Protein 1WEK (pdb70)

Organism: Thermus thermophilus (strain ATCC 27634 / DSM 579 / HB8) (NCBI:txid300852)

Secondary structure (DSSP, 8-state):
-HHHHHHHHTTTHHHHHHHHHHHHHHHHHH--S-EEEEE--SS--TTSHHHHHHHHHHHHHHHHT-EEEE-S-S---HHHHHHHHTT--EEEEEE--TTPPPPPS--SEEEEES-HHHHHHHHHHTEEEEEE-S--HHHHHHHHHHHHHHHTTSS----EEEE-HHHHHHHHHHHHHHHHTTSS-TTGGGGSEEES-HHHHHHHHH-/-TTHHHHTTGGGHHHHHHHHHHHHHHHHT--S-EEEEE--SS--TTSHHHHHHHHHHHHHHTTT-EEEE---S---HHHHHHHHTT--EEEEEEP-TT--PPPS--SEEEEES-HHHHHHHHHHTEEEEEE-S--HHHHHHHHHHHHHHHTTSS----EEEE-HHHHHHHHHHHHHHHHTTSS-TTGGGGSEEES-HHHHHHHH--/----GGGG--TT-GGGHHHHHHHHHHHHHHHHT--S-EEEEE--SS--TTSHHHHHHHHHHHHHHHTT-EEEE---S---HHHHHHHTTT--EEEEEE----S--SEEEEES-HHHHHHHHHTTEEEEEE-S-SHHHHHHHHHHHHHHHTTSS----EEEE-HHHHHHHHHHHHHHHHTTSS-TTGGGGEEEES-HHHHHHHHH-/---GGGG--TT-HHHHHHHHHHHHHHHHHHHT--S-EEEEE--SS--TTSHHHHHHHHHHHHHHHTT-EEEE---S---HHHHHHHTTT--EEEEEE----S--SEEEEE--HHHHHHHHHTTEEEEEE-S-SHHHHHHHHHHHHHHHHTSS----EEEE-HHHHHHHHHHHHHHHHTTSS-TTGGGG-EEES-HHHHHHHHHSS--/--TGGG--TT-HHHHHHHHHHHHHHHHHHHT--S-EEEEE--SS--TTSHHHHHHHHHHHHHHHTT-EEEE---S---HHHHHHHTTT--EEEEEE---S--SEEEEES-HHHHHHHHHHTEEEEEE-S-SHHHHHHHHHHHHHHHTTSS----EEEE-TTTSHHHHHHHHHHHHHTSS-TTSGGGEEEES-HHHHHHHHHHS--/-PPPTGGG--TT--GGGHHHHHHHHHHHHHHHH--SPEEEEE--SS--TTSHHHHHHHHHHHHHHHTT-EEEE---S---HHHHHHHHTT--EEEEE---S--SEEEE-S-HHHHHHHHHHTEEEEEE-S-SHHHHHHHHHHHHHHHTTSS----EEEE-HHHHHHHHHHHHHHHHHTSS-TTGGGGEEEES-HHHHHHHHHT-

Solvent-accessible surface area: 45989 Å² total

Structure (mmCIF, N/CA/C/O backbone):
data_1WEK
#
_entry.id   1WEK
#
_cell.length_a   65.650
_cell.length_b   83.798
_cell.length_c   265.143
_cell.angle_alpha   90.00
_cell.angle_beta   90.00
_cell.angle_gamma   90.00
#
_symmetry.space_group_name_H-M   'P 21 21 21'
#
loop_
_entity.id
_entity.type
_entity.pdbx_description
1 polymer 'hypothetical protein TT1465'
2 non-polymer 'PHOSPHATE ION'
3 water water
#
loop_
_atom_site.group_PDB
_atom_site.id
_atom_site.type_symbol
_atom_site.label_atom_id
_atom_site.label_alt_id
_atom_site.label_comp_id
_atom_site.label_asym_id
_atom_site.label_entity_id
_atom_site.label_seq_id
_atom_site.pdbx_PDB_ins_code
_atom_site.Cartn_x
_atom_site.Cartn_y
_atom_site.Cartn_z
_atom_site.occupancy
_atom_site.B_iso_or_equiv
_atom_site.auth_seq_id
_atom_site.auth_comp_id
_atom_site.auth_asym_id
_atom_site.auth_atom_id
_atom_site.pdbx_PDB_model_num
ATOM 1 N N . PRO A 1 5 ? 55.714 -41.106 99.789 1.00 62.15 5 PRO A N 1
ATOM 2 C CA . PRO A 1 5 ? 56.708 -40.083 100.195 1.00 61.52 5 PRO A CA 1
ATOM 3 C C . PRO A 1 5 ? 57.034 -39.105 99.063 1.00 59.80 5 PRO A C 1
ATOM 4 O O . PRO A 1 5 ? 56.342 -39.055 98.041 1.00 58.16 5 PRO A O 1
ATOM 8 N N . LEU A 1 6 ? 58.085 -38.316 99.265 1.00 57.08 6 LEU A N 1
ATOM 9 C CA . LEU A 1 6 ? 58.517 -37.357 98.263 1.00 53.55 6 LEU A CA 1
ATOM 10 C C . LEU A 1 6 ? 59.588 -38.038 97.428 1.00 52.31 6 LEU A C 1
ATOM 11 O O . LEU A 1 6 ? 59.935 -37.571 96.345 1.00 51.07 6 LEU A O 1
ATOM 16 N N . ILE A 1 7 ? 60.113 -39.145 97.946 1.00 50.98 7 ILE A N 1
ATOM 17 C CA . ILE A 1 7 ? 61.150 -39.902 97.249 1.00 50.25 7 ILE A CA 1
ATOM 18 C C . ILE A 1 7 ? 60.692 -40.271 95.833 1.00 51.39 7 ILE A C 1
ATOM 19 O O . ILE A 1 7 ? 61.479 -40.240 94.885 1.00 50.78 7 ILE A O 1
ATOM 24 N N . ASP A 1 8 ? 59.414 -40.617 95.703 1.00 52.29 8 ASP A N 1
ATOM 25 C CA . ASP A 1 8 ? 58.817 -40.972 94.418 1.00 52.94 8 ASP A CA 1
ATOM 26 C C . ASP A 1 8 ? 58.734 -39.718 93.546 1.00 51.32 8 ASP A C 1
ATOM 27 O O . ASP A 1 8 ? 59.074 -39.734 92.357 1.00 49.24 8 ASP A O 1
ATOM 32 N N . GLN A 1 9 ? 58.277 -38.633 94.164 1.00 48.68 9 GLN A N 1
ATOM 33 C CA . GLN A 1 9 ? 58.134 -37.335 93.512 1.00 46.04 9 GLN A CA 1
ATOM 34 C C . GLN A 1 9 ? 59.496 -36.876 92.963 1.00 42.66 9 GLN A C 1
ATOM 35 O O . GLN A 1 9 ? 59.621 -36.535 91.784 1.00 40.57 9 GLN A O 1
ATOM 41 N N . LEU A 1 10 ? 60.514 -36.874 93.821 1.00 39.52 10 LEU A N 1
ATOM 42 C CA . LEU A 1 10 ? 61.849 -36.478 93.394 1.00 40.15 10 LEU A CA 1
ATOM 43 C C . LEU A 1 10 ? 62.321 -37.392 92.269 1.00 40.55 10 LEU A C 1
ATOM 44 O O . LEU A 1 10 ? 63.039 -36.960 91.365 1.00 40.57 10 LEU A O 1
ATOM 49 N N . HIS A 1 11 ? 61.902 -38.654 92.326 1.00 40.86 11 HIS A N 1
ATOM 50 C CA . HIS A 1 11 ? 62.279 -39.629 91.314 1.00 41.28 11 HIS A CA 1
ATOM 51 C C . HIS A 1 11 ? 61.688 -39.280 89.952 1.00 40.76 11 HIS A C 1
ATOM 52 O O . HIS A 1 11 ? 62.389 -39.312 88.940 1.00 41.01 11 HIS A O 1
ATOM 59 N N . HIS A 1 12 ? 60.401 -38.943 89.925 1.00 40.19 12 HIS A N 1
ATOM 60 C CA . HIS A 1 12 ? 59.737 -38.590 88.674 1.00 38.88 12 HIS A CA 1
ATOM 61 C C . HIS A 1 12 ? 60.335 -37.301 88.103 1.00 35.15 12 HIS A C 1
ATOM 62 O O . HIS A 1 12 ? 60.371 -37.107 86.889 1.00 33.72 12 HIS A O 1
ATOM 69 N N . GLU A 1 13 ? 60.810 -36.420 88.980 1.00 31.17 13 GLU A N 1
ATOM 70 C CA . GLU A 1 13 ? 61.420 -35.175 88.525 1.00 28.46 13 GLU A CA 1
ATOM 71 C C . GLU A 1 13 ? 62.743 -35.505 87.825 1.00 25.82 13 GLU A C 1
ATOM 72 O O . GLU A 1 13 ? 63.185 -34.769 86.940 1.00 24.14 13 GLU A O 1
ATOM 78 N N . ASP A 1 14 ? 63.361 -36.615 88.228 1.00 21.99 14 ASP A N 1
ATOM 79 C CA . ASP A 1 14 ? 64.599 -37.094 87.605 1.00 23.91 14 ASP A CA 1
ATOM 80 C C . ASP A 1 14 ? 65.605 -35.968 87.421 1.00 20.44 14 ASP A C 1
ATOM 81 O O . ASP A 1 14 ? 66.082 -35.743 86.318 1.00 19.14 14 ASP A O 1
ATOM 86 N N . SER A 1 15 ? 65.924 -35.264 88.502 1.00 19.64 15 SER A N 1
ATOM 87 C CA . SER A 1 15 ? 66.843 -34.130 88.426 1.00 20.76 15 SER A CA 1
ATOM 88 C C . SER A 1 15 ? 68.322 -34.434 88.503 1.00 21.08 15 SER A C 1
ATOM 89 O O . SER A 1 15 ? 69.145 -33.558 88.221 1.00 21.47 15 SER A O 1
ATOM 92 N N . TRP A 1 16 ? 68.667 -35.654 88.900 1.00 22.14 16 TRP A N 1
ATOM 93 C CA . TRP A 1 16 ? 70.058 -36.039 88.990 1.00 21.09 16 TRP A CA 1
ATOM 94 C C . TRP A 1 16 ? 70.684 -35.952 87.592 1.00 23.44 16 TRP A C 1
ATOM 95 O O . TRP A 1 16 ? 71.906 -36.002 87.427 1.00 23.02 16 TRP A O 1
ATOM 106 N N . ARG A 1 17 ? 69.844 -35.820 86.575 1.00 24.29 17 ARG A N 1
ATOM 107 C CA . ARG A 1 17 ? 70.363 -35.694 85.221 1.00 24.73 17 ARG A CA 1
ATOM 108 C C . ARG A 1 17 ? 71.106 -34.374 85.043 1.00 22.54 17 ARG A C 1
ATOM 109 O O . ARG A 1 17 ? 71.996 -34.271 84.206 1.00 25.15 17 ARG A O 1
ATOM 117 N N . LEU A 1 18 ? 70.742 -33.374 85.846 1.00 21.56 18 LEU A N 1
ATOM 118 C CA . LEU A 1 18 ? 71.333 -32.041 85.774 1.00 16.03 18 LEU A CA 1
ATOM 119 C C . LEU A 1 18 ? 72.813 -31.958 86.139 1.00 18.93 18 LEU A C 1
ATOM 120 O O . LEU A 1 18 ? 73.505 -31.020 85.737 1.00 19.62 18 LEU A O 1
ATOM 125 N N . PHE A 1 19 ? 73.296 -32.923 86.907 1.00 15.59 19 PHE A N 1
ATOM 126 C CA . PHE A 1 19 ? 74.693 -32.930 87.296 1.00 16.93 19 PHE A CA 1
ATOM 127 C C . PHE A 1 19 ? 75.525 -33.003 86.020 1.00 16.27 19 PHE A C 1
ATOM 128 O O . PHE A 1 19 ? 76.405 -32.180 85.799 1.00 11.12 19 PHE A O 1
ATOM 136 N N . ARG A 1 20 ? 75.213 -33.973 85.170 1.00 16.92 20 ARG A N 1
ATOM 137 C CA . ARG A 1 20 ? 75.943 -34.136 83.918 1.00 23.07 20 ARG A CA 1
ATOM 138 C C . ARG A 1 20 ? 75.728 -32.942 82.981 1.00 20.62 20 ARG A C 1
ATOM 139 O O . ARG A 1 20 ? 76.685 -32.402 82.416 1.00 21.12 20 ARG A O 1
ATOM 147 N N . ILE A 1 21 ? 74.475 -32.534 82.824 1.00 17.25 21 ILE A N 1
ATOM 148 C CA . ILE A 1 21 ? 74.137 -31.398 81.976 1.00 15.44 21 ILE A CA 1
ATOM 149 C C . ILE A 1 21 ? 74.922 -30.157 82.393 1.00 14.73 21 ILE A C 1
ATOM 150 O O . ILE A 1 21 ? 75.468 -29.457 81.542 1.00 15.81 21 ILE A O 1
ATOM 155 N N . LEU A 1 22 ? 74.974 -29.894 83.700 1.00 12.12 22 LEU A N 1
ATOM 156 C CA . LEU A 1 22 ? 75.701 -28.748 84.230 1.00 15.93 22 LEU A CA 1
ATOM 157 C C . LEU A 1 22 ? 77.203 -28.871 83.967 1.00 17.31 22 LEU A C 1
ATOM 158 O O . LEU A 1 22 ? 77.870 -27.891 83.621 1.00 17.59 22 LEU A O 1
ATOM 163 N N . ALA A 1 23 ? 77.723 -30.077 84.164 1.00 17.38 23 ALA A N 1
ATOM 164 C CA . ALA A 1 23 ? 79.134 -30.364 83.946 1.00 20.27 23 ALA A CA 1
ATOM 165 C C . ALA A 1 23 ? 79.504 -30.068 82.494 1.00 19.14 23 ALA A C 1
ATOM 166 O O . ALA A 1 23 ? 80.566 -29.518 82.219 1.00 20.04 23 ALA A O 1
ATOM 168 N N . GLU A 1 24 ? 78.617 -30.427 81.570 1.00 20.24 24 GLU A N 1
ATOM 169 C CA . GLU A 1 24 ? 78.870 -30.197 80.149 1.00 20.74 24 GLU A CA 1
ATOM 170 C C . GLU A 1 24 ? 78.839 -28.712 79.798 1.00 21.00 24 GLU A C 1
ATOM 171 O O . GLU A 1 24 ? 79.656 -28.253 79.006 1.00 25.30 24 GLU A O 1
ATOM 177 N N . PHE A 1 25 ? 77.908 -27.964 80.387 1.00 21.32 25 PHE A N 1
ATOM 178 C CA . PHE A 1 25 ? 77.818 -26.523 80.156 1.00 18.44 25 PHE A CA 1
ATOM 179 C C . PHE A 1 25 ? 79.079 -25.854 80.704 1.00 19.88 25 PHE A C 1
ATOM 180 O O . PHE A 1 25 ? 79.750 -25.091 80.010 1.00 20.87 25 PHE A O 1
ATOM 188 N N . VAL A 1 26 ? 79.390 -26.148 81.964 1.00 20.87 26 VAL A N 1
ATOM 189 C CA . VAL A 1 26 ? 80.553 -25.567 82.614 1.00 22.39 26 VAL A CA 1
ATOM 190 C C . VAL A 1 26 ? 81.845 -25.893 81.883 1.00 23.03 26 VAL A C 1
ATOM 191 O O . VAL A 1 26 ? 82.695 -25.022 81.689 1.00 24.14 26 VAL A O 1
ATOM 195 N N . GLU A 1 27 ? 81.997 -27.147 81.481 1.00 25.54 27 GLU A N 1
ATOM 196 C CA . GLU A 1 27 ? 83.197 -27.556 80.766 1.00 28.39 27 GLU A CA 1
ATOM 197 C C . GLU A 1 27 ? 83.222 -26.848 79.420 1.00 27.24 27 GLU A C 1
ATOM 198 O O . GLU A 1 27 ? 84.262 -26.344 78.986 1.00 28.81 27 GLU A O 1
ATOM 204 N N . GLY A 1 28 ? 82.067 -26.813 78.761 1.00 25.17 28 GLY A N 1
ATOM 205 C CA . GLY A 1 28 ? 81.976 -26.147 77.477 1.00 23.30 28 GLY A CA 1
ATOM 206 C C . GLY A 1 28 ? 82.356 -24.676 77.575 1.00 23.02 28 GLY A C 1
ATOM 207 O O . GLY A 1 28 ? 83.098 -24.167 76.728 1.00 21.16 28 GLY A O 1
ATOM 208 N N . PHE A 1 29 ? 81.870 -23.985 78.605 1.00 17.90 29 PHE A N 1
ATOM 209 C CA . PHE A 1 29 ? 82.195 -22.567 78.746 1.00 21.39 29 PHE A CA 1
ATOM 210 C C . PHE A 1 29 ? 83.694 -22.361 79.004 1.00 24.65 29 PHE A C 1
ATOM 211 O O . PHE A 1 29 ? 84.318 -21.494 78.390 1.00 22.32 29 PHE A O 1
ATOM 219 N N . GLU A 1 30 ? 84.259 -23.169 79.904 1.00 26.70 30 GLU A N 1
ATOM 220 C CA . GLU A 1 30 ? 85.676 -23.080 80.268 1.00 30.04 30 GLU A CA 1
ATOM 221 C C . GLU A 1 30 ? 86.572 -23.255 79.060 1.00 29.39 30 GLU A C 1
ATOM 222 O O . GLU A 1 30 ? 87.543 -22.529 78.880 1.00 31.10 30 GLU A O 1
ATOM 228 N N . THR A 1 31 ? 86.229 -24.224 78.229 1.00 29.80 31 THR A N 1
ATOM 229 C CA . THR A 1 31 ? 87.003 -24.525 77.039 1.00 28.51 31 THR A CA 1
ATOM 230 C C . THR A 1 31 ? 86.894 -23.463 75.953 1.00 28.56 31 THR A C 1
ATOM 231 O O . THR A 1 31 ? 87.890 -22.837 75.591 1.00 32.72 31 THR A O 1
ATOM 235 N N . LEU A 1 32 ? 85.692 -23.238 75.440 1.00 26.51 32 LEU A N 1
ATOM 236 C CA . LEU A 1 32 ? 85.515 -22.255 74.375 1.00 24.11 32 LEU A CA 1
ATOM 237 C C . LEU A 1 32 ? 85.903 -20.843 74.789 1.00 24.34 32 LEU A C 1
ATOM 238 O O . LEU A 1 32 ? 86.362 -20.070 73.959 1.00 25.32 32 LEU A O 1
ATOM 243 N N . SER A 1 33 ? 85.716 -20.500 76.062 1.00 26.59 33 SER A N 1
ATOM 244 C CA . SER A 1 33 ? 86.071 -19.163 76.554 1.00 30.36 33 SER A CA 1
ATOM 245 C C . SER A 1 33 ? 87.561 -18.862 76.448 1.00 29.82 33 SER A C 1
ATOM 246 O O . SER A 1 33 ? 87.952 -17.711 76.271 1.00 31.47 33 SER A O 1
ATOM 249 N N . GLU A 1 34 ? 88.389 -19.895 76.569 1.00 32.05 34 GLU A N 1
ATOM 250 C CA . GLU A 1 34 ? 89.835 -19.723 76.499 1.00 33.44 34 GLU A CA 1
ATOM 251 C C . GLU A 1 34 ? 90.374 -19.509 75.094 1.00 31.62 34 GLU A C 1
ATOM 252 O O . GLU A 1 34 ? 91.431 -18.904 74.927 1.00 36.40 34 GLU A O 1
ATOM 258 N N . LEU A 1 35 ? 89.672 -20.005 74.082 1.00 29.70 35 LEU A N 1
ATOM 259 C CA . LEU A 1 35 ? 90.150 -19.826 72.713 1.00 28.80 35 LEU A CA 1
ATOM 260 C C . LEU A 1 35 ? 90.393 -18.343 72.457 1.00 28.95 35 LEU A C 1
ATOM 261 O O . LEU A 1 35 ? 89.692 -17.489 73.000 1.00 30.86 35 LEU A O 1
ATOM 266 N N . GLN A 1 36 ? 91.385 -18.040 71.628 1.00 30.80 36 GLN A N 1
ATOM 267 C CA . GLN A 1 36 ? 91.734 -16.658 71.342 1.00 30.45 36 GLN A CA 1
ATOM 268 C C . GLN A 1 36 ? 91.597 -16.221 69.898 1.00 28.81 36 GLN A C 1
ATOM 269 O O . GLN A 1 36 ? 92.309 -15.332 69.431 1.00 30.77 36 GLN A O 1
ATOM 275 N N . VAL A 1 37 ? 90.669 -16.848 69.191 1.00 26.06 37 VAL A N 1
ATOM 276 C CA . VAL A 1 37 ? 90.401 -16.494 67.815 1.00 19.94 37 VAL A CA 1
ATOM 277 C C . VAL A 1 37 ? 88.890 -16.431 67.676 1.00 25.03 37 VAL A C 1
ATOM 278 O O . VAL A 1 37 ? 88.157 -17.101 68.413 1.00 25.02 37 VAL A O 1
ATOM 282 N N . PRO A 1 38 ? 88.397 -15.593 66.755 1.00 24.19 38 PRO A N 1
ATOM 283 C CA . PRO A 1 38 ? 86.956 -15.475 66.545 1.00 26.10 38 PRO A CA 1
ATOM 284 C C . PRO A 1 38 ? 86.512 -16.859 66.072 1.00 25.49 38 PRO A C 1
ATOM 285 O O . PRO A 1 38 ? 87.205 -17.490 65.262 1.00 25.67 38 PRO A O 1
ATOM 289 N N . LEU A 1 39 ? 85.388 -17.340 66.591 1.00 18.84 39 LEU A N 1
ATOM 290 C CA . LEU A 1 39 ? 84.912 -18.660 66.227 1.00 19.62 39 LEU A CA 1
ATOM 291 C C . LEU A 1 39 ? 83.698 -18.626 65.307 1.00 22.13 39 LEU A C 1
ATOM 292 O O . LEU A 1 39 ? 82.724 -17.907 65.555 1.00 18.97 39 LEU A O 1
ATOM 297 N N . VAL A 1 40 ? 83.791 -19.419 64.244 1.00 20.10 40 VAL A N 1
ATOM 298 C CA . VAL A 1 40 ? 82.754 -19.543 63.242 1.00 19.58 40 VAL A CA 1
ATOM 299 C C . VAL A 1 40 ? 82.145 -20.945 63.289 1.00 20.80 40 VAL A C 1
ATOM 300 O O . VAL A 1 40 ? 82.857 -21.949 63.169 1.00 20.13 40 VAL A O 1
ATOM 304 N N . SER A 1 41 ? 80.832 -21.013 63.480 1.00 18.11 41 SER A N 1
ATOM 305 C CA . SER A 1 41 ? 80.144 -22.298 63.527 1.00 16.03 41 SER A CA 1
ATOM 306 C C . SER A 1 41 ? 79.844 -22.715 62.104 1.00 17.66 41 SER A C 1
ATOM 307 O O . SER A 1 41 ? 79.344 -21.919 61.312 1.00 20.12 41 SER A O 1
ATOM 310 N N . VAL A 1 42 ? 80.175 -23.959 61.779 1.00 17.15 42 VAL A N 1
ATOM 311 C CA . VAL A 1 42 ? 79.995 -24.480 60.432 1.00 16.65 42 VAL A CA 1
ATOM 312 C C . VAL A 1 42 ? 79.234 -25.803 60.443 1.00 15.85 42 VAL A C 1
ATOM 313 O O . VAL A 1 42 ? 79.493 -26.681 61.258 1.00 17.70 42 VAL A O 1
ATOM 317 N N . PHE A 1 43 ? 78.281 -25.938 59.533 1.00 17.86 43 PHE A N 1
ATOM 318 C CA . PHE A 1 43 ? 77.464 -27.135 59.475 1.00 13.10 43 PHE A CA 1
ATOM 319 C C . PHE A 1 43 ? 77.354 -27.749 58.087 1.00 9.90 43 PHE A C 1
ATOM 320 O O . PHE A 1 43 ? 77.371 -27.051 57.074 1.00 10.38 43 PHE A O 1
ATOM 328 N N . GLY A 1 44 ? 77.214 -29.068 58.050 1.00 9.48 44 GLY A N 1
ATOM 329 C CA . GLY A 1 44 ? 77.082 -29.755 56.782 1.00 9.65 44 GLY A CA 1
ATOM 330 C C . GLY A 1 44 ? 76.778 -31.222 57.002 1.00 14.07 44 GLY A C 1
ATOM 331 O O . GLY A 1 44 ? 76.917 -31.726 58.118 1.00 10.94 44 GLY A O 1
ATOM 332 N N . SER A 1 45 ? 76.365 -31.894 55.931 1.00 13.86 45 SER A N 1
ATOM 333 C CA . SER A 1 45 ? 76.026 -33.311 55.946 1.00 14.14 45 SER A CA 1
ATOM 334 C C . SER A 1 45 ? 77.075 -34.248 56.523 1.00 16.99 45 SER A C 1
ATOM 335 O O . SER A 1 45 ? 78.255 -34.194 56.158 1.00 13.53 45 SER A O 1
ATOM 338 N N . ALA A 1 46 ? 76.621 -35.137 57.401 1.00 17.91 46 ALA A N 1
ATOM 339 C CA . ALA A 1 46 ? 77.493 -36.142 57.995 1.00 20.79 46 ALA A CA 1
ATOM 340 C C . ALA A 1 46 ? 77.657 -37.323 57.031 1.00 21.63 46 ALA A C 1
ATOM 341 O O . ALA A 1 46 ? 78.428 -38.248 57.308 1.00 21.61 46 ALA A O 1
ATOM 343 N N . ARG A 1 47 ? 76.949 -37.283 55.900 1.00 20.74 47 ARG A N 1
ATOM 344 C CA . ARG A 1 47 ? 76.973 -38.381 54.928 1.00 22.33 47 ARG A CA 1
ATOM 345 C C . ARG A 1 47 ? 77.698 -38.140 53.604 1.00 21.77 47 ARG A C 1
ATOM 346 O O . ARG A 1 47 ? 78.008 -39.094 52.894 1.00 23.27 47 ARG A O 1
ATOM 354 N N . PHE A 1 48 ? 77.957 -36.884 53.261 1.00 18.87 48 PHE A N 1
ATOM 355 C CA . PHE A 1 48 ? 78.649 -36.568 52.014 1.00 18.25 48 PHE A CA 1
ATOM 356 C C . PHE A 1 48 ? 80.163 -36.629 52.269 1.00 17.56 48 PHE A C 1
ATOM 357 O O . PHE A 1 48 ? 80.745 -35.707 52.840 1.00 17.43 48 PHE A O 1
ATOM 365 N N . GLY A 1 49 ? 80.796 -37.720 51.848 1.00 16.67 49 GLY A N 1
ATOM 366 C CA . GLY A 1 49 ? 82.224 -37.879 52.072 1.00 20.79 49 GLY A CA 1
ATOM 367 C C . GLY A 1 49 ? 83.181 -37.329 51.024 1.00 21.02 49 GLY A C 1
ATOM 368 O O . GLY A 1 49 ? 82.792 -36.600 50.116 1.00 23.81 49 GLY A O 1
ATOM 369 N N . GLU A 1 50 ? 84.455 -37.680 51.161 1.00 25.37 50 GLU A N 1
ATOM 370 C CA . GLU A 1 50 ? 85.480 -37.219 50.230 1.00 27.46 50 GLU A CA 1
ATOM 371 C C . GLU A 1 50 ? 85.058 -37.434 48.789 1.00 30.21 50 GLU A C 1
ATOM 372 O O . GLU A 1 50 ? 84.559 -38.501 48.440 1.00 32.95 50 GLU A O 1
ATOM 378 N N . GLY A 1 51 ? 85.261 -36.421 47.951 1.00 31.37 51 GLY A N 1
ATOM 379 C CA . GLY A 1 51 ? 84.886 -36.537 46.547 1.00 31.70 51 GLY A CA 1
ATOM 380 C C . GLY A 1 51 ? 83.574 -35.849 46.209 1.00 30.31 51 GLY A C 1
ATOM 381 O O . GLY A 1 51 ? 83.368 -35.382 45.083 1.00 27.80 51 GLY A O 1
ATOM 382 N N . HIS A 1 52 ? 82.686 -35.795 47.198 1.00 28.29 52 HIS A N 1
ATOM 383 C CA . HIS A 1 52 ? 81.380 -35.170 47.060 1.00 25.74 52 HIS A CA 1
ATOM 384 C C . HIS A 1 52 ? 81.569 -33.646 47.050 1.00 25.38 52 HIS A C 1
ATOM 385 O O . HIS A 1 52 ? 82.401 -33.115 47.786 1.00 25.76 52 HIS A O 1
ATOM 392 N N . PRO A 1 53 ? 80.798 -32.925 46.217 1.00 25.86 53 PRO A N 1
ATOM 393 C CA . PRO A 1 53 ? 80.885 -31.463 46.113 1.00 25.31 53 PRO A CA 1
ATOM 394 C C . PRO A 1 53 ? 80.807 -30.742 47.466 1.00 25.24 53 PRO A C 1
ATOM 395 O O . PRO A 1 53 ? 81.539 -29.782 47.714 1.00 28.07 53 PRO A O 1
ATOM 399 N N . ALA A 1 54 ? 79.912 -31.202 48.334 1.00 21.85 54 ALA A N 1
ATOM 400 C CA . ALA A 1 54 ? 79.750 -30.591 49.648 1.00 18.66 54 ALA A CA 1
ATOM 401 C C . ALA A 1 54 ? 81.004 -30.764 50.488 1.00 19.49 54 ALA A C 1
ATOM 402 O O . ALA A 1 54 ? 81.369 -29.882 51.259 1.00 20.81 54 ALA A O 1
ATOM 404 N N . TYR A 1 55 ? 81.677 -31.898 50.327 1.00 18.17 55 TYR A N 1
ATOM 405 C CA . TYR A 1 55 ? 82.877 -32.177 51.095 1.00 16.08 55 TYR A CA 1
ATOM 406 C C . TYR A 1 55 ? 84.026 -31.291 50.638 1.00 17.42 55 TYR A C 1
ATOM 407 O O . TYR A 1 55 ? 84.696 -30.655 51.448 1.00 17.06 55 TYR A O 1
ATOM 416 N N . GLU A 1 56 ? 84.251 -31.245 49.332 1.00 17.30 56 GLU A N 1
ATOM 417 C CA . GLU A 1 56 ? 85.333 -30.437 48.800 1.00 23.26 56 GLU A CA 1
ATOM 418 C C . GLU A 1 56 ? 85.114 -28.978 49.184 1.00 21.63 56 GLU A C 1
ATOM 419 O O . GLU A 1 56 ? 86.030 -28.309 49.669 1.00 20.34 56 GLU A O 1
ATOM 425 N N . ALA A 1 57 ? 83.894 -28.496 48.984 1.00 20.31 57 ALA A N 1
ATOM 426 C CA . ALA A 1 57 ? 83.566 -27.116 49.321 1.00 19.85 57 ALA A CA 1
ATOM 427 C C . ALA A 1 57 ? 83.844 -26.887 50.803 1.00 19.02 57 ALA A C 1
ATOM 428 O O . ALA A 1 57 ? 84.386 -25.851 51.193 1.00 20.13 57 ALA A O 1
ATOM 430 N N . GLY A 1 58 ? 83.474 -27.868 51.619 1.00 16.03 58 GLY A N 1
ATOM 431 C CA . GLY A 1 58 ? 83.684 -27.765 53.051 1.00 18.09 58 GLY A CA 1
ATOM 432 C C . GLY A 1 58 ? 85.170 -27.689 53.359 1.00 20.67 58 GLY A C 1
ATOM 433 O O . GLY A 1 58 ? 85.597 -26.916 54.238 1.00 15.52 58 GLY A O 1
ATOM 434 N N . TYR A 1 59 ? 85.967 -28.479 52.635 1.00 18.29 59 TYR A N 1
ATOM 435 C CA . TYR A 1 59 ? 87.398 -28.447 52.872 1.00 18.32 59 TYR A CA 1
ATOM 436 C C . TYR A 1 59 ? 87.930 -27.046 52.571 1.00 15.92 59 TYR A C 1
ATOM 437 O O . TYR A 1 59 ? 88.673 -26.499 53.369 1.00 15.42 59 TYR A O 1
ATOM 446 N N . ARG A 1 60 ? 87.519 -26.465 51.444 1.00 14.45 60 ARG A N 1
ATOM 447 C CA . ARG A 1 60 ? 87.961 -25.123 51.055 1.00 15.25 60 ARG A CA 1
ATOM 448 C C . ARG A 1 60 ? 87.568 -24.056 52.076 1.00 14.85 60 ARG A C 1
ATOM 449 O O . ARG A 1 60 ? 88.374 -23.182 52.402 1.00 16.15 60 ARG A O 1
ATOM 457 N N . LEU A 1 61 ? 86.328 -24.116 52.565 1.00 16.01 61 LEU A N 1
ATOM 458 C CA . LEU A 1 61 ? 85.825 -23.165 53.561 1.00 13.78 61 LEU A CA 1
ATOM 459 C C . LEU A 1 61 ? 86.674 -23.278 54.820 1.00 16.00 61 LEU A C 1
ATOM 460 O O . LEU A 1 61 ? 87.122 -22.280 55.369 1.00 15.91 61 LEU A O 1
ATOM 465 N N . GLY A 1 62 ? 86.862 -24.512 55.284 1.00 14.41 62 GLY A N 1
ATOM 466 C CA . GLY A 1 62 ? 87.650 -24.741 56.481 1.00 15.69 62 GLY A CA 1
ATOM 467 C C . GLY A 1 62 ? 89.041 -24.157 56.345 1.00 18.65 62 GLY A C 1
ATOM 468 O O . GLY A 1 62 ? 89.521 -23.472 57.242 1.00 19.28 62 GLY A O 1
ATOM 469 N N . ARG A 1 63 ? 89.691 -24.433 55.220 1.00 17.34 63 ARG A N 1
ATOM 470 C CA . ARG A 1 63 ? 91.022 -23.908 54.961 1.00 22.00 63 ARG A CA 1
ATOM 471 C C . ARG A 1 63 ? 91.038 -22.365 54.858 1.00 21.55 63 ARG A C 1
ATOM 472 O O . ARG A 1 63 ? 91.948 -21.704 55.377 1.00 23.81 63 ARG A O 1
ATOM 480 N N . ALA A 1 64 ? 90.044 -21.791 54.183 1.00 20.17 64 ALA A N 1
ATOM 481 C CA . ALA A 1 64 ? 89.991 -20.336 54.028 1.00 16.49 64 ALA A CA 1
ATOM 482 C C . ALA A 1 64 ? 89.824 -19.613 55.366 1.00 17.26 64 ALA A C 1
ATOM 483 O O . ALA A 1 64 ? 90.534 -18.643 55.653 1.00 17.30 64 ALA A O 1
ATOM 485 N N . LEU A 1 65 ? 88.901 -20.087 56.193 1.00 15.89 65 LEU A N 1
ATOM 486 C CA . LEU A 1 65 ? 88.675 -19.447 57.487 1.00 17.02 65 LEU A CA 1
ATOM 487 C C . LEU A 1 65 ? 89.929 -19.440 58.370 1.00 14.11 65 LEU A C 1
ATOM 488 O O . LEU A 1 65 ? 90.243 -18.438 59.002 1.00 15.47 65 LEU A O 1
ATOM 493 N N . ALA A 1 66 ? 90.638 -20.559 58.413 1.00 18.71 66 ALA A N 1
ATOM 494 C CA . ALA A 1 66 ? 91.872 -20.657 59.191 1.00 19.13 66 ALA A CA 1
ATOM 495 C C . ALA A 1 66 ? 92.876 -19.638 58.662 1.00 22.11 66 ALA A C 1
ATOM 496 O O . ALA A 1 66 ? 93.518 -18.911 59.428 1.00 23.86 66 ALA A O 1
ATOM 498 N N . GLU A 1 67 ? 93.003 -19.581 57.341 1.00 21.08 67 GLU A N 1
ATOM 499 C CA . GLU A 1 67 ? 93.934 -18.649 56.720 1.00 20.43 67 GLU A CA 1
ATOM 500 C C . GLU A 1 67 ? 93.600 -17.219 57.140 1.00 21.32 67 GLU A C 1
ATOM 501 O O . GLU A 1 67 ? 94.487 -16.449 57.533 1.00 20.79 67 GLU A O 1
ATOM 507 N N . ALA A 1 68 ? 92.316 -16.872 57.069 1.00 19.99 68 ALA A N 1
ATOM 508 C CA . ALA A 1 68 ? 91.848 -15.535 57.439 1.00 18.83 68 ALA A CA 1
ATOM 509 C C . ALA A 1 68 ? 91.974 -15.262 58.938 1.00 20.32 68 ALA A C 1
ATOM 510 O O . ALA A 1 68 ? 91.806 -14.126 59.397 1.00 24.09 68 ALA A O 1
ATOM 512 N N . GLY A 1 69 ? 92.260 -16.300 59.709 1.00 20.39 69 GLY A N 1
ATOM 513 C CA . GLY A 1 69 ? 92.400 -16.108 61.135 1.00 20.82 69 GLY A CA 1
ATOM 514 C C . GLY A 1 69 ? 91.252 -16.561 62.023 1.00 18.46 69 GLY A C 1
ATOM 515 O O . GLY A 1 69 ? 91.245 -16.233 63.208 1.00 17.51 69 GLY A O 1
ATOM 516 N N . PHE A 1 70 ? 90.276 -17.286 61.480 1.00 21.97 70 PHE A N 1
ATOM 517 C CA . PHE A 1 70 ? 89.164 -17.776 62.308 1.00 19.90 70 PHE A CA 1
ATOM 518 C C . PHE A 1 70 ? 89.388 -19.222 62.743 1.00 21.45 70 PHE A C 1
ATOM 519 O O . PHE A 1 70 ? 90.159 -19.969 62.125 1.00 25.20 70 PHE A O 1
ATOM 527 N N . GLY A 1 71 ? 88.715 -19.603 63.822 1.00 19.36 71 GLY A N 1
ATOM 528 C CA . GLY A 1 71 ? 88.766 -20.973 64.286 1.00 15.83 71 GLY A CA 1
ATOM 529 C C . GLY A 1 71 ? 87.415 -21.536 63.853 1.00 18.46 71 GLY A C 1
ATOM 530 O O . GLY A 1 71 ? 86.424 -20.802 63.819 1.00 15.92 71 GLY A O 1
ATOM 531 N N . VAL A 1 72 ? 87.355 -22.808 63.478 1.00 17.09 72 VAL A N 1
ATOM 532 C CA . VAL A 1 72 ? 86.078 -23.379 63.083 1.00 18.79 72 VAL A CA 1
ATOM 533 C C . VAL A 1 72 ? 85.571 -24.300 64.178 1.00 19.22 72 VAL A C 1
ATOM 534 O O . VAL A 1 72 ? 86.358 -24.980 64.851 1.00 19.84 72 VAL A O 1
ATOM 538 N N . VAL A 1 73 ? 84.257 -24.285 64.368 1.00 17.16 73 VAL A N 1
ATOM 539 C CA . VAL A 1 73 ? 83.593 -25.124 65.354 1.00 14.04 73 VAL A CA 1
ATOM 540 C C . VAL A 1 73 ? 82.542 -25.935 64.600 1.00 15.67 73 VAL A C 1
ATOM 541 O O . VAL A 1 73 ? 81.669 -25.360 63.939 1.00 16.73 73 VAL A O 1
ATOM 545 N N . THR A 1 74 ? 82.651 -27.261 64.666 1.00 11.72 74 THR A N 1
ATOM 546 C CA . THR A 1 74 ? 81.715 -28.154 63.991 1.00 14.06 74 THR A CA 1
ATOM 547 C C . THR A 1 74 ? 81.236 -29.192 65.004 1.00 15.40 74 THR A C 1
ATOM 548 O O . THR A 1 74 ? 81.655 -29.178 66.166 1.00 13.61 74 THR A O 1
ATOM 552 N N . GLY A 1 75 ? 80.367 -30.097 64.560 1.00 13.28 75 GLY A N 1
ATOM 553 C CA . GLY A 1 75 ? 79.880 -31.139 65.450 1.00 14.16 75 GLY A CA 1
ATOM 554 C C . GLY A 1 75 ? 80.868 -32.297 65.592 1.00 17.38 75 GLY A C 1
ATOM 555 O O . GLY A 1 75 ? 80.548 -33.333 66.190 1.00 18.15 75 GLY A O 1
ATOM 556 N N . GLY A 1 76 ? 82.066 -32.134 65.032 1.00 17.10 76 GLY A N 1
ATOM 557 C CA . GLY A 1 76 ? 83.089 -33.170 65.129 1.00 17.36 76 GLY A CA 1
ATOM 558 C C . GLY A 1 76 ? 82.815 -34.478 64.405 1.00 19.05 76 GLY A C 1
ATOM 559 O O . GLY A 1 76 ? 83.620 -35.404 64.500 1.00 19.05 76 GLY A O 1
ATOM 560 N N . GLY A 1 77 ? 81.700 -34.560 63.675 1.00 18.16 77 GLY A N 1
ATOM 561 C CA . GLY A 1 77 ? 81.362 -35.785 62.969 1.00 17.71 77 GLY A CA 1
ATOM 562 C C . GLY A 1 77 ? 82.020 -35.991 61.613 1.00 22.12 77 GLY A C 1
ATOM 563 O O . GLY A 1 77 ? 83.015 -35.325 61.304 1.00 23.19 77 GLY A O 1
ATOM 564 N N . PRO A 1 78 ? 81.497 -36.932 60.792 1.00 19.95 78 PRO A N 1
ATOM 565 C CA . PRO A 1 78 ? 81.961 -37.298 59.442 1.00 20.49 78 PRO A CA 1
ATOM 566 C C . PRO A 1 78 ? 81.467 -36.298 58.399 1.00 17.66 78 PRO A C 1
ATOM 567 O O . PRO A 1 78 ? 80.943 -35.240 58.747 1.00 19.99 78 PRO A O 1
ATOM 571 N N . GLY A 1 79 ? 81.635 -36.658 57.123 1.00 17.78 79 GLY A N 1
ATOM 572 C CA . GLY A 1 79 ? 81.180 -35.835 56.014 1.00 11.34 79 GLY A CA 1
ATOM 573 C C . GLY A 1 79 ? 81.728 -34.425 55.946 1.00 15.15 79 GLY A C 1
ATOM 574 O O . GLY A 1 79 ? 82.929 -34.199 56.096 1.00 15.40 79 GLY A O 1
ATOM 575 N N . VAL A 1 80 ? 80.835 -33.470 55.710 1.00 14.15 80 VAL A N 1
ATOM 576 C CA . VAL A 1 80 ? 81.220 -32.083 55.591 1.00 14.27 80 VAL A CA 1
ATOM 577 C C . VAL A 1 80 ? 81.851 -31.525 56.856 1.00 15.93 80 VAL A C 1
ATOM 578 O O . VAL A 1 80 ? 82.685 -30.617 56.791 1.00 16.65 80 VAL A O 1
ATOM 590 N N . GLU A 1 82 ? 83.776 -33.187 58.901 1.00 15.68 82 GLU A N 1
ATOM 591 C CA . GLU A 1 82 ? 85.145 -33.653 58.838 1.00 18.19 82 GLU A CA 1
ATOM 592 C C . GLU A 1 82 ? 85.952 -32.778 57.876 1.00 18.95 82 GLU A C 1
ATOM 593 O O . GLU A 1 82 ? 86.995 -32.243 58.246 1.00 16.37 82 GLU A O 1
ATOM 599 N N . ALA A 1 83 ? 85.457 -32.612 56.650 1.00 18.32 83 ALA A N 1
ATOM 600 C CA . ALA A 1 83 ? 86.156 -31.793 55.669 1.00 16.65 83 ALA A CA 1
ATOM 601 C C . ALA A 1 83 ? 86.429 -30.392 56.212 1.00 18.45 83 ALA A C 1
ATOM 602 O O . ALA A 1 83 ? 87.526 -29.856 56.028 1.00 13.76 83 ALA A O 1
ATOM 604 N N . VAL A 1 84 ? 85.434 -29.792 56.870 1.00 18.76 84 VAL A N 1
ATOM 605 C CA . VAL A 1 84 ? 85.619 -28.451 57.417 1.00 18.22 84 VAL A CA 1
ATOM 606 C C . VAL A 1 84 ? 86.688 -28.422 58.510 1.00 16.99 84 VAL A C 1
ATOM 607 O O . VAL A 1 84 ? 87.494 -27.505 58.544 1.00 17.84 84 VAL A O 1
ATOM 611 N N . ASN A 1 85 ? 86.679 -29.406 59.410 1.00 15.87 85 ASN A N 1
ATOM 612 C CA . ASN A 1 85 ? 87.688 -29.479 60.476 1.00 15.81 85 ASN A CA 1
ATOM 613 C C . ASN A 1 85 ? 89.066 -29.734 59.855 1.00 19.48 85 ASN A C 1
ATOM 614 O O . ASN A 1 85 ? 90.083 -29.180 60.295 1.00 18.83 85 ASN A O 1
ATOM 619 N N . ARG A 1 86 ? 89.090 -30.595 58.838 1.00 20.32 86 ARG A N 1
ATOM 620 C CA . ARG A 1 86 ? 90.326 -30.945 58.154 1.00 22.56 86 ARG A CA 1
ATOM 621 C C . ARG A 1 86 ? 90.957 -29.748 57.459 1.00 21.81 86 ARG A C 1
ATOM 622 O O . ARG A 1 86 ? 92.158 -29.513 57.578 1.00 23.60 86 ARG A O 1
ATOM 630 N N . GLY A 1 87 ? 90.146 -28.999 56.727 1.00 18.35 87 GLY A N 1
ATOM 631 C CA . GLY A 1 87 ? 90.668 -27.842 56.035 1.00 19.80 87 GLY A CA 1
ATOM 632 C C . GLY A 1 87 ? 91.328 -26.892 57.008 1.00 18.82 87 GLY A C 1
ATOM 633 O O . GLY A 1 87 ? 92.401 -26.351 56.732 1.00 23.17 87 GLY A O 1
ATOM 634 N N . ALA A 1 88 ? 90.683 -26.698 58.152 1.00 15.22 88 ALA A N 1
ATOM 635 C CA . ALA A 1 88 ? 91.183 -25.809 59.184 1.00 16.32 88 ALA A CA 1
ATOM 636 C C . ALA A 1 88 ? 92.430 -26.401 59.820 1.00 18.66 88 ALA A C 1
ATOM 637 O O . ALA A 1 88 ? 93.475 -25.752 59.898 1.00 14.73 88 ALA A O 1
ATOM 639 N N . TYR A 1 89 ? 92.297 -27.639 60.279 1.00 17.56 89 TYR A N 1
ATOM 640 C CA . TYR A 1 89 ? 93.392 -28.346 60.912 1.00 22.50 89 TYR A CA 1
ATOM 641 C C . TYR A 1 89 ? 94.653 -28.279 60.063 1.00 22.63 89 TYR A C 1
ATOM 642 O O . TYR A 1 89 ? 95.697 -27.807 60.514 1.00 23.04 89 TYR A O 1
ATOM 651 N N . GLU A 1 90 ? 94.544 -28.738 58.823 1.00 20.44 90 GLU A N 1
ATOM 652 C CA . GLU A 1 90 ? 95.696 -28.753 57.939 1.00 21.30 90 GLU A CA 1
ATOM 653 C C . GLU A 1 90 ? 96.267 -27.395 57.574 1.00 21.83 90 GLU A C 1
ATOM 654 O O . GLU A 1 90 ? 97.389 -27.326 57.083 1.00 29.08 90 GLU A O 1
ATOM 660 N N . ALA A 1 91 ? 95.522 -26.317 57.811 1.00 21.12 91 ALA A N 1
ATOM 661 C CA . ALA A 1 91 ? 96.046 -24.983 57.518 1.00 19.44 91 ALA A CA 1
ATOM 662 C C . ALA A 1 91 ? 96.563 -24.382 58.816 1.00 19.88 91 ALA A C 1
ATOM 663 O O . ALA A 1 91 ? 96.872 -23.192 58.887 1.00 23.60 91 ALA A O 1
ATOM 665 N N . GLY A 1 92 ? 96.647 -25.226 59.841 1.00 22.30 92 GLY A N 1
ATOM 666 C CA . GLY A 1 92 ? 97.153 -24.801 61.133 1.00 20.78 92 GLY A CA 1
ATOM 667 C C . GLY A 1 92 ? 96.233 -23.940 61.968 1.00 20.71 92 GLY A C 1
ATOM 668 O O . GLY A 1 92 ? 96.693 -23.216 62.850 1.00 23.22 92 GLY A O 1
ATOM 669 N N . GLY A 1 93 ? 94.934 -24.002 61.710 1.00 20.15 93 GLY A N 1
ATOM 670 C CA . GLY A 1 93 ? 94.027 -23.189 62.501 1.00 18.98 93 GLY A CA 1
ATOM 671 C C . GLY A 1 93 ? 93.369 -23.960 63.630 1.00 19.81 93 GLY A C 1
ATOM 672 O O . GLY A 1 93 ? 93.492 -25.186 63.722 1.00 20.39 93 GLY A O 1
ATOM 673 N N . VAL A 1 94 ? 92.691 -23.235 64.511 1.00 18.19 94 VAL A N 1
ATOM 674 C CA . VAL A 1 94 ? 91.972 -23.849 65.614 1.00 17.42 94 VAL A CA 1
ATOM 675 C C . VAL A 1 94 ? 90.763 -24.608 65.037 1.00 21.93 94 VAL A C 1
ATOM 676 O O . VAL A 1 94 ? 89.928 -24.017 64.341 1.00 19.68 94 VAL A O 1
ATOM 680 N N . SER A 1 95 ? 90.674 -25.907 65.317 1.00 18.40 95 SER A N 1
ATOM 681 C CA . SER A 1 95 ? 89.549 -26.696 64.834 1.00 19.64 95 SER A CA 1
ATOM 682 C C . SER A 1 95 ? 88.823 -27.329 66.018 1.00 18.47 95 SER A C 1
ATOM 683 O O . SER A 1 95 ? 89.388 -28.178 66.704 1.00 16.65 95 SER A O 1
ATOM 686 N N . VAL A 1 96 ? 87.572 -26.926 66.247 1.00 16.79 96 VAL A N 1
ATOM 687 C CA . VAL A 1 96 ? 86.787 -27.456 67.359 1.00 11.35 96 VAL A CA 1
ATOM 688 C C . VAL A 1 96 ? 85.650 -28.392 66.941 1.00 17.35 96 VAL A C 1
ATOM 689 O O . VAL A 1 96 ? 84.956 -28.180 65.934 1.00 13.14 96 VAL A O 1
ATOM 693 N N . GLY A 1 97 ? 85.465 -29.441 67.728 1.00 19.46 97 GLY A N 1
ATOM 694 C CA . GLY A 1 97 ? 84.406 -30.386 67.447 1.00 19.81 97 GLY A CA 1
ATOM 695 C C . GLY A 1 97 ? 83.537 -30.514 68.679 1.00 20.28 97 GLY A C 1
ATOM 696 O O . GLY A 1 97 ? 84.048 -30.716 69.781 1.00 20.10 97 GLY A O 1
ATOM 697 N N . LEU A 1 98 ? 82.230 -30.360 68.503 1.00 17.91 98 LEU A N 1
ATOM 698 C CA . LEU A 1 98 ? 81.292 -30.489 69.616 1.00 15.03 98 LEU A CA 1
ATOM 699 C C . LEU A 1 98 ? 80.592 -31.821 69.353 1.00 17.12 98 LEU A C 1
ATOM 700 O O . LEU A 1 98 ? 79.429 -31.868 68.957 1.00 18.98 98 LEU A O 1
ATOM 705 N N . ASN A 1 99 ? 81.329 -32.903 69.578 1.00 16.77 99 ASN A N 1
ATOM 706 C CA . ASN A 1 99 ? 80.853 -34.256 69.326 1.00 17.29 99 ASN A CA 1
ATOM 707 C C . ASN A 1 99 ? 79.646 -34.658 70.149 1.00 20.00 99 ASN A C 1
ATOM 708 O O . ASN A 1 99 ? 79.591 -34.439 71.361 1.00 23.60 99 ASN A O 1
ATOM 713 N N . ILE A 1 100 ? 78.670 -35.251 69.477 1.00 17.53 100 ILE A N 1
ATOM 714 C CA . ILE A 1 100 ? 77.454 -35.669 70.142 1.00 19.55 100 ILE A CA 1
ATOM 715 C C . ILE A 1 100 ? 77.446 -37.185 70.314 1.00 19.09 100 ILE A C 1
ATOM 716 O O . ILE A 1 100 ? 77.749 -37.920 69.381 1.00 19.82 100 ILE A O 1
ATOM 721 N N . GLU A 1 101 ? 77.117 -37.651 71.515 1.00 18.84 101 GLU A N 1
ATOM 722 C CA . GLU A 1 101 ? 77.075 -39.084 71.778 1.00 23.93 101 GLU A CA 1
ATOM 723 C C . GLU A 1 101 ? 75.731 -39.659 71.331 1.00 23.89 101 GLU A C 1
ATOM 724 O O . GLU A 1 101 ? 74.684 -39.294 71.871 1.00 24.53 101 GLU A O 1
ATOM 730 N N . LEU A 1 102 ? 75.773 -40.559 70.347 1.00 23.80 102 LEU A N 1
ATOM 731 C CA . LEU A 1 102 ? 74.568 -41.173 69.802 1.00 26.11 102 LEU A CA 1
ATOM 732 C C . LEU A 1 102 ? 74.512 -42.688 69.943 1.00 28.97 102 LEU A C 1
ATOM 733 O O . LEU A 1 102 ? 75.546 -43.360 70.017 1.00 28.09 102 LEU A O 1
ATOM 738 N N . PRO A 1 103 ? 73.287 -43.242 69.976 1.00 30.87 103 PRO A N 1
ATOM 739 C CA . PRO A 1 103 ? 72.979 -44.672 70.098 1.00 33.87 103 PRO A CA 1
ATOM 740 C C . PRO A 1 103 ? 73.776 -45.477 69.082 1.00 37.04 103 PRO A C 1
ATOM 741 O O . PRO A 1 103 ? 74.277 -46.561 69.379 1.00 36.38 103 PRO A O 1
ATOM 745 N N . HIS A 1 104 ? 73.870 -44.935 67.873 1.00 41.43 104 HIS A N 1
ATOM 746 C CA . HIS A 1 104 ? 74.618 -45.558 66.793 1.00 43.99 104 HIS A CA 1
ATOM 747 C C . HIS A 1 104 ? 75.737 -44.583 66.512 1.00 46.95 104 HIS A C 1
ATOM 748 O O . HIS A 1 104 ? 75.704 -43.831 65.538 1.00 45.80 104 HIS A O 1
ATOM 755 N N . GLU A 1 105 ? 76.722 -44.599 67.402 1.00 50.15 105 GLU A N 1
ATOM 756 C CA . GLU A 1 105 ? 77.871 -43.710 67.326 1.00 53.40 105 GLU A CA 1
ATOM 757 C C . GLU A 1 105 ? 78.639 -43.602 66.017 1.00 54.44 105 GLU A C 1
ATOM 758 O O . GLU A 1 105 ? 79.005 -44.598 65.392 1.00 53.74 105 GLU A O 1
ATOM 764 N N . GLN A 1 106 ? 78.869 -42.359 65.613 1.00 55.14 106 GLN A N 1
ATOM 765 C CA . GLN A 1 106 ? 79.664 -42.058 64.435 1.00 54.05 106 GLN A CA 1
ATOM 766 C C . GLN A 1 106 ? 80.978 -41.737 65.146 1.00 50.51 106 GLN A C 1
ATOM 767 O O . GLN A 1 106 ? 80.953 -41.254 66.281 1.00 49.04 106 GLN A O 1
ATOM 773 N N . LYS A 1 107 ? 82.116 -42.019 64.526 1.00 46.64 107 LYS A N 1
ATOM 774 C CA . LYS A 1 107 ? 83.388 -41.739 65.192 1.00 44.13 107 LYS A CA 1
ATOM 775 C C . LYS A 1 107 ? 83.815 -40.286 64.996 1.00 39.13 107 LYS A C 1
ATOM 776 O O . LYS A 1 107 ? 83.613 -39.712 63.926 1.00 39.71 107 LYS A O 1
ATOM 782 N N . PRO A 1 108 ? 84.416 -39.673 66.032 1.00 35.38 108 PRO A N 1
ATOM 783 C CA . PRO A 1 108 ? 84.872 -38.276 65.953 1.00 32.08 108 PRO A CA 1
ATOM 784 C C . PRO A 1 108 ? 85.966 -38.193 64.895 1.00 28.65 108 PRO A C 1
ATOM 785 O O . PRO A 1 108 ? 86.861 -39.040 64.877 1.00 32.05 108 PRO A O 1
ATOM 789 N N . ASN A 1 109 ? 85.917 -37.197 64.016 1.00 24.34 109 ASN A N 1
ATOM 790 C CA . ASN A 1 109 ? 86.959 -37.110 63.005 1.00 22.48 109 ASN A CA 1
ATOM 791 C C . ASN A 1 109 ? 88.298 -36.829 63.704 1.00 24.38 109 ASN A C 1
ATOM 792 O O . ASN A 1 109 ? 88.334 -36.492 64.891 1.00 22.44 109 ASN A O 1
ATOM 797 N N . PRO A 1 110 ? 89.418 -37.009 62.998 1.00 22.93 110 PRO A N 1
ATOM 798 C CA . PRO A 1 110 ? 90.698 -36.754 63.663 1.00 23.34 110 PRO A CA 1
ATOM 799 C C . PRO A 1 110 ? 91.279 -35.368 63.444 1.00 24.50 110 PRO A C 1
ATOM 800 O O . PRO A 1 110 ? 92.479 -35.159 63.661 1.00 28.53 110 PRO A O 1
ATOM 804 N N . TYR A 1 111 ? 90.451 -34.417 63.033 1.00 19.67 111 TYR A N 1
ATOM 805 C CA . TYR A 1 111 ? 90.963 -33.085 62.756 1.00 19.49 111 TYR A CA 1
ATOM 806 C C . TYR A 1 111 ? 90.484 -32.022 63.721 1.00 20.63 111 TYR A C 1
ATOM 807 O O . TYR A 1 111 ? 90.153 -30.912 63.317 1.00 19.85 111 TYR A O 1
ATOM 816 N N . GLN A 1 112 ? 90.468 -32.350 65.004 1.00 21.57 112 GLN A N 1
ATOM 817 C CA . GLN A 1 112 ? 90.012 -31.392 65.989 1.00 23.35 112 GLN A CA 1
ATOM 818 C C . GLN A 1 112 ? 91.128 -30.923 66.923 1.00 25.84 112 GLN A C 1
ATOM 819 O O . GLN A 1 112 ? 91.762 -31.730 67.588 1.00 30.56 112 GLN A O 1
ATOM 825 N N . THR A 1 113 ? 91.372 -29.619 66.958 1.00 26.31 113 THR A N 1
ATOM 826 C CA . THR A 1 113 ? 92.379 -29.046 67.844 1.00 28.44 113 THR A CA 1
ATOM 827 C C . THR A 1 113 ? 91.836 -29.053 69.275 1.00 29.08 113 THR A C 1
ATOM 828 O O . THR A 1 113 ? 92.595 -29.007 70.242 1.00 29.27 113 THR A O 1
ATOM 832 N N . HIS A 1 114 ? 90.513 -29.111 69.392 1.00 26.65 114 HIS A N 1
ATOM 833 C CA . HIS A 1 114 ? 89.827 -29.135 70.678 1.00 28.03 114 HIS A CA 1
ATOM 834 C C . HIS A 1 114 ? 88.562 -29.963 70.494 1.00 28.81 114 HIS A C 1
ATOM 835 O O . HIS A 1 114 ? 87.689 -29.596 69.710 1.00 29.76 114 HIS A O 1
ATOM 842 N N . ALA A 1 115 ? 88.469 -31.076 71.212 1.00 26.82 115 ALA A N 1
ATOM 843 C CA . ALA A 1 115 ? 87.321 -31.958 71.107 1.00 26.44 115 ALA A CA 1
ATOM 844 C C . ALA A 1 115 ? 86.535 -32.079 72.409 1.00 27.33 115 ALA A C 1
ATOM 845 O O . ALA A 1 115 ? 87.088 -32.344 73.476 1.00 28.32 115 ALA A O 1
ATOM 847 N N . LEU A 1 116 ? 85.232 -31.873 72.311 1.00 25.44 116 LEU A N 1
ATOM 848 C CA . LEU A 1 116 ? 84.362 -31.990 73.464 1.00 25.91 116 LEU A CA 1
ATOM 849 C C . LEU A 1 116 ? 83.295 -33.034 73.129 1.00 26.34 116 LEU A C 1
ATOM 850 O O . LEU A 1 116 ? 82.805 -33.085 71.997 1.00 23.60 116 LEU A O 1
ATOM 855 N N . SER A 1 117 ? 82.965 -33.897 74.086 1.00 27.19 117 SER A N 1
ATOM 856 C CA . SER A 1 117 ? 81.932 -34.897 73.848 1.00 26.65 117 SER A CA 1
ATOM 857 C C . SER A 1 117 ? 80.780 -34.593 74.779 1.00 26.18 117 SER A C 1
ATOM 858 O O . SER A 1 117 ? 80.944 -34.506 75.994 1.00 27.05 117 SER A O 1
ATOM 861 N N . LEU A 1 118 ? 79.612 -34.423 74.173 1.00 24.72 118 LEU A N 1
ATOM 862 C CA . LEU A 1 118 ? 78.387 -34.064 74.864 1.00 24.68 118 LEU A CA 1
ATOM 863 C C . LEU A 1 118 ? 77.303 -35.114 74.651 1.00 23.19 118 LEU A C 1
ATOM 864 O O . LEU A 1 118 ? 77.152 -35.645 73.556 1.00 25.20 118 LEU A O 1
ATOM 869 N N . ARG A 1 119 ? 76.538 -35.402 75.693 1.00 24.09 119 ARG A N 1
ATOM 870 C CA . ARG A 1 119 ? 75.457 -36.374 75.588 1.00 25.22 119 ARG A CA 1
ATOM 871 C C . ARG A 1 119 ? 74.183 -35.690 75.082 1.00 23.29 119 ARG A C 1
ATOM 872 O O . ARG A 1 119 ? 73.315 -36.328 74.489 1.00 21.87 119 ARG A O 1
ATOM 880 N N . TYR A 1 120 ? 74.099 -34.379 75.289 1.00 23.08 120 TYR A N 1
ATOM 881 C CA . TYR A 1 120 ? 72.905 -33.618 74.933 1.00 21.57 120 TYR A CA 1
ATOM 882 C C . TYR A 1 120 ? 72.948 -32.629 73.787 1.00 21.49 120 TYR A C 1
ATOM 883 O O . TYR A 1 120 ? 73.778 -31.718 73.764 1.00 25.28 120 TYR A O 1
ATOM 892 N N . PHE A 1 121 ? 72.029 -32.799 72.840 1.00 22.88 121 PHE A N 1
ATOM 893 C CA . PHE A 1 121 ? 71.953 -31.898 71.696 1.00 20.80 121 PHE A CA 1
ATOM 894 C C . PHE A 1 121 ? 71.809 -30.443 72.152 1.00 20.09 121 PHE A C 1
ATOM 895 O O . PHE A 1 121 ? 72.503 -29.563 71.639 1.00 18.29 121 PHE A O 1
ATOM 903 N N . PHE A 1 122 ? 70.920 -30.184 73.114 1.00 16.46 122 PHE A N 1
ATOM 904 C CA . PHE A 1 122 ? 70.729 -28.809 73.559 1.00 17.04 122 PHE A CA 1
ATOM 905 C C . PHE A 1 122 ? 72.011 -28.151 74.102 1.00 15.17 122 PHE A C 1
ATOM 906 O O . PHE A 1 122 ? 72.282 -26.995 73.792 1.00 15.99 122 PHE A O 1
ATOM 914 N N . VAL A 1 123 ? 72.813 -28.867 74.883 1.00 15.33 123 VAL A N 1
ATOM 915 C CA . VAL A 1 123 ? 74.061 -28.263 75.373 1.00 18.38 123 VAL A CA 1
ATOM 916 C C . VAL A 1 123 ? 74.942 -27.902 74.168 1.00 15.35 123 VAL A C 1
ATOM 917 O O . VAL A 1 123 ? 75.466 -26.802 74.066 1.00 19.76 123 VAL A O 1
ATOM 921 N N . ARG A 1 124 ? 75.078 -28.843 73.247 1.00 17.17 124 ARG A N 1
ATOM 922 C CA . ARG A 1 124 ? 75.875 -28.638 72.046 1.00 18.75 124 ARG A CA 1
ATOM 923 C C . ARG A 1 124 ? 75.391 -27.427 71.229 1.00 19.71 124 ARG A C 1
ATOM 924 O O . ARG A 1 124 ? 76.209 -26.634 70.742 1.00 15.26 124 ARG A O 1
ATOM 932 N N . LYS A 1 125 ? 74.070 -27.275 71.100 1.00 14.85 125 LYS A N 1
ATOM 933 C CA . LYS A 1 125 ? 73.482 -26.160 70.353 1.00 12.82 125 LYS A CA 1
ATOM 934 C C . LYS A 1 125 ? 73.801 -24.823 71.012 1.00 14.19 125 LYS A C 1
ATOM 935 O O . LYS A 1 125 ? 73.944 -23.817 70.323 1.00 17.42 125 LYS A O 1
ATOM 941 N N . VAL A 1 126 ? 73.877 -24.808 72.343 1.00 15.06 126 VAL A N 1
ATOM 942 C CA . VAL A 1 126 ? 74.176 -23.595 73.075 1.00 13.35 126 VAL A CA 1
ATOM 943 C C . VAL A 1 126 ? 75.632 -23.206 72.811 1.00 20.26 126 VAL A C 1
ATOM 944 O O . VAL A 1 126 ? 75.930 -22.039 72.541 1.00 21.98 126 VAL A O 1
ATOM 948 N N . LEU A 1 127 ? 76.535 -24.180 72.882 1.00 15.38 127 LEU A N 1
ATOM 949 C CA . LEU A 1 127 ? 77.945 -23.904 72.649 1.00 16.63 127 LEU A CA 1
ATOM 950 C C . LEU A 1 127 ? 78.194 -23.447 71.222 1.00 17.29 127 LEU A C 1
ATOM 951 O O . LEU A 1 127 ? 79.161 -22.753 70.951 1.00 17.02 127 LEU A O 1
ATOM 956 N N . PHE A 1 128 ? 77.315 -23.842 70.310 1.00 17.57 128 PHE A N 1
ATOM 957 C CA . PHE A 1 128 ? 77.449 -23.459 68.913 1.00 17.77 128 PHE A CA 1
ATOM 958 C C . PHE A 1 128 ? 77.184 -21.967 68.670 1.00 16.57 128 PHE A C 1
ATOM 959 O O . PHE A 1 128 ? 77.706 -21.385 67.717 1.00 15.72 128 PHE A O 1
ATOM 967 N N . VAL A 1 129 ? 76.376 -21.343 69.521 1.00 17.43 129 VAL A N 1
ATOM 968 C CA . VAL A 1 129 ? 76.065 -19.923 69.331 1.00 20.11 129 VAL A CA 1
ATOM 969 C C . VAL A 1 129 ? 76.725 -18.991 70.345 1.00 19.93 129 VAL A C 1
ATOM 970 O O . VAL A 1 129 ? 77.155 -17.888 69.996 1.00 17.49 129 VAL A O 1
ATOM 974 N N . ARG A 1 130 ? 76.814 -19.439 71.593 1.00 19.62 130 ARG A N 1
ATOM 975 C CA . ARG A 1 130 ? 77.381 -18.624 72.655 1.00 23.51 130 ARG A CA 1
ATOM 976 C C . ARG A 1 130 ? 78.636 -17.865 72.253 1.00 24.27 130 ARG A C 1
ATOM 977 O O . ARG A 1 130 ? 78.796 -16.702 72.609 1.00 26.40 130 ARG A O 1
ATOM 985 N N . TYR A 1 131 ? 79.512 -18.508 71.492 1.00 22.90 131 TYR A N 1
ATOM 986 C CA . TYR A 1 131 ? 80.760 -17.866 71.103 1.00 25.98 131 TYR A CA 1
ATOM 987 C C . TYR A 1 131 ? 80.949 -17.646 69.606 1.00 24.54 131 TYR A C 1
ATOM 988 O O . TYR A 1 131 ? 82.071 -17.448 69.160 1.00 27.52 131 TYR A O 1
ATOM 997 N N . ALA A 1 132 ? 79.876 -17.668 68.828 1.00 21.92 132 ALA A N 1
ATOM 998 C CA . ALA A 1 132 ? 80.019 -17.506 67.381 1.00 20.78 132 ALA A CA 1
ATOM 999 C C . ALA A 1 132 ? 79.942 -16.076 66.851 1.00 19.28 132 ALA A C 1
ATOM 1000 O O . ALA A 1 132 ? 79.226 -15.234 67.388 1.00 19.33 132 ALA A O 1
ATOM 1002 N N . VAL A 1 133 ? 80.684 -15.832 65.772 1.00 17.21 133 VAL A N 1
ATOM 1003 C CA . VAL A 1 133 ? 80.707 -14.545 65.100 1.00 16.15 133 VAL A CA 1
ATOM 1004 C C . VAL A 1 133 ? 80.078 -14.753 63.730 1.00 16.13 133 VAL A C 1
ATOM 1005 O O . VAL A 1 133 ? 80.028 -13.835 62.907 1.00 17.71 133 VAL A O 1
ATOM 1009 N N . GLY A 1 134 ? 79.599 -15.972 63.490 1.00 16.76 134 GLY A N 1
ATOM 1010 C CA . GLY A 1 134 ? 78.974 -16.301 62.212 1.00 17.28 134 GLY A CA 1
ATOM 1011 C C . GLY A 1 134 ? 78.559 -17.770 62.099 1.00 18.20 134 GLY A C 1
ATOM 1012 O O . GLY A 1 134 ? 78.996 -18.600 62.894 1.00 17.56 134 GLY A O 1
ATOM 1013 N N . PHE A 1 135 ? 77.715 -18.084 61.116 1.00 17.70 135 PHE A N 1
ATOM 1014 C CA . PHE A 1 135 ? 77.230 -19.444 60.882 1.00 18.96 135 PHE A CA 1
ATOM 1015 C C . PHE A 1 135 ? 77.199 -19.741 59.386 1.00 20.21 135 PHE A C 1
ATOM 1016 O O . PHE A 1 135 ? 76.662 -18.954 58.601 1.00 20.70 135 PHE A O 1
ATOM 1024 N N . VAL A 1 136 ? 77.770 -20.879 59.002 1.00 17.70 136 VAL A N 1
ATOM 1025 C CA . VAL A 1 136 ? 77.786 -21.302 57.607 1.00 15.02 136 VAL A CA 1
ATOM 1026 C C . VAL A 1 136 ? 77.091 -22.669 57.478 1.00 14.39 136 VAL A C 1
ATOM 1027 O O . VAL A 1 136 ? 77.482 -23.652 58.111 1.00 14.16 136 VAL A O 1
ATOM 1031 N N . PHE A 1 137 ? 76.063 -22.733 56.650 1.00 13.95 137 PHE A N 1
ATOM 1032 C CA . PHE A 1 137 ? 75.356 -23.997 56.451 1.00 15.15 137 PHE A CA 1
ATOM 1033 C C . PHE A 1 137 ? 75.615 -24.599 55.066 1.00 16.91 137 PHE A C 1
ATOM 1034 O O . PHE A 1 137 ? 75.227 -24.031 54.045 1.00 15.07 137 PHE A O 1
ATOM 1042 N N . LEU A 1 138 ? 76.301 -25.744 55.039 1.00 16.61 138 LEU A N 1
ATOM 1043 C CA . LEU A 1 138 ? 76.589 -26.423 53.776 1.00 17.61 138 LEU A CA 1
ATOM 1044 C C . LEU A 1 138 ? 75.526 -27.501 53.563 1.00 15.86 138 LEU A C 1
ATOM 1045 O O . LEU A 1 138 ? 74.778 -27.822 54.488 1.00 14.75 138 LEU A O 1
ATOM 1050 N N . PRO A 1 139 ? 75.395 -28.032 52.331 1.00 14.97 139 PRO A N 1
ATOM 1051 C CA . PRO A 1 139 ? 74.374 -29.075 52.164 1.00 10.27 139 PRO A CA 1
ATOM 1052 C C . PRO A 1 139 ? 74.484 -30.081 53.309 1.00 10.93 139 PRO A C 1
ATOM 1053 O O . PRO A 1 139 ? 75.598 -30.488 53.698 1.00 6.34 139 PRO A O 1
ATOM 1057 N N . GLY A 1 140 ? 73.329 -30.443 53.856 1.00 9.15 140 GLY A N 1
ATOM 1058 C CA . GLY A 1 140 ? 73.242 -31.385 54.958 1.00 10.93 140 GLY A CA 1
ATOM 1059 C C . GLY A 1 140 ? 71.828 -31.963 55.004 1.00 14.76 140 GLY A C 1
ATOM 1060 O O . GLY A 1 140 ? 71.048 -31.793 54.052 1.00 13.12 140 GLY A O 1
ATOM 1061 N N . GLY A 1 141 ? 71.502 -32.645 56.099 1.00 15.65 141 GLY A N 1
ATOM 1062 C CA . GLY A 1 141 ? 70.193 -33.260 56.253 1.00 13.62 141 GLY A CA 1
ATOM 1063 C C . GLY A 1 141 ? 69.444 -32.745 57.467 1.00 15.21 141 GLY A C 1
ATOM 1064 O O . GLY A 1 141 ? 69.406 -31.542 57.694 1.00 17.66 141 GLY A O 1
ATOM 1065 N N . PHE A 1 142 ? 68.853 -33.640 58.256 1.00 14.80 142 PHE A N 1
ATOM 1066 C CA . PHE A 1 142 ? 68.077 -33.221 59.427 1.00 14.10 142 PHE A CA 1
ATOM 1067 C C . PHE A 1 142 ? 68.874 -32.440 60.460 1.00 13.09 142 PHE A C 1
ATOM 1068 O O . PHE A 1 142 ? 68.377 -31.468 61.029 1.00 12.13 142 PHE A O 1
ATOM 1076 N N . GLY A 1 143 ? 70.111 -32.869 60.689 1.00 12.22 143 GLY A N 1
ATOM 1077 C CA . GLY A 1 143 ? 70.956 -32.214 61.668 1.00 10.19 143 GLY A CA 1
ATOM 1078 C C . GLY A 1 143 ? 71.238 -30.771 61.312 1.00 14.03 143 GLY A C 1
ATOM 1079 O O . GLY A 1 143 ? 71.193 -29.886 62.170 1.00 13.16 143 GLY A O 1
ATOM 1080 N N . THR A 1 144 ? 71.509 -30.523 60.037 1.00 12.32 144 THR A N 1
ATOM 1081 C CA . THR A 1 144 ? 71.822 -29.175 59.588 1.00 10.77 144 THR A CA 1
ATOM 1082 C C . THR A 1 144 ? 70.586 -28.267 59.606 1.00 12.79 144 THR A C 1
ATOM 1083 O O . THR A 1 144 ? 70.666 -27.098 59.992 1.00 13.30 144 THR A O 1
ATOM 1087 N N . LEU A 1 145 ? 69.449 -28.808 59.181 1.00 13.17 145 LEU A N 1
ATOM 1088 C CA . LEU A 1 145 ? 68.212 -28.040 59.140 1.00 13.28 145 LEU A CA 1
ATOM 1089 C C . LEU A 1 145 ? 67.865 -27.581 60.548 1.00 12.43 145 LEU A C 1
ATOM 1090 O O . LEU A 1 145 ? 67.494 -26.430 60.767 1.00 15.74 145 LEU A O 1
ATOM 1095 N N . ASP A 1 146 ? 68.002 -28.493 61.498 1.00 11.08 146 ASP A N 1
ATOM 1096 C CA . ASP A 1 146 ? 67.742 -28.216 62.911 1.00 13.72 146 ASP A CA 1
ATOM 1097 C C . ASP A 1 146 ? 68.617 -27.055 63.431 1.00 13.36 146 ASP A C 1
ATOM 1098 O O . ASP A 1 146 ? 68.134 -26.182 64.153 1.00 13.37 146 ASP A O 1
ATOM 1103 N N . GLU A 1 147 ? 69.895 -27.029 63.065 1.00 12.97 147 GLU A N 1
ATOM 1104 C CA . GLU A 1 147 ? 70.760 -25.933 63.507 1.00 15.48 147 GLU A CA 1
ATOM 1105 C C . GLU A 1 147 ? 70.353 -24.629 62.824 1.00 15.67 147 GLU A C 1
ATOM 1106 O O . GLU A 1 147 ? 70.341 -23.572 63.445 1.00 15.87 147 GLU A O 1
ATOM 1112 N N . LEU A 1 148 ? 70.014 -24.711 61.540 1.00 16.27 148 LEU A N 1
ATOM 1113 C CA . LEU A 1 148 ? 69.621 -23.531 60.774 1.00 15.05 148 LEU A CA 1
ATOM 1114 C C . LEU A 1 148 ? 68.346 -22.893 61.317 1.00 16.73 148 LEU A C 1
ATOM 1115 O O . LEU A 1 148 ? 68.306 -21.672 61.581 1.00 13.64 148 LEU A O 1
ATOM 1120 N N . SER A 1 149 ? 67.308 -23.712 61.488 1.00 12.72 149 SER A N 1
ATOM 1121 C CA . SER A 1 149 ? 66.044 -23.187 61.971 1.00 15.40 149 SER A CA 1
ATOM 1122 C C . SER A 1 149 ? 66.194 -22.618 63.373 1.00 15.19 149 SER A C 1
ATOM 1123 O O . SER A 1 149 ? 65.562 -21.614 63.697 1.00 13.95 149 SER A O 1
ATOM 1126 N N . GLU A 1 150 ? 67.051 -23.214 64.197 1.00 14.74 150 GLU A N 1
ATOM 1127 C CA . GLU A 1 150 ? 67.228 -22.677 65.540 1.00 16.82 150 GLU A CA 1
ATOM 1128 C C . GLU A 1 150 ? 67.838 -21.277 65.533 1.00 17.78 150 GLU A C 1
ATOM 1129 O O . GLU A 1 150 ? 67.316 -20.368 66.201 1.00 14.95 150 GLU A O 1
ATOM 1135 N N . VAL A 1 151 ? 68.942 -21.105 64.797 1.00 14.98 151 VAL A N 1
ATOM 1136 C CA . VAL A 1 151 ? 69.608 -19.811 64.744 1.00 14.05 151 VAL A CA 1
ATOM 1137 C C . VAL A 1 151 ? 68.714 -18.746 64.114 1.00 14.83 151 VAL A C 1
ATOM 1138 O O . VAL A 1 151 ? 68.746 -17.595 64.538 1.00 15.64 151 VAL A O 1
ATOM 1142 N N . LEU A 1 152 ? 67.918 -19.123 63.111 1.00 12.79 152 LEU A N 1
ATOM 1143 C CA . LEU A 1 152 ? 67.025 -18.163 62.470 1.00 15.07 152 LEU A CA 1
ATOM 1144 C C . LEU A 1 152 ? 66.050 -17.604 63.486 1.00 13.06 152 LEU A C 1
ATOM 1145 O O . LEU A 1 152 ? 65.807 -16.397 63.523 1.00 15.65 152 LEU A O 1
ATOM 1150 N N . VAL A 1 153 ? 65.512 -18.486 64.325 1.00 13.84 153 VAL A N 1
ATOM 1151 C CA . VAL A 1 153 ? 64.579 -18.100 65.386 1.00 12.72 153 VAL A CA 1
ATOM 1152 C C . VAL A 1 153 ? 65.237 -17.126 66.360 1.00 15.48 153 VAL A C 1
ATOM 1153 O O . VAL A 1 153 ? 64.653 -16.092 66.716 1.00 15.13 153 VAL A O 1
ATOM 1157 N N . LEU A 1 154 ? 66.453 -17.473 66.787 1.00 13.61 154 LEU A N 1
ATOM 1158 C CA . LEU A 1 154 ? 67.221 -16.664 67.722 1.00 16.88 154 LEU A CA 1
ATOM 1159 C C . LEU A 1 154 ? 67.493 -15.274 67.161 1.00 17.12 154 LEU A C 1
ATOM 1160 O O . LEU A 1 154 ? 67.506 -14.285 67.904 1.00 16.98 154 LEU A O 1
ATOM 1165 N N . LEU A 1 155 ? 67.711 -15.203 65.852 1.00 17.82 155 LEU A N 1
ATOM 1166 C CA . LEU A 1 155 ? 67.964 -13.929 65.195 1.00 15.34 155 LEU A CA 1
ATOM 1167 C C . LEU A 1 155 ? 66.658 -13.164 64.976 1.00 15.31 155 LEU A C 1
ATOM 1168 O O . LEU A 1 155 ? 66.572 -11.985 65.286 1.00 13.27 155 LEU A O 1
ATOM 1173 N N . GLN A 1 156 ? 65.638 -13.838 64.450 1.00 14.32 156 GLN A N 1
ATOM 1174 C CA . GLN A 1 156 ? 64.347 -13.186 64.202 1.00 13.34 156 GLN A CA 1
ATOM 1175 C C . GLN A 1 156 ? 63.759 -12.524 65.461 1.00 14.88 156 GLN A C 1
ATOM 1176 O O . GLN A 1 156 ? 63.252 -11.412 65.400 1.00 14.11 156 GLN A O 1
ATOM 1182 N N . THR A 1 157 ? 63.810 -13.223 66.593 1.00 15.67 157 THR A N 1
ATOM 1183 C CA . THR A 1 157 ? 63.267 -12.705 67.849 1.00 16.37 157 THR A CA 1
ATOM 1184 C C . THR A 1 157 ? 64.313 -11.897 68.615 1.00 17.99 157 THR A C 1
ATOM 1185 O O . THR A 1 157 ? 64.050 -11.395 69.700 1.00 17.63 157 THR A O 1
ATOM 1189 N N . GLU A 1 158 ? 65.512 -11.808 68.057 1.00 19.51 158 GLU A N 1
ATOM 1190 C CA . GLU A 1 158 ? 66.602 -11.032 68.658 1.00 22.36 158 GLU A CA 1
ATOM 1191 C C . GLU A 1 158 ? 67.148 -11.459 70.032 1.00 24.49 158 GLU A C 1
ATOM 1192 O O . GLU A 1 158 ? 67.558 -10.615 70.827 1.00 20.97 158 GLU A O 1
ATOM 1198 N N . LYS A 1 159 ? 67.182 -12.765 70.297 1.00 25.55 159 LYS A N 1
ATOM 1199 C CA . LYS A 1 159 ? 67.717 -13.263 71.558 1.00 27.77 159 LYS A CA 1
ATOM 1200 C C . LYS A 1 159 ? 69.259 -13.295 71.496 1.00 29.77 159 LYS A C 1
ATOM 1201 O O . LYS A 1 159 ? 69.932 -13.416 72.513 1.00 31.63 159 LYS A O 1
ATOM 1207 N N . VAL A 1 160 ? 69.827 -13.183 70.304 1.00 31.50 160 VAL A N 1
ATOM 1208 C CA . VAL A 1 160 ? 71.278 -13.183 70.176 1.00 32.80 160 VAL A CA 1
ATOM 1209 C C . VAL A 1 160 ? 71.647 -12.182 69.104 1.00 35.13 160 VAL A C 1
ATOM 1210 O O . VAL A 1 160 ? 70.805 -11.840 68.275 1.00 37.09 160 VAL A O 1
ATOM 1214 N N . HIS A 1 161 ? 72.894 -11.715 69.106 1.00 37.60 161 HIS A N 1
ATOM 1215 C CA . HIS A 1 161 ? 73.314 -10.736 68.109 1.00 38.89 161 HIS A CA 1
ATOM 1216 C C . HIS A 1 161 ? 73.160 -11.255 66.699 1.00 39.43 161 HIS A C 1
ATOM 1217 O O . HIS A 1 161 ? 73.394 -12.432 66.433 1.00 39.49 161 HIS A O 1
ATOM 1224 N N . ARG A 1 162 ? 72.791 -10.353 65.795 1.00 39.03 162 ARG A N 1
ATOM 1225 C CA . ARG A 1 162 ? 72.560 -10.699 64.398 1.00 39.21 162 ARG A CA 1
ATOM 1226 C C . ARG A 1 162 ? 73.835 -10.971 63.584 1.00 38.32 162 ARG A C 1
ATOM 1227 O O . ARG A 1 162 ? 74.104 -10.288 62.590 1.00 38.84 162 ARG A O 1
ATOM 1235 N N . PHE A 1 163 ? 74.614 -11.970 63.986 1.00 32.15 163 PHE A N 1
ATOM 1236 C CA . PHE A 1 163 ? 75.826 -12.287 63.247 1.00 28.34 163 PHE A CA 1
ATOM 1237 C C . PHE A 1 163 ? 75.465 -12.828 61.870 1.00 25.45 163 PHE A C 1
ATOM 1238 O O . PHE A 1 163 ? 74.340 -13.243 61.644 1.00 25.13 163 PHE A O 1
ATOM 1246 N N . PRO A 1 164 ? 76.419 -12.831 60.927 1.00 21.84 164 PRO A N 1
ATOM 1247 C CA . PRO A 1 164 ? 76.128 -13.334 59.581 1.00 19.81 164 PRO A CA 1
ATOM 1248 C C . PRO A 1 164 ? 75.717 -14.813 59.506 1.00 18.80 164 PRO A C 1
ATOM 1249 O O . PRO A 1 164 ? 76.263 -15.662 60.210 1.00 12.56 164 PRO A O 1
ATOM 1253 N N . VAL A 1 165 ? 74.740 -15.104 58.651 1.00 20.65 165 VAL A N 1
ATOM 1254 C CA . VAL A 1 165 ? 74.293 -16.480 58.423 1.00 16.27 165 VAL A CA 1
ATOM 1255 C C . VAL A 1 165 ? 74.374 -16.733 56.917 1.00 15.97 165 VAL A C 1
ATOM 1256 O O . VAL A 1 165 ? 73.803 -15.990 56.118 1.00 11.72 165 VAL A O 1
ATOM 1260 N N . PHE A 1 166 ? 75.109 -17.767 56.524 1.00 15.55 166 PHE A N 1
ATOM 1261 C CA . PHE A 1 166 ? 75.234 -18.089 55.114 1.00 13.46 166 PHE A CA 1
ATOM 1262 C C . PHE A 1 166 ? 74.799 -19.515 54.793 1.00 13.31 166 PHE A C 1
ATOM 1263 O O . PHE A 1 166 ? 74.951 -20.415 55.611 1.00 12.36 166 PHE A O 1
ATOM 1271 N N . LEU A 1 167 ? 74.252 -19.707 53.596 1.00 15.80 167 LEU A N 1
ATOM 1272 C CA . LEU A 1 167 ? 73.853 -21.030 53.132 1.00 15.77 167 LEU A CA 1
ATOM 1273 C C . LEU A 1 167 ? 74.657 -21.231 51.865 1.00 17.99 167 LEU A C 1
ATOM 1274 O O . LEU A 1 167 ? 74.491 -20.491 50.897 1.00 20.28 167 LEU A O 1
ATOM 1279 N N . LEU A 1 168 ? 75.547 -22.211 51.875 1.00 19.20 168 LEU A N 1
ATOM 1280 C CA . LEU A 1 168 ? 76.355 -22.484 50.704 1.00 21.22 168 LEU A CA 1
ATOM 1281 C C . LEU A 1 168 ? 75.701 -23.496 49.788 1.00 21.43 168 LEU A C 1
ATOM 1282 O O . LEU A 1 168 ? 75.198 -24.531 50.240 1.00 23.50 168 LEU A O 1
ATOM 1287 N N . ASP A 1 169 ? 75.731 -23.179 48.495 1.00 20.63 169 ASP A N 1
ATOM 1288 C CA . ASP A 1 169 ? 75.177 -24.001 47.420 1.00 21.03 169 ASP A CA 1
ATOM 1289 C C . ASP A 1 169 ? 73.697 -23.690 47.186 1.00 21.73 169 ASP A C 1
ATOM 1290 O O . ASP A 1 169 ? 72.814 -24.373 47.702 1.00 24.47 169 ASP A O 1
ATOM 1295 N N . ARG A 1 170 ? 73.453 -22.663 46.380 1.00 20.75 170 ARG A N 1
ATOM 1296 C CA . ARG A 1 170 ? 72.112 -22.181 46.043 1.00 21.13 170 ARG A CA 1
ATOM 1297 C C . ARG A 1 170 ? 71.091 -23.220 45.611 1.00 17.61 170 ARG A C 1
ATOM 1298 O O . ARG A 1 170 ? 69.986 -23.263 46.145 1.00 17.91 170 ARG A O 1
ATOM 1306 N N . GLY A 1 171 ? 71.458 -24.030 44.622 1.00 13.32 171 GLY A N 1
ATOM 1307 C CA . GLY A 1 171 ? 70.559 -25.046 44.111 1.00 14.54 171 GLY A CA 1
ATOM 1308 C C . GLY A 1 171 ? 70.128 -26.065 45.145 1.00 15.41 171 GLY A C 1
ATOM 1309 O O . GLY A 1 171 ? 69.052 -26.652 45.045 1.00 15.30 171 GLY A O 1
ATOM 1310 N N . TYR A 1 172 ? 70.963 -26.276 46.152 1.00 15.67 172 TYR A N 1
ATOM 1311 C CA . TYR A 1 172 ? 70.648 -27.245 47.188 1.00 17.09 172 TYR A CA 1
ATOM 1312 C C . TYR A 1 172 ? 69.569 -26.733 48.146 1.00 18.15 172 TYR A C 1
ATOM 1313 O O . TYR A 1 172 ? 68.659 -27.473 48.523 1.00 22.42 172 TYR A O 1
ATOM 1322 N N . TRP A 1 173 ? 69.665 -25.465 48.528 1.00 17.43 173 TRP A N 1
ATOM 1323 C CA . TRP A 1 173 ? 68.714 -24.859 49.456 1.00 15.23 173 TRP A CA 1
ATOM 1324 C C . TRP A 1 173 ? 67.447 -24.300 48.817 1.00 15.94 173 TRP A C 1
ATOM 1325 O O . TRP A 1 173 ? 66.484 -23.954 49.514 1.00 14.89 173 TRP A O 1
ATOM 1336 N N . GLU A 1 174 ? 67.460 -24.209 47.491 1.00 16.68 174 GLU A N 1
ATOM 1337 C CA . GLU A 1 174 ? 66.356 -23.659 46.720 1.00 16.48 174 GLU A CA 1
ATOM 1338 C C . GLU A 1 174 ? 64.983 -24.050 47.231 1.00 13.62 174 GLU A C 1
ATOM 1339 O O . GLU A 1 174 ? 64.156 -23.183 47.491 1.00 12.32 174 GLU A O 1
ATOM 1345 N N . GLY A 1 175 ? 64.736 -25.346 47.368 1.00 12.69 175 GLY A N 1
ATOM 1346 C CA . GLY A 1 175 ? 63.441 -25.784 47.863 1.00 14.35 175 GLY A CA 1
ATOM 1347 C C . GLY A 1 175 ? 63.082 -25.178 49.215 1.00 15.73 175 GLY A C 1
ATOM 1348 O O . GLY A 1 175 ? 61.978 -24.669 49.391 1.00 20.35 175 GLY A O 1
ATOM 1349 N N . LEU A 1 176 ? 63.995 -25.222 50.179 1.00 14.11 176 LEU A N 1
ATOM 1350 C CA . LEU A 1 176 ? 63.700 -24.660 51.495 1.00 14.38 176 LEU A CA 1
ATOM 1351 C C . LEU A 1 176 ? 63.424 -23.144 51.431 1.00 16.38 176 LEU A C 1
ATOM 1352 O O . LEU A 1 176 ? 62.444 -22.662 52.010 1.00 13.79 176 LEU A O 1
ATOM 1357 N N . VAL A 1 177 ? 64.294 -22.397 50.744 1.00 14.04 177 VAL A N 1
ATOM 1358 C CA . VAL A 1 177 ? 64.111 -20.957 50.639 1.00 13.38 177 VAL A CA 1
ATOM 1359 C C . VAL A 1 177 ? 62.786 -20.616 49.952 1.00 13.78 177 VAL A C 1
ATOM 1360 O O . VAL A 1 177 ? 62.107 -19.685 50.356 1.00 12.49 177 VAL A O 1
ATOM 1364 N N . ARG A 1 178 ? 62.413 -21.353 48.910 1.00 16.34 178 ARG A N 1
ATOM 1365 C CA . ARG A 1 178 ? 61.140 -21.074 48.257 1.00 18.35 178 ARG A CA 1
ATOM 1366 C C . ARG A 1 178 ? 59.991 -21.332 49.249 1.00 16.30 178 ARG A C 1
ATOM 1367 O O . ARG A 1 178 ? 59.074 -20.534 49.345 1.00 17.55 178 ARG A O 1
ATOM 1375 N N . TRP A 1 179 ? 60.053 -22.426 50.005 1.00 17.63 179 TRP A N 1
ATOM 1376 C CA . TRP A 1 179 ? 58.993 -22.707 50.977 1.00 16.84 179 TRP A CA 1
ATOM 1377 C C . TRP A 1 179 ? 58.932 -21.607 52.023 1.00 17.13 179 TRP A C 1
ATOM 1378 O O . TRP A 1 179 ? 57.851 -21.274 52.533 1.00 17.76 179 TRP A O 1
ATOM 1389 N N . LEU A 1 180 ? 60.093 -21.047 52.349 1.00 15.48 180 LEU A N 1
ATOM 1390 C CA . LEU A 1 180 ? 60.161 -19.978 53.335 1.00 17.79 180 LEU A CA 1
ATOM 1391 C C . LEU A 1 180 ? 59.510 -18.724 52.758 1.00 16.81 180 LEU A C 1
ATOM 1392 O O . LEU A 1 180 ? 58.840 -17.972 53.477 1.00 13.75 180 LEU A O 1
ATOM 1397 N N . ALA A 1 181 ? 59.701 -18.517 51.457 1.00 12.76 181 ALA A N 1
ATOM 1398 C CA . ALA A 1 181 ? 59.128 -17.373 50.774 1.00 9.81 181 ALA A CA 1
ATOM 1399 C C . ALA A 1 181 ? 57.600 -17.498 50.789 1.00 10.21 181 ALA A C 1
ATOM 1400 O O . ALA A 1 181 ? 56.898 -16.498 50.786 1.00 12.96 181 ALA A O 1
ATOM 1402 N N . PHE A 1 182 ? 57.117 -18.737 50.788 1.00 10.42 182 PHE A N 1
ATOM 1403 C CA . PHE A 1 182 ? 55.695 -19.060 50.840 1.00 10.15 182 PHE A CA 1
ATOM 1404 C C . PHE A 1 182 ? 55.202 -18.743 52.265 1.00 14.70 182 PHE A C 1
ATOM 1405 O O . PHE A 1 182 ? 54.083 -18.245 52.465 1.00 12.77 182 PHE A O 1
ATOM 1413 N N . LEU A 1 183 ? 56.036 -19.043 53.260 1.00 12.78 183 LEU A N 1
ATOM 1414 C CA . LEU A 1 183 ? 55.667 -18.742 54.632 1.00 15.92 183 LEU A CA 1
ATOM 1415 C C . LEU A 1 183 ? 55.534 -17.216 54.718 1.00 18.93 183 LEU A C 1
ATOM 1416 O O . LEU A 1 183 ? 54.776 -16.678 55.537 1.00 21.04 183 LEU A O 1
ATOM 1421 N N . ARG A 1 184 ? 56.249 -16.515 53.844 1.00 16.98 184 ARG A N 1
ATOM 1422 C CA . ARG A 1 184 ? 56.162 -15.070 53.835 1.00 16.93 184 ARG A CA 1
ATOM 1423 C C . ARG A 1 184 ? 54.857 -14.621 53.160 1.00 16.26 184 ARG A C 1
ATOM 1424 O O . ARG A 1 184 ? 54.162 -13.745 53.666 1.00 15.05 184 ARG A O 1
ATOM 1432 N N . ASP A 1 185 ? 54.517 -15.214 52.022 1.00 12.65 185 ASP A N 1
ATOM 1433 C CA . ASP A 1 185 ? 53.279 -14.828 51.352 1.00 16.73 185 ASP A CA 1
ATOM 1434 C C . ASP A 1 185 ? 52.094 -15.021 52.307 1.00 16.59 185 ASP A C 1
ATOM 1435 O O . ASP A 1 185 ? 51.107 -14.295 52.237 1.00 14.95 185 ASP A O 1
ATOM 1440 N N . GLN A 1 186 ? 52.227 -16.001 53.205 1.00 17.93 186 GLN A N 1
ATOM 1441 C CA . GLN A 1 186 ? 51.215 -16.357 54.205 1.00 15.86 186 GLN A CA 1
ATOM 1442 C C . GLN A 1 186 ? 51.283 -15.460 55.436 1.00 17.19 186 GLN A C 1
ATOM 1443 O O . GLN A 1 186 ? 50.406 -15.506 56.287 1.00 17.43 186 GLN A O 1
ATOM 1449 N N . LYS A 1 187 ? 52.336 -14.657 55.529 1.00 18.23 187 LYS A N 1
ATOM 1450 C CA . LYS A 1 187 ? 52.523 -13.744 56.654 1.00 21.64 187 LYS A CA 1
ATOM 1451 C C . LYS A 1 187 ? 52.811 -14.472 57.974 1.00 21.46 187 LYS A C 1
ATOM 1452 O O . LYS A 1 187 ? 52.528 -13.958 59.051 1.00 20.24 187 LYS A O 1
ATOM 1458 N N . ALA A 1 188 ? 53.376 -15.671 57.876 1.00 20.87 188 ALA A N 1
ATOM 1459 C CA . ALA A 1 188 ? 53.741 -16.448 59.055 1.00 22.90 188 ALA A CA 1
ATOM 1460 C C . ALA A 1 188 ? 55.139 -16.000 59.479 1.00 22.06 188 ALA A C 1
ATOM 1461 O O . ALA A 1 188 ? 55.636 -16.372 60.548 1.00 26.30 188 ALA A O 1
ATOM 1463 N N . VAL A 1 189 ? 55.769 -15.202 58.624 1.00 20.47 189 VAL A N 1
ATOM 1464 C CA . VAL A 1 189 ? 57.107 -14.675 58.885 1.00 18.86 189 VAL A CA 1
ATOM 1465 C C . VAL A 1 189 ? 57.131 -13.203 58.465 1.00 19.47 189 VAL A C 1
ATOM 1466 O O . VAL A 1 189 ? 56.417 -12.800 57.551 1.00 19.54 189 VAL A O 1
ATOM 1470 N N . GLY A 1 190 ? 57.945 -12.407 59.142 1.00 20.76 190 GLY A N 1
ATOM 1471 C CA . GLY A 1 190 ? 58.039 -10.992 58.841 1.00 20.67 190 GLY A CA 1
ATOM 1472 C C . GLY A 1 190 ? 58.489 -10.672 57.430 1.00 22.94 190 GLY A C 1
ATOM 1473 O O . GLY A 1 190 ? 59.068 -11.509 56.746 1.00 22.09 190 GLY A O 1
ATOM 1474 N N . PRO A 1 191 ? 58.245 -9.439 56.973 1.00 25.44 191 PRO A N 1
ATOM 1475 C CA . PRO A 1 191 ? 58.613 -8.977 55.630 1.00 24.32 191 PRO A CA 1
ATOM 1476 C C . PRO A 1 191 ? 60.090 -9.080 55.313 1.00 23.27 191 PRO A C 1
ATOM 1477 O O . PRO A 1 191 ? 60.456 -9.401 54.188 1.00 25.77 191 PRO A O 1
ATOM 1481 N N . GLU A 1 192 ? 60.933 -8.804 56.303 1.00 23.22 192 GLU A N 1
ATOM 1482 C CA . GLU A 1 192 ? 62.383 -8.834 56.113 1.00 26.15 192 GLU A CA 1
ATOM 1483 C C . GLU A 1 192 ? 63.062 -10.071 56.688 1.00 24.37 192 GLU A C 1
ATOM 1484 O O . GLU A 1 192 ? 64.289 -10.167 56.649 1.00 24.36 192 GLU A O 1
ATOM 1490 N N . ASP A 1 193 ? 62.296 -11.020 57.218 1.00 22.43 193 ASP A N 1
ATOM 1491 C CA . ASP A 1 193 ? 62.931 -12.193 57.827 1.00 21.96 193 ASP A CA 1
ATOM 1492 C C . ASP A 1 193 ? 63.800 -13.062 56.939 1.00 20.47 193 ASP A C 1
ATOM 1493 O O . ASP A 1 193 ? 64.659 -13.788 57.445 1.00 21.86 193 ASP A O 1
ATOM 1498 N N . LEU A 1 194 ? 63.599 -13.010 55.628 1.00 18.22 194 LEU A N 1
ATOM 1499 C CA . LEU A 1 194 ? 64.441 -13.814 54.766 1.00 20.32 194 LEU A CA 1
ATOM 1500 C C . LEU A 1 194 ? 65.815 -13.190 54.576 1.00 22.30 194 LEU A C 1
ATOM 1501 O O . LEU A 1 194 ? 66.703 -13.806 53.996 1.00 27.05 194 LEU A O 1
ATOM 1506 N N . GLN A 1 195 ? 65.998 -11.972 55.070 1.00 23.07 195 GLN A N 1
ATOM 1507 C CA . GLN A 1 195 ? 67.285 -11.307 54.957 1.00 23.97 195 GLN A CA 1
ATOM 1508 C C . GLN A 1 195 ? 68.225 -11.683 56.116 1.00 24.28 195 GLN A C 1
ATOM 1509 O O . GLN A 1 195 ? 69.371 -11.226 56.166 1.00 22.80 195 GLN A O 1
ATOM 1515 N N . LEU A 1 196 ? 67.738 -12.508 57.046 1.00 21.89 196 LEU A N 1
ATOM 1516 C CA . LEU A 1 196 ? 68.552 -12.955 58.175 1.00 19.69 196 LEU A CA 1
ATOM 1517 C C . LEU A 1 196 ? 69.680 -13.852 57.660 1.00 19.63 196 LEU A C 1
ATOM 1518 O O . LEU A 1 196 ? 70.701 -14.027 58.322 1.00 21.87 196 LEU A O 1
ATOM 1523 N N . PHE A 1 197 ? 69.500 -14.422 56.475 1.00 17.52 197 PHE A N 1
ATOM 1524 C CA . PHE A 1 197 ? 70.528 -15.283 55.905 1.00 17.80 197 PHE A CA 1
ATOM 1525 C C . PHE A 1 197 ? 70.856 -14.897 54.468 1.00 18.35 197 PHE A C 1
ATOM 1526 O O . PHE A 1 197 ? 70.066 -14.227 53.799 1.00 12.64 197 PHE A O 1
ATOM 1534 N N . ARG A 1 198 ? 72.027 -15.327 54.005 1.00 17.88 198 ARG A N 1
ATOM 1535 C CA . ARG A 1 198 ? 72.479 -15.046 52.653 1.00 20.08 198 ARG A CA 1
ATOM 1536 C C . ARG A 1 198 ? 72.779 -16.360 51.958 1.00 20.85 198 ARG A C 1
ATOM 1537 O O . ARG A 1 198 ? 73.452 -17.226 52.512 1.00 22.69 198 ARG A O 1
ATOM 1545 N N . LEU A 1 199 ? 72.283 -16.504 50.735 1.00 20.42 199 LEU A N 1
ATOM 1546 C CA . LEU A 1 199 ? 72.495 -17.720 49.972 1.00 21.57 199 LEU A CA 1
ATOM 1547 C C . LEU A 1 199 ? 73.637 -17.476 48.990 1.00 21.29 199 LEU A C 1
ATOM 1548 O O . LEU A 1 199 ? 73.626 -16.496 48.259 1.00 20.19 199 LEU A O 1
ATOM 1553 N N . THR A 1 200 ? 74.637 -18.346 48.979 1.00 23.31 200 THR A N 1
ATOM 1554 C CA . THR A 1 200 ? 75.761 -18.140 48.067 1.00 21.89 200 THR A CA 1
ATOM 1555 C C . THR A 1 200 ? 76.447 -19.422 47.631 1.00 19.83 200 THR A C 1
ATOM 1556 O O . THR A 1 200 ? 76.369 -20.445 48.313 1.00 19.28 200 THR A O 1
ATOM 1560 N N . ASP A 1 201 ? 77.120 -19.356 46.482 1.00 21.86 201 ASP A N 1
ATOM 1561 C CA . ASP A 1 201 ? 77.854 -20.499 45.936 1.00 21.24 201 ASP A CA 1
ATOM 1562 C C . ASP A 1 201 ? 79.361 -20.359 46.162 1.00 23.67 201 ASP A C 1
ATOM 1563 O O . ASP A 1 201 ? 80.115 -21.320 45.968 1.00 22.74 201 ASP A O 1
ATOM 1568 N N . GLU A 1 202 ? 79.793 -19.172 46.582 1.00 21.33 202 GLU A N 1
ATOM 1569 C CA . GLU A 1 202 ? 81.217 -18.897 46.763 1.00 26.19 202 GLU A CA 1
ATOM 1570 C C . GLU A 1 202 ? 81.738 -18.845 48.199 1.00 24.21 202 GLU A C 1
ATOM 1571 O O . GLU A 1 202 ? 81.344 -17.992 48.988 1.00 22.10 202 GLU A O 1
ATOM 1577 N N . PRO A 1 203 ? 82.640 -19.767 48.553 1.00 24.82 203 PRO A N 1
ATOM 1578 C CA . PRO A 1 203 ? 83.178 -19.759 49.912 1.00 24.36 203 PRO A CA 1
ATOM 1579 C C . PRO A 1 203 ? 83.889 -18.439 50.191 1.00 26.67 203 PRO A C 1
ATOM 1580 O O . PRO A 1 203 ? 83.891 -17.955 51.322 1.00 24.50 203 PRO A O 1
ATOM 1584 N N . GLU A 1 204 ? 84.489 -17.864 49.146 1.00 27.66 204 GLU A N 1
ATOM 1585 C CA . GLU A 1 204 ? 85.229 -16.612 49.265 1.00 28.06 204 GLU A CA 1
ATOM 1586 C C . GLU A 1 204 ? 84.340 -15.479 49.732 1.00 30.03 204 GLU A C 1
ATOM 1587 O O . GLU A 1 204 ? 84.781 -14.595 50.469 1.00 31.54 204 GLU A O 1
ATOM 1593 N N . GLU A 1 205 ? 83.084 -15.501 49.301 1.00 27.24 205 GLU A N 1
ATOM 1594 C CA . GLU A 1 205 ? 82.150 -14.456 49.683 1.00 27.14 205 GLU A CA 1
ATOM 1595 C C . GLU A 1 205 ? 81.835 -14.563 51.162 1.00 23.73 205 GLU A C 1
ATOM 1596 O O . GLU A 1 205 ? 81.669 -13.549 51.848 1.00 25.81 205 GLU A O 1
ATOM 1602 N N . VAL A 1 206 ? 81.761 -15.794 51.657 1.00 19.40 206 VAL A N 1
ATOM 1603 C CA . VAL A 1 206 ? 81.493 -16.018 53.074 1.00 17.36 206 VAL A CA 1
ATOM 1604 C C . VAL A 1 206 ? 82.659 -15.529 53.919 1.00 17.14 206 VAL A C 1
ATOM 1605 O O . VAL A 1 206 ? 82.469 -14.773 54.875 1.00 15.24 206 VAL A O 1
ATOM 1609 N N . VAL A 1 207 ? 83.872 -15.950 53.568 1.00 17.03 207 VAL A N 1
ATOM 1610 C CA . VAL A 1 207 ? 85.036 -15.537 54.331 1.00 19.94 207 VAL A CA 1
ATOM 1611 C C . VAL A 1 207 ? 85.210 -14.022 54.300 1.00 21.71 207 VAL A C 1
ATOM 1612 O O . VAL A 1 207 ? 85.535 -13.413 55.316 1.00 18.96 207 VAL A O 1
ATOM 1616 N N . GLN A 1 208 ? 84.972 -13.416 53.139 1.00 27.83 208 GLN A N 1
ATOM 1617 C CA . GLN A 1 208 ? 85.102 -11.967 52.987 1.00 31.62 208 GLN A CA 1
ATOM 1618 C C . GLN A 1 208 ? 84.135 -11.214 53.907 1.00 31.46 208 GLN A C 1
ATOM 1619 O O . GLN A 1 208 ? 84.513 -10.226 54.537 1.00 33.35 208 GLN A O 1
ATOM 1625 N N . ALA A 1 209 ? 82.891 -11.686 53.975 1.00 30.06 209 ALA A N 1
ATOM 1626 C CA . ALA A 1 209 ? 81.876 -11.069 54.822 1.00 29.84 209 ALA A CA 1
ATOM 1627 C C . ALA A 1 209 ? 82.258 -11.180 56.289 1.00 30.60 209 ALA A C 1
ATOM 1628 O O . ALA A 1 209 ? 82.056 -10.242 57.057 1.00 31.56 209 ALA A O 1
ATOM 1630 N N . LEU A 1 210 ? 82.804 -12.329 56.679 1.00 28.65 210 LEU A N 1
ATOM 1631 C CA . LEU A 1 210 ? 83.214 -12.542 58.063 1.00 28.20 210 LEU A CA 1
ATOM 1632 C C . LEU A 1 210 ? 84.439 -11.700 58.411 1.00 31.00 210 LEU A C 1
ATOM 1633 O O . LEU A 1 210 ? 84.582 -11.243 59.544 1.00 30.90 210 LEU A O 1
ATOM 1638 N N . LYS A 1 211 ? 85.329 -11.498 57.444 1.00 33.72 211 LYS A N 1
ATOM 1639 C CA . LYS A 1 211 ? 86.521 -10.690 57.699 1.00 37.92 211 LYS A CA 1
ATOM 1640 C C . LYS A 1 211 ? 86.080 -9.245 57.886 1.00 40.07 211 LYS A C 1
ATOM 1641 O O . LYS A 1 211 ? 86.549 -8.549 58.784 1.00 40.99 211 LYS A O 1
ATOM 1647 N N . ALA A 1 212 ? 85.164 -8.806 57.033 1.00 41.93 212 ALA A N 1
ATOM 1648 C CA . ALA A 1 212 ? 84.652 -7.448 57.095 1.00 43.85 212 ALA A CA 1
ATOM 1649 C C . ALA A 1 212 ? 83.761 -7.275 58.324 1.00 47.43 212 ALA A C 1
ATOM 1650 O O . ALA A 1 212 ? 82.591 -6.849 58.158 1.00 49.71 212 ALA A O 1
ATOM 1652 N N . LEU B 1 6 ? 92.307 -14.893 88.489 1.00 69.82 6 LEU B N 1
ATOM 1653 C CA . LEU B 1 6 ? 91.295 -15.711 87.765 1.00 69.60 6 LEU B CA 1
ATOM 1654 C C . LEU B 1 6 ? 89.958 -14.985 87.628 1.00 70.33 6 LEU B C 1
ATOM 1655 O O . LEU B 1 6 ? 89.109 -15.389 86.832 1.00 70.99 6 LEU B O 1
ATOM 1660 N N . ILE B 1 7 ? 89.771 -13.918 88.400 1.00 70.04 7 ILE B N 1
ATOM 1661 C CA . ILE B 1 7 ? 88.522 -13.159 88.359 1.00 69.09 7 ILE B CA 1
ATOM 1662 C C . ILE B 1 7 ? 88.062 -12.856 86.934 1.00 69.92 7 ILE B C 1
ATOM 1663 O O . ILE B 1 7 ? 86.860 -12.848 86.656 1.00 67.58 7 ILE B O 1
ATOM 1668 N N . ASP B 1 8 ? 89.017 -12.623 86.034 1.00 71.35 8 ASP B N 1
ATOM 1669 C CA . ASP B 1 8 ? 88.697 -12.326 84.636 1.00 72.95 8 ASP B CA 1
ATOM 1670 C C . ASP B 1 8 ? 88.161 -13.544 83.878 1.00 72.74 8 ASP B C 1
ATOM 1671 O O . ASP B 1 8 ? 87.181 -13.438 83.136 1.00 73.20 8 ASP B O 1
ATOM 1676 N N . GLN B 1 9 ? 88.802 -14.696 84.068 1.00 72.08 9 GLN B N 1
ATOM 1677 C CA . GLN B 1 9 ? 88.389 -15.929 83.395 1.00 72.19 9 GLN B CA 1
ATOM 1678 C C . GLN B 1 9 ? 86.943 -16.351 83.671 1.00 71.04 9 GLN B C 1
ATOM 1679 O O . GLN B 1 9 ? 86.097 -16.316 82.773 1.00 69.06 9 GLN B O 1
ATOM 1685 N N . LEU B 1 10 ? 86.670 -16.768 84.908 1.00 70.56 10 LEU B N 1
ATOM 1686 C CA . LEU B 1 10 ? 85.333 -17.219 85.285 1.00 70.35 10 LEU B CA 1
ATOM 1687 C C . LEU B 1 10 ? 84.264 -16.162 84.993 1.00 69.68 10 LEU B C 1
ATOM 1688 O O . LEU B 1 10 ? 83.064 -16.460 84.982 1.00 68.34 10 LEU B O 1
ATOM 1693 N N . HIS B 1 11 ? 84.709 -14.932 84.742 1.00 68.73 11 HIS B N 1
ATOM 1694 C CA . HIS B 1 11 ? 83.801 -13.837 84.418 1.00 68.20 11 HIS B CA 1
ATOM 1695 C C . HIS B 1 11 ? 83.349 -14.006 82.969 1.00 65.65 11 HIS B C 1
ATOM 1696 O O . HIS B 1 11 ? 82.154 -14.068 82.684 1.00 65.53 11 HIS B O 1
ATOM 1703 N N . HIS B 1 12 ? 84.324 -14.073 82.062 1.00 63.83 12 HIS B N 1
ATOM 1704 C CA . HIS B 1 12 ? 84.075 -14.255 80.630 1.00 60.27 12 HIS B CA 1
ATOM 1705 C C . HIS B 1 12 ? 83.398 -15.613 80.420 1.00 56.53 12 HIS B C 1
ATOM 1706 O O . HIS B 1 12 ? 82.922 -15.942 79.329 1.00 54.17 12 HIS B O 1
ATOM 1713 N N . GLU B 1 13 ? 83.355 -16.388 81.498 1.00 53.53 13 GLU B N 1
ATOM 1714 C CA . GLU B 1 13 ? 82.752 -17.710 81.500 1.00 48.99 13 GLU B CA 1
ATOM 1715 C C . GLU B 1 13 ? 81.241 -17.573 81.743 1.00 45.89 13 GLU B C 1
ATOM 1716 O O . GLU B 1 13 ? 80.472 -18.487 81.431 1.00 42.27 13 GLU B O 1
ATOM 1722 N N . ASP B 1 14 ? 80.836 -16.422 82.291 1.00 41.59 14 ASP B N 1
ATOM 1723 C CA . ASP B 1 14 ? 79.430 -16.091 82.579 1.00 41.74 14 ASP B CA 1
ATOM 1724 C C . ASP B 1 14 ? 78.585 -17.222 83.153 1.00 38.24 14 ASP B C 1
ATOM 1725 O O . ASP B 1 14 ? 77.381 -17.296 82.900 1.00 37.17 14 ASP B O 1
ATOM 1730 N N . SER B 1 15 ? 79.208 -18.090 83.939 1.00 35.23 15 SER B N 1
ATOM 1731 C CA . SER B 1 15 ? 78.504 -19.220 84.516 1.00 30.94 15 SER B CA 1
ATOM 1732 C C . SER B 1 15 ? 77.321 -18.837 85.409 1.00 28.91 15 SER B C 1
ATOM 1733 O O . SER B 1 15 ? 76.390 -19.627 85.551 1.00 25.60 15 SER B O 1
ATOM 1736 N N . TRP B 1 16 ? 77.352 -17.638 85.994 1.00 27.80 16 TRP B N 1
ATOM 1737 C CA . TRP B 1 16 ? 76.274 -17.188 86.878 1.00 30.05 16 TRP B CA 1
ATOM 1738 C C . TRP B 1 16 ? 74.918 -17.243 86.196 1.00 29.50 16 TRP B C 1
ATOM 1739 O O . TRP B 1 16 ? 73.879 -17.242 86.857 1.00 30.90 16 TRP B O 1
ATOM 1750 N N . ARG B 1 17 ? 74.941 -17.289 84.867 1.00 29.81 17 ARG B N 1
ATOM 1751 C CA . ARG B 1 17 ? 73.726 -17.339 84.058 1.00 26.64 17 ARG B CA 1
ATOM 1752 C C . ARG B 1 17 ? 73.025 -18.672 84.270 1.00 25.46 17 ARG B C 1
ATOM 1753 O O . ARG B 1 17 ? 71.847 -18.834 83.931 1.00 25.29 17 ARG B O 1
ATOM 1761 N N . LEU B 1 18 ? 73.765 -19.629 84.827 1.00 21.59 18 LEU B N 1
ATOM 1762 C CA . LEU B 1 18 ? 73.241 -20.966 85.072 1.00 18.45 18 LEU B CA 1
ATOM 1763 C C . LEU B 1 18 ? 72.284 -21.077 86.251 1.00 14.88 18 LEU B C 1
ATOM 1764 O O . LEU B 1 18 ? 71.524 -22.050 86.341 1.00 16.21 18 LEU B O 1
ATOM 1769 N N . PHE B 1 19 ? 72.310 -20.113 87.162 1.00 10.79 19 PHE B N 1
ATOM 1770 C CA . PHE B 1 19 ? 71.392 -20.177 88.297 1.00 16.76 19 PHE B CA 1
ATOM 1771 C C . PHE B 1 19 ? 69.948 -20.168 87.768 1.00 17.53 19 PHE B C 1
ATOM 1772 O O . PHE B 1 19 ? 69.128 -21.012 88.136 1.00 18.30 19 PHE B O 1
ATOM 1780 N N . ARG B 1 20 ? 69.649 -19.223 86.884 1.00 21.89 20 ARG B N 1
ATOM 1781 C CA . ARG B 1 20 ? 68.300 -19.118 86.335 1.00 23.24 20 ARG B CA 1
ATOM 1782 C C . ARG B 1 20 ? 67.977 -20.275 85.396 1.00 23.39 20 ARG B C 1
ATOM 1783 O O . ARG B 1 20 ? 66.853 -20.788 85.395 1.00 24.37 20 ARG B O 1
ATOM 1791 N N . ILE B 1 21 ? 68.951 -20.673 84.582 1.00 22.12 21 ILE B N 1
ATOM 1792 C CA . ILE B 1 21 ? 68.735 -21.784 83.663 1.00 23.39 21 ILE B CA 1
ATOM 1793 C C . ILE B 1 21 ? 68.361 -22.998 84.509 1.00 23.13 21 ILE B C 1
ATOM 1794 O O . ILE B 1 21 ? 67.443 -23.752 84.183 1.00 24.64 21 ILE B O 1
ATOM 1799 N N . LEU B 1 22 ? 69.064 -23.155 85.624 1.00 21.99 22 LEU B N 1
ATOM 1800 C CA . LEU B 1 22 ? 68.838 -24.275 86.522 1.00 20.93 22 LEU B CA 1
ATOM 1801 C C . LEU B 1 22 ? 67.487 -24.134 87.211 1.00 18.66 22 LEU B C 1
ATOM 1802 O O . LEU B 1 22 ? 66.754 -25.110 87.345 1.00 18.86 22 LEU B O 1
ATOM 1807 N N . ALA B 1 23 ? 67.148 -22.919 87.629 1.00 18.56 23 ALA B N 1
ATOM 1808 C CA . ALA B 1 23 ? 65.857 -22.681 88.273 1.00 17.53 23 ALA B CA 1
ATOM 1809 C C . ALA B 1 23 ? 64.743 -23.026 87.289 1.00 18.33 23 ALA B C 1
ATOM 1810 O O . ALA B 1 23 ? 63.723 -23.600 87.668 1.00 17.08 23 ALA B O 1
ATOM 1812 N N . GLU B 1 24 ? 64.939 -22.695 86.014 1.00 17.98 24 GLU B N 1
ATOM 1813 C CA . GLU B 1 24 ? 63.911 -22.994 85.018 1.00 18.43 24 GLU B CA 1
ATOM 1814 C C . GLU B 1 24 ? 63.711 -24.492 84.776 1.00 18.25 24 GLU B C 1
ATOM 1815 O O . GLU B 1 24 ? 62.577 -24.939 84.626 1.00 20.43 24 GLU B O 1
ATOM 1821 N N . PHE B 1 25 ? 64.798 -25.269 84.751 1.00 18.71 25 PHE B N 1
ATOM 1822 C CA . PHE B 1 25 ? 64.686 -26.713 84.534 1.00 19.06 25 PHE B CA 1
ATOM 1823 C C . PHE B 1 25 ? 63.926 -27.341 85.689 1.00 19.88 25 PHE B C 1
ATOM 1824 O O . PHE B 1 25 ? 62.922 -28.061 85.504 1.00 19.26 25 PHE B O 1
ATOM 1832 N N . VAL B 1 26 ? 64.419 -27.058 86.890 1.00 19.32 26 VAL B N 1
ATOM 1833 C CA . VAL B 1 26 ? 63.828 -27.571 88.112 1.00 17.03 26 VAL B CA 1
ATOM 1834 C C . VAL B 1 26 ? 62.325 -27.314 88.205 1.00 18.43 26 VAL B C 1
ATOM 1835 O O . VAL B 1 26 ? 61.546 -28.245 88.409 1.00 20.63 26 VAL B O 1
ATOM 1839 N N . GLU B 1 27 ? 61.909 -26.060 88.066 1.00 18.81 27 GLU B N 1
ATOM 1840 C CA . GLU B 1 27 ? 60.487 -25.749 88.140 1.00 20.94 27 GLU B CA 1
ATOM 1841 C C . GLU B 1 27 ? 59.734 -26.516 87.068 1.00 21.80 27 GLU B C 1
ATOM 1842 O O . GLU B 1 27 ? 58.661 -27.072 87.318 1.00 25.93 27 GLU B O 1
ATOM 1848 N N . GLY B 1 28 ? 60.305 -26.533 85.867 1.00 22.03 28 GLY B N 1
ATOM 1849 C CA . GLY B 1 28 ? 59.696 -27.239 84.759 1.00 22.04 28 GLY B CA 1
ATOM 1850 C C . GLY B 1 28 ? 59.514 -28.714 85.045 1.00 22.58 28 GLY B C 1
ATOM 1851 O O . GLY B 1 28 ? 58.439 -29.254 84.810 1.00 24.06 28 GLY B O 1
ATOM 1852 N N . PHE B 1 29 ? 60.558 -29.377 85.538 1.00 25.23 29 PHE B N 1
ATOM 1853 C CA . PHE B 1 29 ? 60.442 -30.797 85.849 1.00 21.23 29 PHE B CA 1
ATOM 1854 C C . PHE B 1 29 ? 59.404 -30.939 86.946 1.00 21.27 29 PHE B C 1
ATOM 1855 O O . PHE B 1 29 ? 58.508 -31.775 86.863 1.00 22.10 29 PHE B O 1
ATOM 1863 N N . GLU B 1 30 ? 59.520 -30.117 87.981 1.00 21.65 30 GLU B N 1
ATOM 1864 C CA . GLU B 1 30 ? 58.565 -30.175 89.081 1.00 24.17 30 GLU B CA 1
ATOM 1865 C C . GLU B 1 30 ? 57.130 -30.139 88.568 1.00 26.03 30 GLU B C 1
ATOM 1866 O O . GLU B 1 30 ? 56.351 -31.062 88.808 1.00 25.62 30 GLU B O 1
ATOM 1872 N N . THR B 1 31 ? 56.795 -29.071 87.848 1.00 24.76 31 THR B N 1
ATOM 1873 C CA . THR B 1 31 ? 55.449 -28.878 87.316 1.00 22.91 31 THR B CA 1
ATOM 1874 C C . THR B 1 31 ? 54.941 -29.930 86.324 1.00 24.57 31 THR B C 1
ATOM 1875 O O . THR B 1 31 ? 53.851 -30.470 86.487 1.00 26.70 31 THR B O 1
ATOM 1879 N N . LEU B 1 32 ? 55.713 -30.214 85.286 1.00 25.07 32 LEU B N 1
ATOM 1880 C CA . LEU B 1 32 ? 55.261 -31.168 84.292 1.00 26.23 32 LEU B CA 1
ATOM 1881 C C . LEU B 1 32 ? 55.213 -32.619 84.766 1.00 28.24 32 LEU B C 1
ATOM 1882 O O . LEU B 1 32 ? 54.271 -33.348 84.440 1.00 28.45 32 LEU B O 1
ATOM 1887 N N . SER B 1 33 ? 56.201 -33.031 85.555 1.00 26.22 33 SER B N 1
ATOM 1888 C CA . SER B 1 33 ? 56.255 -34.408 86.034 1.00 29.11 33 SER B CA 1
ATOM 1889 C C . SER B 1 33 ? 55.105 -34.793 86.974 1.00 29.11 33 SER B C 1
ATOM 1890 O O . SER B 1 33 ? 54.773 -35.973 87.097 1.00 27.95 33 SER B O 1
ATOM 1893 N N . GLU B 1 34 ? 54.486 -33.816 87.630 1.00 32.43 34 GLU B N 1
ATOM 1894 C CA . GLU B 1 34 ? 53.390 -34.141 88.539 1.00 34.37 34 GLU B CA 1
ATOM 1895 C C . GLU B 1 34 ? 52.009 -34.137 87.883 1.00 33.08 34 GLU B C 1
ATOM 1896 O O . GLU B 1 34 ? 51.007 -34.408 88.546 1.00 32.46 34 GLU B O 1
ATOM 1902 N N . LEU B 1 35 ? 51.947 -33.815 86.594 1.00 30.67 35 LEU B N 1
ATOM 1903 C CA . LEU B 1 35 ? 50.674 -33.823 85.888 1.00 29.26 35 LEU B CA 1
ATOM 1904 C C . LEU B 1 35 ? 50.254 -35.277 85.761 1.00 31.09 35 LEU B C 1
ATOM 1905 O O . LEU B 1 35 ? 51.103 -36.164 85.640 1.00 30.51 35 LEU B O 1
ATOM 1910 N N . GLN B 1 36 ? 48.946 -35.514 85.791 1.00 30.88 36 GLN B N 1
ATOM 1911 C CA . GLN B 1 36 ? 48.400 -36.867 85.740 1.00 31.16 36 GLN B CA 1
ATOM 1912 C C . GLN B 1 36 ? 47.925 -37.360 84.390 1.00 29.52 36 GLN B C 1
ATOM 1913 O O . GLN B 1 36 ? 47.651 -38.542 84.235 1.00 31.89 36 GLN B O 1
ATOM 1919 N N . VAL B 1 37 ? 47.815 -36.474 83.412 1.00 27.66 37 VAL B N 1
ATOM 1920 C CA . VAL B 1 37 ? 47.346 -36.893 82.103 1.00 25.47 37 VAL B CA 1
ATOM 1921 C C . VAL B 1 37 ? 48.500 -36.915 81.127 1.00 24.24 37 VAL B C 1
ATOM 1922 O O . VAL B 1 37 ? 49.507 -36.263 81.356 1.00 24.48 37 VAL B O 1
ATOM 1926 N N . PRO B 1 38 ? 48.375 -37.681 80.032 1.00 25.14 38 PRO B N 1
ATOM 1927 C CA . PRO B 1 38 ? 49.456 -37.741 79.040 1.00 24.35 38 PRO B CA 1
ATOM 1928 C C . PRO B 1 38 ? 49.533 -36.371 78.366 1.00 24.62 38 PRO B C 1
ATOM 1929 O O . PRO B 1 38 ? 48.501 -35.761 78.084 1.00 26.64 38 PRO B O 1
ATOM 1933 N N . LEU B 1 39 ? 50.743 -35.892 78.111 1.00 21.97 39 LEU B N 1
ATOM 1934 C CA . LEU B 1 39 ? 50.919 -34.588 77.491 1.00 21.34 39 LEU B CA 1
ATOM 1935 C C . LEU B 1 39 ? 51.251 -34.640 76.003 1.00 21.62 39 LEU B C 1
ATOM 1936 O O . LEU B 1 39 ? 52.127 -35.387 75.567 1.00 24.67 39 LEU B O 1
ATOM 1941 N N . VAL B 1 40 ? 50.543 -33.827 75.231 1.00 18.49 40 VAL B N 1
ATOM 1942 C CA . VAL B 1 40 ? 50.751 -33.740 73.794 1.00 15.52 40 VAL B CA 1
ATOM 1943 C C . VAL B 1 40 ? 51.278 -32.333 73.495 1.00 16.11 40 VAL B C 1
ATOM 1944 O O . VAL B 1 40 ? 50.598 -31.350 73.759 1.00 18.09 40 VAL B O 1
ATOM 1948 N N . SER B 1 41 ? 52.504 -32.224 72.986 1.00 18.50 41 SER B N 1
ATOM 1949 C CA . SER B 1 41 ? 53.051 -30.908 72.660 1.00 16.42 41 SER B CA 1
ATOM 1950 C C . SER B 1 41 ? 52.494 -30.444 71.332 1.00 12.83 41 SER B C 1
ATOM 1951 O O . SER B 1 41 ? 52.515 -31.194 70.360 1.00 12.85 41 SER B O 1
ATOM 1954 N N . VAL B 1 42 ? 51.996 -29.210 71.302 1.00 14.09 42 VAL B N 1
ATOM 1955 C CA . VAL B 1 42 ? 51.399 -28.647 70.094 1.00 16.88 42 VAL B CA 1
ATOM 1956 C C . VAL B 1 42 ? 52.061 -27.334 69.698 1.00 18.28 42 VAL B C 1
ATOM 1957 O O . VAL B 1 42 ? 52.385 -26.511 70.555 1.00 12.99 42 VAL B O 1
ATOM 1961 N N . PHE B 1 43 ? 52.226 -27.139 68.392 1.00 17.42 43 PHE B N 1
ATOM 1962 C CA . PHE B 1 43 ? 52.883 -25.946 67.870 1.00 18.74 43 PHE B CA 1
ATOM 1963 C C . PHE B 1 43 ? 52.116 -25.332 66.700 1.00 18.97 43 PHE B C 1
ATOM 1964 O O . PHE B 1 43 ? 51.372 -26.025 66.002 1.00 19.45 43 PHE B O 1
ATOM 1972 N N . GLY B 1 44 ? 52.316 -24.031 66.494 1.00 18.10 44 GLY B N 1
ATOM 1973 C CA . GLY B 1 44 ? 51.659 -23.330 65.409 1.00 16.55 44 GLY B CA 1
ATOM 1974 C C . GLY B 1 44 ? 52.058 -21.872 65.365 1.00 20.75 44 GLY B C 1
ATOM 1975 O O . GLY B 1 44 ? 52.790 -21.394 66.229 1.00 23.82 44 GLY B O 1
ATOM 1976 N N . SER B 1 45 ? 51.570 -21.156 64.358 1.00 21.96 45 SER B N 1
ATOM 1977 C CA . SER B 1 45 ? 51.885 -19.744 64.186 1.00 17.50 45 SER B CA 1
ATOM 1978 C C . SER B 1 45 ? 51.404 -18.832 65.308 1.00 19.30 45 SER B C 1
ATOM 1979 O O . SER B 1 45 ? 50.268 -18.930 65.766 1.00 17.67 45 SER B O 1
ATOM 1982 N N . ALA B 1 46 ? 52.274 -17.932 65.752 1.00 20.39 46 ALA B N 1
ATOM 1983 C CA . ALA B 1 46 ? 51.877 -16.998 66.785 1.00 20.70 46 ALA B CA 1
ATOM 1984 C C . ALA B 1 46 ? 51.057 -15.897 66.135 1.00 20.91 46 ALA B C 1
ATOM 1985 O O . ALA B 1 46 ? 50.415 -15.126 66.831 1.00 19.54 46 ALA B O 1
ATOM 1987 N N . ARG B 1 47 ? 51.060 -15.861 64.800 1.00 20.98 47 ARG B N 1
ATOM 1988 C CA . ARG B 1 47 ? 50.378 -14.819 64.028 1.00 21.08 47 ARG B CA 1
ATOM 1989 C C . ARG B 1 47 ? 49.003 -15.112 63.399 1.00 22.87 47 ARG B C 1
ATOM 1990 O O . ARG B 1 47 ? 48.318 -14.199 62.956 1.00 20.02 47 ARG B O 1
ATOM 1998 N N . PHE B 1 48 ? 48.595 -16.370 63.344 1.00 21.52 48 PHE B N 1
ATOM 1999 C CA . PHE B 1 48 ? 47.294 -16.683 62.770 1.00 20.90 48 PHE B CA 1
ATOM 2000 C C . PHE B 1 48 ? 46.203 -16.624 63.860 1.00 19.16 48 PHE B C 1
ATOM 2001 O O . PHE B 1 48 ? 46.044 -17.554 64.661 1.00 17.29 48 PHE B O 1
ATOM 2009 N N . GLY B 1 49 ? 45.468 -15.512 63.887 1.00 21.13 49 GLY B N 1
ATOM 2010 C CA . GLY B 1 49 ? 44.422 -15.310 64.881 1.00 22.22 49 GLY B CA 1
ATOM 2011 C C . GLY B 1 49 ? 43.035 -15.830 64.533 1.00 25.09 49 GLY B C 1
ATOM 2012 O O . GLY B 1 49 ? 42.871 -16.606 63.590 1.00 21.60 49 GLY B O 1
ATOM 2013 N N . GLU B 1 50 ? 42.029 -15.389 65.293 1.00 28.63 50 GLU B N 1
ATOM 2014 C CA . GLU B 1 50 ? 40.645 -15.828 65.088 1.00 29.65 50 GLU B CA 1
ATOM 2015 C C . GLU B 1 50 ? 40.171 -15.729 63.650 1.00 27.32 50 GLU B C 1
ATOM 2016 O O . GLU B 1 50 ? 40.315 -14.701 63.009 1.00 29.11 50 GLU B O 1
ATOM 2022 N N . GLY B 1 51 ? 39.597 -16.814 63.155 1.00 26.07 51 GLY B N 1
ATOM 2023 C CA . GLY B 1 51 ? 39.108 -16.823 61.793 1.00 25.45 51 GLY B CA 1
ATOM 2024 C C . GLY B 1 51 ? 40.008 -17.619 60.886 1.00 22.02 51 GLY B C 1
ATOM 2025 O O . GLY B 1 51 ? 39.524 -18.389 60.070 1.00 19.20 51 GLY B O 1
ATOM 2026 N N . HIS B 1 52 ? 41.321 -17.429 61.040 1.00 24.38 52 HIS B N 1
ATOM 2027 C CA . HIS B 1 52 ? 42.319 -18.127 60.235 1.00 21.85 52 HIS B CA 1
ATOM 2028 C C . HIS B 1 52 ? 42.125 -19.627 60.366 1.00 18.71 52 HIS B C 1
ATOM 2029 O O . HIS B 1 52 ? 41.974 -20.144 61.469 1.00 21.86 52 HIS B O 1
ATOM 2036 N N . PRO B 1 53 ? 42.151 -20.350 59.238 1.00 20.35 53 PRO B N 1
ATOM 2037 C CA . PRO B 1 53 ? 41.967 -21.808 59.221 1.00 19.26 53 PRO B CA 1
ATOM 2038 C C . PRO B 1 53 ? 42.831 -22.531 60.248 1.00 17.68 53 PRO B C 1
ATOM 2039 O O . PRO B 1 53 ? 42.391 -23.491 60.873 1.00 15.11 53 PRO B O 1
ATOM 2043 N N . ALA B 1 54 ? 44.064 -22.065 60.413 1.00 17.58 54 ALA B N 1
ATOM 2044 C CA . ALA B 1 54 ? 44.992 -22.689 61.350 1.00 20.35 54 ALA B CA 1
ATOM 2045 C C . ALA B 1 54 ? 44.522 -22.476 62.795 1.00 20.36 54 ALA B C 1
ATOM 2046 O O . ALA B 1 54 ? 44.658 -23.349 63.652 1.00 18.55 54 ALA B O 1
ATOM 2048 N N . TYR B 1 55 ? 43.956 -21.308 63.055 1.00 21.27 55 TYR B N 1
ATOM 2049 C CA . TYR B 1 55 ? 43.449 -21.000 64.380 1.00 22.42 55 TYR B CA 1
ATOM 2050 C C . TYR B 1 55 ? 42.250 -21.917 64.670 1.00 22.97 55 TYR B C 1
ATOM 2051 O O . TYR B 1 55 ? 42.208 -22.590 65.692 1.00 22.85 55 TYR B O 1
ATOM 2060 N N . GLU B 1 56 ? 41.273 -21.938 63.767 1.00 23.49 56 GLU B N 1
ATOM 2061 C CA . GLU B 1 56 ? 40.096 -22.782 63.961 1.00 24.48 56 GLU B CA 1
ATOM 2062 C C . GLU B 1 56 ? 40.479 -24.243 64.140 1.00 24.58 56 GLU B C 1
ATOM 2063 O O . GLU B 1 56 ? 39.910 -24.943 64.980 1.00 24.30 56 GLU B O 1
ATOM 2069 N N . ALA B 1 57 ? 41.437 -24.709 63.343 1.00 23.05 57 ALA B N 1
ATOM 2070 C CA . ALA B 1 57 ? 41.862 -26.099 63.447 1.00 22.35 57 ALA B CA 1
ATOM 2071 C C . ALA B 1 57 ? 42.546 -26.315 64.798 1.00 21.06 57 ALA B C 1
ATOM 2072 O O . ALA B 1 57 ? 42.429 -27.384 65.409 1.00 16.94 57 ALA B O 1
ATOM 2074 N N . GLY B 1 58 ? 43.256 -25.284 65.254 1.00 22.94 58 GLY B N 1
ATOM 2075 C CA . GLY B 1 58 ? 43.964 -25.356 66.519 1.00 21.93 58 GLY B CA 1
ATOM 2076 C C . GLY B 1 58 ? 42.997 -25.510 67.672 1.00 22.09 58 GLY B C 1
ATOM 2077 O O . GLY B 1 58 ? 43.164 -26.382 68.526 1.00 21.17 58 GLY B O 1
ATOM 2078 N N . TYR B 1 59 ? 41.977 -24.660 67.689 1.00 21.29 59 TYR B N 1
ATOM 2079 C CA . TYR B 1 59 ? 40.973 -24.709 68.735 1.00 23.20 59 TYR B CA 1
ATOM 2080 C C . TYR B 1 59 ? 40.290 -26.073 68.746 1.00 26.54 59 TYR B C 1
ATOM 2081 O O . TYR B 1 59 ? 40.080 -26.653 69.812 1.00 26.81 59 TYR B O 1
ATOM 2090 N N . ARG B 1 60 ? 39.954 -26.588 67.566 1.00 23.68 60 ARG B N 1
ATOM 2091 C CA . ARG B 1 60 ? 39.303 -27.885 67.475 1.00 26.34 60 ARG B CA 1
ATOM 2092 C C . ARG B 1 60 ? 40.217 -29.001 67.957 1.00 26.55 60 ARG B C 1
ATOM 2093 O O . ARG B 1 60 ? 39.750 -30.002 68.510 1.00 26.33 60 ARG B O 1
ATOM 2101 N N . LEU B 1 61 ? 41.520 -28.824 67.743 1.00 24.89 61 LEU B N 1
ATOM 2102 C CA . LEU B 1 61 ? 42.522 -29.814 68.145 1.00 23.01 61 LEU B CA 1
ATOM 2103 C C . LEU B 1 61 ? 42.599 -29.825 69.663 1.00 22.49 61 LEU B C 1
ATOM 2104 O O . LEU B 1 61 ? 42.589 -30.881 70.296 1.00 23.64 61 LEU B O 1
ATOM 2109 N N . GLY B 1 62 ? 42.697 -28.634 70.238 1.00 21.23 62 GLY B N 1
ATOM 2110 C CA . GLY B 1 62 ? 42.758 -28.531 71.679 1.00 25.09 62 GLY B CA 1
ATOM 2111 C C . GLY B 1 62 ? 41.544 -29.203 72.288 1.00 25.81 62 GLY B C 1
ATOM 2112 O O . GLY B 1 62 ? 41.678 -30.129 73.086 1.00 28.73 62 GLY B O 1
ATOM 2113 N N . ARG B 1 63 ? 40.359 -28.745 71.899 1.00 25.84 63 ARG B N 1
ATOM 2114 C CA . ARG B 1 63 ? 39.107 -29.291 72.410 1.00 24.60 63 ARG B CA 1
ATOM 2115 C C . ARG B 1 63 ? 39.116 -30.819 72.385 1.00 23.66 63 ARG B C 1
ATOM 2116 O O . ARG B 1 63 ? 38.953 -31.460 73.416 1.00 22.84 63 ARG B O 1
ATOM 2124 N N . ALA B 1 64 ? 39.330 -31.394 71.206 1.00 24.06 64 ALA B N 1
ATOM 2125 C CA . ALA B 1 64 ? 39.344 -32.845 71.035 1.00 22.91 64 ALA B CA 1
ATOM 2126 C C . ALA B 1 64 ? 40.358 -33.586 71.901 1.00 24.91 64 ALA B C 1
ATOM 2127 O O . ALA B 1 64 ? 40.086 -34.695 72.354 1.00 25.50 64 ALA B O 1
ATOM 2129 N N . LEU B 1 65 ? 41.531 -32.986 72.109 1.00 25.24 65 LEU B N 1
ATOM 2130 C CA . LEU B 1 65 ? 42.589 -33.595 72.914 1.00 25.10 65 LEU B CA 1
ATOM 2131 C C . LEU B 1 65 ? 42.207 -33.679 74.388 1.00 26.94 65 LEU B C 1
ATOM 2132 O O . LEU B 1 65 ? 42.499 -34.673 75.055 1.00 26.22 65 LEU B O 1
ATOM 2137 N N . ALA B 1 66 ? 41.568 -32.629 74.896 1.00 27.05 66 ALA B N 1
ATOM 2138 C CA . ALA B 1 66 ? 41.153 -32.592 76.299 1.00 28.83 66 ALA B CA 1
ATOM 2139 C C . ALA B 1 66 ? 40.007 -33.569 76.548 1.00 31.18 66 ALA B C 1
ATOM 2140 O O . ALA B 1 66 ? 39.957 -34.231 77.588 1.00 31.79 66 ALA B O 1
ATOM 2142 N N . GLU B 1 67 ? 39.098 -33.666 75.581 1.00 31.33 67 GLU B N 1
ATOM 2143 C CA . GLU B 1 67 ? 37.956 -34.559 75.698 1.00 32.53 67 GLU B CA 1
ATOM 2144 C C . GLU B 1 67 ? 38.357 -36.009 75.463 1.00 33.13 67 GLU B C 1
ATOM 2145 O O . GLU B 1 67 ? 37.523 -36.909 75.547 1.00 36.61 67 GLU B O 1
ATOM 2151 N N . ALA B 1 68 ? 39.634 -36.229 75.168 1.00 29.63 68 ALA B N 1
ATOM 2152 C CA . ALA B 1 68 ? 40.139 -37.573 74.941 1.00 26.02 68 ALA B CA 1
ATOM 2153 C C . ALA B 1 68 ? 41.043 -37.982 76.098 1.00 26.26 68 ALA B C 1
ATOM 2154 O O . ALA B 1 68 ? 41.544 -39.110 76.141 1.00 26.76 68 ALA B O 1
ATOM 2156 N N . GLY B 1 69 ? 41.256 -37.057 77.032 1.00 25.83 69 GLY B N 1
ATOM 2157 C CA . GLY B 1 69 ? 42.084 -37.354 78.191 1.00 25.44 69 GLY B CA 1
ATOM 2158 C C . GLY B 1 69 ? 43.492 -36.794 78.171 1.00 27.76 69 GLY B C 1
ATOM 2159 O O . GLY B 1 69 ? 44.229 -36.922 79.152 1.00 27.90 69 GLY B O 1
ATOM 2160 N N . PHE B 1 70 ? 43.880 -36.170 77.065 1.00 26.67 70 PHE B N 1
ATOM 2161 C CA . PHE B 1 70 ? 45.219 -35.607 76.964 1.00 27.45 70 PHE B CA 1
ATOM 2162 C C . PHE B 1 70 ? 45.264 -34.178 77.468 1.00 26.83 70 PHE B C 1
ATOM 2163 O O . PHE B 1 70 ? 44.253 -33.477 77.487 1.00 28.59 70 PHE B O 1
ATOM 2171 N N . GLY B 1 71 ? 46.452 -33.764 77.886 1.00 26.26 71 GLY B N 1
ATOM 2172 C CA . GLY B 1 71 ? 46.666 -32.397 78.309 1.00 24.11 71 GLY B CA 1
ATOM 2173 C C . GLY B 1 71 ? 47.473 -31.820 77.151 1.00 23.67 71 GLY B C 1
ATOM 2174 O O . GLY B 1 71 ? 48.131 -32.571 76.423 1.00 24.95 71 GLY B O 1
ATOM 2175 N N . VAL B 1 72 ? 47.423 -30.510 76.947 1.00 23.53 72 VAL B N 1
ATOM 2176 C CA . VAL B 1 72 ? 48.176 -29.902 75.855 1.00 21.78 72 VAL B CA 1
ATOM 2177 C C . VAL B 1 72 ? 49.278 -28.983 76.388 1.00 19.57 72 VAL B C 1
ATOM 2178 O O . VAL B 1 72 ? 49.103 -28.326 77.407 1.00 23.87 72 VAL B O 1
ATOM 2182 N N . VAL B 1 73 ? 50.415 -28.949 75.698 1.00 19.96 73 VAL B N 1
ATOM 2183 C CA . VAL B 1 73 ? 51.556 -28.111 76.085 1.00 15.31 73 VAL B CA 1
ATOM 2184 C C . VAL B 1 73 ? 51.893 -27.265 74.863 1.00 17.80 73 VAL B C 1
ATOM 2185 O O . VAL B 1 73 ? 52.245 -27.802 73.819 1.00 19.11 73 VAL B O 1
ATOM 2189 N N . THR B 1 74 ? 51.783 -25.948 74.998 1.00 19.10 74 THR B N 1
ATOM 2190 C CA . THR B 1 74 ? 52.074 -25.018 73.900 1.00 19.64 74 THR B CA 1
ATOM 2191 C C . THR B 1 74 ? 53.075 -23.974 74.385 1.00 19.19 74 THR B C 1
ATOM 2192 O O . THR B 1 74 ? 53.482 -23.995 75.544 1.00 18.72 74 THR B O 1
ATOM 2196 N N . GLY B 1 75 ? 53.456 -23.056 73.502 1.00 19.27 75 GLY B N 1
ATOM 2197 C CA . GLY B 1 75 ? 54.381 -22.006 73.899 1.00 20.49 75 GLY B CA 1
ATOM 2198 C C . GLY B 1 75 ? 53.614 -20.950 74.686 1.00 20.19 75 GLY B C 1
ATOM 2199 O O . GLY B 1 75 ? 54.172 -19.946 75.127 1.00 17.21 75 GLY B O 1
ATOM 2200 N N . GLY B 1 76 ? 52.317 -21.186 74.854 1.00 19.05 76 GLY B N 1
ATOM 2201 C CA . GLY B 1 76 ? 51.474 -20.259 75.587 1.00 20.01 76 GLY B CA 1
ATOM 2202 C C . GLY B 1 76 ? 51.419 -18.851 75.010 1.00 19.90 76 GLY B C 1
ATOM 2203 O O . GLY B 1 76 ? 51.127 -17.894 75.726 1.00 22.36 76 GLY B O 1
ATOM 2204 N N . GLY B 1 77 ? 51.690 -18.724 73.718 1.00 21.56 77 GLY B N 1
ATOM 2205 C CA . GLY B 1 77 ? 51.654 -17.422 73.076 1.00 24.47 77 GLY B CA 1
ATOM 2206 C C . GLY B 1 77 ? 50.363 -17.211 72.311 1.00 22.34 77 GLY B C 1
ATOM 2207 O O . GLY B 1 77 ? 49.403 -17.965 72.505 1.00 24.95 77 GLY B O 1
ATOM 2208 N N . PRO B 1 78 ? 50.292 -16.180 71.451 1.00 21.62 78 PRO B N 1
ATOM 2209 C CA . PRO B 1 78 ? 49.072 -15.917 70.671 1.00 17.19 78 PRO B CA 1
ATOM 2210 C C . PRO B 1 78 ? 48.880 -16.915 69.544 1.00 13.89 78 PRO B C 1
ATOM 2211 O O . PRO B 1 78 ? 49.410 -18.014 69.579 1.00 14.03 78 PRO B O 1
ATOM 2215 N N . GLY B 1 79 ? 48.070 -16.534 68.561 1.00 15.67 79 GLY B N 1
ATOM 2216 C CA . GLY B 1 79 ? 47.847 -17.385 67.407 1.00 15.78 79 GLY B CA 1
ATOM 2217 C C . GLY B 1 79 ? 47.243 -18.752 67.630 1.00 21.19 79 GLY B C 1
ATOM 2218 O O . GLY B 1 79 ? 46.333 -18.928 68.452 1.00 20.75 79 GLY B O 1
ATOM 2219 N N . VAL B 1 80 ? 47.746 -19.742 66.899 1.00 20.76 80 VAL B N 1
ATOM 2220 C CA . VAL B 1 80 ? 47.180 -21.068 67.038 1.00 23.73 80 VAL B CA 1
ATOM 2221 C C . VAL B 1 80 ? 47.549 -21.666 68.381 1.00 23.88 80 VAL B C 1
ATOM 2222 O O . VAL B 1 80 ? 46.893 -22.589 68.853 1.00 27.30 80 VAL B O 1
ATOM 2234 N N . GLU B 1 82 ? 47.442 -19.979 71.228 1.00 20.49 82 GLU B N 1
ATOM 2235 C CA . GLU B 1 82 ? 46.347 -19.498 72.044 1.00 20.01 82 GLU B CA 1
ATOM 2236 C C . GLU B 1 82 ? 45.077 -20.301 71.756 1.00 17.96 82 GLU B C 1
ATOM 2237 O O . GLU B 1 82 ? 44.362 -20.687 72.682 1.00 19.63 82 GLU B O 1
ATOM 2243 N N . ALA B 1 83 ? 44.813 -20.554 70.471 1.00 16.30 83 ALA B N 1
ATOM 2244 C CA . ALA B 1 83 ? 43.627 -21.302 70.044 1.00 18.52 83 ALA B CA 1
ATOM 2245 C C . ALA B 1 83 ? 43.614 -22.711 70.623 1.00 19.31 83 ALA B C 1
ATOM 2246 O O . ALA B 1 83 ? 42.567 -23.218 71.030 1.00 13.46 83 ALA B O 1
ATOM 2248 N N . VAL B 1 84 ? 44.785 -23.341 70.640 1.00 17.03 84 VAL B N 1
ATOM 2249 C CA . VAL B 1 84 ? 44.909 -24.688 71.163 1.00 18.85 84 VAL B CA 1
ATOM 2250 C C . VAL B 1 84 ? 44.738 -24.707 72.693 1.00 19.35 84 VAL B C 1
ATOM 2251 O O . VAL B 1 84 ? 44.126 -25.626 73.251 1.00 14.41 84 VAL B O 1
ATOM 2255 N N . ASN B 1 85 ? 45.309 -23.711 73.364 1.00 17.42 85 ASN B N 1
ATOM 2256 C CA . ASN B 1 85 ? 45.191 -23.628 74.813 1.00 20.24 85 ASN B CA 1
ATOM 2257 C C . ASN B 1 85 ? 43.728 -23.360 75.127 1.00 21.54 85 ASN B C 1
ATOM 2258 O O . ASN B 1 85 ? 43.161 -23.948 76.043 1.00 21.04 85 ASN B O 1
ATOM 2263 N N . ARG B 1 86 ? 43.123 -22.467 74.350 1.00 24.32 86 ARG B N 1
ATOM 2264 C CA . ARG B 1 86 ? 41.724 -22.130 74.546 1.00 25.52 86 ARG B CA 1
ATOM 2265 C C . ARG B 1 86 ? 40.824 -23.340 74.330 1.00 24.52 86 ARG B C 1
ATOM 2266 O O . ARG B 1 86 ? 39.949 -23.620 75.144 1.00 24.10 86 ARG B O 1
ATOM 2274 N N . GLY B 1 87 ? 41.042 -24.063 73.241 1.00 20.89 87 GLY B N 1
ATOM 2275 C CA . GLY B 1 87 ? 40.215 -25.220 72.970 1.00 21.44 87 GLY B CA 1
ATOM 2276 C C . GLY B 1 87 ? 40.211 -26.239 74.095 1.00 23.13 87 GLY B C 1
ATOM 2277 O O . GLY B 1 87 ? 39.169 -26.797 74.437 1.00 24.28 87 GLY B O 1
ATOM 2278 N N . ALA B 1 88 ? 41.378 -26.486 74.677 1.00 21.52 88 ALA B N 1
ATOM 2279 C CA . ALA B 1 88 ? 41.488 -27.456 75.752 1.00 21.50 88 ALA B CA 1
ATOM 2280 C C . ALA B 1 88 ? 41.016 -26.852 77.067 1.00 22.36 88 ALA B C 1
ATOM 2281 O O . ALA B 1 88 ? 40.392 -27.523 77.888 1.00 22.90 88 ALA B O 1
ATOM 2283 N N . TYR B 1 89 ? 41.304 -25.571 77.253 1.00 23.64 89 TYR B N 1
ATOM 2284 C CA . TYR B 1 89 ? 40.920 -24.880 78.470 1.00 26.90 89 TYR B CA 1
ATOM 2285 C C . TYR B 1 89 ? 39.405 -24.912 78.682 1.00 27.65 89 TYR B C 1
ATOM 2286 O O . TYR B 1 89 ? 38.928 -25.405 79.701 1.00 28.14 89 TYR B O 1
ATOM 2295 N N . GLU B 1 90 ? 38.665 -24.384 77.712 1.00 25.89 90 GLU B N 1
ATOM 2296 C CA . GLU B 1 90 ? 37.215 -24.320 77.788 1.00 28.57 90 GLU B CA 1
ATOM 2297 C C . GLU B 1 90 ? 36.594 -25.702 77.858 1.00 26.91 90 GLU B C 1
ATOM 2298 O O . GLU B 1 90 ? 35.480 -25.861 78.337 1.00 27.59 90 GLU B O 1
ATOM 2304 N N . ALA B 1 91 ? 37.317 -26.706 77.383 1.00 26.07 91 ALA B N 1
ATOM 2305 C CA . ALA B 1 91 ? 36.812 -28.063 77.428 1.00 21.93 91 ALA B CA 1
ATOM 2306 C C . ALA B 1 91 ? 37.148 -28.644 78.798 1.00 24.35 91 ALA B C 1
ATOM 2307 O O . ALA B 1 91 ? 36.779 -29.776 79.117 1.00 24.49 91 ALA B O 1
ATOM 2309 N N . GLY B 1 92 ? 37.876 -27.866 79.593 1.00 24.51 92 GLY B N 1
ATOM 2310 C CA . GLY B 1 92 ? 38.242 -28.285 80.936 1.00 26.21 92 GLY B CA 1
ATOM 2311 C C . GLY B 1 92 ? 39.450 -29.192 81.082 1.00 27.92 92 GLY B C 1
ATOM 2312 O O . GLY B 1 92 ? 39.704 -29.715 82.171 1.00 28.09 92 GLY B O 1
ATOM 2313 N N . GLY B 1 93 ? 40.209 -29.378 80.007 1.00 26.56 93 GLY B N 1
ATOM 2314 C CA . GLY B 1 93 ? 41.368 -30.246 80.093 1.00 25.89 93 GLY B CA 1
ATOM 2315 C C . GLY B 1 93 ? 42.573 -29.494 80.607 1.00 26.44 93 GLY B C 1
ATOM 2316 O O . GLY B 1 93 ? 42.504 -28.291 80.843 1.00 28.42 93 GLY B O 1
ATOM 2317 N N . VAL B 1 94 ? 43.678 -30.206 80.794 1.00 26.36 94 VAL B N 1
ATOM 2318 C CA . VAL B 1 94 ? 44.918 -29.594 81.259 1.00 22.11 94 VAL B CA 1
ATOM 2319 C C . VAL B 1 94 ? 45.539 -28.809 80.091 1.00 17.30 94 VAL B C 1
ATOM 2320 O O . VAL B 1 94 ? 45.676 -29.319 78.979 1.00 11.84 94 VAL B O 1
ATOM 2324 N N . SER B 1 95 ? 45.889 -27.556 80.349 1.00 19.71 95 SER B N 1
ATOM 2325 C CA . SER B 1 95 ? 46.458 -26.692 79.324 1.00 20.07 95 SER B CA 1
ATOM 2326 C C . SER B 1 95 ? 47.703 -25.982 79.858 1.00 18.70 95 SER B C 1
ATOM 2327 O O . SER B 1 95 ? 47.618 -25.081 80.680 1.00 19.70 95 SER B O 1
ATOM 2330 N N . VAL B 1 96 ? 48.860 -26.405 79.378 1.00 20.56 96 VAL B N 1
ATOM 2331 C CA . VAL B 1 96 ? 50.128 -25.838 79.807 1.00 18.51 96 VAL B CA 1
ATOM 2332 C C . VAL B 1 96 ? 50.676 -24.845 78.799 1.00 20.12 96 VAL B C 1
ATOM 2333 O O . VAL B 1 96 ? 50.548 -25.037 77.588 1.00 21.12 96 VAL B O 1
ATOM 2337 N N . GLY B 1 97 ? 51.304 -23.796 79.318 1.00 21.71 97 GLY B N 1
ATOM 2338 C CA . GLY B 1 97 ? 51.910 -22.788 78.473 1.00 19.00 97 GLY B CA 1
ATOM 2339 C C . GLY B 1 97 ? 53.354 -22.630 78.909 1.00 22.46 97 GLY B C 1
ATOM 2340 O O . GLY B 1 97 ? 53.633 -22.402 80.095 1.00 20.27 97 GLY B O 1
ATOM 2341 N N . LEU B 1 98 ? 54.276 -22.764 77.958 1.00 19.33 98 LEU B N 1
ATOM 2342 C CA . LEU B 1 98 ? 55.707 -22.628 78.241 1.00 21.14 98 LEU B CA 1
ATOM 2343 C C . LEU B 1 98 ? 56.122 -21.320 77.608 1.00 20.31 98 LEU B C 1
ATOM 2344 O O . LEU B 1 98 ? 56.708 -21.292 76.515 1.00 20.56 98 LEU B O 1
ATOM 2349 N N . ASN B 1 99 ? 55.813 -20.239 78.315 1.00 17.31 99 ASN B N 1
ATOM 2350 C CA . ASN B 1 99 ? 56.068 -18.889 77.834 1.00 19.26 99 ASN B CA 1
ATOM 2351 C C . ASN B 1 99 ? 57.519 -18.464 77.771 1.00 20.49 99 ASN B C 1
ATOM 2352 O O . ASN B 1 99 ? 58.273 -18.585 78.745 1.00 19.09 99 ASN B O 1
ATOM 2357 N N . ILE B 1 100 ? 57.904 -17.961 76.605 1.00 20.39 100 ILE B N 1
ATOM 2358 C CA . ILE B 1 100 ? 59.270 -17.513 76.389 1.00 21.52 100 ILE B CA 1
ATOM 2359 C C . ILE B 1 100 ? 59.298 -15.996 76.499 1.00 23.46 100 ILE B C 1
ATOM 2360 O O . ILE B 1 100 ? 58.392 -15.306 76.031 1.00 20.98 100 ILE B O 1
ATOM 2365 N N . GLU B 1 101 ? 60.332 -15.480 77.152 1.00 28.51 101 GLU B N 1
ATOM 2366 C CA . GLU B 1 101 ? 60.478 -14.044 77.320 1.00 30.15 101 GLU B CA 1
ATOM 2367 C C . GLU B 1 101 ? 61.271 -13.518 76.131 1.00 30.41 101 GLU B C 1
ATOM 2368 O O . GLU B 1 101 ? 62.415 -13.924 75.901 1.00 29.17 101 GLU B O 1
ATOM 2374 N N . LEU B 1 102 ? 60.650 -12.624 75.368 1.00 30.14 102 LEU B N 1
ATOM 2375 C CA . LEU B 1 102 ? 61.294 -12.044 74.196 1.00 29.77 102 LEU B CA 1
ATOM 2376 C C . LEU B 1 102 ? 61.466 -10.545 74.367 1.00 31.26 102 LEU B C 1
ATOM 2377 O O . LEU B 1 102 ? 60.794 -9.922 75.192 1.00 33.21 102 LEU B O 1
ATOM 2382 N N . PRO B 1 103 ? 62.393 -9.952 73.605 1.00 33.09 103 PRO B N 1
ATOM 2383 C CA . PRO B 1 103 ? 62.640 -8.511 73.668 1.00 34.95 103 PRO B CA 1
ATOM 2384 C C . PRO B 1 103 ? 61.374 -7.786 73.209 1.00 35.64 103 PRO B C 1
ATOM 2385 O O . PRO B 1 103 ? 61.050 -6.704 73.688 1.00 34.94 103 PRO B O 1
ATOM 2389 N N . HIS B 1 104 ? 60.660 -8.402 72.274 1.00 39.06 104 HIS B N 1
ATOM 2390 C CA . HIS B 1 104 ? 59.414 -7.844 71.759 1.00 41.71 104 HIS B CA 1
ATOM 2391 C C . HIS B 1 104 ? 58.292 -8.765 72.201 1.00 44.75 104 HIS B C 1
ATOM 2392 O O . HIS B 1 104 ? 57.691 -9.486 71.399 1.00 44.88 104 HIS B O 1
ATOM 2399 N N . GLU B 1 105 ? 58.032 -8.729 73.501 1.00 48.06 105 GLU B N 1
ATOM 2400 C CA . GLU B 1 105 ? 57.012 -9.551 74.128 1.00 51.99 105 GLU B CA 1
ATOM 2401 C C . GLU B 1 105 ? 55.622 -9.490 73.523 1.00 53.34 105 GLU B C 1
ATOM 2402 O O . GLU B 1 105 ? 55.385 -8.914 72.463 1.00 54.22 105 GLU B O 1
ATOM 2408 N N . GLN B 1 106 ? 54.716 -10.124 74.250 1.00 55.12 106 GLN B N 1
ATOM 2409 C CA . GLN B 1 106 ? 53.301 -10.199 73.950 1.00 55.76 106 GLN B CA 1
ATOM 2410 C C . GLN B 1 106 ? 52.801 -10.991 75.139 1.00 54.18 106 GLN B C 1
ATOM 2411 O O . GLN B 1 106 ? 53.378 -12.021 75.493 1.00 54.57 106 GLN B O 1
ATOM 2417 N N . LYS B 1 107 ? 51.755 -10.495 75.781 1.00 52.34 107 LYS B N 1
ATOM 2418 C CA . LYS B 1 107 ? 51.218 -11.172 76.945 1.00 51.30 107 LYS B CA 1
ATOM 2419 C C . LYS B 1 107 ? 50.849 -12.621 76.638 1.00 48.23 107 LYS B C 1
ATOM 2420 O O . LYS B 1 107 ? 50.534 -12.979 75.498 1.00 48.65 107 LYS B O 1
ATOM 2426 N N . PRO B 1 108 ? 50.932 -13.484 77.655 1.00 43.76 108 PRO B N 1
ATOM 2427 C CA . PRO B 1 108 ? 50.606 -14.907 77.534 1.00 40.51 108 PRO B CA 1
ATOM 2428 C C . PRO B 1 108 ? 49.100 -15.043 77.313 1.00 38.11 108 PRO B C 1
ATOM 2429 O O . PRO B 1 108 ? 48.330 -14.265 77.874 1.00 39.88 108 PRO B O 1
ATOM 2433 N N . ASN B 1 109 ? 48.665 -16.004 76.502 1.00 33.11 109 ASN B N 1
ATOM 2434 C CA . ASN B 1 109 ? 47.237 -16.157 76.299 1.00 30.50 109 ASN B CA 1
ATOM 2435 C C . ASN B 1 109 ? 46.663 -16.493 77.671 1.00 30.60 109 ASN B C 1
ATOM 2436 O O . ASN B 1 109 ? 47.373 -17.028 78.521 1.00 28.93 109 ASN B O 1
ATOM 2441 N N . PRO B 1 110 ? 45.375 -16.174 77.910 1.00 29.77 110 PRO B N 1
ATOM 2442 C CA . PRO B 1 110 ? 44.705 -16.433 79.192 1.00 26.79 110 PRO B CA 1
ATOM 2443 C C . PRO B 1 110 ? 44.048 -17.800 79.302 1.00 30.55 110 PRO B C 1
ATOM 2444 O O . PRO B 1 110 ? 43.020 -17.939 79.978 1.00 31.65 110 PRO B O 1
ATOM 2448 N N . TYR B 1 111 ? 44.615 -18.815 78.660 1.00 27.62 111 TYR B N 1
ATOM 2449 C CA . TYR B 1 111 ? 43.988 -20.128 78.722 1.00 27.61 111 TYR B CA 1
ATOM 2450 C C . TYR B 1 111 ? 44.919 -21.237 79.197 1.00 25.82 111 TYR B C 1
ATOM 2451 O O . TYR B 1 111 ? 44.836 -22.368 78.723 1.00 26.75 111 TYR B O 1
ATOM 2460 N N . GLN B 1 112 ? 45.775 -20.911 80.163 1.00 23.34 112 GLN B N 1
ATOM 2461 C CA . GLN B 1 112 ? 46.743 -21.859 80.694 1.00 24.30 112 GLN B CA 1
ATOM 2462 C C . GLN B 1 112 ? 46.427 -22.332 82.113 1.00 27.59 112 GLN B C 1
ATOM 2463 O O . GLN B 1 112 ? 46.326 -21.536 83.047 1.00 29.82 112 GLN B O 1
ATOM 2469 N N . THR B 1 113 ? 46.270 -23.639 82.267 1.00 28.13 113 THR B N 1
ATOM 2470 C CA . THR B 1 113 ? 45.999 -24.212 83.570 1.00 28.37 113 THR B CA 1
ATOM 2471 C C . THR B 1 113 ? 47.274 -24.032 84.384 1.00 28.81 113 THR B C 1
ATOM 2472 O O . THR B 1 113 ? 47.229 -23.697 85.565 1.00 30.00 113 THR B O 1
ATOM 2476 N N . HIS B 1 114 ? 48.411 -24.270 83.737 1.00 29.31 114 HIS B N 1
ATOM 2477 C CA . HIS B 1 114 ? 49.715 -24.097 84.365 1.00 27.26 114 HIS B CA 1
ATOM 2478 C C . HIS B 1 114 ? 50.517 -23.228 83.420 1.00 27.16 114 HIS B C 1
ATOM 2479 O O . HIS B 1 114 ? 50.585 -23.494 82.219 1.00 30.39 114 HIS B O 1
ATOM 2486 N N . ALA B 1 115 ? 51.119 -22.180 83.953 1.00 25.69 115 ALA B N 1
ATOM 2487 C CA . ALA B 1 115 ? 51.889 -21.280 83.123 1.00 24.75 115 ALA B CA 1
ATOM 2488 C C . ALA B 1 115 ? 53.306 -21.193 83.623 1.00 25.27 115 ALA B C 1
ATOM 2489 O O . ALA B 1 115 ? 53.553 -20.887 84.789 1.00 27.83 115 ALA B O 1
ATOM 2491 N N . LEU B 1 116 ? 54.242 -21.486 82.736 1.00 24.56 116 LEU B N 1
ATOM 2492 C CA . LEU B 1 116 ? 55.645 -21.421 83.073 1.00 23.07 116 LEU B CA 1
ATOM 2493 C C . LEU B 1 116 ? 56.244 -20.313 82.235 1.00 22.89 116 LEU B C 1
ATOM 2494 O O . LEU B 1 116 ? 55.914 -20.163 81.061 1.00 24.70 116 LEU B O 1
ATOM 2499 N N . SER B 1 117 ? 57.117 -19.530 82.850 1.00 22.69 117 SER B N 1
ATOM 2500 C CA . SER B 1 117 ? 57.761 -18.417 82.172 1.00 24.99 117 SER B CA 1
ATOM 2501 C C . SER B 1 117 ? 59.263 -18.711 82.057 1.00 23.64 117 SER B C 1
ATOM 2502 O O . SER B 1 117 ? 59.959 -18.784 83.061 1.00 22.73 117 SER B O 1
ATOM 2505 N N . LEU B 1 118 ? 59.742 -18.897 80.829 1.00 25.68 118 LEU B N 1
ATOM 2506 C CA . LEU B 1 118 ? 61.147 -19.205 80.576 1.00 24.44 118 LEU B CA 1
ATOM 2507 C C . LEU B 1 118 ? 61.851 -18.089 79.839 1.00 24.39 118 LEU B C 1
ATOM 2508 O O . LEU B 1 118 ? 61.263 -17.384 79.021 1.00 22.32 118 LEU B O 1
ATOM 2513 N N . ARG B 1 119 ? 63.139 -17.966 80.113 1.00 23.82 119 ARG B N 1
ATOM 2514 C CA . ARG B 1 119 ? 63.968 -16.961 79.485 1.00 25.43 119 ARG B CA 1
ATOM 2515 C C . ARG B 1 119 ? 64.732 -17.615 78.319 1.00 25.13 119 ARG B C 1
ATOM 2516 O O . ARG B 1 119 ? 65.101 -16.955 77.348 1.00 26.72 119 ARG B O 1
ATOM 2524 N N . TYR B 1 120 ? 64.927 -18.926 78.396 1.00 24.18 120 TYR B N 1
ATOM 2525 C CA . TYR B 1 120 ? 65.669 -19.626 77.361 1.00 24.49 120 TYR B CA 1
ATOM 2526 C C . TYR B 1 120 ? 64.882 -20.614 76.513 1.00 24.61 120 TYR B C 1
ATOM 2527 O O . TYR B 1 120 ? 64.154 -21.467 77.027 1.00 23.72 120 TYR B O 1
ATOM 2536 N N . PHE B 1 121 ? 65.051 -20.494 75.201 1.00 22.81 121 PHE B N 1
ATOM 2537 C CA . PHE B 1 121 ? 64.383 -21.373 74.255 1.00 21.61 121 PHE B CA 1
ATOM 2538 C C . PHE B 1 121 ? 64.756 -22.834 74.494 1.00 21.89 121 PHE B C 1
ATOM 2539 O O . PHE B 1 121 ? 63.885 -23.713 74.481 1.00 21.23 121 PHE B O 1
ATOM 2547 N N . PHE B 1 122 ? 66.046 -23.091 74.719 1.00 20.25 122 PHE B N 1
ATOM 2548 C CA . PHE B 1 122 ? 66.508 -24.456 74.895 1.00 19.75 122 PHE B CA 1
ATOM 2549 C C . PHE B 1 122 ? 65.877 -25.152 76.087 1.00 18.28 122 PHE B C 1
ATOM 2550 O O . PHE B 1 122 ? 65.588 -26.343 76.025 1.00 19.26 122 PHE B O 1
ATOM 2558 N N . VAL B 1 123 ? 65.630 -24.419 77.163 1.00 19.09 123 VAL B N 1
ATOM 2559 C CA . VAL B 1 123 ? 64.976 -25.029 78.319 1.00 19.89 123 VAL B CA 1
ATOM 2560 C C . VAL B 1 123 ? 63.547 -25.344 77.889 1.00 20.66 123 VAL B C 1
ATOM 2561 O O . VAL B 1 123 ? 63.020 -26.435 78.124 1.00 20.51 123 VAL B O 1
ATOM 2565 N N . ARG B 1 124 ? 62.923 -24.365 77.247 1.00 22.63 124 ARG B N 1
ATOM 2566 C CA . ARG B 1 124 ? 61.561 -24.521 76.749 1.00 24.44 124 ARG B CA 1
ATOM 2567 C C . ARG B 1 124 ? 61.481 -25.724 75.792 1.00 24.39 124 ARG B C 1
ATOM 2568 O O . ARG B 1 124 ? 60.492 -26.455 75.786 1.00 23.97 124 ARG B O 1
ATOM 2576 N N . LYS B 1 125 ? 62.534 -25.927 75.000 1.00 21.56 125 LYS B N 1
ATOM 2577 C CA . LYS B 1 125 ? 62.589 -27.032 74.045 1.00 22.51 125 LYS B CA 1
ATOM 2578 C C . LYS B 1 125 ? 62.676 -28.396 74.732 1.00 20.65 125 LYS B C 1
ATOM 2579 O O . LYS B 1 125 ? 61.987 -29.332 74.339 1.00 21.22 125 LYS B O 1
ATOM 2585 N N . VAL B 1 126 ? 63.517 -28.505 75.756 1.00 15.08 126 VAL B N 1
ATOM 2586 C CA . VAL B 1 126 ? 63.645 -29.745 76.495 1.00 12.29 126 VAL B CA 1
ATOM 2587 C C . VAL B 1 126 ? 62.324 -30.072 77.182 1.00 14.09 126 VAL B C 1
ATOM 2588 O O . VAL B 1 126 ? 61.910 -31.237 77.219 1.00 14.42 126 VAL B O 1
ATOM 2592 N N . LEU B 1 127 ? 61.672 -29.051 77.736 1.00 14.01 127 LEU B N 1
ATOM 2593 C CA . LEU B 1 127 ? 60.389 -29.259 78.421 1.00 16.25 127 LEU B CA 1
ATOM 2594 C C . LEU B 1 127 ? 59.286 -29.680 77.459 1.00 16.69 127 LEU B C 1
ATOM 2595 O O . LEU B 1 127 ? 58.333 -30.331 77.871 1.00 23.80 127 LEU B O 1
ATOM 2600 N N . PHE B 1 128 ? 59.413 -29.317 76.181 1.00 17.44 128 PHE B N 1
ATOM 2601 C CA . PHE B 1 128 ? 58.412 -29.689 75.178 1.00 19.59 128 PHE B CA 1
ATOM 2602 C C . PHE B 1 128 ? 58.526 -31.170 74.841 1.00 22.37 128 PHE B C 1
ATOM 2603 O O . PHE B 1 128 ? 57.562 -31.804 74.428 1.00 25.36 128 PHE B O 1
ATOM 2611 N N . VAL B 1 129 ? 59.721 -31.714 75.028 1.00 27.37 129 VAL B N 1
ATOM 2612 C CA . VAL B 1 129 ? 60.000 -33.108 74.710 1.00 26.90 129 VAL B CA 1
ATOM 2613 C C . VAL B 1 129 ? 60.020 -34.090 75.876 1.00 26.32 129 VAL B C 1
ATOM 2614 O O . VAL B 1 129 ? 59.495 -35.197 75.768 1.00 25.80 129 VAL B O 1
ATOM 2618 N N . ARG B 1 130 ? 60.640 -33.688 76.979 1.00 26.40 130 ARG B N 1
ATOM 2619 C CA . ARG B 1 130 ? 60.788 -34.558 78.144 1.00 28.39 130 ARG B CA 1
ATOM 2620 C C . ARG B 1 130 ? 59.588 -35.423 78.520 1.00 27.48 130 ARG B C 1
ATOM 2621 O O . ARG B 1 130 ? 59.755 -36.600 78.799 1.00 26.98 130 ARG B O 1
ATOM 2629 N N . TYR B 1 131 ? 58.388 -34.848 78.509 1.00 26.55 131 TYR B N 1
ATOM 2630 C CA . TYR B 1 131 ? 57.186 -35.577 78.899 1.00 23.60 131 TYR B CA 1
ATOM 2631 C C . TYR B 1 131 ? 56.122 -35.709 77.819 1.00 23.43 131 TYR B C 1
ATOM 2632 O O . TYR B 1 131 ? 54.942 -35.835 78.138 1.00 27.92 131 TYR B O 1
ATOM 2641 N N . ALA B 1 132 ? 56.503 -35.705 76.551 1.00 20.62 132 ALA B N 1
ATOM 2642 C CA . ALA B 1 132 ? 55.494 -35.800 75.501 1.00 18.57 132 ALA B CA 1
ATOM 2643 C C . ALA B 1 132 ? 55.203 -37.195 74.994 1.00 18.96 132 ALA B C 1
ATOM 2644 O O . ALA B 1 132 ? 56.114 -38.005 74.816 1.00 21.12 132 ALA B O 1
ATOM 2646 N N . VAL B 1 133 ? 53.926 -37.474 74.756 1.00 19.45 133 VAL B N 1
ATOM 2647 C CA . VAL B 1 133 ? 53.537 -38.760 74.202 1.00 19.73 133 VAL B CA 1
ATOM 2648 C C . VAL B 1 133 ? 53.284 -38.540 72.714 1.00 19.07 133 VAL B C 1
ATOM 2649 O O . VAL B 1 133 ? 52.823 -39.432 72.023 1.00 19.38 133 VAL B O 1
ATOM 2653 N N . GLY B 1 134 ? 53.600 -37.343 72.229 1.00 19.37 134 GLY B N 1
ATOM 2654 C CA . GLY B 1 134 ? 53.387 -37.025 70.827 1.00 20.03 134 GLY B CA 1
ATOM 2655 C C . GLY B 1 134 ? 53.508 -35.529 70.560 1.00 23.02 134 GLY B C 1
ATOM 2656 O O . GLY B 1 134 ? 53.454 -34.719 71.496 1.00 24.31 134 GLY B O 1
ATOM 2657 N N . PHE B 1 135 ? 53.659 -35.159 69.288 1.00 18.14 135 PHE B N 1
ATOM 2658 C CA . PHE B 1 135 ? 53.819 -33.760 68.905 1.00 19.28 135 PHE B CA 1
ATOM 2659 C C . PHE B 1 135 ? 52.940 -33.429 67.700 1.00 18.40 135 PHE B C 1
ATOM 2660 O O . PHE B 1 135 ? 52.861 -34.207 66.742 1.00 15.06 135 PHE B O 1
ATOM 2668 N N . VAL B 1 136 ? 52.285 -32.276 67.728 1.00 15.63 136 VAL B N 1
ATOM 2669 C CA . VAL B 1 136 ? 51.447 -31.911 66.590 1.00 14.79 136 VAL B CA 1
ATOM 2670 C C . VAL B 1 136 ? 51.804 -30.523 66.090 1.00 14.35 136 VAL B C 1
ATOM 2671 O O . VAL B 1 136 ? 51.851 -29.574 66.873 1.00 15.52 136 VAL B O 1
ATOM 2675 N N . PHE B 1 137 ? 52.067 -30.408 64.788 1.00 15.74 137 PHE B N 1
ATOM 2676 C CA . PHE B 1 137 ? 52.434 -29.125 64.205 1.00 16.70 137 PHE B CA 1
ATOM 2677 C C . PHE B 1 137 ? 51.378 -28.567 63.262 1.00 18.31 137 PHE B C 1
ATOM 2678 O O . PHE B 1 137 ? 51.042 -29.172 62.247 1.00 18.72 137 PHE B O 1
ATOM 2686 N N . LEU B 1 138 ? 50.856 -27.400 63.614 1.00 16.44 138 LEU B N 1
ATOM 2687 C CA . LEU B 1 138 ? 49.878 -26.726 62.785 1.00 17.39 138 LEU B CA 1
ATOM 2688 C C . LEU B 1 138 ? 50.694 -25.730 61.955 1.00 15.28 138 LEU B C 1
ATOM 2689 O O . LEU B 1 138 ? 51.874 -25.503 62.239 1.00 16.89 138 LEU B O 1
ATOM 2694 N N . PRO B 1 139 ? 50.097 -25.153 60.898 1.00 15.56 139 PRO B N 1
ATOM 2695 C CA . PRO B 1 139 ? 50.833 -24.189 60.072 1.00 14.81 139 PRO B CA 1
ATOM 2696 C C . PRO B 1 139 ? 51.505 -23.098 60.917 1.00 13.30 139 PRO B C 1
ATOM 2697 O O . PRO B 1 139 ? 50.876 -22.510 61.797 1.00 15.40 139 PRO B O 1
ATOM 2701 N N . GLY B 1 140 ? 52.789 -22.854 60.672 1.00 13.55 140 GLY B N 1
ATOM 2702 C CA . GLY B 1 140 ? 53.502 -21.837 61.431 1.00 10.81 140 GLY B CA 1
ATOM 2703 C C . GLY B 1 140 ? 54.638 -21.154 60.675 1.00 17.56 140 GLY B C 1
ATOM 2704 O O . GLY B 1 140 ? 54.647 -21.135 59.437 1.00 17.74 140 GLY B O 1
ATOM 2705 N N . GLY B 1 141 ? 55.596 -20.599 61.426 1.00 18.14 141 GLY B N 1
ATOM 2706 C CA . GLY B 1 141 ? 56.736 -19.909 60.833 1.00 16.63 141 GLY B CA 1
ATOM 2707 C C . GLY B 1 141 ? 58.107 -20.377 61.316 1.00 16.08 141 GLY B C 1
ATOM 2708 O O . GLY B 1 141 ? 58.330 -21.576 61.466 1.00 14.77 141 GLY B O 1
ATOM 2709 N N . PHE B 1 142 ? 59.035 -19.455 61.561 1.00 12.90 142 PHE B N 1
ATOM 2710 C CA . PHE B 1 142 ? 60.382 -19.872 61.994 1.00 13.76 142 PHE B CA 1
ATOM 2711 C C . PHE B 1 142 ? 60.374 -20.732 63.262 1.00 12.72 142 PHE B C 1
ATOM 2712 O O . PHE B 1 142 ? 61.018 -21.790 63.319 1.00 15.81 142 PHE B O 1
ATOM 2720 N N . GLY B 1 143 ? 59.632 -20.281 64.268 1.00 11.85 143 GLY B N 1
ATOM 2721 C CA . GLY B 1 143 ? 59.553 -21.007 65.520 1.00 10.72 143 GLY B CA 1
ATOM 2722 C C . GLY B 1 143 ? 59.005 -22.422 65.377 1.00 14.43 143 GLY B C 1
ATOM 2723 O O . GLY B 1 143 ? 59.522 -23.343 66.009 1.00 10.42 143 GLY B O 1
ATOM 2724 N N . THR B 1 144 ? 57.974 -22.604 64.547 1.00 12.58 144 THR B N 1
ATOM 2725 C CA . THR B 1 144 ? 57.363 -23.920 64.361 1.00 13.75 144 THR B CA 1
ATOM 2726 C C . THR B 1 144 ? 58.300 -24.867 63.620 1.00 15.33 144 THR B C 1
ATOM 2727 O O . THR B 1 144 ? 58.395 -26.046 63.941 1.00 16.99 144 THR B O 1
ATOM 2731 N N . LEU B 1 145 ? 58.998 -24.346 62.627 1.00 15.89 145 LEU B N 1
ATOM 2732 C CA . LEU B 1 145 ? 59.944 -25.144 61.866 1.00 15.97 145 LEU B CA 1
ATOM 2733 C C . LEU B 1 145 ? 61.096 -25.511 62.812 1.00 17.04 145 LEU B C 1
ATOM 2734 O O . LEU B 1 145 ? 61.689 -26.605 62.733 1.00 15.97 145 LEU B O 1
ATOM 2739 N N . ASP B 1 146 ? 61.422 -24.573 63.695 1.00 16.38 146 ASP B N 1
ATOM 2740 C CA . ASP B 1 146 ? 62.501 -24.773 64.660 1.00 18.43 146 ASP B CA 1
ATOM 2741 C C . ASP B 1 146 ? 62.193 -25.998 65.489 1.00 17.82 146 ASP B C 1
ATOM 2742 O O . ASP B 1 146 ? 63.005 -26.920 65.586 1.00 18.84 146 ASP B O 1
ATOM 2747 N N . GLU B 1 147 ? 61.003 -26.010 66.079 1.00 18.41 147 GLU B N 1
ATOM 2748 C CA . GLU B 1 147 ? 60.575 -27.134 66.897 1.00 19.52 147 GLU B CA 1
ATOM 2749 C C . GLU B 1 147 ? 60.513 -28.429 66.098 1.00 17.33 147 GLU B C 1
ATOM 2750 O O . GLU B 1 147 ? 60.963 -29.469 66.564 1.00 15.32 147 GLU B O 1
ATOM 2756 N N . LEU B 1 148 ? 59.946 -28.370 64.900 1.00 13.21 148 LEU B N 1
ATOM 2757 C CA . LEU B 1 148 ? 59.837 -29.558 64.073 1.00 15.37 148 LEU B CA 1
ATOM 2758 C C . LEU B 1 148 ? 61.201 -30.201 63.769 1.00 16.02 148 LEU B C 1
ATOM 2759 O O . LEU B 1 148 ? 61.424 -31.399 64.034 1.00 14.48 148 LEU B O 1
ATOM 2764 N N . SER B 1 149 ? 62.105 -29.408 63.202 1.00 13.19 149 SER B N 1
ATOM 2765 C CA . SER B 1 149 ? 63.407 -29.926 62.826 1.00 13.46 149 SER B CA 1
ATOM 2766 C C . SER B 1 149 ? 64.066 -30.539 64.034 1.00 14.01 149 SER B C 1
ATOM 2767 O O . SER B 1 149 ? 64.746 -31.558 63.931 1.00 13.17 149 SER B O 1
ATOM 2770 N N . GLU B 1 150 ? 63.834 -29.933 65.191 1.00 15.99 150 GLU B N 1
ATOM 2771 C CA . GLU B 1 150 ? 64.427 -30.444 66.411 1.00 17.28 150 GLU B CA 1
ATOM 2772 C C . GLU B 1 150 ? 63.902 -31.824 66.762 1.00 17.50 150 GLU B C 1
ATOM 2773 O O . GLU B 1 150 ? 64.685 -32.732 67.045 1.00 16.01 150 GLU B O 1
ATOM 2779 N N . VAL B 1 151 ? 62.583 -31.987 66.773 1.00 17.08 151 VAL B N 1
ATOM 2780 C CA . VAL B 1 151 ? 62.016 -33.292 67.089 1.00 15.98 151 VAL B CA 1
ATOM 2781 C C . VAL B 1 151 ? 62.436 -34.325 66.033 1.00 16.57 151 VAL B C 1
ATOM 2782 O O . VAL B 1 151 ? 62.735 -35.485 66.361 1.00 18.69 151 VAL B O 1
ATOM 2786 N N . LEU B 1 152 ? 62.466 -33.918 64.766 1.00 13.41 152 LEU B N 1
ATOM 2787 C CA . LEU B 1 152 ? 62.858 -34.864 63.743 1.00 13.12 152 LEU B CA 1
ATOM 2788 C C . LEU B 1 152 ? 64.240 -35.425 64.047 1.00 13.66 152 LEU B C 1
ATOM 2789 O O . LEU B 1 152 ? 64.437 -36.636 64.023 1.00 14.60 152 LEU B O 1
ATOM 2794 N N . VAL B 1 153 ? 65.192 -34.554 64.365 1.00 13.96 153 VAL B N 1
ATOM 2795 C CA . VAL B 1 153 ? 66.536 -35.009 64.691 1.00 14.26 153 VAL B CA 1
ATOM 2796 C C . VAL B 1 153 ? 66.558 -35.989 65.855 1.00 14.58 153 VAL B C 1
ATOM 2797 O O . VAL B 1 153 ? 67.063 -37.102 65.730 1.00 16.08 153 VAL B O 1
ATOM 2801 N N . LEU B 1 154 ? 66.013 -35.572 66.991 1.00 17.52 154 LEU B N 1
ATOM 2802 C CA . LEU B 1 154 ? 65.986 -36.430 68.175 1.00 18.23 154 LEU B CA 1
ATOM 2803 C C . LEU B 1 154 ? 65.407 -37.825 67.881 1.00 18.90 154 LEU B C 1
ATOM 2804 O O . LEU B 1 154 ? 65.904 -38.825 68.417 1.00 18.89 154 LEU B O 1
ATOM 2809 N N . LEU B 1 155 ? 64.374 -37.892 67.039 1.00 13.60 155 LEU B N 1
ATOM 2810 C CA . LEU B 1 155 ? 63.752 -39.175 66.682 1.00 15.21 155 LEU B CA 1
ATOM 2811 C C . LEU B 1 155 ? 64.607 -39.969 65.712 1.00 15.45 155 LEU B C 1
ATOM 2812 O O . LEU B 1 155 ? 64.897 -41.146 65.944 1.00 12.50 155 LEU B O 1
ATOM 2817 N N . GLN B 1 156 ? 64.993 -39.328 64.610 1.00 16.34 156 GLN B N 1
ATOM 2818 C CA . GLN B 1 156 ? 65.824 -39.977 63.593 1.00 18.02 156 GLN B CA 1
ATOM 2819 C C . GLN B 1 156 ? 67.092 -40.566 64.211 1.00 21.19 156 GLN B C 1
ATOM 2820 O O . GLN B 1 156 ? 67.545 -41.651 63.845 1.00 20.59 156 GLN B O 1
ATOM 2826 N N . THR B 1 157 ? 67.647 -39.838 65.169 1.00 21.21 157 THR B N 1
ATOM 2827 C CA . THR B 1 157 ? 68.882 -40.239 65.827 1.00 19.83 157 THR B CA 1
ATOM 2828 C C . THR B 1 157 ? 68.629 -41.124 67.054 1.00 21.81 157 THR B C 1
ATOM 2829 O O . THR B 1 157 ? 69.558 -41.626 67.694 1.00 20.47 157 THR B O 1
ATOM 2833 N N . GLU B 1 158 ? 67.355 -41.303 67.384 1.00 20.02 158 GLU B N 1
ATOM 2834 C CA . GLU B 1 158 ? 66.968 -42.132 68.508 1.00 19.96 158 GLU B CA 1
ATOM 2835 C C . GLU B 1 158 ? 67.494 -41.635 69.852 1.00 21.28 158 GLU B C 1
ATOM 2836 O O . GLU B 1 158 ? 67.807 -42.430 70.735 1.00 22.28 158 GLU B O 1
ATOM 2842 N N . LYS B 1 159 ? 67.592 -40.318 70.017 1.00 21.10 159 LYS B N 1
ATOM 2843 C CA . LYS B 1 159 ? 68.042 -39.773 71.291 1.00 20.59 159 LYS B CA 1
ATOM 2844 C C . LYS B 1 159 ? 66.864 -39.771 72.250 1.00 24.11 159 LYS B C 1
ATOM 2845 O O . LYS B 1 159 ? 67.033 -39.745 73.469 1.00 23.88 159 LYS B O 1
ATOM 2851 N N . VAL B 1 160 ? 65.664 -39.798 71.684 1.00 25.00 160 VAL B N 1
ATOM 2852 C CA . VAL B 1 160 ? 64.450 -39.821 72.478 1.00 28.69 160 VAL B CA 1
ATOM 2853 C C . VAL B 1 160 ? 63.579 -40.923 71.903 1.00 30.40 160 VAL B C 1
ATOM 2854 O O . VAL B 1 160 ? 63.611 -41.179 70.697 1.00 31.33 160 VAL B O 1
ATOM 2858 N N . HIS B 1 161 ? 62.810 -41.580 72.761 1.00 33.54 161 HIS B N 1
ATOM 2859 C CA . HIS B 1 161 ? 61.937 -42.644 72.302 1.00 37.49 161 HIS B CA 1
ATOM 2860 C C . HIS B 1 161 ? 61.021 -42.095 71.230 1.00 36.96 161 HIS B C 1
ATOM 2861 O O . HIS B 1 161 ? 60.664 -40.917 71.246 1.00 32.57 161 HIS B O 1
ATOM 2868 N N . ARG B 1 162 ? 60.660 -42.956 70.288 1.00 38.17 162 ARG B N 1
ATOM 2869 C CA . ARG B 1 162 ? 59.774 -42.578 69.208 1.00 40.76 162 ARG B CA 1
ATOM 2870 C C . ARG B 1 162 ? 58.423 -42.154 69.776 1.00 39.32 162 ARG B C 1
ATOM 2871 O O . ARG B 1 162 ? 58.039 -42.542 70.880 1.00 40.93 162 ARG B O 1
ATOM 2879 N N . PHE B 1 163 ? 57.715 -41.344 69.008 1.00 34.52 163 PHE B N 1
ATOM 2880 C CA . PHE B 1 163 ? 56.392 -40.863 69.370 1.00 30.17 163 PHE B CA 1
ATOM 2881 C C . PHE B 1 163 ? 55.844 -40.312 68.079 1.00 26.49 163 PHE B C 1
ATOM 2882 O O . PHE B 1 163 ? 56.603 -39.915 67.201 1.00 25.12 163 PHE B O 1
ATOM 2890 N N . PRO B 1 164 ? 54.520 -40.292 67.943 1.00 24.97 164 PRO B N 1
ATOM 2891 C CA . PRO B 1 164 ? 53.846 -39.796 66.750 1.00 23.77 164 PRO B CA 1
ATOM 2892 C C . PRO B 1 164 ? 54.074 -38.309 66.507 1.00 24.67 164 PRO B C 1
ATOM 2893 O O . PRO B 1 164 ? 54.010 -37.503 67.433 1.00 24.56 164 PRO B O 1
ATOM 2897 N N . VAL B 1 165 ? 54.340 -37.953 65.255 1.00 23.63 165 VAL B N 1
ATOM 2898 C CA . VAL B 1 165 ? 54.537 -36.559 64.886 1.00 21.07 165 VAL B CA 1
ATOM 2899 C C . VAL B 1 165 ? 53.551 -36.259 63.758 1.00 19.82 165 VAL B C 1
ATOM 2900 O O . VAL B 1 165 ? 53.541 -36.932 62.736 1.00 17.60 165 VAL B O 1
ATOM 2904 N N . PHE B 1 166 ? 52.705 -35.256 63.950 1.00 20.71 166 PHE B N 1
ATOM 2905 C CA . PHE B 1 166 ? 51.732 -34.918 62.927 1.00 19.63 166 PHE B CA 1
ATOM 2906 C C . PHE B 1 166 ? 51.885 -33.510 62.417 1.00 21.22 166 PHE B C 1
ATOM 2907 O O . PHE B 1 166 ? 52.213 -32.598 63.180 1.00 23.66 166 PHE B O 1
ATOM 2915 N N . LEU B 1 167 ? 51.663 -33.342 61.116 1.00 18.96 167 LEU B N 1
ATOM 2916 C CA . LEU B 1 167 ? 51.721 -32.036 60.491 1.00 18.51 167 LEU B CA 1
ATOM 2917 C C . LEU B 1 167 ? 50.327 -31.800 59.941 1.00 20.04 167 LEU B C 1
ATOM 2918 O O . LEU B 1 167 ? 49.868 -32.545 59.085 1.00 21.73 167 LEU B O 1
ATOM 2923 N N . LEU B 1 168 ? 49.645 -30.778 60.443 1.00 19.58 168 LEU B N 1
ATOM 2924 C CA . LEU B 1 168 ? 48.301 -30.468 59.970 1.00 19.96 168 LEU B CA 1
ATOM 2925 C C . LEU B 1 168 ? 48.278 -29.466 58.812 1.00 21.74 168 LEU B C 1
ATOM 2926 O O . LEU B 1 168 ? 49.000 -28.464 58.824 1.00 19.18 168 LEU B O 1
ATOM 2931 N N . ASP B 1 169 ? 47.443 -29.764 57.815 1.00 21.38 169 ASP B N 1
ATOM 2932 C CA . ASP B 1 169 ? 47.275 -28.944 56.611 1.00 23.24 169 ASP B CA 1
ATOM 2933 C C . ASP B 1 169 ? 48.335 -29.294 55.562 1.00 24.75 169 ASP B C 1
ATOM 2934 O O . ASP B 1 169 ? 49.398 -28.675 55.491 1.00 26.31 169 ASP B O 1
ATOM 2939 N N . ARG B 1 170 ? 48.022 -30.307 54.759 1.00 23.77 170 ARG B N 1
ATOM 2940 C CA . ARG B 1 170 ? 48.898 -30.797 53.702 1.00 22.58 170 ARG B CA 1
ATOM 2941 C C . ARG B 1 170 ? 49.456 -29.728 52.772 1.00 22.69 170 ARG B C 1
ATOM 2942 O O . ARG B 1 170 ? 50.650 -29.696 52.509 1.00 20.19 170 ARG B O 1
ATOM 2950 N N . GLY B 1 171 ? 48.586 -28.861 52.266 1.00 17.72 171 GLY B N 1
ATOM 2951 C CA . GLY B 1 171 ? 49.033 -27.830 51.350 1.00 15.16 171 GLY B CA 1
ATOM 2952 C C . GLY B 1 171 ? 49.997 -26.810 51.924 1.00 15.61 171 GLY B C 1
ATOM 2953 O O . GLY B 1 171 ? 50.811 -26.259 51.195 1.00 13.42 171 GLY B O 1
ATOM 2954 N N . TYR B 1 172 ? 49.896 -26.536 53.218 1.00 12.84 172 TYR B N 1
ATOM 2955 C CA . TYR B 1 172 ? 50.784 -25.574 53.841 1.00 14.61 172 TYR B CA 1
ATOM 2956 C C . TYR B 1 172 ? 52.195 -26.169 53.961 1.00 14.73 172 TYR B C 1
ATOM 2957 O O . TYR B 1 172 ? 53.187 -25.476 53.758 1.00 12.59 172 TYR B O 1
ATOM 2966 N N . TRP B 1 173 ? 52.254 -27.457 54.285 1.00 14.76 173 TRP B N 1
ATOM 2967 C CA . TRP B 1 173 ? 53.510 -28.148 54.493 1.00 13.39 173 TRP B CA 1
ATOM 2968 C C . TRP B 1 173 ? 54.111 -28.790 53.259 1.00 14.99 173 TRP B C 1
ATOM 2969 O O . TRP B 1 173 ? 55.260 -29.238 53.306 1.00 14.10 173 TRP B O 1
ATOM 2980 N N . GLU B 1 174 ? 53.347 -28.860 52.169 1.00 14.17 174 GLU B N 1
ATOM 2981 C CA . GLU B 1 174 ? 53.843 -29.487 50.945 1.00 12.36 174 GLU B CA 1
ATOM 2982 C C . GLU B 1 174 ? 55.257 -29.028 50.595 1.00 14.19 174 GLU B C 1
ATOM 2983 O O . GLU B 1 174 ? 56.138 -29.851 50.347 1.00 7.79 174 GLU B O 1
ATOM 2989 N N . GLY B 1 175 ? 55.459 -27.712 50.563 1.00 13.17 175 GLY B N 1
ATOM 2990 C CA . GLY B 1 175 ? 56.764 -27.167 50.233 1.00 15.55 175 GLY B CA 1
ATOM 2991 C C . GLY B 1 175 ? 57.912 -27.787 51.015 1.00 16.58 175 GLY B C 1
ATOM 2992 O O . GLY B 1 175 ? 58.896 -28.196 50.417 1.00 16.08 175 GLY B O 1
ATOM 2993 N N . LEU B 1 176 ? 57.788 -27.872 52.342 1.00 16.39 176 LEU B N 1
ATOM 2994 C CA . LEU B 1 176 ? 58.843 -28.449 53.182 1.00 17.26 176 LEU B CA 1
ATOM 2995 C C . LEU B 1 176 ? 59.024 -29.948 52.908 1.00 18.21 176 LEU B C 1
ATOM 2996 O O . LEU B 1 176 ? 60.148 -30.420 52.720 1.00 15.70 176 LEU B O 1
ATOM 3001 N N . VAL B 1 177 ? 57.916 -30.690 52.903 1.00 13.80 177 VAL B N 1
ATOM 3002 C CA . VAL B 1 177 ? 57.949 -32.133 52.660 1.00 15.53 177 VAL B CA 1
ATOM 3003 C C . VAL B 1 177 ? 58.693 -32.498 51.362 1.00 15.54 177 VAL B C 1
ATOM 3004 O O . VAL B 1 177 ? 59.503 -33.428 51.340 1.00 15.75 177 VAL B O 1
ATOM 3008 N N . ARG B 1 178 ? 58.439 -31.761 50.288 1.00 16.03 178 ARG B N 1
ATOM 3009 C CA . ARG B 1 178 ? 59.106 -32.040 49.020 1.00 19.20 178 ARG B CA 1
ATOM 3010 C C . ARG B 1 178 ? 60.616 -31.778 49.074 1.00 17.90 178 ARG B C 1
ATOM 3011 O O . ARG B 1 178 ? 61.402 -32.535 48.503 1.00 15.15 178 ARG B O 1
ATOM 3019 N N . TRP B 1 179 ? 61.018 -30.701 49.739 1.00 15.06 179 TRP B N 1
ATOM 3020 C CA . TRP B 1 179 ? 62.435 -30.406 49.850 1.00 16.93 179 TRP B CA 1
ATOM 3021 C C . TRP B 1 179 ? 63.082 -31.541 50.655 1.00 17.86 179 TRP B C 1
ATOM 3022 O O . TRP B 1 179 ? 64.191 -31.987 50.348 1.00 17.08 179 TRP B O 1
ATOM 3033 N N . LEU B 1 180 ? 62.379 -32.027 51.672 1.00 16.44 180 LEU B N 1
ATOM 3034 C CA . LEU B 1 180 ? 62.918 -33.122 52.470 1.00 18.94 180 LEU B CA 1
ATOM 3035 C C . LEU B 1 180 ? 63.054 -34.367 51.599 1.00 16.46 180 LEU B C 1
ATOM 3036 O O . LEU B 1 180 ? 63.948 -35.193 51.807 1.00 20.82 180 LEU B O 1
ATOM 3041 N N . ALA B 1 181 ? 62.170 -34.506 50.618 1.00 18.14 181 ALA B N 1
ATOM 3042 C CA . ALA B 1 181 ? 62.226 -35.660 49.717 1.00 19.61 181 ALA B CA 1
ATOM 3043 C C . ALA B 1 181 ? 63.450 -35.490 48.820 1.00 18.83 181 ALA B C 1
ATOM 3044 O O . ALA B 1 181 ? 64.074 -36.467 48.401 1.00 17.12 181 ALA B O 1
ATOM 3046 N N . PHE B 1 182 ? 63.784 -34.238 48.536 1.00 15.13 182 PHE B N 1
ATOM 3047 C CA . PHE B 1 182 ? 64.945 -33.921 47.722 1.00 15.14 182 PHE B CA 1
ATOM 3048 C C . PHE B 1 182 ? 66.159 -34.319 48.565 1.00 13.65 182 PHE B C 1
ATOM 3049 O O . PHE B 1 182 ? 67.138 -34.875 48.059 1.00 15.55 182 PHE B O 1
ATOM 3057 N N . LEU B 1 183 ? 66.083 -34.063 49.867 1.00 14.33 183 LEU B N 1
ATOM 3058 C CA . LEU B 1 183 ? 67.190 -34.413 50.737 1.00 15.88 183 LEU B CA 1
ATOM 3059 C C . LEU B 1 183 ? 67.385 -35.938 50.694 1.00 15.91 183 LEU B C 1
ATOM 3060 O O . LEU B 1 183 ? 68.518 -36.439 50.646 1.00 15.29 183 LEU B O 1
ATOM 3065 N N . ARG B 1 184 ? 66.271 -36.665 50.680 1.00 12.38 184 ARG B N 1
ATOM 3066 C CA . ARG B 1 184 ? 66.315 -38.116 50.612 1.00 13.91 184 ARG B CA 1
ATOM 3067 C C . ARG B 1 184 ? 66.890 -38.549 49.253 1.00 12.32 184 ARG B C 1
ATOM 3068 O O . ARG B 1 184 ? 67.603 -39.539 49.174 1.00 13.47 184 ARG B O 1
ATOM 3076 N N . ASP B 1 185 ? 66.582 -37.813 48.191 1.00 12.88 185 ASP B N 1
ATOM 3077 C CA . ASP B 1 185 ? 67.099 -38.152 46.871 1.00 16.66 185 ASP B CA 1
ATOM 3078 C C . ASP B 1 185 ? 68.612 -37.966 46.869 1.00 18.71 185 ASP B C 1
ATOM 3079 O O . ASP B 1 185 ? 69.341 -38.724 46.230 1.00 20.21 185 ASP B O 1
ATOM 3084 N N . GLN B 1 186 ? 69.066 -36.939 47.584 1.00 15.69 186 GLN B N 1
ATOM 3085 C CA . GLN B 1 186 ? 70.484 -36.613 47.709 1.00 16.00 186 GLN B CA 1
ATOM 3086 C C . GLN B 1 186 ? 71.167 -37.539 48.724 1.00 17.13 186 GLN B C 1
ATOM 3087 O O . GLN B 1 186 ? 72.368 -37.430 48.957 1.00 18.96 186 GLN B O 1
ATOM 3093 N N . LYS B 1 187 ? 70.393 -38.428 49.339 1.00 18.38 187 LYS B N 1
ATOM 3094 C CA . LYS B 1 187 ? 70.915 -39.333 50.365 1.00 20.01 187 LYS B CA 1
ATOM 3095 C C . LYS B 1 187 ? 71.371 -38.570 51.629 1.00 19.32 187 LYS B C 1
ATOM 3096 O O . LYS B 1 187 ? 72.222 -39.047 52.381 1.00 18.92 187 LYS B O 1
ATOM 3102 N N . ALA B 1 188 ? 70.800 -37.390 51.869 1.00 18.82 188 ALA B N 1
ATOM 3103 C CA . ALA B 1 188 ? 71.159 -36.612 53.059 1.00 19.13 188 ALA B CA 1
ATOM 3104 C C . ALA B 1 188 ? 70.407 -37.145 54.282 1.00 16.77 188 ALA B C 1
ATOM 3105 O O . ALA B 1 188 ? 70.858 -36.983 55.410 1.00 16.50 188 ALA B O 1
ATOM 3107 N N . VAL B 1 189 ? 69.255 -37.770 54.048 1.00 16.19 189 VAL B N 1
ATOM 3108 C CA . VAL B 1 189 ? 68.476 -38.381 55.127 1.00 16.01 189 VAL B CA 1
ATOM 3109 C C . VAL B 1 189 ? 68.203 -39.821 54.706 1.00 16.30 189 VAL B C 1
ATOM 3110 O O . VAL B 1 189 ? 68.170 -40.113 53.515 1.00 16.94 189 VAL B O 1
ATOM 3114 N N . GLY B 1 190 ? 68.024 -40.713 55.678 1.00 17.12 190 GLY B N 1
ATOM 3115 C CA . GLY B 1 190 ? 67.781 -42.113 55.373 1.00 16.98 190 GLY B CA 1
ATOM 3116 C C . GLY B 1 190 ? 66.550 -42.398 54.536 1.00 20.57 190 GLY B C 1
ATOM 3117 O O . GLY B 1 190 ? 65.672 -41.547 54.406 1.00 20.36 190 GLY B O 1
ATOM 3118 N N . PRO B 1 191 ? 66.445 -43.609 53.967 1.00 23.86 191 PRO B N 1
ATOM 3119 C CA . PRO B 1 191 ? 65.312 -44.029 53.129 1.00 23.93 191 PRO B CA 1
ATOM 3120 C C . PRO B 1 191 ? 63.967 -44.049 53.856 1.00 24.80 191 PRO B C 1
ATOM 3121 O O . PRO B 1 191 ? 62.925 -43.848 53.238 1.00 24.08 191 PRO B O 1
ATOM 3125 N N . GLU B 1 192 ? 63.991 -44.306 55.163 1.00 25.92 192 GLU B N 1
ATOM 3126 C CA . GLU B 1 192 ? 62.760 -44.364 55.952 1.00 27.35 192 GLU B CA 1
ATOM 3127 C C . GLU B 1 192 ? 62.558 -43.161 56.880 1.00 25.99 192 GLU B C 1
ATOM 3128 O O . GLU B 1 192 ? 61.586 -43.113 57.631 1.00 25.53 192 GLU B O 1
ATOM 3134 N N . ASP B 1 193 ? 63.466 -42.191 56.820 1.00 23.60 193 ASP B N 1
ATOM 3135 C CA . ASP B 1 193 ? 63.378 -41.017 57.683 1.00 20.96 193 ASP B CA 1
ATOM 3136 C C . ASP B 1 193 ? 62.143 -40.130 57.502 1.00 20.33 193 ASP B C 1
ATOM 3137 O O . ASP B 1 193 ? 61.712 -39.488 58.453 1.00 17.41 193 ASP B O 1
ATOM 3142 N N . LEU B 1 194 ? 61.584 -40.081 56.296 1.00 18.14 194 LEU B N 1
ATOM 3143 C CA . LEU B 1 194 ? 60.401 -39.260 56.057 1.00 20.46 194 LEU B CA 1
ATOM 3144 C C . LEU B 1 194 ? 59.143 -39.857 56.658 1.00 24.10 194 LEU B C 1
ATOM 3145 O O . LEU B 1 194 ? 58.093 -39.204 56.701 1.00 24.50 194 LEU B O 1
ATOM 3150 N N . GLN B 1 195 ? 59.232 -41.097 57.123 1.00 23.59 195 GLN B N 1
ATOM 3151 C CA . GLN B 1 195 ? 58.071 -41.712 57.731 1.00 25.43 195 GLN B CA 1
ATOM 3152 C C . GLN B 1 195 ? 58.020 -41.374 59.218 1.00 25.34 195 GLN B C 1
ATOM 3153 O O . GLN B 1 195 ? 57.100 -41.777 59.923 1.00 24.75 195 GLN B O 1
ATOM 3159 N N . LEU B 1 196 ? 59.004 -40.605 59.681 1.00 24.26 196 LEU B N 1
ATOM 3160 C CA . LEU B 1 196 ? 59.078 -40.176 61.081 1.00 25.15 196 LEU B CA 1
ATOM 3161 C C . LEU B 1 196 ? 57.908 -39.235 61.424 1.00 25.65 196 LEU B C 1
ATOM 3162 O O . LEU B 1 196 ? 57.596 -39.012 62.592 1.00 28.75 196 LEU B O 1
ATOM 3167 N N . PHE B 1 197 ? 57.266 -38.673 60.404 1.00 26.92 197 PHE B N 1
ATOM 3168 C CA . PHE B 1 197 ? 56.121 -37.774 60.617 1.00 24.35 197 PHE B CA 1
ATOM 3169 C C . PHE B 1 197 ? 54.972 -38.151 59.683 1.00 26.17 197 PHE B C 1
ATOM 3170 O O . PHE B 1 197 ? 55.145 -38.945 58.754 1.00 28.60 197 PHE B O 1
ATOM 3178 N N . ARG B 1 198 ? 53.804 -37.571 59.919 1.00 26.89 198 ARG B N 1
ATOM 3179 C CA . ARG B 1 198 ? 52.641 -37.866 59.099 1.00 26.93 198 ARG B CA 1
ATOM 3180 C C . ARG B 1 198 ? 51.793 -36.640 58.822 1.00 25.56 198 ARG B C 1
ATOM 3181 O O . ARG B 1 198 ? 51.564 -35.830 59.713 1.00 24.80 198 ARG B O 1
ATOM 3189 N N . LEU B 1 199 ? 51.315 -36.533 57.584 1.00 24.07 199 LEU B N 1
ATOM 3190 C CA . LEU B 1 199 ? 50.473 -35.422 57.147 1.00 26.02 199 LEU B CA 1
ATOM 3191 C C . LEU B 1 199 ? 48.988 -35.748 57.222 1.00 28.90 199 LEU B C 1
ATOM 3192 O O . LEU B 1 199 ? 48.577 -36.869 56.936 1.00 28.55 199 LEU B O 1
ATOM 3197 N N . THR B 1 200 ? 48.178 -34.764 57.594 1.00 30.14 200 THR B N 1
ATOM 3198 C CA . THR B 1 200 ? 46.737 -34.964 57.648 1.00 32.34 200 THR B CA 1
ATOM 3199 C C . THR B 1 200 ? 46.055 -33.613 57.547 1.00 31.85 200 THR B C 1
ATOM 3200 O O . THR B 1 200 ? 46.688 -32.574 57.735 1.00 28.86 200 THR B O 1
ATOM 3204 N N . ASP B 1 201 ? 44.763 -33.635 57.245 1.00 32.10 201 ASP B N 1
ATOM 3205 C CA . ASP B 1 201 ? 43.995 -32.412 57.139 1.00 34.05 201 ASP B CA 1
ATOM 3206 C C . ASP B 1 201 ? 42.915 -32.387 58.203 1.00 36.77 201 ASP B C 1
ATOM 3207 O O . ASP B 1 201 ? 42.183 -31.409 58.317 1.00 38.66 201 ASP B O 1
ATOM 3212 N N . GLU B 1 202 ? 42.830 -33.449 58.995 1.00 38.41 202 GLU B N 1
ATOM 3213 C CA . GLU B 1 202 ? 41.789 -33.544 60.013 1.00 40.00 202 GLU B CA 1
ATOM 3214 C C . GLU B 1 202 ? 42.319 -33.703 61.446 1.00 38.15 202 GLU B C 1
ATOM 3215 O O . GLU B 1 202 ? 43.030 -34.658 61.753 1.00 36.89 202 GLU B O 1
ATOM 3221 N N . PRO B 1 203 ? 41.965 -32.771 62.347 1.00 36.51 203 PRO B N 1
ATOM 3222 C CA . PRO B 1 203 ? 42.437 -32.870 63.732 1.00 37.14 203 PRO B CA 1
ATOM 3223 C C . PRO B 1 203 ? 41.974 -34.182 64.352 1.00 37.60 203 PRO B C 1
ATOM 3224 O O . PRO B 1 203 ? 42.746 -34.897 64.995 1.00 37.05 203 PRO B O 1
ATOM 3228 N N . GLU B 1 204 ? 40.701 -34.484 64.138 1.00 39.24 204 GLU B N 1
ATOM 3229 C CA . GLU B 1 204 ? 40.085 -35.698 64.650 1.00 42.17 204 GLU B CA 1
ATOM 3230 C C . GLU B 1 204 ? 40.963 -36.919 64.381 1.00 41.24 204 GLU B C 1
ATOM 3231 O O . GLU B 1 204 ? 41.132 -37.778 65.246 1.00 40.66 204 GLU B O 1
ATOM 3237 N N . GLU B 1 205 ? 41.524 -36.993 63.181 1.00 39.98 205 GLU B N 1
ATOM 3238 C CA . GLU B 1 205 ? 42.370 -38.119 62.823 1.00 38.95 205 GLU B CA 1
ATOM 3239 C C . GLU B 1 205 ? 43.624 -38.174 63.694 1.00 36.87 205 GLU B C 1
ATOM 3240 O O . GLU B 1 205 ? 44.081 -39.255 64.057 1.00 36.74 205 GLU B O 1
ATOM 3246 N N . VAL B 1 206 ? 44.172 -37.006 64.033 1.00 34.42 206 VAL B N 1
ATOM 3247 C CA . VAL B 1 206 ? 45.360 -36.924 64.881 1.00 30.58 206 VAL B CA 1
ATOM 3248 C C . VAL B 1 206 ? 45.027 -37.475 66.265 1.00 28.60 206 VAL B C 1
ATOM 3249 O O . VAL B 1 206 ? 45.738 -38.304 66.810 1.00 23.47 206 VAL B O 1
ATOM 3253 N N . VAL B 1 207 ? 43.928 -37.003 66.830 1.00 29.24 207 VAL B N 1
ATOM 3254 C CA . VAL B 1 207 ? 43.520 -37.450 68.149 1.00 32.35 207 VAL B CA 1
ATOM 3255 C C . VAL B 1 207 ? 43.240 -38.953 68.216 1.00 33.15 207 VAL B C 1
ATOM 3256 O O . VAL B 1 207 ? 43.566 -39.610 69.209 1.00 34.34 207 VAL B O 1
ATOM 3260 N N . GLN B 1 208 ? 42.638 -39.496 67.165 1.00 33.70 208 GLN B N 1
ATOM 3261 C CA . GLN B 1 208 ? 42.332 -40.919 67.133 1.00 36.75 208 GLN B CA 1
ATOM 3262 C C . GLN B 1 208 ? 43.643 -41.707 67.175 1.00 36.23 208 GLN B C 1
ATOM 3263 O O . GLN B 1 208 ? 43.782 -42.685 67.915 1.00 36.04 208 GLN B O 1
ATOM 3269 N N . ALA B 1 209 ? 44.602 -41.264 66.370 1.00 36.83 209 ALA B N 1
ATOM 3270 C CA . ALA B 1 209 ? 45.911 -41.899 66.284 1.00 35.50 209 ALA B CA 1
ATOM 3271 C C . ALA B 1 209 ? 46.659 -41.879 67.613 1.00 37.46 209 ALA B C 1
ATOM 3272 O O . ALA B 1 209 ? 47.396 -42.809 67.930 1.00 38.51 209 ALA B O 1
ATOM 3274 N N . LEU B 1 210 ? 46.482 -40.812 68.383 1.00 39.05 210 LEU B N 1
ATOM 3275 C CA . LEU B 1 210 ? 47.149 -40.697 69.677 1.00 43.41 210 LEU B CA 1
ATOM 3276 C C . LEU B 1 210 ? 46.429 -41.567 70.691 1.00 44.48 210 LEU B C 1
ATOM 3277 O O . LEU B 1 210 ? 47.041 -42.156 71.576 1.00 40.49 210 LEU B O 1
ATOM 3282 N N . LYS B 1 211 ? 45.111 -41.627 70.543 1.00 49.93 211 LYS B N 1
ATOM 3283 C CA . LYS B 1 211 ? 44.243 -42.405 71.415 1.00 54.57 211 LYS B CA 1
ATOM 3284 C C . LYS B 1 211 ? 44.514 -43.901 71.228 1.00 56.87 211 LYS B C 1
ATOM 3285 O O . LYS B 1 211 ? 43.593 -44.718 71.252 1.00 56.30 211 LYS B O 1
ATOM 3291 N N . ALA B 1 212 ? 45.784 -44.253 71.038 1.00 59.99 212 ALA B N 1
ATOM 3292 C CA . ALA B 1 212 ? 46.173 -45.647 70.837 1.00 61.08 212 ALA B CA 1
ATOM 3293 C C . ALA B 1 212 ? 47.672 -45.875 71.032 1.00 61.50 212 ALA B C 1
ATOM 3294 O O . ALA B 1 212 ? 48.409 -44.882 71.230 1.00 60.82 212 ALA B O 1
ATOM 3296 N N . PRO C 1 2 ? 46.581 -32.256 101.174 1.00 47.67 2 PRO C N 1
ATOM 3297 C CA . PRO C 1 2 ? 46.659 -30.969 101.905 1.00 48.69 2 PRO C CA 1
ATOM 3298 C C . PRO C 1 2 ? 48.093 -30.434 101.971 1.00 50.46 2 PRO C C 1
ATOM 3299 O O . PRO C 1 2 ? 48.992 -31.112 102.472 1.00 49.95 2 PRO C O 1
ATOM 3303 N N . LYS C 1 3 ? 48.298 -29.216 101.469 1.00 51.70 3 LYS C N 1
ATOM 3304 C CA . LYS C 1 3 ? 49.619 -28.587 101.477 1.00 52.61 3 LYS C CA 1
ATOM 3305 C C . LYS C 1 3 ? 49.939 -28.020 102.862 1.00 51.77 3 LYS C C 1
ATOM 3306 O O . LYS C 1 3 ? 49.063 -27.949 103.735 1.00 52.16 3 LYS C O 1
ATOM 3312 N N . LYS C 1 4 ? 51.191 -27.605 103.049 1.00 49.33 4 LYS C N 1
ATOM 3313 C CA . LYS C 1 4 ? 51.651 -27.056 104.330 1.00 45.99 4 LYS C CA 1
ATOM 3314 C C . LYS C 1 4 ? 52.210 -25.632 104.183 1.00 40.53 4 LYS C C 1
ATOM 3315 O O . LYS C 1 4 ? 52.349 -25.119 103.066 1.00 39.86 4 LYS C O 1
ATOM 3321 N N . PRO C 1 5 ? 52.517 -24.967 105.312 1.00 35.92 5 PRO C N 1
ATOM 3322 C CA . PRO C 1 5 ? 53.063 -23.606 105.243 1.00 31.57 5 PRO C CA 1
ATOM 3323 C C . PRO C 1 5 ? 54.390 -23.666 104.478 1.00 29.97 5 PRO C C 1
ATOM 3324 O O . PRO C 1 5 ? 55.082 -24.687 104.503 1.00 27.79 5 PRO C O 1
ATOM 3328 N N . LEU C 1 6 ? 54.747 -22.572 103.816 1.00 29.53 6 LEU C N 1
ATOM 3329 C CA . LEU C 1 6 ? 55.966 -22.505 103.004 1.00 29.53 6 LEU C CA 1
ATOM 3330 C C . LEU C 1 6 ? 57.226 -23.188 103.556 1.00 28.27 6 LEU C C 1
ATOM 3331 O O . LEU C 1 6 ? 57.773 -24.082 102.919 1.00 28.97 6 LEU C O 1
ATOM 3336 N N . ILE C 1 7 ? 57.680 -22.777 104.734 1.00 26.66 7 ILE C N 1
ATOM 3337 C CA . ILE C 1 7 ? 58.890 -23.341 105.311 1.00 21.46 7 ILE C CA 1
ATOM 3338 C C . ILE C 1 7 ? 58.847 -24.860 105.438 1.00 24.51 7 ILE C C 1
ATOM 3339 O O . ILE C 1 7 ? 59.829 -25.535 105.132 1.00 19.99 7 ILE C O 1
ATOM 3344 N N . ASP C 1 8 ? 57.706 -25.402 105.860 1.00 25.69 8 ASP C N 1
ATOM 3345 C CA . ASP C 1 8 ? 57.576 -26.850 106.010 1.00 25.22 8 ASP C CA 1
ATOM 3346 C C . ASP C 1 8 ? 57.629 -27.614 104.682 1.00 25.41 8 ASP C C 1
ATOM 3347 O O . ASP C 1 8 ? 57.580 -28.836 104.666 1.00 25.90 8 ASP C O 1
ATOM 3352 N N . GLN C 1 9 ? 57.712 -26.898 103.567 1.00 25.76 9 GLN C N 1
ATOM 3353 C CA . GLN C 1 9 ? 57.796 -27.547 102.265 1.00 26.72 9 GLN C CA 1
ATOM 3354 C C . GLN C 1 9 ? 59.265 -27.699 101.898 1.00 26.81 9 GLN C C 1
ATOM 3355 O O . GLN C 1 9 ? 59.593 -28.101 100.791 1.00 27.89 9 GLN C O 1
ATOM 3361 N N . LEU C 1 10 ? 60.146 -27.349 102.827 1.00 24.56 10 LEU C N 1
ATOM 3362 C CA . LEU C 1 10 ? 61.575 -27.460 102.588 1.00 25.17 10 LEU C CA 1
ATOM 3363 C C . LEU C 1 10 ? 62.039 -28.795 103.148 1.00 22.93 10 LEU C C 1
ATOM 3364 O O . LEU C 1 10 ? 62.064 -29.011 104.369 1.00 22.11 10 LEU C O 1
ATOM 3369 N N . HIS C 1 11 ? 62.375 -29.698 102.235 1.00 19.57 11 HIS C N 1
ATOM 3370 C CA . HIS C 1 11 ? 62.819 -31.040 102.591 1.00 22.08 11 HIS C CA 1
ATOM 3371 C C . HIS C 1 11 ? 64.313 -31.180 102.296 1.00 21.13 11 HIS C C 1
ATOM 3372 O O . HIS C 1 11 ? 64.804 -30.691 101.279 1.00 22.71 11 HIS C O 1
ATOM 3379 N N . HIS C 1 12 ? 65.040 -31.841 103.183 1.00 20.36 12 HIS C N 1
ATOM 3380 C CA . HIS C 1 12 ? 66.470 -31.971 102.970 1.00 21.06 12 HIS C CA 1
ATOM 3381 C C . HIS C 1 12 ? 66.799 -32.736 101.687 1.00 20.16 12 HIS C C 1
ATOM 3382 O O . HIS C 1 12 ? 67.825 -32.490 101.064 1.00 19.28 12 HIS C O 1
ATOM 3389 N N . GLU C 1 13 ? 65.907 -33.615 101.251 1.00 20.00 13 GLU C N 1
ATOM 3390 C CA . GLU C 1 13 ? 66.173 -34.394 100.041 1.00 22.64 13 GLU C CA 1
ATOM 3391 C C . GLU C 1 13 ? 66.015 -33.614 98.735 1.00 22.82 13 GLU C C 1
ATOM 3392 O O . GLU C 1 13 ? 66.583 -33.999 97.705 1.00 22.09 13 GLU C O 1
ATOM 3398 N N . ASP C 1 14 ? 65.260 -32.522 98.777 1.00 20.64 14 ASP C N 1
ATOM 3399 C CA . ASP C 1 14 ? 64.995 -31.735 97.578 1.00 23.82 14 ASP C CA 1
ATOM 3400 C C . ASP C 1 14 ? 65.961 -30.580 97.324 1.00 22.30 14 ASP C C 1
ATOM 3401 O O . ASP C 1 14 ? 65.545 -29.411 97.246 1.00 20.30 14 ASP C O 1
ATOM 3406 N N . SER C 1 15 ? 67.238 -30.927 97.161 1.00 16.69 15 SER C N 1
ATOM 3407 C CA . SER C 1 15 ? 68.309 -29.961 96.934 1.00 21.00 15 SER C CA 1
ATOM 3408 C C . SER C 1 15 ? 68.162 -29.070 95.699 1.00 18.71 15 SER C C 1
ATOM 3409 O O . SER C 1 15 ? 68.434 -27.874 95.757 1.00 16.44 15 SER C O 1
ATOM 3412 N N . TRP C 1 16 ? 67.752 -29.649 94.576 1.00 19.87 16 TRP C N 1
ATOM 3413 C CA . TRP C 1 16 ? 67.633 -28.867 93.349 1.00 18.18 16 TRP C CA 1
ATOM 3414 C C . TRP C 1 16 ? 66.661 -27.699 93.461 1.00 20.46 16 TRP C C 1
ATOM 3415 O O . TRP C 1 16 ? 66.863 -26.658 92.832 1.00 18.98 16 TRP C O 1
ATOM 3426 N N . ARG C 1 17 ? 65.621 -27.861 94.274 1.00 19.80 17 ARG C N 1
ATOM 3427 C CA . ARG C 1 17 ? 64.630 -26.802 94.435 1.00 22.78 17 ARG C CA 1
ATOM 3428 C C . ARG C 1 17 ? 65.255 -25.543 95.043 1.00 22.72 17 ARG C C 1
ATOM 3429 O O . ARG C 1 17 ? 64.680 -24.459 94.980 1.00 23.77 17 ARG C O 1
ATOM 3437 N N . LEU C 1 18 ? 66.444 -25.695 95.617 1.00 22.63 18 LEU C N 1
ATOM 3438 C CA . LEU C 1 18 ? 67.161 -24.579 96.224 1.00 20.51 18 LEU C CA 1
ATOM 3439 C C . LEU C 1 18 ? 67.617 -23.559 95.184 1.00 21.04 18 LEU C C 1
ATOM 3440 O O . LEU C 1 18 ? 67.798 -22.378 95.500 1.00 21.84 18 LEU C O 1
ATOM 3445 N N . PHE C 1 19 ? 67.812 -24.004 93.943 1.00 19.25 19 PHE C N 1
ATOM 3446 C CA . PHE C 1 19 ? 68.258 -23.091 92.903 1.00 18.55 19 PHE C CA 1
ATOM 3447 C C . PHE C 1 19 ? 67.196 -22.070 92.543 1.00 19.21 19 PHE C C 1
ATOM 3448 O O . PHE C 1 19 ? 67.491 -21.024 91.970 1.00 24.45 19 PHE C O 1
ATOM 3456 N N . ARG C 1 20 ? 65.958 -22.363 92.898 1.00 16.54 20 ARG C N 1
ATOM 3457 C CA . ARG C 1 20 ? 64.894 -21.416 92.641 1.00 18.08 20 ARG C CA 1
ATOM 3458 C C . ARG C 1 20 ? 65.125 -20.237 93.576 1.00 15.13 20 ARG C C 1
ATOM 3459 O O . ARG C 1 20 ? 64.919 -19.092 93.205 1.00 17.73 20 ARG C O 1
ATOM 3467 N N . ILE C 1 21 ? 65.559 -20.519 94.796 1.00 14.19 21 ILE C N 1
ATOM 3468 C CA . ILE C 1 21 ? 65.838 -19.450 95.734 1.00 13.94 21 ILE C CA 1
ATOM 3469 C C . ILE C 1 21 ? 67.035 -18.652 95.199 1.00 16.51 21 ILE C C 1
ATOM 3470 O O . ILE C 1 21 ? 66.982 -17.427 95.094 1.00 16.31 21 ILE C O 1
ATOM 3475 N N . LEU C 1 22 ? 68.109 -19.353 94.844 1.00 13.12 22 LEU C N 1
ATOM 3476 C CA . LEU C 1 22 ? 69.304 -18.675 94.333 1.00 14.89 22 LEU C CA 1
ATOM 3477 C C . LEU C 1 22 ? 68.984 -17.843 93.103 1.00 15.26 22 LEU C C 1
ATOM 3478 O O . LEU C 1 22 ? 69.496 -16.741 92.953 1.00 20.49 22 LEU C O 1
ATOM 3483 N N . ALA C 1 23 ? 68.132 -18.357 92.226 1.00 16.94 23 ALA C N 1
ATOM 3484 C CA . ALA C 1 23 ? 67.778 -17.611 91.019 1.00 18.42 23 ALA C CA 1
ATOM 3485 C C . ALA C 1 23 ? 67.019 -16.353 91.388 1.00 16.08 23 ALA C C 1
ATOM 3486 O O . ALA C 1 23 ? 67.147 -15.324 90.736 1.00 20.08 23 ALA C O 1
ATOM 3488 N N . GLU C 1 24 ? 66.224 -16.448 92.441 1.00 18.83 24 GLU C N 1
ATOM 3489 C CA . GLU C 1 24 ? 65.436 -15.324 92.910 1.00 19.88 24 GLU C CA 1
ATOM 3490 C C . GLU C 1 24 ? 66.391 -14.182 93.307 1.00 21.47 24 GLU C C 1
ATOM 3491 O O . GLU C 1 24 ? 66.183 -13.027 92.936 1.00 21.06 24 GLU C O 1
ATOM 3497 N N . PHE C 1 25 ? 67.442 -14.508 94.054 1.00 19.98 25 PHE C N 1
ATOM 3498 C CA . PHE C 1 25 ? 68.415 -13.488 94.454 1.00 20.47 25 PHE C CA 1
ATOM 3499 C C . PHE C 1 25 ? 69.049 -12.845 93.217 1.00 19.21 25 PHE C C 1
ATOM 3500 O O . PHE C 1 25 ? 69.124 -11.617 93.094 1.00 16.83 25 PHE C O 1
ATOM 3508 N N . VAL C 1 26 ? 69.497 -13.689 92.299 1.00 15.43 26 VAL C N 1
ATOM 3509 C CA . VAL C 1 26 ? 70.117 -13.207 91.087 1.00 18.14 26 VAL C CA 1
ATOM 3510 C C . VAL C 1 26 ? 69.254 -12.169 90.392 1.00 18.83 26 VAL C C 1
ATOM 3511 O O . VAL C 1 26 ? 69.707 -11.062 90.114 1.00 15.47 26 VAL C O 1
ATOM 3515 N N . GLU C 1 27 ? 68.009 -12.540 90.118 1.00 20.40 27 GLU C N 1
ATOM 3516 C CA . GLU C 1 27 ? 67.080 -11.654 89.448 1.00 23.45 27 GLU C CA 1
ATOM 3517 C C . GLU C 1 27 ? 66.851 -10.418 90.300 1.00 22.16 27 GLU C C 1
ATOM 3518 O O . GLU C 1 27 ? 66.859 -9.296 89.786 1.00 24.03 27 GLU C O 1
ATOM 3524 N N . GLY C 1 28 ? 66.674 -10.631 91.604 1.00 21.97 28 GLY C N 1
ATOM 3525 C CA . GLY C 1 28 ? 66.466 -9.530 92.523 1.00 18.05 28 GLY C CA 1
ATOM 3526 C C . GLY C 1 28 ? 67.628 -8.549 92.495 1.00 19.35 28 GLY C C 1
ATOM 3527 O O . GLY C 1 28 ? 67.426 -7.336 92.372 1.00 19.87 28 GLY C O 1
ATOM 3528 N N . PHE C 1 29 ? 68.855 -9.055 92.611 1.00 19.38 29 PHE C N 1
ATOM 3529 C CA . PHE C 1 29 ? 70.021 -8.177 92.586 1.00 15.61 29 PHE C CA 1
ATOM 3530 C C . PHE C 1 29 ? 70.099 -7.429 91.254 1.00 17.22 29 PHE C C 1
ATOM 3531 O O . PHE C 1 29 ? 70.444 -6.245 91.213 1.00 15.38 29 PHE C O 1
ATOM 3539 N N . GLU C 1 30 ? 69.760 -8.110 90.164 1.00 19.65 30 GLU C N 1
ATOM 3540 C CA . GLU C 1 30 ? 69.797 -7.469 88.849 1.00 22.54 30 GLU C CA 1
ATOM 3541 C C . GLU C 1 30 ? 68.781 -6.343 88.738 1.00 23.17 30 GLU C C 1
ATOM 3542 O O . GLU C 1 30 ? 69.119 -5.225 88.378 1.00 21.45 30 GLU C O 1
ATOM 3548 N N . THR C 1 31 ? 67.526 -6.652 89.038 1.00 22.56 31 THR C N 1
ATOM 3549 C CA . THR C 1 31 ? 66.483 -5.658 88.935 1.00 23.72 31 THR C CA 1
ATOM 3550 C C . THR C 1 31 ? 66.796 -4.392 89.720 1.00 26.78 31 THR C C 1
ATOM 3551 O O . THR C 1 31 ? 66.770 -3.293 89.163 1.00 28.35 31 THR C O 1
ATOM 3555 N N . LEU C 1 32 ? 67.110 -4.550 91.002 1.00 26.50 32 LEU C N 1
ATOM 3556 C CA . LEU C 1 32 ? 67.382 -3.413 91.875 1.00 24.15 32 LEU C CA 1
ATOM 3557 C C . LEU C 1 32 ? 68.673 -2.643 91.620 1.00 23.98 32 LEU C C 1
ATOM 3558 O O . LEU C 1 32 ? 68.678 -1.409 91.637 1.00 21.92 32 LEU C O 1
ATOM 3563 N N . SER C 1 33 ? 69.766 -3.361 91.378 1.00 21.78 33 SER C N 1
ATOM 3564 C CA . SER C 1 33 ? 71.060 -2.717 91.150 1.00 19.47 33 SER C CA 1
ATOM 3565 C C . SER C 1 33 ? 71.119 -1.863 89.883 1.00 20.80 33 SER C C 1
ATOM 3566 O O . SER C 1 33 ? 71.910 -0.921 89.804 1.00 17.10 33 SER C O 1
ATOM 3569 N N . GLU C 1 34 ? 70.296 -2.164 88.883 1.00 17.89 34 GLU C N 1
ATOM 3570 C CA . GLU C 1 34 ? 70.392 -1.355 87.685 1.00 21.63 34 GLU C CA 1
ATOM 3571 C C . GLU C 1 34 ? 69.655 -0.021 87.818 1.00 20.77 34 GLU C C 1
ATOM 3572 O O . GLU C 1 34 ? 69.846 0.882 86.991 1.00 15.38 34 GLU C O 1
ATOM 3578 N N . LEU C 1 35 ? 68.831 0.111 88.862 1.00 18.37 35 LEU C N 1
ATOM 3579 C CA . LEU C 1 35 ? 68.120 1.370 89.100 1.00 20.15 35 LEU C CA 1
ATOM 3580 C C . LEU C 1 35 ? 69.155 2.414 89.515 1.00 19.88 35 LEU C C 1
ATOM 3581 O O . LEU C 1 35 ? 70.102 2.108 90.232 1.00 18.97 35 LEU C O 1
ATOM 3586 N N . GLN C 1 36 ? 68.973 3.646 89.069 1.00 22.30 36 GLN C N 1
ATOM 3587 C CA . GLN C 1 36 ? 69.914 4.703 89.397 1.00 23.32 36 GLN C CA 1
ATOM 3588 C C . GLN C 1 36 ? 69.462 5.595 90.547 1.00 23.33 36 GLN C C 1
ATOM 3589 O O . GLN C 1 36 ? 70.287 6.234 91.203 1.00 23.47 36 GLN C O 1
ATOM 3595 N N . VAL C 1 37 ? 68.161 5.640 90.803 1.00 20.66 37 VAL C N 1
ATOM 3596 C CA . VAL C 1 37 ? 67.651 6.460 91.900 1.00 20.91 37 VAL C CA 1
ATOM 3597 C C . VAL C 1 37 ? 67.981 5.868 93.292 1.00 21.88 37 VAL C C 1
ATOM 3598 O O . VAL C 1 37 ? 68.053 4.651 93.466 1.00 22.15 37 VAL C O 1
ATOM 3602 N N . PRO C 1 38 ? 68.231 6.736 94.289 1.00 19.65 38 PRO C N 1
ATOM 3603 C CA . PRO C 1 38 ? 68.540 6.308 95.657 1.00 17.33 38 PRO C CA 1
ATOM 3604 C C . PRO C 1 38 ? 67.282 5.614 96.171 1.00 17.66 38 PRO C C 1
ATOM 3605 O O . PRO C 1 38 ? 66.192 6.187 96.087 1.00 19.56 38 PRO C O 1
ATOM 3609 N N . LEU C 1 39 ? 67.416 4.404 96.707 1.00 16.68 39 LEU C N 1
ATOM 3610 C CA . LEU C 1 39 ? 66.238 3.675 97.162 1.00 16.31 39 LEU C CA 1
ATOM 3611 C C . LEU C 1 39 ? 66.032 3.643 98.668 1.00 19.06 39 LEU C C 1
ATOM 3612 O O . LEU C 1 39 ? 66.870 3.153 99.428 1.00 21.74 39 LEU C O 1
ATOM 3617 N N . VAL C 1 40 ? 64.884 4.158 99.081 1.00 17.24 40 VAL C N 1
ATOM 3618 C CA . VAL C 1 40 ? 64.493 4.210 100.472 1.00 15.84 40 VAL C CA 1
ATOM 3619 C C . VAL C 1 40 ? 63.433 3.130 100.712 1.00 19.69 40 VAL C C 1
ATOM 3620 O O . VAL C 1 40 ? 62.355 3.160 100.089 1.00 16.13 40 VAL C O 1
ATOM 3624 N N . SER C 1 41 ? 63.742 2.173 101.592 1.00 17.42 41 SER C N 1
ATOM 3625 C CA . SER C 1 41 ? 62.802 1.107 101.912 1.00 18.76 41 SER C CA 1
ATOM 3626 C C . SER C 1 41 ? 61.834 1.680 102.928 1.00 19.54 41 SER C C 1
ATOM 3627 O O . SER C 1 41 ? 62.232 2.438 103.800 1.00 21.04 41 SER C O 1
ATOM 3630 N N . VAL C 1 42 ? 60.568 1.308 102.824 1.00 21.77 42 VAL C N 1
ATOM 3631 C CA . VAL C 1 42 ? 59.559 1.834 103.730 1.00 19.79 42 VAL C CA 1
ATOM 3632 C C . VAL C 1 42 ? 58.659 0.708 104.172 1.00 22.85 42 VAL C C 1
ATOM 3633 O O . VAL C 1 42 ? 58.307 -0.165 103.375 1.00 24.25 42 VAL C O 1
ATOM 3637 N N . PHE C 1 43 ? 58.294 0.714 105.447 1.00 22.77 43 PHE C N 1
ATOM 3638 C CA . PHE C 1 43 ? 57.436 -0.331 105.963 1.00 25.25 43 PHE C CA 1
ATOM 3639 C C . PHE C 1 43 ? 56.390 0.274 106.885 1.00 25.12 43 PHE C C 1
ATOM 3640 O O . PHE C 1 43 ? 56.639 1.288 107.532 1.00 26.57 43 PHE C O 1
ATOM 3648 N N . GLY C 1 44 ? 55.222 -0.358 106.921 1.00 23.29 44 GLY C N 1
ATOM 3649 C CA . GLY C 1 44 ? 54.117 0.107 107.743 1.00 23.81 44 GLY C CA 1
ATOM 3650 C C . GLY C 1 44 ? 53.022 -0.946 107.726 1.00 23.35 44 GLY C C 1
ATOM 3651 O O . GLY C 1 44 ? 53.152 -1.965 107.041 1.00 21.63 44 GLY C O 1
ATOM 3652 N N . SER C 1 45 ? 51.952 -0.710 108.482 1.00 24.97 45 SER C N 1
ATOM 3653 C CA . SER C 1 45 ? 50.828 -1.640 108.554 1.00 23.02 45 SER C CA 1
ATOM 3654 C C . SER C 1 45 ? 50.203 -1.992 107.207 1.00 25.28 45 SER C C 1
ATOM 3655 O O . SER C 1 45 ? 50.073 -1.139 106.313 1.00 26.31 45 SER C O 1
ATOM 3658 N N . ALA C 1 46 ? 49.807 -3.254 107.074 1.00 23.95 46 ALA C N 1
ATOM 3659 C CA . ALA C 1 46 ? 49.156 -3.736 105.865 1.00 28.01 46 ALA C CA 1
ATOM 3660 C C . ALA C 1 46 ? 47.648 -3.678 106.052 1.00 30.93 46 ALA C C 1
ATOM 3661 O O . ALA C 1 46 ? 46.891 -4.052 105.154 1.00 34.31 46 ALA C O 1
ATOM 3663 N N . ARG C 1 47 ? 47.213 -3.199 107.214 1.00 32.84 47 ARG C N 1
ATOM 3664 C CA . ARG C 1 47 ? 45.788 -3.129 107.526 1.00 34.26 47 ARG C CA 1
ATOM 3665 C C . ARG C 1 47 ? 45.158 -1.742 107.454 1.00 34.40 47 ARG C C 1
ATOM 3666 O O . ARG C 1 47 ? 43.981 -1.611 107.123 1.00 36.08 47 ARG C O 1
ATOM 3674 N N . PHE C 1 48 ? 45.930 -0.708 107.764 1.00 33.30 48 PHE C N 1
ATOM 3675 C CA . PHE C 1 48 ? 45.409 0.652 107.757 1.00 30.93 48 PHE C CA 1
ATOM 3676 C C . PHE C 1 48 ? 45.254 1.186 106.340 1.00 35.08 48 PHE C C 1
ATOM 3677 O O . PHE C 1 48 ? 46.244 1.504 105.669 1.00 34.85 48 PHE C O 1
ATOM 3685 N N . GLY C 1 49 ? 44.002 1.283 105.893 1.00 36.77 49 GLY C N 1
ATOM 3686 C CA . GLY C 1 49 ? 43.710 1.778 104.560 1.00 36.68 49 GLY C CA 1
ATOM 3687 C C . GLY C 1 49 ? 43.388 3.263 104.521 1.00 39.07 49 GLY C C 1
ATOM 3688 O O . GLY C 1 49 ? 43.649 3.992 105.482 1.00 37.72 49 GLY C O 1
ATOM 3689 N N . GLU C 1 50 ? 42.814 3.699 103.400 1.00 41.57 50 GLU C N 1
ATOM 3690 C CA . GLU C 1 50 ? 42.437 5.097 103.167 1.00 43.53 50 GLU C CA 1
ATOM 3691 C C . GLU C 1 50 ? 41.592 5.707 104.278 1.00 44.05 50 GLU C C 1
ATOM 3692 O O . GLU C 1 50 ? 40.531 5.181 104.611 1.00 44.76 50 GLU C O 1
ATOM 3698 N N . GLY C 1 51 ? 42.042 6.831 104.828 1.00 43.26 51 GLY C N 1
ATOM 3699 C CA . GLY C 1 51 ? 41.285 7.478 105.886 1.00 44.78 51 GLY C CA 1
ATOM 3700 C C . GLY C 1 51 ? 41.960 7.308 107.227 1.00 45.02 51 GLY C C 1
ATOM 3701 O O . GLY C 1 51 ? 41.835 8.149 108.121 1.00 44.26 51 GLY C O 1
ATOM 3702 N N . HIS C 1 52 ? 42.675 6.200 107.367 1.00 45.86 52 HIS C N 1
ATOM 3703 C CA . HIS C 1 52 ? 43.401 5.923 108.593 1.00 45.04 52 HIS C CA 1
ATOM 3704 C C . HIS C 1 52 ? 44.612 6.859 108.579 1.00 43.12 52 HIS C C 1
ATOM 3705 O O . HIS C 1 52 ? 45.282 7.006 107.558 1.00 42.27 52 HIS C O 1
ATOM 3712 N N . PRO C 1 53 ? 44.893 7.519 109.710 1.00 42.41 53 PRO C N 1
ATOM 3713 C CA . PRO C 1 53 ? 46.032 8.441 109.789 1.00 41.74 53 PRO C CA 1
ATOM 3714 C C . PRO C 1 53 ? 47.310 7.835 109.217 1.00 39.96 53 PRO C C 1
ATOM 3715 O O . PRO C 1 53 ? 48.075 8.509 108.532 1.00 39.02 53 PRO C O 1
ATOM 3719 N N . ALA C 1 54 ? 47.529 6.558 109.510 1.00 38.67 54 ALA C N 1
ATOM 3720 C CA . ALA C 1 54 ? 48.706 5.848 109.032 1.00 37.34 54 ALA C CA 1
ATOM 3721 C C . ALA C 1 54 ? 48.774 5.900 107.507 1.00 35.71 54 ALA C C 1
ATOM 3722 O O . ALA C 1 54 ? 49.814 6.239 106.936 1.00 34.55 54 ALA C O 1
ATOM 3724 N N . TYR C 1 55 ? 47.659 5.580 106.857 1.00 30.28 55 TYR C N 1
ATOM 3725 C CA . TYR C 1 55 ? 47.589 5.585 105.401 1.00 31.87 55 TYR C CA 1
ATOM 3726 C C . TYR C 1 55 ? 47.847 6.968 104.810 1.00 32.09 55 TYR C C 1
ATOM 3727 O O . TYR C 1 55 ? 48.562 7.115 103.816 1.00 32.65 55 TYR C O 1
ATOM 3736 N N . GLU C 1 56 ? 47.248 7.982 105.417 1.00 32.15 56 GLU C N 1
ATOM 3737 C CA . GLU C 1 56 ? 47.412 9.337 104.933 1.00 33.08 56 GLU C CA 1
ATOM 3738 C C . GLU C 1 56 ? 48.838 9.794 105.128 1.00 32.27 56 GLU C C 1
ATOM 3739 O O . GLU C 1 56 ? 49.370 10.552 104.315 1.00 34.06 56 GLU C O 1
ATOM 3745 N N . ALA C 1 57 ? 49.457 9.338 106.212 1.00 28.15 57 ALA C N 1
ATOM 3746 C CA . ALA C 1 57 ? 50.843 9.705 106.493 1.00 25.70 57 ALA C CA 1
ATOM 3747 C C . ALA C 1 57 ? 51.732 8.977 105.488 1.00 24.30 57 ALA C C 1
ATOM 3748 O O . ALA C 1 57 ? 52.754 9.506 105.035 1.00 26.28 57 ALA C O 1
ATOM 3750 N N . GLY C 1 58 ? 51.332 7.761 105.137 1.00 22.25 58 GLY C N 1
ATOM 3751 C CA . GLY C 1 58 ? 52.101 6.993 104.179 1.00 25.53 58 GLY C CA 1
ATOM 3752 C C . GLY C 1 58 ? 52.126 7.687 102.831 1.00 24.46 58 GLY C C 1
ATOM 3753 O O . GLY C 1 58 ? 53.182 7.870 102.242 1.00 26.65 58 GLY C O 1
ATOM 3754 N N . TYR C 1 59 ? 50.956 8.088 102.348 1.00 26.03 59 TYR C N 1
ATOM 3755 C CA . TYR C 1 59 ? 50.848 8.769 101.064 1.00 26.86 59 TYR C CA 1
ATOM 3756 C C . TYR C 1 59 ? 51.724 10.019 101.023 1.00 29.95 59 TYR C C 1
ATOM 3757 O O . TYR C 1 59 ? 52.441 10.258 100.042 1.00 29.18 59 TYR C O 1
ATOM 3766 N N . ARG C 1 60 ? 51.686 10.811 102.090 1.00 28.71 60 ARG C N 1
ATOM 3767 C CA . ARG C 1 60 ? 52.495 12.024 102.130 1.00 30.98 60 ARG C CA 1
ATOM 3768 C C . ARG C 1 60 ? 53.990 11.717 102.166 1.00 29.44 60 ARG C C 1
ATOM 3769 O O . ARG C 1 60 ? 54.790 12.455 101.599 1.00 29.32 60 ARG C O 1
ATOM 3777 N N . LEU C 1 61 ? 54.371 10.628 102.830 1.00 29.96 61 LEU C N 1
ATOM 3778 C CA . LEU C 1 61 ? 55.781 10.249 102.903 1.00 26.66 61 LEU C CA 1
ATOM 3779 C C . LEU C 1 61 ? 56.267 9.891 101.505 1.00 25.72 61 LEU C C 1
ATOM 3780 O O . LEU C 1 61 ? 57.330 10.336 101.069 1.00 21.95 61 LEU C O 1
ATOM 3785 N N . GLY C 1 62 ? 55.482 9.066 100.814 1.00 25.59 62 GLY C N 1
ATOM 3786 C CA . GLY C 1 62 ? 55.826 8.667 99.460 1.00 22.53 62 GLY C CA 1
ATOM 3787 C C . GLY C 1 62 ? 55.968 9.877 98.555 1.00 23.10 62 GLY C C 1
ATOM 3788 O O . GLY C 1 62 ? 56.962 10.008 97.840 1.00 25.18 62 GLY C O 1
ATOM 3789 N N . ARG C 1 63 ? 54.974 10.764 98.585 1.00 24.19 63 ARG C N 1
ATOM 3790 C CA . ARG C 1 63 ? 54.998 11.969 97.771 1.00 20.94 63 ARG C CA 1
ATOM 3791 C C . ARG C 1 63 ? 56.285 12.721 98.094 1.00 22.19 63 ARG C C 1
ATOM 3792 O O . ARG C 1 63 ? 57.071 13.045 97.206 1.00 21.18 63 ARG C O 1
ATOM 3800 N N . ALA C 1 64 ? 56.509 12.969 99.377 1.00 21.75 64 ALA C N 1
ATOM 3801 C CA . ALA C 1 64 ? 57.701 13.685 99.813 1.00 23.85 64 ALA C CA 1
ATOM 3802 C C . ALA C 1 64 ? 59.019 13.083 99.313 1.00 22.18 64 ALA C C 1
ATOM 3803 O O . ALA C 1 64 ? 59.908 13.818 98.888 1.00 23.71 64 ALA C O 1
ATOM 3805 N N . LEU C 1 65 ? 59.153 11.757 99.363 1.00 22.91 65 LEU C N 1
ATOM 3806 C CA . LEU C 1 65 ? 60.394 11.102 98.912 1.00 19.75 65 LEU C CA 1
ATOM 3807 C C . LEU C 1 65 ? 60.583 11.164 97.398 1.00 17.88 65 LEU C C 1
ATOM 3808 O O . LEU C 1 65 ? 61.690 11.394 96.925 1.00 21.36 65 LEU C O 1
ATOM 3813 N N . ALA C 1 66 ? 59.514 10.949 96.634 1.00 18.73 66 ALA C N 1
ATOM 3814 C CA . ALA C 1 66 ? 59.599 10.998 95.172 1.00 17.93 66 ALA C CA 1
ATOM 3815 C C . ALA C 1 66 ? 59.971 12.409 94.713 1.00 24.32 66 ALA C C 1
ATOM 3816 O O . ALA C 1 66 ? 60.779 12.592 93.796 1.00 23.64 66 ALA C O 1
ATOM 3818 N N . GLU C 1 67 ? 59.372 13.409 95.350 1.00 25.74 67 GLU C N 1
ATOM 3819 C CA . GLU C 1 67 ? 59.656 14.782 94.990 1.00 28.85 67 GLU C CA 1
ATOM 3820 C C . GLU C 1 67 ? 61.092 15.151 95.325 1.00 28.70 67 GLU C C 1
ATOM 3821 O O . GLU C 1 67 ? 61.677 16.023 94.682 1.00 27.58 67 GLU C O 1
ATOM 3827 N N . ALA C 1 68 ? 61.671 14.479 96.316 1.00 26.60 68 ALA C N 1
ATOM 3828 C CA . ALA C 1 68 ? 63.047 14.763 96.697 1.00 24.84 68 ALA C CA 1
ATOM 3829 C C . ALA C 1 68 ? 64.040 13.961 95.852 1.00 24.27 68 ALA C C 1
ATOM 3830 O O . ALA C 1 68 ? 65.247 14.045 96.063 1.00 27.16 68 ALA C O 1
ATOM 3832 N N . GLY C 1 69 ? 63.530 13.181 94.900 1.00 22.00 69 GLY C N 1
ATOM 3833 C CA . GLY C 1 69 ? 64.408 12.409 94.038 1.00 18.71 69 GLY C CA 1
ATOM 3834 C C . GLY C 1 69 ? 64.655 10.955 94.409 1.00 20.77 69 GLY C C 1
ATOM 3835 O O . GLY C 1 69 ? 65.289 10.231 93.647 1.00 20.31 69 GLY C O 1
ATOM 3836 N N . PHE C 1 70 ? 64.168 10.521 95.568 1.00 19.72 70 PHE C N 1
ATOM 3837 C CA . PHE C 1 70 ? 64.358 9.143 95.999 1.00 20.12 70 PHE C CA 1
ATOM 3838 C C . PHE C 1 70 ? 63.326 8.179 95.410 1.00 19.81 70 PHE C C 1
ATOM 3839 O O . PHE C 1 70 ? 62.202 8.573 95.067 1.00 19.87 70 PHE C O 1
ATOM 3847 N N . GLY C 1 71 ? 63.725 6.915 95.298 1.00 16.60 71 GLY C N 1
ATOM 3848 C CA . GLY C 1 71 ? 62.831 5.878 94.816 1.00 12.73 71 GLY C CA 1
ATOM 3849 C C . GLY C 1 71 ? 62.431 5.172 96.098 1.00 18.69 71 GLY C C 1
ATOM 3850 O O . GLY C 1 71 ? 63.249 5.080 97.027 1.00 15.78 71 GLY C O 1
ATOM 3851 N N . VAL C 1 72 ? 61.188 4.699 96.183 1.00 15.34 72 VAL C N 1
ATOM 3852 C CA . VAL C 1 72 ? 60.742 4.014 97.385 1.00 14.46 72 VAL C CA 1
ATOM 3853 C C . VAL C 1 72 ? 60.618 2.538 97.100 1.00 12.09 72 VAL C C 1
ATOM 3854 O O . VAL C 1 72 ? 60.403 2.129 95.964 1.00 13.01 72 VAL C O 1
ATOM 3858 N N . VAL C 1 73 ? 60.771 1.738 98.139 1.00 13.82 73 VAL C N 1
ATOM 3859 C CA . VAL C 1 73 ? 60.700 0.288 98.021 1.00 14.05 73 VAL C CA 1
ATOM 3860 C C . VAL C 1 73 ? 59.828 -0.203 99.173 1.00 14.32 73 VAL C C 1
ATOM 3861 O O . VAL C 1 73 ? 60.105 0.083 100.336 1.00 13.21 73 VAL C O 1
ATOM 3865 N N . THR C 1 74 ? 58.755 -0.910 98.858 1.00 17.53 74 THR C N 1
ATOM 3866 C CA . THR C 1 74 ? 57.880 -1.407 99.910 1.00 17.05 74 THR C CA 1
ATOM 3867 C C . THR C 1 74 ? 57.637 -2.881 99.645 1.00 16.89 74 THR C C 1
ATOM 3868 O O . THR C 1 74 ? 58.113 -3.415 98.641 1.00 16.34 74 THR C O 1
ATOM 3872 N N . GLY C 1 75 ? 56.874 -3.524 100.528 1.00 16.74 75 GLY C N 1
ATOM 3873 C CA . GLY C 1 75 ? 56.547 -4.927 100.347 1.00 15.91 75 GLY C CA 1
ATOM 3874 C C . GLY C 1 75 ? 55.539 -5.106 99.228 1.00 21.99 75 GLY C C 1
ATOM 3875 O O . GLY C 1 75 ? 55.245 -6.230 98.828 1.00 23.99 75 GLY C O 1
ATOM 3876 N N . GLY C 1 76 ? 54.993 -3.994 98.738 1.00 23.59 76 GLY C N 1
ATOM 3877 C CA . GLY C 1 76 ? 54.032 -4.040 97.647 1.00 27.03 76 GLY C CA 1
ATOM 3878 C C . GLY C 1 76 ? 52.596 -4.438 97.963 1.00 27.47 76 GLY C C 1
ATOM 3879 O O . GLY C 1 76 ? 51.767 -4.561 97.059 1.00 30.54 76 GLY C O 1
ATOM 3880 N N . GLY C 1 77 ? 52.275 -4.616 99.236 1.00 28.90 77 GLY C N 1
ATOM 3881 C CA . GLY C 1 77 ? 50.927 -5.017 99.585 1.00 26.65 77 GLY C CA 1
ATOM 3882 C C . GLY C 1 77 ? 49.949 -3.874 99.766 1.00 28.18 77 GLY C C 1
ATOM 3883 O O . GLY C 1 77 ? 50.105 -2.812 99.165 1.00 29.76 77 GLY C O 1
ATOM 3884 N N . PRO C 1 78 ? 48.913 -4.070 100.599 1.00 29.15 78 PRO C N 1
ATOM 3885 C CA . PRO C 1 78 ? 47.894 -3.051 100.865 1.00 27.08 78 PRO C CA 1
ATOM 3886 C C . PRO C 1 78 ? 48.250 -2.196 102.075 1.00 28.20 78 PRO C C 1
ATOM 3887 O O . PRO C 1 78 ? 49.388 -2.199 102.538 1.00 27.65 78 PRO C O 1
ATOM 3891 N N . GLY C 1 79 ? 47.266 -1.459 102.577 1.00 27.54 79 GLY C N 1
ATOM 3892 C CA . GLY C 1 79 ? 47.488 -0.619 103.738 1.00 27.50 79 GLY C CA 1
ATOM 3893 C C . GLY C 1 79 ? 48.499 0.495 103.546 1.00 25.58 79 GLY C C 1
ATOM 3894 O O . GLY C 1 79 ? 48.544 1.131 102.496 1.00 29.37 79 GLY C O 1
ATOM 3895 N N . VAL C 1 80 ? 49.309 0.744 104.568 1.00 22.45 80 VAL C N 1
ATOM 3896 C CA . VAL C 1 80 ? 50.301 1.814 104.492 1.00 22.87 80 VAL C CA 1
ATOM 3897 C C . VAL C 1 80 ? 51.318 1.580 103.364 1.00 20.97 80 VAL C C 1
ATOM 3898 O O . VAL C 1 80 ? 51.926 2.518 102.850 1.00 20.68 80 VAL C O 1
ATOM 3910 N N . GLU C 1 82 ? 50.685 0.305 100.267 1.00 22.56 82 GLU C N 1
ATOM 3911 C CA . GLU C 1 82 ? 50.055 0.828 99.072 1.00 24.96 82 GLU C CA 1
ATOM 3912 C C . GLU C 1 82 ? 50.075 2.346 99.166 1.00 23.35 82 GLU C C 1
ATOM 3913 O O . GLU C 1 82 ? 50.387 3.046 98.202 1.00 23.37 82 GLU C O 1
ATOM 3919 N N . ALA C 1 83 ? 49.749 2.855 100.344 1.00 21.90 83 ALA C N 1
ATOM 3920 C CA . ALA C 1 83 ? 49.732 4.293 100.532 1.00 24.13 83 ALA C CA 1
ATOM 3921 C C . ALA C 1 83 ? 51.076 4.900 100.125 1.00 21.53 83 ALA C C 1
ATOM 3922 O O . ALA C 1 83 ? 51.127 5.898 99.398 1.00 21.23 83 ALA C O 1
ATOM 3924 N N . VAL C 1 84 ? 52.166 4.292 100.579 1.00 20.51 84 VAL C N 1
ATOM 3925 C CA . VAL C 1 84 ? 53.487 4.811 100.257 1.00 18.64 84 VAL C CA 1
ATOM 3926 C C . VAL C 1 84 ? 53.781 4.731 98.757 1.00 18.56 84 VAL C C 1
ATOM 3927 O O . VAL C 1 84 ? 54.219 5.714 98.161 1.00 18.78 84 VAL C O 1
ATOM 3931 N N . ASN C 1 85 ? 53.532 3.575 98.146 1.00 19.53 85 ASN C N 1
ATOM 3932 C CA . ASN C 1 85 ? 53.770 3.412 96.709 1.00 18.18 85 ASN C CA 1
ATOM 3933 C C . ASN C 1 85 ? 52.934 4.403 95.922 1.00 21.15 85 ASN C C 1
ATOM 3934 O O . ASN C 1 85 ? 53.408 5.004 94.957 1.00 20.95 85 ASN C O 1
ATOM 3939 N N . ARG C 1 86 ? 51.679 4.547 96.335 1.00 18.59 86 ARG C N 1
ATOM 3940 C CA . ARG C 1 86 ? 50.752 5.450 95.678 1.00 23.12 86 ARG C CA 1
ATOM 3941 C C . ARG C 1 86 ? 51.233 6.896 95.711 1.00 21.52 86 ARG C C 1
ATOM 3942 O O . ARG C 1 86 ? 51.163 7.603 94.712 1.00 24.15 86 ARG C O 1
ATOM 3950 N N . GLY C 1 87 ? 51.717 7.340 96.864 1.00 20.89 87 GLY C N 1
ATOM 3951 C CA . GLY C 1 87 ? 52.194 8.705 96.964 1.00 19.36 87 GLY C CA 1
ATOM 3952 C C . GLY C 1 87 ? 53.385 8.979 96.059 1.00 20.22 87 GLY C C 1
ATOM 3953 O O . GLY C 1 87 ? 53.470 10.043 95.451 1.00 17.73 87 GLY C O 1
ATOM 3954 N N . ALA C 1 88 ? 54.314 8.030 95.961 1.00 19.24 88 ALA C N 1
ATOM 3955 C CA . ALA C 1 88 ? 55.489 8.232 95.120 1.00 18.83 88 ALA C CA 1
ATOM 3956 C C . ALA C 1 88 ? 55.132 8.082 93.636 1.00 18.71 88 ALA C C 1
ATOM 3957 O O . ALA C 1 88 ? 55.569 8.870 92.795 1.00 18.90 88 ALA C O 1
ATOM 3959 N N . TYR C 1 89 ? 54.336 7.063 93.334 1.00 17.60 89 TYR C N 1
ATOM 3960 C CA . TYR C 1 89 ? 53.903 6.775 91.972 1.00 18.78 89 TYR C CA 1
ATOM 3961 C C . TYR C 1 89 ? 53.192 7.989 91.388 1.00 19.55 89 TYR C C 1
ATOM 3962 O O . TYR C 1 89 ? 53.593 8.517 90.348 1.00 21.07 89 TYR C O 1
ATOM 3971 N N . GLU C 1 90 ? 52.133 8.417 92.068 1.00 16.24 90 GLU C N 1
ATOM 3972 C CA . GLU C 1 90 ? 51.340 9.564 91.636 1.00 20.87 90 GLU C CA 1
ATOM 3973 C C . GLU C 1 90 ? 52.114 10.882 91.622 1.00 21.23 90 GLU C C 1
ATOM 3974 O O . GLU C 1 90 ? 51.651 11.862 91.039 1.00 19.82 90 GLU C O 1
ATOM 3980 N N . ALA C 1 91 ? 53.288 10.920 92.256 1.00 19.64 91 ALA C N 1
ATOM 3981 C CA . ALA C 1 91 ? 54.086 12.146 92.243 1.00 16.30 91 ALA C CA 1
ATOM 3982 C C . ALA C 1 91 ? 55.118 12.018 91.125 1.00 20.68 91 ALA C C 1
ATOM 3983 O O . ALA C 1 91 ? 55.989 12.871 90.962 1.00 17.91 91 ALA C O 1
ATOM 3985 N N . GLY C 1 92 ? 55.006 10.942 90.351 1.00 18.35 92 GLY C N 1
ATOM 3986 C CA . GLY C 1 92 ? 55.931 10.721 89.255 1.00 17.39 92 GLY C CA 1
ATOM 3987 C C . GLY C 1 92 ? 57.261 10.150 89.708 1.00 18.45 92 GLY C C 1
ATOM 3988 O O . GLY C 1 92 ? 58.268 10.316 89.033 1.00 19.78 92 GLY C O 1
ATOM 3989 N N . GLY C 1 93 ? 57.282 9.472 90.850 1.00 18.84 93 GLY C N 1
ATOM 3990 C CA . GLY C 1 93 ? 58.538 8.911 91.317 1.00 16.12 93 GLY C CA 1
ATOM 3991 C C . GLY C 1 93 ? 58.627 7.442 90.967 1.00 18.55 93 GLY C C 1
ATOM 3992 O O . GLY C 1 93 ? 57.625 6.843 90.557 1.00 16.55 93 GLY C O 1
ATOM 3993 N N . VAL C 1 94 ? 59.815 6.855 91.108 1.00 14.27 94 VAL C N 1
ATOM 3994 C CA . VAL C 1 94 ? 59.971 5.433 90.828 1.00 13.11 94 VAL C CA 1
ATOM 3995 C C . VAL C 1 94 ? 59.465 4.660 92.048 1.00 13.44 94 VAL C C 1
ATOM 3996 O O . VAL C 1 94 ? 60.008 4.780 93.152 1.00 14.27 94 VAL C O 1
ATOM 4000 N N . SER C 1 95 ? 58.403 3.894 91.850 1.00 13.99 95 SER C N 1
ATOM 4001 C CA . SER C 1 95 ? 57.811 3.110 92.924 1.00 14.88 95 SER C CA 1
ATOM 4002 C C . SER C 1 95 ? 58.153 1.626 92.783 1.00 16.71 95 SER C C 1
ATOM 4003 O O . SER C 1 95 ? 57.895 1.018 91.749 1.00 20.80 95 SER C O 1
ATOM 4006 N N . VAL C 1 96 ? 58.705 1.039 93.836 1.00 15.44 96 VAL C N 1
ATOM 4007 C CA . VAL C 1 96 ? 59.086 -0.366 93.795 1.00 12.99 96 VAL C CA 1
ATOM 4008 C C . VAL C 1 96 ? 58.403 -1.199 94.865 1.00 15.02 96 VAL C C 1
ATOM 4009 O O . VAL C 1 96 ? 58.259 -0.779 96.015 1.00 14.39 96 VAL C O 1
ATOM 4013 N N . GLY C 1 97 ? 57.997 -2.398 94.473 1.00 15.07 97 GLY C N 1
ATOM 4014 C CA . GLY C 1 97 ? 57.358 -3.289 95.406 1.00 17.74 97 GLY C CA 1
ATOM 4015 C C . GLY C 1 97 ? 58.000 -4.659 95.320 1.00 17.65 97 GLY C C 1
ATOM 4016 O O . GLY C 1 97 ? 58.123 -5.219 94.230 1.00 13.84 97 GLY C O 1
ATOM 4017 N N . LEU C 1 98 ? 58.441 -5.174 96.465 1.00 15.83 98 LEU C N 1
ATOM 4018 C CA . LEU C 1 98 ? 59.037 -6.496 96.535 1.00 18.16 98 LEU C CA 1
ATOM 4019 C C . LEU C 1 98 ? 57.865 -7.395 96.961 1.00 19.59 98 LEU C C 1
ATOM 4020 O O . LEU C 1 98 ? 57.710 -7.723 98.140 1.00 21.08 98 LEU C O 1
ATOM 4025 N N . ASN C 1 99 ? 57.048 -7.783 95.983 1.00 19.02 99 ASN C N 1
ATOM 4026 C CA . ASN C 1 99 ? 55.846 -8.586 96.228 1.00 21.91 99 ASN C CA 1
ATOM 4027 C C . ASN C 1 99 ? 56.036 -10.088 96.406 1.00 25.74 99 ASN C C 1
ATOM 4028 O O . ASN C 1 99 ? 56.728 -10.748 95.623 1.00 25.09 99 ASN C O 1
ATOM 4033 N N . ILE C 1 100 ? 55.387 -10.625 97.430 1.00 26.64 100 ILE C N 1
ATOM 4034 C CA . ILE C 1 100 ? 55.420 -12.048 97.684 1.00 32.21 100 ILE C CA 1
ATOM 4035 C C . ILE C 1 100 ? 54.173 -12.557 96.967 1.00 34.87 100 ILE C C 1
ATOM 4036 O O . ILE C 1 100 ? 53.051 -12.292 97.386 1.00 33.55 100 ILE C O 1
ATOM 4041 N N . GLU C 1 101 ? 54.381 -13.268 95.866 1.00 39.98 101 GLU C N 1
ATOM 4042 C CA . GLU C 1 101 ? 53.270 -13.764 95.072 1.00 47.54 101 GLU C CA 1
ATOM 4043 C C . GLU C 1 101 ? 53.134 -15.283 95.007 1.00 50.92 101 GLU C C 1
ATOM 4044 O O . GLU C 1 101 ? 53.970 -15.973 94.425 1.00 52.32 101 GLU C O 1
ATOM 4050 N N . LEU C 1 102 ? 52.068 -15.792 95.621 1.00 55.02 102 LEU C N 1
ATOM 4051 C CA . LEU C 1 102 ? 51.794 -17.225 95.649 1.00 57.65 102 LEU C CA 1
ATOM 4052 C C . LEU C 1 102 ? 50.302 -17.475 95.453 1.00 59.04 102 LEU C C 1
ATOM 4053 O O . LEU C 1 102 ? 49.531 -17.518 96.419 1.00 60.64 102 LEU C O 1
ATOM 4058 N N . PRO C 1 108 ? 49.090 -7.524 94.710 1.00 45.65 108 PRO C N 1
ATOM 4059 C CA . PRO C 1 108 ? 50.063 -6.424 94.602 1.00 44.78 108 PRO C CA 1
ATOM 4060 C C . PRO C 1 108 ? 49.330 -5.119 94.292 1.00 44.48 108 PRO C C 1
ATOM 4061 O O . PRO C 1 108 ? 48.499 -5.086 93.379 1.00 45.17 108 PRO C O 1
ATOM 4065 N N . ASN C 1 109 ? 49.622 -4.046 95.027 1.00 42.54 109 ASN C N 1
ATOM 4066 C CA . ASN C 1 109 ? 48.937 -2.785 94.753 1.00 41.48 109 ASN C CA 1
ATOM 4067 C C . ASN C 1 109 ? 49.261 -2.284 93.332 1.00 42.00 109 ASN C C 1
ATOM 4068 O O . ASN C 1 109 ? 50.293 -2.639 92.758 1.00 43.63 109 ASN C O 1
ATOM 4073 N N . PRO C 1 110 ? 48.372 -1.459 92.745 1.00 39.37 110 PRO C N 1
ATOM 4074 C CA . PRO C 1 110 ? 48.508 -0.893 91.394 1.00 35.87 110 PRO C CA 1
ATOM 4075 C C . PRO C 1 110 ? 49.371 0.362 91.222 1.00 33.12 110 PRO C C 1
ATOM 4076 O O . PRO C 1 110 ? 49.261 1.050 90.200 1.00 33.85 110 PRO C O 1
ATOM 4080 N N . TYR C 1 111 ? 50.220 0.675 92.190 1.00 25.91 111 TYR C N 1
ATOM 4081 C CA . TYR C 1 111 ? 51.026 1.885 92.072 1.00 23.44 111 TYR C CA 1
ATOM 4082 C C . TYR C 1 111 ? 52.512 1.578 92.122 1.00 22.88 111 TYR C C 1
ATOM 4083 O O . TYR C 1 111 ? 53.258 2.193 92.887 1.00 17.70 111 TYR C O 1
ATOM 4092 N N . GLN C 1 112 ? 52.931 0.625 91.299 1.00 20.88 112 GLN C N 1
ATOM 4093 C CA . GLN C 1 112 ? 54.317 0.214 91.267 1.00 24.22 112 GLN C CA 1
ATOM 4094 C C . GLN C 1 112 ? 54.919 0.373 89.887 1.00 23.03 112 GLN C C 1
ATOM 4095 O O . GLN C 1 112 ? 54.382 -0.123 88.901 1.00 25.88 112 GLN C O 1
ATOM 4101 N N . THR C 1 113 ? 56.035 1.084 89.834 1.00 22.61 113 THR C N 1
ATOM 4102 C CA . THR C 1 113 ? 56.768 1.306 88.602 1.00 24.64 113 THR C CA 1
ATOM 4103 C C . THR C 1 113 ? 57.408 -0.023 88.262 1.00 22.29 113 THR C C 1
ATOM 4104 O O . THR C 1 113 ? 57.376 -0.483 87.122 1.00 23.33 113 THR C O 1
ATOM 4108 N N . HIS C 1 114 ? 58.000 -0.626 89.283 1.00 21.67 114 HIS C N 1
ATOM 4109 C CA . HIS C 1 114 ? 58.654 -1.920 89.159 1.00 18.84 114 HIS C CA 1
ATOM 4110 C C . HIS C 1 114 ? 58.040 -2.841 90.186 1.00 19.04 114 HIS C C 1
ATOM 4111 O O . HIS C 1 114 ? 58.074 -2.573 91.394 1.00 16.27 114 HIS C O 1
ATOM 4118 N N . ALA C 1 115 ? 57.465 -3.928 89.704 1.00 19.43 115 ALA C N 1
ATOM 4119 C CA . ALA C 1 115 ? 56.835 -4.887 90.594 1.00 18.98 115 ALA C CA 1
ATOM 4120 C C . ALA C 1 115 ? 57.575 -6.204 90.503 1.00 18.67 115 ALA C C 1
ATOM 4121 O O . ALA C 1 115 ? 57.426 -6.924 89.521 1.00 19.60 115 ALA C O 1
ATOM 4123 N N . LEU C 1 116 ? 58.378 -6.525 91.512 1.00 17.87 116 LEU C N 1
ATOM 4124 C CA . LEU C 1 116 ? 59.091 -7.798 91.489 1.00 21.31 116 LEU C CA 1
ATOM 4125 C C . LEU C 1 116 ? 58.186 -8.897 92.047 1.00 22.55 116 LEU C C 1
ATOM 4126 O O . LEU C 1 116 ? 57.423 -8.659 92.991 1.00 25.67 116 LEU C O 1
ATOM 4131 N N . SER C 1 117 ? 58.262 -10.092 91.459 1.00 26.34 117 SER C N 1
ATOM 4132 C CA . SER C 1 117 ? 57.457 -11.233 91.907 1.00 28.06 117 SER C CA 1
ATOM 4133 C C . SER C 1 117 ? 58.365 -12.198 92.654 1.00 27.91 117 SER C C 1
ATOM 4134 O O . SER C 1 117 ? 59.170 -12.897 92.039 1.00 26.07 117 SER C O 1
ATOM 4137 N N . LEU C 1 118 ? 58.230 -12.235 93.976 1.00 28.79 118 LEU C N 1
ATOM 4138 C CA . LEU C 1 118 ? 59.059 -13.090 94.815 1.00 26.62 118 LEU C CA 1
ATOM 4139 C C . LEU C 1 118 ? 58.251 -14.225 95.424 1.00 29.92 118 LEU C C 1
ATOM 4140 O O . LEU C 1 118 ? 57.104 -14.035 95.829 1.00 33.32 118 LEU C O 1
ATOM 4145 N N . ARG C 1 119 ? 58.864 -15.404 95.505 1.00 28.74 119 ARG C N 1
ATOM 4146 C CA . ARG C 1 119 ? 58.210 -16.574 96.071 1.00 26.87 119 ARG C CA 1
ATOM 4147 C C . ARG C 1 119 ? 58.745 -16.858 97.468 1.00 26.08 119 ARG C C 1
ATOM 4148 O O . ARG C 1 119 ? 58.084 -17.499 98.273 1.00 21.77 119 ARG C O 1
ATOM 4156 N N . TYR C 1 120 ? 59.951 -16.378 97.749 1.00 26.71 120 TYR C N 1
ATOM 4157 C CA . TYR C 1 120 ? 60.554 -16.598 99.044 1.00 27.14 120 TYR C CA 1
ATOM 4158 C C . TYR C 1 120 ? 60.716 -15.306 99.816 1.00 27.96 120 TYR C C 1
ATOM 4159 O O . TYR C 1 120 ? 61.472 -14.416 99.420 1.00 27.32 120 TYR C O 1
ATOM 4168 N N . PHE C 1 121 ? 60.022 -15.214 100.942 1.00 27.66 121 PHE C N 1
ATOM 4169 C CA . PHE C 1 121 ? 60.105 -14.021 101.761 1.00 27.35 121 PHE C CA 1
ATOM 4170 C C . PHE C 1 121 ? 61.519 -13.729 102.286 1.00 26.44 121 PHE C C 1
ATOM 4171 O O . PHE C 1 121 ? 61.862 -12.558 102.488 1.00 28.63 121 PHE C O 1
ATOM 4179 N N . PHE C 1 122 ? 62.346 -14.749 102.519 1.00 22.62 122 PHE C N 1
ATOM 4180 C CA . PHE C 1 122 ? 63.681 -14.425 103.015 1.00 22.43 122 PHE C CA 1
ATOM 4181 C C . PHE C 1 122 ? 64.537 -13.724 101.970 1.00 18.65 122 PHE C C 1
ATOM 4182 O O . PHE C 1 122 ? 65.382 -12.911 102.320 1.00 23.72 122 PHE C O 1
ATOM 4190 N N . VAL C 1 123 ? 64.303 -13.996 100.692 1.00 18.86 123 VAL C N 1
ATOM 4191 C CA . VAL C 1 123 ? 65.052 -13.312 99.646 1.00 16.83 123 VAL C CA 1
ATOM 4192 C C . VAL C 1 123 ? 64.700 -11.822 99.729 1.00 19.89 123 VAL C C 1
ATOM 4193 O O . VAL C 1 123 ? 65.568 -10.942 99.678 1.00 19.89 123 VAL C O 1
ATOM 4197 N N . ARG C 1 124 ? 63.410 -11.548 99.863 1.00 15.15 124 ARG C N 1
ATOM 4198 C CA . ARG C 1 124 ? 62.920 -10.191 99.974 1.00 19.63 124 ARG C CA 1
ATOM 4199 C C . ARG C 1 124 ? 63.601 -9.394 101.104 1.00 21.47 124 ARG C C 1
ATOM 4200 O O . ARG C 1 124 ? 63.877 -8.200 100.949 1.00 22.06 124 ARG C O 1
ATOM 4208 N N . LYS C 1 125 ? 63.858 -10.047 102.237 1.00 17.03 125 LYS C N 1
ATOM 4209 C CA . LYS C 1 125 ? 64.507 -9.387 103.368 1.00 15.32 125 LYS C CA 1
ATOM 4210 C C . LYS C 1 125 ? 65.906 -8.894 102.992 1.00 14.54 125 LYS C C 1
ATOM 4211 O O . LYS C 1 125 ? 66.367 -7.859 103.478 1.00 13.95 125 LYS C O 1
ATOM 4217 N N . VAL C 1 126 ? 66.595 -9.642 102.145 1.00 10.28 126 VAL C N 1
ATOM 4218 C CA . VAL C 1 126 ? 67.911 -9.201 101.722 1.00 14.68 126 VAL C CA 1
ATOM 4219 C C . VAL C 1 126 ? 67.710 -8.032 100.752 1.00 13.38 126 VAL C C 1
ATOM 4220 O O . VAL C 1 126 ? 68.405 -7.025 100.819 1.00 15.43 126 VAL C O 1
ATOM 4224 N N . LEU C 1 127 ? 66.715 -8.143 99.884 1.00 16.70 127 LEU C N 1
ATOM 4225 C CA . LEU C 1 127 ? 66.454 -7.082 98.921 1.00 17.51 127 LEU C CA 1
ATOM 4226 C C . LEU C 1 127 ? 66.040 -5.745 99.552 1.00 18.91 127 LEU C C 1
ATOM 4227 O O . LEU C 1 127 ? 66.241 -4.686 98.948 1.00 19.43 127 LEU C O 1
ATOM 4232 N N . PHE C 1 128 ? 65.477 -5.785 100.760 1.00 18.01 128 PHE C N 1
ATOM 4233 C CA . PHE C 1 128 ? 65.049 -4.563 101.453 1.00 19.05 128 PHE C CA 1
ATOM 4234 C C . PHE C 1 128 ? 66.228 -3.709 101.938 1.00 18.74 128 PHE C C 1
ATOM 4235 O O . PHE C 1 128 ? 66.096 -2.485 102.074 1.00 15.34 128 PHE C O 1
ATOM 4243 N N . VAL C 1 129 ? 67.374 -4.344 102.195 1.00 17.13 129 VAL C N 1
ATOM 4244 C CA . VAL C 1 129 ? 68.537 -3.618 102.702 1.00 16.90 129 VAL C CA 1
ATOM 4245 C C . VAL C 1 129 ? 69.765 -3.519 101.799 1.00 19.41 129 VAL C C 1
ATOM 4246 O O . VAL C 1 129 ? 70.565 -2.611 101.952 1.00 21.03 129 VAL C O 1
ATOM 4250 N N . ARG C 1 130 ? 69.903 -4.444 100.858 1.00 21.99 130 ARG C N 1
ATOM 4251 C CA . ARG C 1 130 ? 71.048 -4.489 99.957 1.00 21.67 130 ARG C CA 1
ATOM 4252 C C . ARG C 1 130 ? 71.386 -3.186 99.242 1.00 20.37 130 ARG C C 1
ATOM 4253 O O . ARG C 1 130 ? 72.554 -2.903 98.995 1.00 20.79 130 ARG C O 1
ATOM 4261 N N . TYR C 1 131 ? 70.370 -2.403 98.899 1.00 21.31 131 TYR C N 1
ATOM 4262 C CA . TYR C 1 131 ? 70.585 -1.135 98.204 1.00 19.65 131 TYR C CA 1
ATOM 4263 C C . TYR C 1 131 ? 69.945 0.040 98.944 1.00 20.13 131 TYR C C 1
ATOM 4264 O O . TYR C 1 131 ? 69.824 1.138 98.397 1.00 20.86 131 TYR C O 1
ATOM 4273 N N . ALA C 1 132 ? 69.564 -0.182 100.195 1.00 17.25 132 ALA C N 1
ATOM 4274 C CA . ALA C 1 132 ? 68.930 0.864 100.975 1.00 18.92 132 ALA C CA 1
ATOM 4275 C C . ALA C 1 132 ? 69.847 2.040 101.284 1.00 21.19 132 ALA C C 1
ATOM 4276 O O . ALA C 1 132 ? 70.990 1.886 101.716 1.00 19.93 132 ALA C O 1
ATOM 4278 N N . VAL C 1 133 ? 69.307 3.223 101.046 1.00 21.82 133 VAL C N 1
ATOM 4279 C CA . VAL C 1 133 ? 69.989 4.469 101.307 1.00 20.79 133 VAL C CA 1
ATOM 4280 C C . VAL C 1 133 ? 69.395 4.972 102.642 1.00 20.90 133 VAL C C 1
ATOM 4281 O O . VAL C 1 133 ? 69.957 5.838 103.322 1.00 18.64 133 VAL C O 1
ATOM 4285 N N . GLY C 1 134 ? 68.264 4.369 103.014 1.00 18.81 134 GLY C N 1
ATOM 4286 C CA . GLY C 1 134 ? 67.578 4.692 104.258 1.00 19.74 134 GLY C CA 1
ATOM 4287 C C . GLY C 1 134 ? 66.333 3.825 104.467 1.00 17.77 134 GLY C C 1
ATOM 4288 O O . GLY C 1 134 ? 65.833 3.222 103.524 1.00 13.58 134 GLY C O 1
ATOM 4289 N N . PHE C 1 135 ? 65.828 3.756 105.695 1.00 17.15 135 PHE C N 1
ATOM 4290 C CA . PHE C 1 135 ? 64.635 2.956 105.976 1.00 21.10 135 PHE C CA 1
ATOM 4291 C C . PHE C 1 135 ? 63.639 3.731 106.857 1.00 21.42 135 PHE C C 1
ATOM 4292 O O . PHE C 1 135 ? 64.029 4.354 107.847 1.00 21.78 135 PHE C O 1
ATOM 4300 N N . VAL C 1 136 ? 62.359 3.687 106.493 1.00 19.37 136 VAL C N 1
ATOM 4301 C CA . VAL C 1 136 ? 61.306 4.378 107.241 1.00 19.36 136 VAL C CA 1
ATOM 4302 C C . VAL C 1 136 ? 60.226 3.385 107.677 1.00 18.07 136 VAL C C 1
ATOM 4303 O O . VAL C 1 136 ? 59.737 2.592 106.869 1.00 18.68 136 VAL C O 1
ATOM 4307 N N . PHE C 1 137 ? 59.865 3.420 108.956 1.00 18.82 137 PHE C N 1
ATOM 4308 C CA . PHE C 1 137 ? 58.849 2.517 109.473 1.00 19.47 137 PHE C CA 1
ATOM 4309 C C . PHE C 1 137 ? 57.685 3.307 110.031 1.00 23.01 137 PHE C C 1
ATOM 4310 O O . PHE C 1 137 ? 57.862 4.162 110.894 1.00 23.06 137 PHE C O 1
ATOM 4318 N N . LEU C 1 138 ? 56.497 3.007 109.516 1.00 24.52 138 LEU C N 1
ATOM 4319 C CA . LEU C 1 138 ? 55.258 3.655 109.922 1.00 24.83 138 LEU C CA 1
ATOM 4320 C C . LEU C 1 138 ? 54.462 2.743 110.862 1.00 23.44 138 LEU C C 1
ATOM 4321 O O . LEU C 1 138 ? 54.772 1.564 110.998 1.00 22.24 138 LEU C O 1
ATOM 4326 N N . PRO C 1 139 ? 53.420 3.278 111.521 1.00 25.99 139 PRO C N 1
ATOM 4327 C CA . PRO C 1 139 ? 52.630 2.438 112.433 1.00 24.78 139 PRO C CA 1
ATOM 4328 C C . PRO C 1 139 ? 52.218 1.121 111.773 1.00 21.38 139 PRO C C 1
ATOM 4329 O O . PRO C 1 139 ? 51.677 1.103 110.665 1.00 20.28 139 PRO C O 1
ATOM 4333 N N . GLY C 1 140 ? 52.490 0.017 112.451 1.00 21.84 140 GLY C N 1
ATOM 4334 C CA . GLY C 1 140 ? 52.133 -1.277 111.902 1.00 21.10 140 GLY C CA 1
ATOM 4335 C C . GLY C 1 140 ? 52.109 -2.311 112.996 1.00 21.07 140 GLY C C 1
ATOM 4336 O O . GLY C 1 140 ? 52.176 -1.960 114.178 1.00 24.33 140 GLY C O 1
ATOM 4337 N N . GLY C 1 141 ? 52.033 -3.581 112.611 1.00 20.17 141 GLY C N 1
ATOM 4338 C CA . GLY C 1 141 ? 51.983 -4.652 113.591 1.00 18.30 141 GLY C CA 1
ATOM 4339 C C . GLY C 1 141 ? 53.175 -5.586 113.586 1.00 18.29 141 GLY C C 1
ATOM 4340 O O . GLY C 1 141 ? 54.324 -5.146 113.559 1.00 20.31 141 GLY C O 1
ATOM 4341 N N . PHE C 1 142 ? 52.903 -6.886 113.605 1.00 18.74 142 PHE C N 1
ATOM 4342 C CA . PHE C 1 142 ? 53.960 -7.882 113.640 1.00 17.85 142 PHE C CA 1
ATOM 4343 C C . PHE C 1 142 ? 54.969 -7.742 112.489 1.00 19.41 142 PHE C C 1
ATOM 4344 O O . PHE C 1 142 ? 56.181 -7.730 112.719 1.00 18.05 142 PHE C O 1
ATOM 4352 N N . GLY C 1 143 ? 54.470 -7.610 111.262 1.00 20.68 143 GLY C N 1
ATOM 4353 C CA . GLY C 1 143 ? 55.346 -7.466 110.107 1.00 20.80 143 GLY C CA 1
ATOM 4354 C C . GLY C 1 143 ? 56.319 -6.298 110.173 1.00 21.19 143 GLY C C 1
ATOM 4355 O O . GLY C 1 143 ? 57.505 -6.445 109.851 1.00 21.82 143 GLY C O 1
ATOM 4356 N N . THR C 1 144 ? 55.830 -5.137 110.601 1.00 19.61 144 THR C N 1
ATOM 4357 C CA . THR C 1 144 ? 56.664 -3.942 110.703 1.00 18.06 144 THR C CA 1
ATOM 4358 C C . THR C 1 144 ? 57.737 -4.072 111.790 1.00 17.65 144 THR C C 1
ATOM 4359 O O . THR C 1 144 ? 58.889 -3.711 111.572 1.00 16.93 144 THR C O 1
ATOM 4363 N N . LEU C 1 145 ? 57.361 -4.597 112.949 1.00 19.32 145 LEU C N 1
ATOM 4364 C CA . LEU C 1 145 ? 58.309 -4.764 114.047 1.00 21.40 145 LEU C CA 1
ATOM 4365 C C . LEU C 1 145 ? 59.383 -5.754 113.634 1.00 18.99 145 LEU C C 1
ATOM 4366 O O . LEU C 1 145 ? 60.577 -5.558 113.900 1.00 22.29 145 LEU C O 1
ATOM 4371 N N . ASP C 1 146 ? 58.941 -6.816 112.978 1.00 19.31 146 ASP C N 1
ATOM 4372 C CA . ASP C 1 146 ? 59.828 -7.858 112.471 1.00 20.68 146 ASP C CA 1
ATOM 4373 C C . ASP C 1 146 ? 60.867 -7.221 111.543 1.00 20.37 146 ASP C C 1
ATOM 4374 O O . ASP C 1 146 ? 62.063 -7.492 111.670 1.00 19.87 146 ASP C O 1
ATOM 4379 N N . GLU C 1 147 ? 60.417 -6.366 110.626 1.00 17.34 147 GLU C N 1
ATOM 4380 C CA . GLU C 1 147 ? 61.339 -5.710 109.706 1.00 18.47 147 GLU C CA 1
ATOM 4381 C C . GLU C 1 147 ? 62.235 -4.731 110.461 1.00 20.12 147 GLU C C 1
ATOM 4382 O O . GLU C 1 147 ? 63.410 -4.608 110.149 1.00 11.81 147 GLU C O 1
ATOM 4388 N N . LEU C 1 148 ? 61.682 -4.026 111.447 1.00 20.32 148 LEU C N 1
ATOM 4389 C CA . LEU C 1 148 ? 62.493 -3.075 112.207 1.00 22.86 148 LEU C CA 1
ATOM 4390 C C . LEU C 1 148 ? 63.600 -3.823 112.961 1.00 21.82 148 LEU C C 1
ATOM 4391 O O . LEU C 1 148 ? 64.758 -3.437 112.911 1.00 23.93 148 LEU C O 1
ATOM 4396 N N . SER C 1 149 ? 63.222 -4.894 113.652 1.00 19.63 149 SER C N 1
ATOM 4397 C CA . SER C 1 149 ? 64.155 -5.693 114.441 1.00 23.14 149 SER C CA 1
ATOM 4398 C C . SER C 1 149 ? 65.300 -6.188 113.592 1.00 22.07 149 SER C C 1
ATOM 4399 O O . SER C 1 149 ? 66.474 -5.965 113.901 1.00 19.77 149 SER C O 1
ATOM 4402 N N . GLU C 1 150 ? 64.954 -6.883 112.521 1.00 22.33 150 GLU C N 1
ATOM 4403 C CA . GLU C 1 150 ? 65.977 -7.404 111.632 1.00 24.29 150 GLU C CA 1
ATOM 4404 C C . GLU C 1 150 ? 66.943 -6.287 111.228 1.00 21.78 150 GLU C C 1
ATOM 4405 O O . GLU C 1 150 ? 68.162 -6.446 111.314 1.00 19.00 150 GLU C O 1
ATOM 4411 N N . VAL C 1 151 ? 66.392 -5.159 110.789 1.00 20.00 151 VAL C N 1
ATOM 4412 C CA . VAL C 1 151 ? 67.224 -4.034 110.387 1.00 20.08 151 VAL C CA 1
ATOM 4413 C C . VAL C 1 151 ? 68.169 -3.612 111.528 1.00 20.31 151 VAL C C 1
ATOM 4414 O O . VAL C 1 151 ? 69.396 -3.519 111.338 1.00 17.83 151 VAL C O 1
ATOM 4418 N N . LEU C 1 152 ? 67.603 -3.376 112.710 1.00 16.78 152 LEU C N 1
ATOM 4419 C CA . LEU C 1 152 ? 68.414 -2.981 113.861 1.00 20.31 152 LEU C CA 1
ATOM 4420 C C . LEU C 1 152 ? 69.519 -3.993 114.141 1.00 17.87 152 LEU C C 1
ATOM 4421 O O . LEU C 1 152 ? 70.649 -3.608 114.437 1.00 21.95 152 LEU C O 1
ATOM 4426 N N . VAL C 1 153 ? 69.209 -5.283 114.036 1.00 19.95 153 VAL C N 1
ATOM 4427 C CA . VAL C 1 153 ? 70.226 -6.306 114.280 1.00 20.74 153 VAL C CA 1
ATOM 4428 C C . VAL C 1 153 ? 71.309 -6.301 113.194 1.00 21.69 153 VAL C C 1
ATOM 4429 O O . VAL C 1 153 ? 72.492 -6.384 113.505 1.00 21.75 153 VAL C O 1
ATOM 4433 N N . LEU C 1 154 ? 70.908 -6.195 111.928 1.00 20.76 154 LEU C N 1
ATOM 4434 C CA . LEU C 1 154 ? 71.874 -6.178 110.833 1.00 22.05 154 LEU C CA 1
ATOM 4435 C C . LEU C 1 154 ? 72.777 -4.937 110.897 1.00 22.99 154 LEU C C 1
ATOM 4436 O O . LEU C 1 154 ? 73.943 -4.983 110.500 1.00 22.61 154 LEU C O 1
ATOM 4441 N N . LEU C 1 155 ? 72.226 -3.830 111.385 1.00 23.19 155 LEU C N 1
ATOM 4442 C CA . LEU C 1 155 ? 72.980 -2.590 111.520 1.00 28.17 155 LEU C CA 1
ATOM 4443 C C . LEU C 1 155 ? 73.923 -2.709 112.727 1.00 29.19 155 LEU C C 1
ATOM 4444 O O . LEU C 1 155 ? 75.117 -2.445 112.630 1.00 27.21 155 LEU C O 1
ATOM 4449 N N . GLN C 1 156 ? 73.359 -3.113 113.862 1.00 29.55 156 GLN C N 1
ATOM 4450 C CA . GLN C 1 156 ? 74.113 -3.280 115.100 1.00 28.17 156 GLN C CA 1
ATOM 4451 C C . GLN C 1 156 ? 75.354 -4.161 114.908 1.00 28.13 156 GLN C C 1
ATOM 4452 O O . GLN C 1 156 ? 76.442 -3.820 115.376 1.00 24.59 156 GLN C O 1
ATOM 4458 N N . THR C 1 157 ? 75.184 -5.283 114.211 1.00 27.08 157 THR C N 1
ATOM 4459 C CA . THR C 1 157 ? 76.283 -6.209 113.979 1.00 26.02 157 THR C CA 1
ATOM 4460 C C . THR C 1 157 ? 76.982 -5.976 112.652 1.00 25.88 157 THR C C 1
ATOM 4461 O O . THR C 1 157 ? 77.748 -6.816 112.191 1.00 25.43 157 THR C O 1
ATOM 4465 N N . GLU C 1 158 ? 76.695 -4.830 112.046 1.00 27.17 158 GLU C N 1
ATOM 4466 C CA . GLU C 1 158 ? 77.301 -4.420 110.789 1.00 29.52 158 GLU C CA 1
ATOM 4467 C C . GLU C 1 158 ? 77.337 -5.479 109.698 1.00 26.88 158 GLU C C 1
ATOM 4468 O O . GLU C 1 158 ? 78.386 -5.745 109.111 1.00 25.75 158 GLU C O 1
ATOM 4474 N N . LYS C 1 159 ? 76.188 -6.083 109.436 1.00 26.55 159 LYS C N 1
ATOM 4475 C CA . LYS C 1 159 ? 76.079 -7.086 108.385 1.00 29.19 159 LYS C CA 1
ATOM 4476 C C . LYS C 1 159 ? 75.687 -6.403 107.076 1.00 27.34 159 LYS C C 1
ATOM 4477 O O . LYS C 1 159 ? 75.612 -7.040 106.035 1.00 28.19 159 LYS C O 1
ATOM 4483 N N . VAL C 1 160 ? 75.424 -5.104 107.143 1.00 28.43 160 VAL C N 1
ATOM 4484 C CA . VAL C 1 160 ? 75.048 -4.333 105.961 1.00 28.53 160 VAL C CA 1
ATOM 4485 C C . VAL C 1 160 ? 75.525 -2.897 106.139 1.00 28.96 160 VAL C C 1
ATOM 4486 O O . VAL C 1 160 ? 75.685 -2.429 107.267 1.00 26.34 160 VAL C O 1
ATOM 4490 N N . HIS C 1 161 ? 75.752 -2.205 105.026 1.00 28.39 161 HIS C N 1
ATOM 4491 C CA . HIS C 1 161 ? 76.210 -0.822 105.083 1.00 30.11 161 HIS C CA 1
ATOM 4492 C C . HIS C 1 161 ? 75.267 0.006 105.955 1.00 30.37 161 HIS C C 1
ATOM 4493 O O . HIS C 1 161 ? 74.067 -0.275 106.024 1.00 30.96 161 HIS C O 1
ATOM 4500 N N . ARG C 1 162 ? 75.812 1.018 106.627 1.00 29.04 162 ARG C N 1
ATOM 4501 C CA . ARG C 1 162 ? 74.997 1.874 107.477 1.00 29.48 162 ARG C CA 1
ATOM 4502 C C . ARG C 1 162 ? 74.064 2.731 106.637 1.00 28.84 162 ARG C C 1
ATOM 4503 O O . ARG C 1 162 ? 74.415 3.155 105.533 1.00 30.27 162 ARG C O 1
ATOM 4511 N N . PHE C 1 163 ? 72.872 2.972 107.172 1.00 26.17 163 PHE C N 1
ATOM 4512 C CA . PHE C 1 163 ? 71.877 3.830 106.543 1.00 21.67 163 PHE C CA 1
ATOM 4513 C C . PHE C 1 163 ? 70.950 4.318 107.650 1.00 21.63 163 PHE C C 1
ATOM 4514 O O . PHE C 1 163 ? 70.803 3.662 108.675 1.00 23.04 163 PHE C O 1
ATOM 4522 N N . PRO C 1 164 ? 70.342 5.494 107.473 1.00 21.11 164 PRO C N 1
ATOM 4523 C CA . PRO C 1 164 ? 69.430 6.064 108.475 1.00 22.39 164 PRO C CA 1
ATOM 4524 C C . PRO C 1 164 ? 68.129 5.272 108.634 1.00 23.33 164 PRO C C 1
ATOM 4525 O O . PRO C 1 164 ? 67.544 4.828 107.649 1.00 21.96 164 PRO C O 1
ATOM 4529 N N . VAL C 1 165 ? 67.681 5.099 109.875 1.00 23.22 165 VAL C N 1
ATOM 4530 C CA . VAL C 1 165 ? 66.433 4.393 110.152 1.00 19.24 165 VAL C CA 1
ATOM 4531 C C . VAL C 1 165 ? 65.485 5.380 110.823 1.00 20.35 165 VAL C C 1
ATOM 4532 O O . VAL C 1 165 ? 65.832 5.968 111.841 1.00 23.47 165 VAL C O 1
ATOM 4536 N N . PHE C 1 166 ? 64.300 5.585 110.248 1.00 20.09 166 PHE C N 1
ATOM 4537 C CA . PHE C 1 166 ? 63.339 6.524 110.832 1.00 20.11 166 PHE C CA 1
ATOM 4538 C C . PHE C 1 166 ? 62.007 5.886 111.194 1.00 18.89 166 PHE C C 1
ATOM 4539 O O . PHE C 1 166 ? 61.423 5.143 110.404 1.00 17.83 166 PHE C O 1
ATOM 4547 N N . LEU C 1 167 ? 61.538 6.193 112.398 1.00 19.96 167 LEU C N 1
ATOM 4548 C CA . LEU C 1 167 ? 60.257 5.706 112.879 1.00 25.51 167 LEU C CA 1
ATOM 4549 C C . LEU C 1 167 ? 59.365 6.950 112.877 1.00 27.75 167 LEU C C 1
ATOM 4550 O O . LEU C 1 167 ? 59.700 7.950 113.505 1.00 28.02 167 LEU C O 1
ATOM 4555 N N . LEU C 1 168 ? 58.255 6.908 112.150 1.00 30.12 168 LEU C N 1
ATOM 4556 C CA . LEU C 1 168 ? 57.358 8.062 112.096 1.00 33.73 168 LEU C CA 1
ATOM 4557 C C . LEU C 1 168 ? 56.143 7.859 112.970 1.00 33.15 168 LEU C C 1
ATOM 4558 O O . LEU C 1 168 ? 55.546 6.787 112.964 1.00 34.38 168 LEU C O 1
ATOM 4563 N N . ASP C 1 169 ? 55.785 8.916 113.699 1.00 35.19 169 ASP C N 1
ATOM 4564 C CA . ASP C 1 169 ? 54.639 8.957 114.618 1.00 33.59 169 ASP C CA 1
ATOM 4565 C C . ASP C 1 169 ? 55.061 8.610 116.040 1.00 32.90 169 ASP C C 1
ATOM 4566 O O . ASP C 1 169 ? 54.786 7.522 116.547 1.00 34.25 169 ASP C O 1
ATOM 4571 N N . ARG C 1 170 ? 55.752 9.554 116.665 1.00 33.30 170 ARG C N 1
ATOM 4572 C CA . ARG C 1 170 ? 56.236 9.420 118.029 1.00 34.28 170 ARG C CA 1
ATOM 4573 C C . ARG C 1 170 ? 55.213 8.791 118.971 1.00 32.23 170 ARG C C 1
ATOM 4574 O O . ARG C 1 170 ? 55.551 7.921 119.768 1.00 31.28 170 ARG C O 1
ATOM 4582 N N . GLY C 1 171 ? 53.965 9.240 118.884 1.00 33.18 171 GLY C N 1
ATOM 4583 C CA . GLY C 1 171 ? 52.928 8.705 119.752 1.00 28.76 171 GLY C CA 1
ATOM 4584 C C . GLY C 1 171 ? 52.769 7.193 119.682 1.00 31.77 171 GLY C C 1
ATOM 4585 O O . GLY C 1 171 ? 52.694 6.518 120.714 1.00 31.85 171 GLY C O 1
ATOM 4586 N N . TYR C 1 172 ? 52.729 6.657 118.463 1.00 28.39 172 TYR C N 1
ATOM 4587 C CA . TYR C 1 172 ? 52.558 5.225 118.238 1.00 25.21 172 TYR C CA 1
ATOM 4588 C C . TYR C 1 172 ? 53.761 4.358 118.644 1.00 25.33 172 TYR C C 1
ATOM 4589 O O . TYR C 1 172 ? 53.585 3.256 119.160 1.00 24.73 172 TYR C O 1
ATOM 4598 N N . TRP C 1 173 ? 54.976 4.846 118.419 1.00 22.88 173 TRP C N 1
ATOM 4599 C CA . TRP C 1 173 ? 56.158 4.059 118.754 1.00 27.58 173 TRP C CA 1
ATOM 4600 C C . TRP C 1 173 ? 56.629 4.196 120.192 1.00 27.95 173 TRP C C 1
ATOM 4601 O O . TRP C 1 173 ? 57.516 3.460 120.630 1.00 29.57 173 TRP C O 1
ATOM 4612 N N . GLU C 1 174 ? 56.037 5.142 120.910 1.00 29.00 174 GLU C N 1
ATOM 4613 C CA . GLU C 1 174 ? 56.376 5.428 122.304 1.00 28.33 174 GLU C CA 1
ATOM 4614 C C . GLU C 1 174 ? 56.711 4.203 123.162 1.00 25.60 174 GLU C C 1
ATOM 4615 O O . GLU C 1 174 ? 57.839 4.077 123.650 1.00 23.59 174 GLU C O 1
ATOM 4621 N N . GLY C 1 175 ? 55.739 3.307 123.345 1.00 19.84 175 GLY C N 1
ATOM 4622 C CA . GLY C 1 175 ? 55.959 2.118 124.156 1.00 22.74 175 GLY C CA 1
ATOM 4623 C C . GLY C 1 175 ? 57.179 1.283 123.789 1.00 24.24 175 GLY C C 1
ATOM 4624 O O . GLY C 1 175 ? 57.927 0.849 124.664 1.00 25.84 175 GLY C O 1
ATOM 4625 N N . LEU C 1 176 ? 57.376 1.054 122.493 1.00 24.75 176 LEU C N 1
ATOM 4626 C CA . LEU C 1 176 ? 58.503 0.271 122.004 1.00 23.58 176 LEU C CA 1
ATOM 4627 C C . LEU C 1 176 ? 59.821 0.970 122.326 1.00 23.81 176 LEU C C 1
ATOM 4628 O O . LEU C 1 176 ? 60.739 0.365 122.884 1.00 22.87 176 LEU C O 1
ATOM 4633 N N . VAL C 1 177 ? 59.913 2.248 121.980 1.00 24.43 177 VAL C N 1
ATOM 4634 C CA . VAL C 1 177 ? 61.125 3.004 122.237 1.00 25.87 177 VAL C CA 1
ATOM 4635 C C . VAL C 1 177 ? 61.376 3.064 123.741 1.00 28.17 177 VAL C C 1
ATOM 4636 O O . VAL C 1 177 ? 62.513 2.944 124.189 1.00 29.21 177 VAL C O 1
ATOM 4640 N N . ARG C 1 178 ? 60.323 3.224 124.532 1.00 30.58 178 ARG C N 1
ATOM 4641 C CA . ARG C 1 178 ? 60.515 3.259 125.976 1.00 33.49 178 ARG C CA 1
ATOM 4642 C C . ARG C 1 178 ? 61.111 1.919 126.411 1.00 31.23 178 ARG C C 1
ATOM 4643 O O . ARG C 1 178 ? 62.115 1.881 127.120 1.00 32.80 178 ARG C O 1
ATOM 4651 N N . TRP C 1 179 ? 60.506 0.819 125.969 1.00 28.09 179 TRP C N 1
ATOM 4652 C CA . TRP C 1 179 ? 61.007 -0.510 126.332 1.00 26.83 179 TRP C CA 1
ATOM 4653 C C . TRP C 1 179 ? 62.447 -0.739 125.877 1.00 26.39 179 TRP C C 1
ATOM 4654 O O . TRP C 1 179 ? 63.228 -1.396 126.571 1.00 27.64 179 TRP C O 1
ATOM 4665 N N . LEU C 1 180 ? 62.793 -0.211 124.707 1.00 23.95 180 LEU C N 1
ATOM 4666 C CA . LEU C 1 180 ? 64.135 -0.376 124.179 1.00 22.27 180 LEU C CA 1
ATOM 4667 C C . LEU C 1 180 ? 65.139 0.349 125.073 1.00 23.86 180 LEU C C 1
ATOM 4668 O O . LEU C 1 180 ? 66.268 -0.113 125.259 1.00 23.83 180 LEU C O 1
ATOM 4673 N N . ALA C 1 181 ? 64.726 1.486 125.623 1.00 26.08 181 ALA C N 1
ATOM 4674 C CA . ALA C 1 181 ? 65.591 2.253 126.515 1.00 28.80 181 ALA C CA 1
ATOM 4675 C C . ALA C 1 181 ? 65.820 1.397 127.755 1.00 28.18 181 ALA C C 1
ATOM 4676 O O . ALA C 1 181 ? 66.898 1.413 128.358 1.00 29.58 181 ALA C O 1
ATOM 4678 N N . PHE C 1 182 ? 64.792 0.641 128.128 1.00 28.98 182 PHE C N 1
ATOM 4679 C CA . PHE C 1 182 ? 64.881 -0.255 129.270 1.00 26.28 182 PHE C CA 1
ATOM 4680 C C . PHE C 1 182 ? 65.932 -1.328 128.994 1.00 27.17 182 PHE C C 1
ATOM 4681 O O . PHE C 1 182 ? 66.660 -1.746 129.896 1.00 32.04 182 PHE C O 1
ATOM 4689 N N . LEU C 1 183 ? 66.000 -1.791 127.750 1.00 27.93 183 LEU C N 1
ATOM 4690 C CA . LEU C 1 183 ? 66.982 -2.807 127.386 1.00 26.15 183 LEU C CA 1
ATOM 4691 C C . LEU C 1 183 ? 68.370 -2.228 127.564 1.00 26.09 183 LEU C C 1
ATOM 4692 O O . LEU C 1 183 ? 69.312 -2.947 127.891 1.00 25.04 183 LEU C O 1
ATOM 4697 N N . ARG C 1 184 ? 68.503 -0.922 127.352 1.00 29.33 184 ARG C N 1
ATOM 4698 C CA . ARG C 1 184 ? 69.812 -0.310 127.501 1.00 33.45 184 ARG C CA 1
ATOM 4699 C C . ARG C 1 184 ? 70.155 -0.184 128.986 1.00 32.26 184 ARG C C 1
ATOM 4700 O O . ARG C 1 184 ? 71.318 -0.333 129.361 1.00 31.76 184 ARG C O 1
ATOM 4708 N N . ASP C 1 185 ? 69.151 0.069 129.829 1.00 32.64 185 ASP C N 1
ATOM 4709 C CA . ASP C 1 185 ? 69.401 0.171 131.273 1.00 33.06 185 ASP C CA 1
ATOM 4710 C C . ASP C 1 185 ? 69.847 -1.199 131.771 1.00 31.36 185 ASP C C 1
ATOM 4711 O O . ASP C 1 185 ? 70.719 -1.305 132.638 1.00 32.94 185 ASP C O 1
ATOM 4716 N N . GLN C 1 186 ? 69.234 -2.242 131.211 1.00 27.54 186 GLN C N 1
ATOM 4717 C CA . GLN C 1 186 ? 69.552 -3.620 131.562 1.00 23.43 186 GLN C CA 1
ATOM 4718 C C . GLN C 1 186 ? 70.877 -4.050 130.949 1.00 23.59 186 GLN C C 1
ATOM 4719 O O . GLN C 1 186 ? 71.362 -5.141 131.220 1.00 22.59 186 GLN C O 1
ATOM 4725 N N . LYS C 1 187 ? 71.449 -3.204 130.101 1.00 25.87 187 LYS C N 1
ATOM 4726 C CA . LYS C 1 187 ? 72.724 -3.524 129.469 1.00 30.35 187 LYS C CA 1
ATOM 4727 C C . LYS C 1 187 ? 72.637 -4.602 128.385 1.00 31.60 187 LYS C C 1
ATOM 4728 O O . LYS C 1 187 ? 73.662 -5.125 127.950 1.00 34.77 187 LYS C O 1
ATOM 4734 N N . ALA C 1 188 ? 71.426 -4.935 127.951 1.00 33.51 188 ALA C N 1
ATOM 4735 C CA . ALA C 1 188 ? 71.249 -5.958 126.920 1.00 35.38 188 ALA C CA 1
ATOM 4736 C C . ALA C 1 188 ? 71.635 -5.402 125.550 1.00 37.18 188 ALA C C 1
ATOM 4737 O O . ALA C 1 188 ? 71.891 -6.144 124.599 1.00 35.52 188 ALA C O 1
ATOM 4739 N N . VAL C 1 189 ? 71.695 -4.079 125.481 1.00 39.39 189 VAL C N 1
ATOM 4740 C CA . VAL C 1 189 ? 72.035 -3.359 124.266 1.00 38.38 189 VAL C CA 1
ATOM 4741 C C . VAL C 1 189 ? 73.182 -2.393 124.580 1.00 39.43 189 VAL C C 1
ATOM 4742 O O . VAL C 1 189 ? 73.356 -1.986 125.728 1.00 39.71 189 VAL C O 1
ATOM 4746 N N . GLY C 1 190 ? 73.959 -2.038 123.559 1.00 39.99 190 GLY C N 1
ATOM 4747 C CA . GLY C 1 190 ? 75.074 -1.126 123.743 1.00 40.61 190 GLY C CA 1
ATOM 4748 C C . GLY C 1 190 ? 74.657 0.325 123.921 1.00 42.97 190 GLY C C 1
ATOM 4749 O O . GLY C 1 190 ? 73.529 0.697 123.596 1.00 41.01 190 GLY C O 1
ATOM 4750 N N . PRO C 1 191 ? 75.561 1.176 124.436 1.00 45.20 191 PRO C N 1
ATOM 4751 C CA . PRO C 1 191 ? 75.341 2.610 124.682 1.00 45.18 191 PRO C CA 1
ATOM 4752 C C . PRO C 1 191 ? 74.782 3.380 123.486 1.00 44.02 191 PRO C C 1
ATOM 4753 O O . PRO C 1 191 ? 73.727 4.011 123.574 1.00 43.86 191 PRO C O 1
ATOM 4757 N N . GLU C 1 192 ? 75.509 3.306 122.375 1.00 43.93 192 GLU C N 1
ATOM 4758 C CA . GLU C 1 192 ? 75.167 3.993 121.129 1.00 45.40 192 GLU C CA 1
ATOM 4759 C C . GLU C 1 192 ? 74.125 3.265 120.268 1.00 43.43 192 GLU C C 1
ATOM 4760 O O . GLU C 1 192 ? 73.598 3.842 119.318 1.00 44.47 192 GLU C O 1
ATOM 4766 N N . ASP C 1 193 ? 73.836 2.008 120.593 1.00 42.33 193 ASP C N 1
ATOM 4767 C CA . ASP C 1 193 ? 72.873 1.206 119.832 1.00 38.65 193 ASP C CA 1
ATOM 4768 C C . ASP C 1 193 ? 71.526 1.861 119.551 1.00 36.88 193 ASP C C 1
ATOM 4769 O O . ASP C 1 193 ? 70.979 1.698 118.466 1.00 37.75 193 ASP C O 1
ATOM 4774 N N . LEU C 1 194 ? 70.979 2.591 120.513 1.00 34.29 194 LEU C N 1
ATOM 4775 C CA . LEU C 1 194 ? 69.693 3.252 120.295 1.00 32.15 194 LEU C CA 1
ATOM 4776 C C . LEU C 1 194 ? 69.753 4.408 119.290 1.00 29.43 194 LEU C C 1
ATOM 4777 O O . LEU C 1 194 ? 68.720 4.872 118.810 1.00 29.47 194 LEU C O 1
ATOM 4782 N N . GLN C 1 195 ? 70.955 4.867 118.964 1.00 28.78 195 GLN C N 1
ATOM 4783 C CA . GLN C 1 195 ? 71.106 5.958 118.008 1.00 29.27 195 GLN C CA 1
ATOM 4784 C C . GLN C 1 195 ? 70.920 5.469 116.584 1.00 27.18 195 GLN C C 1
ATOM 4785 O O . GLN C 1 195 ? 70.865 6.267 115.647 1.00 25.43 195 GLN C O 1
ATOM 4791 N N . LEU C 1 196 ? 70.850 4.155 116.415 1.00 25.79 196 LEU C N 1
ATOM 4792 C CA . LEU C 1 196 ? 70.649 3.582 115.092 1.00 26.62 196 LEU C CA 1
ATOM 4793 C C . LEU C 1 196 ? 69.344 4.054 114.448 1.00 26.75 196 LEU C C 1
ATOM 4794 O O . LEU C 1 196 ? 69.204 3.966 113.235 1.00 30.00 196 LEU C O 1
ATOM 4799 N N . PHE C 1 197 ? 68.399 4.554 115.246 1.00 27.91 197 PHE C N 1
ATOM 4800 C CA . PHE C 1 197 ? 67.119 5.048 114.716 1.00 31.25 197 PHE C CA 1
ATOM 4801 C C . PHE C 1 197 ? 66.711 6.412 115.272 1.00 34.19 197 PHE C C 1
ATOM 4802 O O . PHE C 1 197 ? 67.268 6.859 116.269 1.00 36.49 197 PHE C O 1
ATOM 4810 N N . ARG C 1 198 ? 65.737 7.058 114.620 1.00 33.86 198 ARG C N 1
ATOM 4811 C CA . ARG C 1 198 ? 65.223 8.373 115.027 1.00 34.83 198 ARG C CA 1
ATOM 4812 C C . ARG C 1 198 ? 63.692 8.458 114.907 1.00 35.62 198 ARG C C 1
ATOM 4813 O O . ARG C 1 198 ? 63.119 7.943 113.943 1.00 37.76 198 ARG C O 1
ATOM 4821 N N . LEU C 1 199 ? 63.037 9.111 115.872 1.00 34.61 199 LEU C N 1
ATOM 4822 C CA . LEU C 1 199 ? 61.575 9.287 115.848 1.00 34.76 199 LEU C CA 1
ATOM 4823 C C . LEU C 1 199 ? 61.216 10.617 115.176 1.00 36.14 199 LEU C C 1
ATOM 4824 O O . LEU C 1 199 ? 61.957 11.592 115.290 1.00 36.44 199 LEU C O 1
ATOM 4829 N N . THR C 1 200 ? 60.075 10.663 114.492 1.00 37.39 200 THR C N 1
ATOM 4830 C CA . THR C 1 200 ? 59.634 11.884 113.826 1.00 38.37 200 THR C CA 1
ATOM 4831 C C . THR C 1 200 ? 58.146 11.859 113.528 1.00 39.19 200 THR C C 1
ATOM 4832 O O . THR C 1 200 ? 57.566 10.798 113.334 1.00 39.04 200 THR C O 1
ATOM 4836 N N . ASP C 1 201 ? 57.537 13.039 113.489 1.00 40.85 201 ASP C N 1
ATOM 4837 C CA . ASP C 1 201 ? 56.119 13.157 113.199 1.00 42.99 201 ASP C CA 1
ATOM 4838 C C . ASP C 1 201 ? 55.891 13.707 111.807 1.00 42.86 201 ASP C C 1
ATOM 4839 O O . ASP C 1 201 ? 54.768 14.057 111.454 1.00 44.61 201 ASP C O 1
ATOM 4844 N N . GLU C 1 202 ? 56.943 13.785 111.004 1.00 42.07 202 GLU C N 1
ATOM 4845 C CA . GLU C 1 202 ? 56.763 14.320 109.665 1.00 43.12 202 GLU C CA 1
ATOM 4846 C C . GLU C 1 202 ? 57.761 13.898 108.597 1.00 41.20 202 GLU C C 1
ATOM 4847 O O . GLU C 1 202 ? 58.974 13.902 108.808 1.00 39.54 202 GLU C O 1
ATOM 4853 N N . PRO C 1 203 ? 57.243 13.538 107.417 1.00 39.42 203 PRO C N 1
ATOM 4854 C CA . PRO C 1 203 ? 58.033 13.106 106.269 1.00 37.21 203 PRO C CA 1
ATOM 4855 C C . PRO C 1 203 ? 59.182 14.051 105.963 1.00 37.27 203 PRO C C 1
ATOM 4856 O O . PRO C 1 203 ? 60.285 13.622 105.613 1.00 37.37 203 PRO C O 1
ATOM 4860 N N . GLU C 1 204 ? 58.927 15.345 106.109 1.00 36.87 204 GLU C N 1
ATOM 4861 C CA . GLU C 1 204 ? 59.947 16.330 105.795 1.00 36.74 204 GLU C CA 1
ATOM 4862 C C . GLU C 1 204 ? 61.261 16.194 106.544 1.00 35.45 204 GLU C C 1
ATOM 4863 O O . GLU C 1 204 ? 62.321 16.429 105.960 1.00 34.70 204 GLU C O 1
ATOM 4869 N N . GLU C 1 205 ? 61.217 15.820 107.821 1.00 34.22 205 GLU C N 1
ATOM 4870 C CA . GLU C 1 205 ? 62.465 15.666 108.575 1.00 36.07 205 GLU C CA 1
ATOM 4871 C C . GLU C 1 205 ? 63.233 14.502 107.958 1.00 33.79 205 GLU C C 1
ATOM 4872 O O . GLU C 1 205 ? 64.457 14.548 107.816 1.00 35.27 205 GLU C O 1
ATOM 4878 N N . VAL C 1 206 ? 62.498 13.455 107.597 1.00 33.03 206 VAL C N 1
ATOM 4879 C CA . VAL C 1 206 ? 63.087 12.279 106.965 1.00 33.14 206 VAL C CA 1
ATOM 4880 C C . VAL C 1 206 ? 63.808 12.710 105.687 1.00 32.80 206 VAL C C 1
ATOM 4881 O O . VAL C 1 206 ? 64.954 12.329 105.452 1.00 30.94 206 VAL C O 1
ATOM 4885 N N . VAL C 1 207 ? 63.130 13.504 104.864 1.00 32.31 207 VAL C N 1
ATOM 4886 C CA . VAL C 1 207 ? 63.721 13.966 103.612 1.00 33.93 207 VAL C CA 1
ATOM 4887 C C . VAL C 1 207 ? 64.943 14.864 103.818 1.00 35.75 207 VAL C C 1
ATOM 4888 O O . VAL C 1 207 ? 65.963 14.705 103.141 1.00 34.37 207 VAL C O 1
ATOM 4892 N N . GLN C 1 208 ? 64.848 15.810 104.746 1.00 35.32 208 GLN C N 1
ATOM 4893 C CA . GLN C 1 208 ? 65.975 16.696 104.987 1.00 37.88 208 GLN C CA 1
ATOM 4894 C C . GLN C 1 208 ? 67.148 15.858 105.484 1.00 36.79 208 GLN C C 1
ATOM 4895 O O . GLN C 1 208 ? 68.310 16.139 105.177 1.00 36.22 208 GLN C O 1
ATOM 4901 N N . ALA C 1 209 ? 66.832 14.818 106.247 1.00 36.34 209 ALA C N 1
ATOM 4902 C CA . ALA C 1 209 ? 67.858 13.932 106.778 1.00 36.39 209 ALA C CA 1
ATOM 4903 C C . ALA C 1 209 ? 68.528 13.145 105.654 1.00 37.41 209 ALA C C 1
ATOM 4904 O O . ALA C 1 209 ? 69.752 13.161 105.526 1.00 38.76 209 ALA C O 1
ATOM 4906 N N . LEU C 1 210 ? 67.730 12.455 104.842 1.00 36.65 210 LEU C N 1
ATOM 4907 C CA . LEU C 1 210 ? 68.279 11.678 103.733 1.00 37.63 210 LEU C CA 1
ATOM 4908 C C . LEU C 1 210 ? 69.125 12.584 102.852 1.00 37.75 210 LEU C C 1
ATOM 4909 O O . LEU C 1 210 ? 70.203 12.194 102.393 1.00 37.02 210 LEU C O 1
ATOM 4914 N N . LYS C 1 211 ? 68.629 13.797 102.620 1.00 40.26 211 LYS C N 1
ATOM 4915 C CA . LYS C 1 211 ? 69.358 14.771 101.818 1.00 43.64 211 LYS C CA 1
ATOM 4916 C C . LYS C 1 211 ? 70.784 14.872 102.356 1.00 43.86 211 LYS C C 1
ATOM 4917 O O . LYS C 1 211 ? 71.747 14.632 101.631 1.00 43.67 211 LYS C O 1
ATOM 4923 N N . ALA C 1 212 ? 70.920 15.217 103.633 1.00 43.39 212 ALA C N 1
ATOM 4924 C CA . ALA C 1 212 ? 72.245 15.318 104.227 1.00 43.19 212 ALA C CA 1
ATOM 4925 C C . ALA C 1 212 ? 72.905 13.948 104.141 1.00 45.26 212 ALA C C 1
ATOM 4926 O O . ALA C 1 212 ? 72.162 12.938 104.158 1.00 45.62 212 ALA C O 1
ATOM 4928 N N . LYS D 1 3 ? 87.012 -4.189 104.502 1.00 57.48 3 LYS D N 1
ATOM 4929 C CA . LYS D 1 3 ? 85.885 -3.521 105.229 1.00 58.50 3 LYS D CA 1
ATOM 4930 C C . LYS D 1 3 ? 84.611 -3.573 104.377 1.00 57.10 3 LYS D C 1
ATOM 4931 O O . LYS D 1 3 ? 84.179 -2.554 103.820 1.00 58.03 3 LYS D O 1
ATOM 4937 N N . LYS D 1 4 ? 84.016 -4.763 104.284 1.00 53.01 4 LYS D N 1
ATOM 4938 C CA . LYS D 1 4 ? 82.806 -4.979 103.487 1.00 48.91 4 LYS D CA 1
ATOM 4939 C C . LYS D 1 4 ? 81.770 -5.849 104.195 1.00 43.42 4 LYS D C 1
ATOM 4940 O O . LYS D 1 4 ? 81.999 -7.041 104.413 1.00 44.98 4 LYS D O 1
ATOM 4946 N N . PRO D 1 5 ? 80.614 -5.264 104.561 1.00 37.13 5 PRO D N 1
ATOM 4947 C CA . PRO D 1 5 ? 79.556 -6.018 105.246 1.00 32.74 5 PRO D CA 1
ATOM 4948 C C . PRO D 1 5 ? 79.047 -7.208 104.428 1.00 30.46 5 PRO D C 1
ATOM 4949 O O . PRO D 1 5 ? 78.869 -7.120 103.207 1.00 29.78 5 PRO D O 1
ATOM 4953 N N . LEU D 1 6 ? 78.822 -8.319 105.116 1.00 26.85 6 LEU D N 1
ATOM 4954 C CA . LEU D 1 6 ? 78.357 -9.550 104.494 1.00 23.49 6 LEU D CA 1
ATOM 4955 C C . LEU D 1 6 ? 77.388 -9.307 103.339 1.00 23.86 6 LEU D C 1
ATOM 4956 O O . LEU D 1 6 ? 77.665 -9.672 102.197 1.00 20.73 6 LEU D O 1
ATOM 4961 N N . ILE D 1 7 ? 76.252 -8.685 103.656 1.00 20.42 7 ILE D N 1
ATOM 4962 C CA . ILE D 1 7 ? 75.210 -8.419 102.681 1.00 18.95 7 ILE D CA 1
ATOM 4963 C C . ILE D 1 7 ? 75.649 -7.637 101.459 1.00 17.62 7 ILE D C 1
ATOM 4964 O O . ILE D 1 7 ? 75.197 -7.919 100.358 1.00 14.57 7 ILE D O 1
ATOM 4969 N N . ASP D 1 8 ? 76.529 -6.662 101.638 1.00 21.16 8 ASP D N 1
ATOM 4970 C CA . ASP D 1 8 ? 76.989 -5.874 100.503 1.00 22.63 8 ASP D CA 1
ATOM 4971 C C . ASP D 1 8 ? 77.946 -6.641 99.599 1.00 25.19 8 ASP D C 1
ATOM 4972 O O . ASP D 1 8 ? 78.299 -6.174 98.510 1.00 25.21 8 ASP D O 1
ATOM 4977 N N . GLN D 1 9 ? 78.367 -7.825 100.030 1.00 23.62 9 GLN D N 1
ATOM 4978 C CA . GLN D 1 9 ? 79.273 -8.608 99.190 1.00 27.31 9 GLN D CA 1
ATOM 4979 C C . GLN D 1 9 ? 78.506 -9.496 98.211 1.00 25.03 9 GLN D C 1
ATOM 4980 O O . GLN D 1 9 ? 79.095 -10.140 97.357 1.00 24.66 9 GLN D O 1
ATOM 4986 N N . LEU D 1 10 ? 77.184 -9.517 98.335 1.00 22.88 10 LEU D N 1
ATOM 4987 C CA . LEU D 1 10 ? 76.362 -10.305 97.426 1.00 21.65 10 LEU D CA 1
ATOM 4988 C C . LEU D 1 10 ? 76.157 -9.528 96.127 1.00 22.05 10 LEU D C 1
ATOM 4989 O O . LEU D 1 10 ? 75.840 -8.327 96.140 1.00 24.14 10 LEU D O 1
ATOM 4994 N N . HIS D 1 11 ? 76.355 -10.225 95.014 1.00 23.67 11 HIS D N 1
ATOM 4995 C CA . HIS D 1 11 ? 76.199 -9.672 93.663 1.00 26.16 11 HIS D CA 1
ATOM 4996 C C . HIS D 1 11 ? 75.669 -10.830 92.812 1.00 27.45 11 HIS D C 1
ATOM 4997 O O . HIS D 1 11 ? 75.994 -11.994 93.075 1.00 29.50 11 HIS D O 1
ATOM 5004 N N . HIS D 1 12 ? 74.876 -10.531 91.789 1.00 28.28 12 HIS D N 1
ATOM 5005 C CA . HIS D 1 12 ? 74.311 -11.603 90.977 1.00 27.89 12 HIS D CA 1
ATOM 5006 C C . HIS D 1 12 ? 75.348 -12.350 90.163 1.00 28.32 12 HIS D C 1
ATOM 5007 O O . HIS D 1 12 ? 75.094 -13.467 89.709 1.00 27.59 12 HIS D O 1
ATOM 5014 N N . GLU D 1 13 ? 76.523 -11.748 90.000 1.00 30.34 13 GLU D N 1
ATOM 5015 C CA . GLU D 1 13 ? 77.592 -12.380 89.236 1.00 32.29 13 GLU 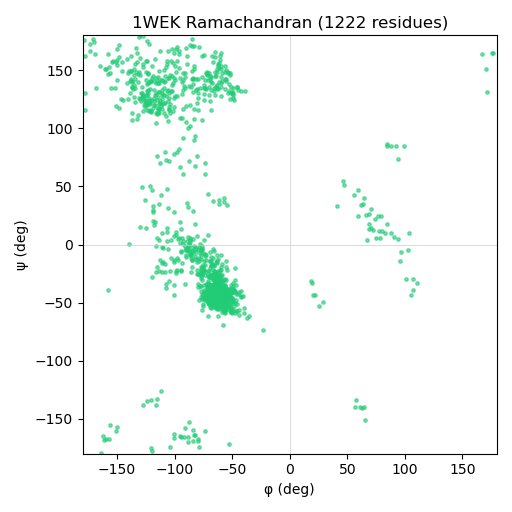D CA 1
ATOM 5016 C C . GLU D 1 13 ? 78.613 -13.121 90.109 1.00 31.57 13 GLU D C 1
ATOM 5017 O O . GLU D 1 13 ? 79.414 -13.892 89.589 1.00 30.30 13 GLU D O 1
ATOM 5023 N N . ASP D 1 14 ? 78.589 -12.894 91.425 1.00 28.25 14 ASP D N 1
ATOM 5024 C CA . ASP D 1 14 ? 79.523 -13.573 92.331 1.00 22.04 14 ASP D CA 1
ATOM 5025 C C . ASP D 1 14 ? 78.954 -14.922 92.786 1.00 18.93 14 ASP D C 1
ATOM 5026 O O . ASP D 1 14 ? 78.550 -15.095 93.937 1.00 19.02 14 ASP D O 1
ATOM 5031 N N . SER D 1 15 ? 78.930 -15.872 91.861 1.00 14.37 15 SER D N 1
ATOM 5032 C CA . SER D 1 15 ? 78.396 -17.205 92.096 1.00 14.75 15 SER D CA 1
ATOM 5033 C C . SER D 1 15 ? 78.750 -17.923 93.400 1.00 15.33 15 SER D C 1
ATOM 5034 O O . SER D 1 15 ? 77.882 -18.557 94.000 1.00 17.77 15 SER D O 1
ATOM 5037 N N . TRP D 1 16 ? 80.005 -17.824 93.843 1.00 17.32 16 TRP D N 1
ATOM 5038 C CA . TRP D 1 16 ? 80.442 -18.533 95.043 1.00 17.19 16 TRP D CA 1
ATOM 5039 C C . TRP D 1 16 ? 79.726 -18.148 96.316 1.00 15.53 16 TRP D C 1
ATOM 5040 O O . TRP D 1 16 ? 79.381 -19.020 97.116 1.00 16.10 16 TRP D O 1
ATOM 5051 N N . ARG D 1 17 ? 79.498 -16.854 96.513 1.00 14.96 17 ARG D N 1
ATOM 5052 C CA . ARG D 1 17 ? 78.801 -16.412 97.713 1.00 16.46 17 ARG D CA 1
ATOM 5053 C C . ARG D 1 17 ? 77.358 -16.921 97.720 1.00 13.01 17 ARG D C 1
ATOM 5054 O O . ARG D 1 17 ? 76.775 -17.165 98.782 1.00 13.74 17 ARG D O 1
ATOM 5062 N N . LEU D 1 18 ? 76.795 -17.110 96.533 1.00 11.47 18 LEU D N 1
ATOM 5063 C CA . LEU D 1 18 ? 75.431 -17.636 96.417 1.00 16.52 18 LEU D CA 1
ATOM 5064 C C . LEU D 1 18 ? 75.478 -19.150 96.680 1.00 16.76 18 LEU D C 1
ATOM 5065 O O . LEU D 1 18 ? 74.497 -19.743 97.131 1.00 17.19 18 LEU D O 1
ATOM 5070 N N . PHE D 1 19 ? 76.619 -19.779 96.401 1.00 14.47 19 PHE D N 1
ATOM 5071 C CA . PHE D 1 19 ? 76.732 -21.213 96.656 1.00 12.41 19 PHE D CA 1
ATOM 5072 C C . PHE D 1 19 ? 76.943 -21.476 98.142 1.00 10.81 19 PHE D C 1
ATOM 5073 O O . PHE D 1 19 ? 76.619 -22.555 98.632 1.00 10.04 19 PHE D O 1
ATOM 5081 N N . ARG D 1 20 ? 77.475 -20.486 98.860 1.00 11.39 20 ARG D N 1
ATOM 5082 C CA . ARG D 1 20 ? 77.674 -20.612 100.309 1.00 13.38 20 ARG D CA 1
ATOM 5083 C C . ARG D 1 20 ? 76.296 -20.574 100.955 1.00 13.73 20 ARG D C 1
ATOM 5084 O O . ARG D 1 20 ? 76.060 -21.194 101.993 1.00 16.54 20 ARG D O 1
ATOM 5092 N N . ILE D 1 21 ? 75.397 -19.803 100.352 1.00 14.69 21 ILE D N 1
ATOM 5093 C CA . ILE D 1 21 ? 74.034 -19.724 100.850 1.00 15.17 21 ILE D CA 1
ATOM 5094 C C . ILE D 1 21 ? 73.418 -21.109 100.649 1.00 16.29 21 ILE D C 1
ATOM 5095 O O . ILE D 1 21 ? 72.725 -21.615 101.520 1.00 14.54 21 ILE D O 1
ATOM 5100 N N . LEU D 1 22 ? 73.709 -21.714 99.502 1.00 19.03 22 LEU D N 1
ATOM 5101 C CA . LEU D 1 22 ? 73.214 -23.050 99.147 1.00 22.38 22 LEU D CA 1
ATOM 5102 C C . LEU D 1 22 ? 73.738 -24.087 100.146 1.00 20.54 22 LEU D C 1
ATOM 5103 O O . LEU D 1 22 ? 72.987 -24.927 100.654 1.00 21.51 22 LEU D O 1
ATOM 5108 N N . ALA D 1 23 ? 75.029 -24.002 100.442 1.00 20.96 23 ALA D N 1
ATOM 5109 C CA . ALA D 1 23 ? 75.673 -24.924 101.372 1.00 20.54 23 ALA D CA 1
ATOM 5110 C C . ALA D 1 23 ? 75.070 -24.867 102.773 1.00 22.30 23 ALA D C 1
ATOM 5111 O O . ALA D 1 23 ? 74.896 -25.903 103.418 1.00 23.49 23 ALA D O 1
ATOM 5113 N N . GLU D 1 24 ? 74.757 -23.662 103.247 1.00 19.86 24 GLU D N 1
ATOM 5114 C CA . GLU D 1 24 ? 74.190 -23.511 104.576 1.00 16.55 24 GLU D CA 1
ATOM 5115 C C . GLU D 1 24 ? 72.810 -24.168 104.644 1.00 17.96 24 GLU D C 1
ATOM 5116 O O . GLU D 1 24 ? 72.444 -24.726 105.666 1.00 20.79 24 GLU D O 1
ATOM 5122 N N . PHE D 1 25 ? 72.046 -24.130 103.558 1.00 17.31 25 PHE D N 1
ATOM 5123 C CA . PHE D 1 25 ? 70.736 -24.779 103.570 1.00 17.76 25 PHE D CA 1
ATOM 5124 C C . PHE D 1 25 ? 70.884 -26.297 103.533 1.00 17.75 25 PHE D C 1
ATOM 5125 O O . PHE D 1 25 ? 70.195 -27.022 104.251 1.00 20.83 25 PHE D O 1
ATOM 5133 N N . VAL D 1 26 ? 71.781 -26.778 102.684 1.00 17.96 26 VAL D N 1
ATOM 5134 C CA . VAL D 1 26 ? 71.993 -28.209 102.558 1.00 16.50 26 VAL D CA 1
ATOM 5135 C C . VAL D 1 26 ? 72.456 -28.802 103.888 1.00 18.87 26 VAL D C 1
ATOM 5136 O O . VAL D 1 26 ? 71.854 -29.757 104.395 1.00 15.13 26 VAL D O 1
ATOM 5140 N N . GLU D 1 27 ? 73.507 -28.229 104.460 1.00 13.61 27 GLU D N 1
ATOM 5141 C CA . GLU D 1 27 ? 74.019 -28.737 105.724 1.00 16.72 27 GLU D CA 1
ATOM 5142 C C . GLU D 1 27 ? 73.060 -28.498 106.879 1.00 18.56 27 GLU D C 1
ATOM 5143 O O . GLU D 1 27 ? 72.921 -29.338 107.765 1.00 21.14 27 GLU D O 1
ATOM 5149 N N . GLY D 1 28 ? 72.403 -27.346 106.879 1.00 17.17 28 GLY D N 1
ATOM 5150 C CA . GLY D 1 28 ? 71.460 -27.084 107.935 1.00 16.21 28 GLY D CA 1
ATOM 5151 C C . GLY D 1 28 ? 70.326 -28.100 107.944 1.00 14.77 28 GLY D C 1
ATOM 5152 O O . GLY D 1 28 ? 70.051 -28.693 108.984 1.00 18.07 28 GLY D O 1
ATOM 5153 N N . PHE D 1 29 ? 69.670 -28.309 106.801 1.00 16.04 29 PHE D N 1
ATOM 5154 C CA . PHE D 1 29 ? 68.535 -29.246 106.728 1.00 17.69 29 PHE D CA 1
ATOM 5155 C C . PHE D 1 29 ? 68.921 -30.706 106.972 1.00 20.04 29 PHE D C 1
ATOM 5156 O O . PHE D 1 29 ? 68.185 -31.447 107.625 1.00 17.81 29 PHE D O 1
ATOM 5164 N N . GLU D 1 30 ? 70.052 -31.126 106.418 1.00 20.34 30 GLU D N 1
ATOM 5165 C CA . GLU D 1 30 ? 70.505 -32.500 106.588 1.00 23.65 30 GLU D CA 1
ATOM 5166 C C . GLU D 1 30 ? 70.796 -32.766 108.065 1.00 26.79 30 GLU D C 1
ATOM 5167 O O . GLU D 1 30 ? 70.244 -33.695 108.663 1.00 27.29 30 GLU D O 1
ATOM 5173 N N . THR D 1 31 ? 71.665 -31.942 108.644 1.00 26.62 31 THR D N 1
ATOM 5174 C CA . THR D 1 31 ? 72.039 -32.073 110.041 1.00 23.94 31 THR D CA 1
ATOM 5175 C C . THR D 1 31 ? 70.827 -32.127 110.983 1.00 24.45 31 THR D C 1
ATOM 5176 O O . THR D 1 31 ? 70.695 -33.050 111.784 1.00 23.86 31 THR D O 1
ATOM 5180 N N . LEU D 1 32 ? 69.934 -31.147 110.881 1.00 24.24 32 LEU D N 1
ATOM 5181 C CA . LEU D 1 32 ? 68.767 -31.098 111.759 1.00 22.72 32 LEU D CA 1
ATOM 5182 C C . LEU D 1 32 ? 67.702 -32.141 111.490 1.00 24.80 32 LEU D C 1
ATOM 5183 O O . LEU D 1 32 ? 67.084 -32.651 112.429 1.00 26.43 32 LEU D O 1
ATOM 5188 N N . SER D 1 33 ? 67.469 -32.462 110.220 1.00 24.32 33 SER D N 1
ATOM 5189 C CA . SER D 1 33 ? 66.435 -33.434 109.885 1.00 22.34 33 SER D CA 1
ATOM 5190 C C . SER D 1 33 ? 66.734 -34.826 110.420 1.00 24.09 33 SER D C 1
ATOM 5191 O O . SER D 1 33 ? 65.814 -35.583 110.713 1.00 23.85 33 SER D O 1
ATOM 5194 N N . GLU D 1 34 ? 68.013 -35.160 110.561 1.00 23.22 34 GLU D N 1
ATOM 5195 C CA . GLU D 1 34 ? 68.407 -36.470 111.060 1.00 23.23 34 GLU D CA 1
ATOM 5196 C C . GLU D 1 34 ? 68.244 -36.657 112.575 1.00 23.45 34 GLU D C 1
ATOM 5197 O O . GLU D 1 34 ? 68.199 -37.797 113.056 1.00 25.23 34 GLU D O 1
ATOM 5203 N N . LEU D 1 35 ? 68.158 -35.563 113.328 1.00 20.70 35 LEU D N 1
ATOM 5204 C CA . LEU D 1 35 ? 68.028 -35.674 114.779 1.00 21.62 35 LEU D CA 1
ATOM 5205 C C . LEU D 1 35 ? 66.755 -36.451 115.123 1.00 25.52 35 LEU D C 1
ATOM 5206 O O . LEU D 1 35 ? 65.684 -36.241 114.528 1.00 24.06 35 LEU D O 1
ATOM 5211 N N . GLN D 1 36 ? 66.881 -37.374 116.067 1.00 26.05 36 GLN D N 1
ATOM 5212 C CA . GLN D 1 36 ? 65.752 -38.209 116.442 1.00 32.07 36 GLN D CA 1
ATOM 5213 C C . GLN D 1 36 ? 65.137 -37.833 117.777 1.00 31.93 36 GLN D C 1
ATOM 5214 O O . GLN D 1 36 ? 64.591 -38.676 118.483 1.00 36.36 36 GLN D O 1
ATOM 5220 N N . VAL D 1 37 ? 65.210 -36.548 118.092 1.00 31.43 37 VAL D N 1
ATOM 5221 C CA . VAL D 1 37 ? 64.690 -35.999 119.331 1.00 30.35 37 VAL D CA 1
ATOM 5222 C C . VAL D 1 37 ? 63.907 -34.710 119.019 1.00 29.60 37 VAL D C 1
ATOM 5223 O O . VAL D 1 37 ? 64.287 -33.946 118.131 1.00 27.86 37 VAL D O 1
ATOM 5227 N N . PRO D 1 38 ? 62.784 -34.470 119.720 1.00 29.35 38 PRO D N 1
ATOM 5228 C CA . PRO D 1 38 ? 61.980 -33.260 119.487 1.00 29.19 38 PRO D CA 1
ATOM 5229 C C . PRO D 1 38 ? 62.820 -32.015 119.738 1.00 29.09 38 PRO D C 1
ATOM 5230 O O . PRO D 1 38 ? 63.420 -31.877 120.812 1.00 29.14 38 PRO D O 1
ATOM 5234 N N . LEU D 1 39 ? 62.847 -31.105 118.765 1.00 26.71 39 LEU D N 1
ATOM 5235 C CA . LEU D 1 39 ? 63.662 -29.902 118.887 1.00 27.42 39 LEU D CA 1
ATOM 5236 C C . LEU D 1 39 ? 62.933 -28.639 119.362 1.00 29.02 39 LEU D C 1
ATOM 5237 O O . LEU D 1 39 ? 61.908 -28.236 118.807 1.00 30.84 39 LEU D O 1
ATOM 5242 N N . VAL D 1 40 ? 63.489 -28.022 120.400 1.00 28.54 40 VAL D N 1
ATOM 5243 C CA . VAL D 1 40 ? 62.946 -26.800 120.980 1.00 24.28 40 VAL D CA 1
ATOM 5244 C C . VAL D 1 40 ? 64.002 -25.708 120.803 1.00 23.36 40 VAL D C 1
ATOM 5245 O O . VAL D 1 40 ? 65.124 -25.837 121.291 1.00 23.31 40 VAL D O 1
ATOM 5249 N N . SER D 1 41 ? 63.646 -24.640 120.100 1.00 20.39 41 SER D N 1
ATOM 5250 C CA . SER D 1 41 ? 64.584 -23.556 119.881 1.00 21.03 41 SER D CA 1
ATOM 5251 C C . SER D 1 41 ? 64.578 -22.591 121.054 1.00 21.76 41 SER D C 1
ATOM 5252 O O . SER D 1 41 ? 63.523 -22.330 121.641 1.00 21.67 41 SER D O 1
ATOM 5255 N N . VAL D 1 42 ? 65.753 -22.058 121.390 1.00 20.11 42 VAL D N 1
ATOM 5256 C CA . VAL D 1 42 ? 65.888 -21.109 122.497 1.00 17.20 42 VAL D CA 1
ATOM 5257 C C . VAL D 1 42 ? 66.783 -19.930 122.135 1.00 21.42 42 VAL D C 1
ATOM 5258 O O . VAL D 1 42 ? 67.873 -20.101 121.581 1.00 19.00 42 VAL D O 1
ATOM 5262 N N . PHE D 1 43 ? 66.331 -18.728 122.463 1.00 23.21 43 PHE D N 1
ATOM 5263 C CA . PHE D 1 43 ? 67.101 -17.532 122.160 1.00 24.81 43 PHE D CA 1
ATOM 5264 C C . PHE D 1 43 ? 67.056 -16.601 123.364 1.00 23.51 43 PHE D C 1
ATOM 5265 O O . PHE D 1 43 ? 66.018 -16.468 124.013 1.00 27.57 43 PHE D O 1
ATOM 5273 N N . GLY D 1 44 ? 68.184 -15.965 123.659 1.00 21.91 44 GLY D N 1
ATOM 5274 C CA . GLY D 1 44 ? 68.256 -15.047 124.784 1.00 20.91 44 GLY D CA 1
ATOM 5275 C C . GLY D 1 44 ? 69.482 -14.159 124.690 1.00 20.87 44 GLY D C 1
ATOM 5276 O O . GLY D 1 44 ? 70.260 -14.262 123.744 1.00 17.54 44 GLY D O 1
ATOM 5277 N N . SER D 1 45 ? 69.662 -13.292 125.679 1.00 23.62 45 SER D N 1
ATOM 5278 C CA . SER D 1 45 ? 70.791 -12.369 125.694 1.00 26.23 45 SER D CA 1
ATOM 5279 C C . SER D 1 45 ? 72.138 -13.062 125.506 1.00 27.10 45 SER D C 1
ATOM 5280 O O . SER D 1 45 ? 72.388 -14.128 126.063 1.00 28.85 45 SER D O 1
ATOM 5283 N N . ALA D 1 46 ? 72.995 -12.447 124.702 1.00 26.11 46 ALA D N 1
ATOM 5284 C CA . ALA D 1 46 ? 74.321 -12.974 124.460 1.00 29.86 46 ALA D CA 1
ATOM 5285 C C . ALA D 1 46 ? 75.242 -12.275 125.443 1.00 32.69 46 ALA D C 1
ATOM 5286 O O . ALA D 1 46 ? 76.425 -12.607 125.546 1.00 37.46 46 ALA D O 1
ATOM 5288 N N . ARG D 1 47 ? 74.687 -11.310 126.172 1.00 31.58 47 ARG D N 1
ATOM 5289 C CA . ARG D 1 47 ? 75.477 -10.515 127.104 1.00 33.90 47 ARG D CA 1
ATOM 5290 C C . ARG D 1 47 ? 75.384 -10.889 128.582 1.00 34.16 47 ARG D C 1
ATOM 5291 O O . ARG D 1 47 ? 76.369 -10.780 129.303 1.00 33.13 47 ARG D O 1
ATOM 5299 N N . PHE D 1 48 ? 74.211 -11.326 129.030 1.00 33.71 48 PHE D N 1
ATOM 5300 C CA . PHE D 1 48 ? 74.016 -11.712 130.431 1.00 34.42 48 PHE D CA 1
ATOM 5301 C C . PHE D 1 48 ? 74.796 -12.987 130.777 1.00 35.37 48 PHE D C 1
ATOM 5302 O O . PHE D 1 48 ? 74.507 -14.067 130.253 1.00 35.47 48 PHE D O 1
ATOM 5310 N N . GLY D 1 49 ? 75.771 -12.859 131.671 1.00 37.65 49 GLY D N 1
ATOM 5311 C CA . GLY D 1 49 ? 76.587 -14.004 132.041 1.00 38.80 49 GLY D CA 1
ATOM 5312 C C . GLY D 1 49 ? 76.293 -14.642 133.383 1.00 38.56 49 GLY D C 1
ATOM 5313 O O . GLY D 1 49 ? 75.339 -14.279 134.069 1.00 39.09 49 GLY D O 1
ATOM 5314 N N . GLU D 1 50 ? 77.125 -15.615 133.745 1.00 41.87 50 GLU D N 1
ATOM 5315 C CA . GLU D 1 50 ? 77.001 -16.336 135.010 1.00 43.25 50 GLU D CA 1
ATOM 5316 C C . GLU D 1 50 ? 76.673 -15.390 136.163 1.00 42.11 50 GLU D C 1
ATOM 5317 O O . GLU D 1 50 ? 77.310 -14.345 136.326 1.00 42.12 50 GLU D O 1
ATOM 5323 N N . GLY D 1 51 ? 75.677 -15.759 136.961 1.00 40.72 51 GLY D N 1
ATOM 5324 C CA . GLY D 1 51 ? 75.287 -14.921 138.080 1.00 40.12 51 GLY D CA 1
ATOM 5325 C C . GLY D 1 51 ? 73.974 -14.214 137.815 1.00 39.23 51 GLY D C 1
ATOM 5326 O O . GLY D 1 51 ? 73.146 -14.070 138.715 1.00 40.25 51 GLY D O 1
ATOM 5327 N N . HIS D 1 52 ? 73.784 -13.767 136.574 1.00 37.99 52 HIS D N 1
ATOM 5328 C CA . HIS D 1 52 ? 72.553 -13.082 136.185 1.00 36.25 52 HIS D CA 1
ATOM 5329 C C . HIS D 1 52 ? 71.411 -14.109 136.152 1.00 31.59 52 HIS D C 1
ATOM 5330 O O . HIS D 1 52 ? 71.607 -15.258 135.730 1.00 30.06 52 HIS D O 1
ATOM 5337 N N . PRO D 1 53 ? 70.206 -13.713 136.601 1.00 29.45 53 PRO D N 1
ATOM 5338 C CA . PRO D 1 53 ? 69.064 -14.633 136.604 1.00 28.93 53 PRO D CA 1
ATOM 5339 C C . PRO D 1 53 ? 68.831 -15.303 135.249 1.00 29.36 53 PRO D C 1
ATOM 5340 O O . PRO D 1 53 ? 68.730 -16.521 135.171 1.00 30.40 53 PRO D O 1
ATOM 5344 N N . ALA D 1 54 ? 68.766 -14.507 134.184 1.00 30.04 54 ALA D N 1
ATOM 5345 C CA . ALA D 1 54 ? 68.529 -15.043 132.840 1.00 31.12 54 ALA D CA 1
ATOM 5346 C C . ALA D 1 54 ? 69.464 -16.196 132.475 1.00 27.95 54 ALA D C 1
ATOM 5347 O O . ALA D 1 54 ? 69.013 -17.218 131.962 1.00 28.91 54 ALA D O 1
ATOM 5349 N N . TYR D 1 55 ? 70.759 -16.026 132.735 1.00 29.16 55 TYR D N 1
ATOM 5350 C CA . TYR D 1 55 ? 71.767 -17.059 132.465 1.00 26.69 55 TYR D CA 1
ATOM 5351 C C . TYR D 1 55 ? 71.457 -18.316 133.294 1.00 29.13 55 TYR D C 1
ATOM 5352 O O . TYR D 1 55 ? 71.409 -19.436 132.776 1.00 25.70 55 TYR D O 1
ATOM 5361 N N . GLU D 1 56 ? 71.263 -18.115 134.595 1.00 30.47 56 GLU D N 1
ATOM 5362 C CA . GLU D 1 56 ? 70.946 -19.210 135.498 1.00 31.47 56 GLU D CA 1
ATOM 5363 C C . GLU D 1 56 ? 69.711 -19.959 134.971 1.00 30.00 56 GLU D C 1
ATOM 5364 O O . GLU D 1 56 ? 69.710 -21.189 134.884 1.00 29.70 56 GLU D O 1
ATOM 5370 N N . ALA D 1 57 ? 68.669 -19.216 134.604 1.00 28.37 57 ALA D N 1
ATOM 5371 C CA . ALA D 1 57 ? 67.439 -19.829 134.096 1.00 29.56 57 ALA D CA 1
ATOM 5372 C C . ALA D 1 57 ? 67.691 -20.559 132.771 1.00 28.59 57 ALA D C 1
ATOM 5373 O O . ALA D 1 57 ? 67.002 -21.523 132.435 1.00 27.49 57 ALA D O 1
ATOM 5375 N N . GLY D 1 58 ? 68.688 -20.096 132.024 1.00 29.77 58 GLY D N 1
ATOM 5376 C CA . GLY D 1 58 ? 69.003 -20.736 130.763 1.00 25.23 58 GLY D CA 1
ATOM 5377 C C . GLY D 1 58 ? 69.490 -22.135 131.064 1.00 26.36 58 GLY D C 1
ATOM 5378 O O . GLY D 1 58 ? 69.127 -23.095 130.382 1.00 21.31 58 GLY D O 1
ATOM 5379 N N . TYR D 1 59 ? 70.308 -22.255 132.104 1.00 28.46 59 TYR D N 1
ATOM 5380 C CA . TYR D 1 59 ? 70.843 -23.559 132.476 1.00 29.91 59 TYR D CA 1
ATOM 5381 C C . TYR D 1 59 ? 69.703 -24.493 132.882 1.00 28.68 59 TYR D C 1
ATOM 5382 O O . TYR D 1 59 ? 69.624 -25.631 132.413 1.00 27.39 59 TYR D O 1
ATOM 5391 N N . ARG D 1 60 ? 68.819 -24.015 133.751 1.00 27.03 60 ARG D N 1
ATOM 5392 C CA . ARG D 1 60 ? 67.703 -24.840 134.187 1.00 27.90 60 ARG D CA 1
ATOM 5393 C C . ARG D 1 60 ? 66.888 -25.252 132.968 1.00 26.26 60 ARG D C 1
ATOM 5394 O O . ARG D 1 60 ? 66.470 -26.403 132.861 1.00 25.48 60 ARG D O 1
ATOM 5402 N N . LEU D 1 61 ? 66.683 -24.321 132.038 1.00 25.00 61 LEU D N 1
ATOM 5403 C CA . LEU D 1 61 ? 65.937 -24.637 130.812 1.00 26.31 61 LEU D CA 1
ATOM 5404 C C . LEU D 1 61 ? 66.682 -25.731 130.046 1.00 23.52 61 LEU D C 1
ATOM 5405 O O . LEU D 1 61 ? 66.122 -26.782 129.744 1.00 22.77 61 LEU D O 1
ATOM 5410 N N . GLY D 1 62 ? 67.954 -25.477 129.746 1.00 24.62 62 GLY D N 1
ATOM 5411 C CA . GLY D 1 62 ? 68.756 -26.454 129.033 1.00 23.31 62 GLY D CA 1
ATOM 5412 C C . GLY D 1 62 ? 68.652 -27.836 129.658 1.00 25.16 62 GLY D C 1
ATOM 5413 O O . GLY D 1 62 ? 68.271 -28.797 128.995 1.00 24.64 62 GLY D O 1
ATOM 5414 N N . ARG D 1 63 ? 68.973 -27.938 130.946 1.00 26.43 63 ARG D N 1
ATOM 5415 C CA . ARG D 1 63 ? 68.913 -29.221 131.635 1.00 29.03 63 ARG D CA 1
ATOM 5416 C C . ARG D 1 63 ? 67.509 -29.840 131.659 1.00 29.17 63 ARG D C 1
ATOM 5417 O O . ARG D 1 63 ? 67.337 -31.010 131.311 1.00 27.68 63 ARG D O 1
ATOM 5425 N N . ALA D 1 64 ? 66.514 -29.065 132.081 1.00 28.52 64 ALA D N 1
ATOM 5426 C CA . ALA D 1 64 ? 65.147 -29.574 132.163 1.00 29.48 64 ALA D CA 1
ATOM 5427 C C . ALA D 1 64 ? 64.651 -30.089 130.812 1.00 32.66 64 ALA D C 1
ATOM 5428 O O . ALA D 1 64 ? 63.919 -31.089 130.744 1.00 32.13 64 ALA D O 1
ATOM 5430 N N . LEU D 1 65 ? 65.033 -29.403 129.735 1.00 31.43 65 LEU D N 1
ATOM 5431 C CA . LEU D 1 65 ? 64.617 -29.836 128.404 1.00 31.57 65 LEU D CA 1
ATOM 5432 C C . LEU D 1 65 ? 65.264 -31.172 128.050 1.00 29.78 65 LEU D C 1
ATOM 5433 O O . LEU D 1 65 ? 64.588 -32.086 127.573 1.00 28.72 65 LEU D O 1
ATOM 5438 N N . ALA D 1 66 ? 66.568 -31.279 128.305 1.00 27.62 66 ALA D N 1
ATOM 5439 C CA . ALA D 1 66 ? 67.326 -32.499 128.023 1.00 27.75 66 ALA D CA 1
ATOM 5440 C C . ALA D 1 66 ? 66.790 -33.705 128.778 1.00 29.83 66 ALA D C 1
ATOM 5441 O O . ALA D 1 66 ? 66.746 -34.804 128.239 1.00 29.40 66 ALA D O 1
ATOM 5443 N N . GLU D 1 67 ? 66.390 -33.499 130.029 1.00 33.92 67 GLU D N 1
ATOM 5444 C CA . GLU D 1 67 ? 65.866 -34.581 130.855 1.00 33.46 67 GLU D CA 1
ATOM 5445 C C . GLU D 1 67 ? 64.425 -34.952 130.490 1.00 33.75 67 GLU D C 1
ATOM 5446 O O . GLU D 1 67 ? 63.965 -36.059 130.774 1.00 34.62 67 GLU D O 1
ATOM 5452 N N . ALA D 1 68 ? 63.710 -34.036 129.851 1.00 33.28 68 ALA D N 1
ATOM 5453 C CA . ALA D 1 68 ? 62.338 -34.327 129.457 1.00 32.84 68 ALA D CA 1
ATOM 5454 C C . ALA D 1 68 ? 62.346 -34.963 128.071 1.00 33.38 68 ALA D C 1
ATOM 5455 O O . ALA D 1 68 ? 61.295 -35.229 127.492 1.00 34.80 68 ALA D O 1
ATOM 5457 N N . GLY D 1 69 ? 63.546 -35.182 127.538 1.00 31.47 69 GLY D N 1
ATOM 5458 C CA . GLY D 1 69 ? 63.671 -35.809 126.238 1.00 30.22 69 GLY D CA 1
ATOM 5459 C C . GLY D 1 69 ? 63.702 -34.911 125.013 1.00 29.77 69 GLY D C 1
ATOM 5460 O O . GLY D 1 69 ? 63.687 -35.423 123.895 1.00 29.26 69 GLY D O 1
ATOM 5461 N N . PHE D 1 70 ? 63.746 -33.594 125.204 1.00 28.79 70 PHE D N 1
ATOM 5462 C CA . PHE D 1 70 ? 63.790 -32.656 124.077 1.00 26.51 70 PHE D CA 1
ATOM 5463 C C . PHE D 1 70 ? 65.238 -32.248 123.775 1.00 26.43 70 PHE D C 1
ATOM 5464 O O . PHE D 1 70 ? 66.081 -32.244 124.670 1.00 23.58 70 PHE D O 1
ATOM 5472 N N . GLY D 1 71 ? 65.508 -31.905 122.513 1.00 25.07 71 GLY D N 1
ATOM 5473 C CA . GLY D 1 71 ? 66.827 -31.433 122.123 1.00 23.45 71 GLY D CA 1
ATOM 5474 C C . GLY D 1 71 ? 66.729 -29.913 122.071 1.00 23.45 71 GLY D C 1
ATOM 5475 O O . GLY D 1 71 ? 65.635 -29.383 121.858 1.00 25.50 71 GLY D O 1
ATOM 5476 N N . VAL D 1 72 ? 67.838 -29.201 122.269 1.00 21.64 72 VAL D N 1
ATOM 5477 C CA . VAL D 1 72 ? 67.797 -27.740 122.243 1.00 18.92 72 VAL D CA 1
ATOM 5478 C C . VAL D 1 72 ? 68.567 -27.143 121.079 1.00 17.93 72 VAL D C 1
ATOM 5479 O O . VAL D 1 72 ? 69.645 -27.616 120.741 1.00 16.96 72 VAL D O 1
ATOM 5483 N N . VAL D 1 73 ? 68.000 -26.109 120.459 1.00 19.20 73 VAL D N 1
ATOM 5484 C CA . VAL D 1 73 ? 68.659 -25.401 119.352 1.00 17.90 73 VAL D CA 1
ATOM 5485 C C . VAL D 1 73 ? 68.772 -23.931 119.746 1.00 20.17 73 VAL D C 1
ATOM 5486 O O . VAL D 1 73 ? 67.755 -23.267 120.005 1.00 21.95 73 VAL D O 1
ATOM 5490 N N . THR D 1 74 ? 70.002 -23.422 119.771 1.00 21.48 74 THR D N 1
ATOM 5491 C CA . THR D 1 74 ? 70.267 -22.032 120.158 1.00 21.45 74 THR D CA 1
ATOM 5492 C C . THR D 1 74 ? 71.031 -21.283 119.064 1.00 23.42 74 THR D C 1
ATOM 5493 O O . THR D 1 74 ? 71.427 -21.875 118.067 1.00 26.92 74 THR D O 1
ATOM 5497 N N . GLY D 1 75 ? 71.242 -19.982 119.258 1.00 23.93 75 GLY D N 1
ATOM 5498 C CA . GLY D 1 75 ? 72.009 -19.206 118.292 1.00 22.40 75 GLY D CA 1
ATOM 5499 C C . GLY D 1 75 ? 73.498 -19.492 118.468 1.00 26.64 75 GLY D C 1
ATOM 5500 O O . GLY D 1 75 ? 74.343 -18.993 117.721 1.00 26.97 75 GLY D O 1
ATOM 5501 N N . GLY D 1 76 ? 73.823 -20.278 119.493 1.00 27.98 76 GLY D N 1
ATOM 5502 C CA . GLY D 1 76 ? 75.202 -20.669 119.748 1.00 29.16 76 GLY D CA 1
ATOM 5503 C C . GLY D 1 76 ? 76.255 -19.676 120.216 1.00 29.29 76 GLY D C 1
ATOM 5504 O O . GLY D 1 76 ? 77.443 -20.008 120.192 1.00 32.28 76 GLY D O 1
ATOM 5505 N N . GLY D 1 77 ? 75.859 -18.486 120.657 1.00 28.14 77 GLY D N 1
ATOM 5506 C CA . GLY D 1 77 ? 76.854 -17.529 121.113 1.00 28.49 77 GLY D CA 1
ATOM 5507 C C . GLY D 1 77 ? 77.136 -17.638 122.606 1.00 30.18 77 GLY D C 1
ATOM 5508 O O . GLY D 1 77 ? 76.898 -18.690 123.195 1.00 28.82 77 GLY D O 1
ATOM 5509 N N . PRO D 1 78 ? 77.660 -16.570 123.241 1.00 30.24 78 PRO D N 1
ATOM 5510 C CA . PRO D 1 78 ? 77.975 -16.537 124.677 1.00 31.51 78 PRO D CA 1
ATOM 5511 C C . PRO D 1 78 ? 76.723 -16.176 125.471 1.00 31.48 78 PRO D C 1
ATOM 5512 O O . PRO D 1 78 ? 75.617 -16.146 124.920 1.00 33.85 78 PRO D O 1
ATOM 5516 N N . GLY D 1 79 ? 76.913 -15.890 126.758 1.00 27.91 79 GLY D N 1
ATOM 5517 C CA . GLY D 1 79 ? 75.811 -15.495 127.618 1.00 25.04 79 GLY D CA 1
ATOM 5518 C C . GLY D 1 79 ? 74.742 -16.541 127.851 1.00 23.65 79 GLY D C 1
ATOM 5519 O O . GLY D 1 79 ? 75.035 -17.727 128.017 1.00 21.43 79 GLY D O 1
ATOM 5520 N N . VAL D 1 80 ? 73.493 -16.094 127.863 1.00 25.00 80 VAL D N 1
ATOM 5521 C CA . VAL D 1 80 ? 72.362 -16.988 128.085 1.00 27.77 80 VAL D CA 1
ATOM 5522 C C . VAL D 1 80 ? 72.311 -18.123 127.068 1.00 29.62 80 VAL D C 1
ATOM 5523 O O . VAL D 1 80 ? 71.869 -19.229 127.391 1.00 30.69 80 VAL D O 1
ATOM 5535 N N . GLU D 1 82 ? 74.826 -19.719 125.784 1.00 32.24 82 GLU D N 1
ATOM 5536 C CA . GLU D 1 82 ? 75.728 -20.755 126.254 1.00 33.79 82 GLU D CA 1
ATOM 5537 C C . GLU D 1 82 ? 75.148 -21.481 127.466 1.00 31.01 82 GLU D C 1
ATOM 5538 O O . GLU D 1 82 ? 75.397 -22.670 127.660 1.00 30.88 82 GLU D O 1
ATOM 5544 N N . ALA D 1 83 ? 74.375 -20.767 128.276 1.00 29.91 83 ALA D N 1
ATOM 5545 C CA . ALA D 1 83 ? 73.770 -21.365 129.463 1.00 30.21 83 ALA D CA 1
ATOM 5546 C C . ALA D 1 83 ? 72.860 -22.522 129.071 1.00 30.78 83 ALA D C 1
ATOM 5547 O O . ALA D 1 83 ? 72.938 -23.600 129.650 1.00 33.75 83 ALA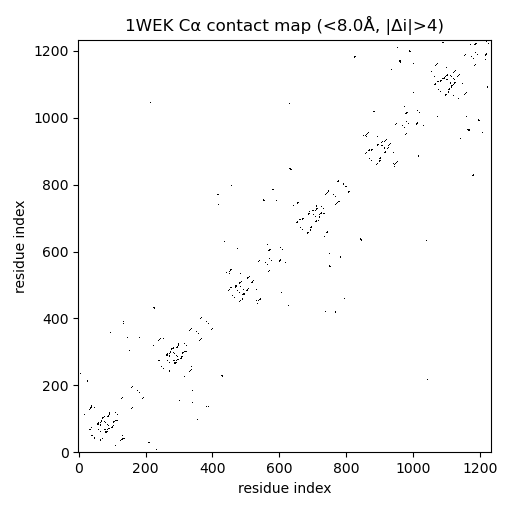 D O 1
ATOM 5549 N N . VAL D 1 84 ? 71.993 -22.288 128.089 1.00 30.98 84 VAL D N 1
ATOM 5550 C CA . VAL D 1 84 ? 71.069 -23.312 127.613 1.00 28.17 84 VAL D CA 1
ATOM 5551 C C . VAL D 1 84 ? 71.831 -24.492 127.005 1.00 28.21 84 VAL D C 1
ATOM 5552 O O . VAL D 1 84 ? 71.509 -25.650 127.267 1.00 25.71 84 VAL D O 1
ATOM 5556 N N . ASN D 1 85 ? 72.837 -24.193 126.187 1.00 30.55 85 ASN D N 1
ATOM 5557 C CA . ASN D 1 85 ? 73.641 -25.236 125.559 1.00 30.90 85 ASN D CA 1
ATOM 5558 C C . ASN D 1 85 ? 74.325 -26.087 126.634 1.00 31.50 85 ASN D C 1
ATOM 5559 O O . ASN D 1 85 ? 74.264 -27.317 126.588 1.00 32.21 85 ASN D O 1
ATOM 5564 N N . ARG D 1 86 ? 74.954 -25.429 127.606 1.00 31.05 86 ARG D N 1
ATOM 5565 C CA . ARG D 1 86 ? 75.634 -26.128 128.697 1.00 31.70 86 ARG D CA 1
ATOM 5566 C C . ARG D 1 86 ? 74.665 -27.019 129.501 1.00 30.86 86 ARG D C 1
ATOM 5567 O O . ARG D 1 86 ? 74.921 -28.210 129.708 1.00 28.46 86 ARG D O 1
ATOM 5575 N N . GLY D 1 87 ? 73.549 -26.442 129.944 1.00 29.19 87 GLY D N 1
ATOM 5576 C CA . GLY D 1 87 ? 72.573 -27.208 130.706 1.00 30.89 87 GLY D CA 1
ATOM 5577 C C . GLY D 1 87 ? 72.086 -28.473 130.015 1.00 29.95 87 GLY D C 1
ATOM 5578 O O . GLY D 1 87 ? 72.079 -29.546 130.612 1.00 29.47 87 GLY D O 1
ATOM 5579 N N . ALA D 1 88 ? 71.671 -28.348 128.757 1.00 30.20 88 ALA D N 1
ATOM 5580 C CA . ALA D 1 88 ? 71.183 -29.493 127.993 1.00 31.46 88 ALA D CA 1
ATOM 5581 C C . ALA D 1 88 ? 72.310 -30.473 127.682 1.00 31.33 88 ALA D C 1
ATOM 5582 O O . ALA D 1 88 ? 72.123 -31.694 127.717 1.00 29.97 88 ALA D O 1
ATOM 5584 N N . TYR D 1 89 ? 73.475 -29.926 127.360 1.00 30.04 89 TYR D N 1
ATOM 5585 C CA . TYR D 1 89 ? 74.634 -30.740 127.038 1.00 32.69 89 TYR D CA 1
ATOM 5586 C C . TYR D 1 89 ? 75.058 -31.604 128.225 1.00 35.65 89 TYR D C 1
ATOM 5587 O O . TYR D 1 89 ? 75.057 -32.836 128.144 1.00 37.69 89 TYR D O 1
ATOM 5596 N N . GLU D 1 90 ? 75.429 -30.950 129.323 1.00 35.43 90 GLU D N 1
ATOM 5597 C CA . GLU D 1 90 ? 75.875 -31.664 130.514 1.00 35.09 90 GLU D CA 1
ATOM 5598 C C . GLU D 1 90 ? 74.813 -32.597 131.060 1.00 32.22 90 GLU D C 1
ATOM 5599 O O . GLU D 1 90 ? 75.088 -33.388 131.943 1.00 33.08 90 GLU D O 1
ATOM 5605 N N . ALA D 1 91 ? 73.601 -32.509 130.524 1.00 32.76 91 ALA D N 1
ATOM 5606 C CA . ALA D 1 91 ? 72.517 -33.386 130.954 1.00 30.54 91 ALA D CA 1
ATOM 5607 C C . ALA D 1 91 ? 72.435 -34.557 129.972 1.00 30.69 91 ALA D C 1
ATOM 5608 O O . ALA D 1 91 ? 71.539 -35.400 130.069 1.00 32.17 91 ALA D O 1
ATOM 5610 N N . GLY D 1 92 ? 73.377 -34.598 129.029 1.00 28.94 92 GLY D N 1
ATOM 5611 C CA . GLY D 1 92 ? 73.407 -35.664 128.034 1.00 27.05 92 GLY D CA 1
ATOM 5612 C C . GLY D 1 92 ? 72.382 -35.500 126.915 1.00 25.65 92 GLY D C 1
ATOM 5613 O O . GLY D 1 92 ? 72.146 -36.418 126.129 1.00 24.32 92 GLY D O 1
ATOM 5614 N N . GLY D 1 93 ? 71.761 -34.329 126.843 1.00 26.45 93 GLY D N 1
ATOM 5615 C CA . GLY D 1 93 ? 70.771 -34.096 125.810 1.00 27.29 93 GLY D CA 1
ATOM 5616 C C . GLY D 1 93 ? 71.419 -33.650 124.520 1.00 26.93 93 GLY D C 1
ATOM 5617 O O . GLY D 1 93 ? 72.635 -33.391 124.475 1.00 26.16 93 GLY D O 1
ATOM 5618 N N . VAL D 1 94 ? 70.616 -33.590 123.460 1.00 25.00 94 VAL D N 1
ATOM 5619 C CA . VAL D 1 94 ? 71.097 -33.142 122.158 1.00 26.25 94 VAL D CA 1
ATOM 5620 C C . VAL D 1 94 ? 71.107 -31.612 122.194 1.00 25.97 94 VAL D C 1
ATOM 5621 O O . VAL D 1 94 ? 70.077 -30.978 122.446 1.00 28.76 94 VAL D O 1
ATOM 5625 N N . SER D 1 95 ? 72.276 -31.024 121.966 1.00 23.48 95 SER D N 1
ATOM 5626 C CA . SER D 1 95 ? 72.427 -29.573 122.008 1.00 23.38 95 SER D CA 1
ATOM 5627 C C . SER D 1 95 ? 72.931 -29.040 120.666 1.00 24.60 95 SER D C 1
ATOM 5628 O O . SER D 1 95 ? 74.048 -29.343 120.240 1.00 23.34 95 SER D O 1
ATOM 5631 N N . VAL D 1 96 ? 72.104 -28.248 119.996 1.00 22.84 96 VAL D N 1
ATOM 5632 C CA . VAL D 1 96 ? 72.489 -27.711 118.704 1.00 20.69 96 VAL D CA 1
ATOM 5633 C C . VAL D 1 96 ? 72.776 -26.219 118.771 1.00 22.98 96 VAL D C 1
ATOM 5634 O O . VAL D 1 96 ? 72.123 -25.478 119.514 1.00 23.28 96 VAL D O 1
ATOM 5638 N N . GLY D 1 97 ? 73.751 -25.792 117.974 1.00 23.23 97 GLY D N 1
ATOM 5639 C CA . GLY D 1 97 ? 74.120 -24.393 117.909 1.00 21.93 97 GLY D CA 1
ATOM 5640 C C . GLY D 1 97 ? 74.074 -23.908 116.464 1.00 22.36 97 GLY D C 1
ATOM 5641 O O . GLY D 1 97 ? 74.709 -24.480 115.579 1.00 19.69 97 GLY D O 1
ATOM 5642 N N . LEU D 1 98 ? 73.283 -22.875 116.206 1.00 22.92 98 LEU D N 1
ATOM 5643 C CA . LEU D 1 98 ? 73.212 -22.315 114.863 1.00 23.22 98 LEU D CA 1
ATOM 5644 C C . LEU D 1 98 ? 74.096 -21.080 114.957 1.00 22.95 98 LEU D C 1
ATOM 5645 O O . LEU D 1 98 ? 73.613 -19.952 115.080 1.00 21.45 98 LEU D O 1
ATOM 5650 N N . ASN D 1 99 ? 75.405 -21.324 114.925 1.00 26.15 99 ASN D N 1
ATOM 5651 C CA . ASN D 1 99 ? 76.404 -20.274 115.064 1.00 27.06 99 ASN D CA 1
ATOM 5652 C C . ASN D 1 99 ? 76.558 -19.352 113.877 1.00 29.91 99 ASN D C 1
ATOM 5653 O O . ASN D 1 99 ? 76.627 -19.785 112.729 1.00 31.60 99 ASN D O 1
ATOM 5658 N N . ILE D 1 100 ? 76.615 -18.063 114.156 1.00 34.65 100 ILE D N 1
ATOM 5659 C CA . ILE D 1 100 ? 76.796 -17.109 113.096 1.00 38.47 100 ILE D CA 1
ATOM 5660 C C . ILE D 1 100 ? 78.223 -16.609 113.122 1.00 41.69 100 ILE D C 1
ATOM 5661 O O . ILE D 1 100 ? 78.742 -16.238 114.169 1.00 39.85 100 ILE D O 1
ATOM 5666 N N . GLU D 1 101 ? 78.859 -16.641 111.955 1.00 47.54 101 GLU D N 1
ATOM 5667 C CA . GLU D 1 101 ? 80.234 -16.182 111.799 1.00 53.47 101 GLU D CA 1
ATOM 5668 C C . GLU D 1 101 ? 80.277 -14.652 111.858 1.00 56.79 101 GLU D C 1
ATOM 5669 O O . GLU D 1 101 ? 80.519 -13.998 110.838 1.00 57.90 101 GLU D O 1
ATOM 5675 N N . LEU D 1 102 ? 80.034 -14.086 113.041 1.00 59.27 102 LEU D N 1
ATOM 5676 C CA . LEU D 1 102 ? 80.054 -12.631 113.211 1.00 62.20 102 LEU D CA 1
ATOM 5677 C C . LEU D 1 102 ? 81.426 -12.057 112.856 1.00 64.61 102 LEU D C 1
ATOM 5678 O O . LEU D 1 102 ? 82.320 -12.779 112.404 1.00 66.61 102 LEU D O 1
ATOM 5683 N N . PRO D 1 108 ? 82.527 -20.343 118.809 1.00 66.79 108 PRO D N 1
ATOM 5684 C CA . PRO D 1 108 ? 81.273 -20.956 119.262 1.00 66.37 108 PRO D CA 1
ATOM 5685 C C . PRO D 1 108 ? 81.468 -21.667 120.595 1.00 65.37 108 PRO D C 1
ATOM 5686 O O . PRO D 1 108 ? 82.450 -22.397 120.774 1.00 65.28 108 PRO D O 1
ATOM 5690 N N . ASN D 1 109 ? 80.540 -21.461 121.529 1.00 63.14 109 ASN D N 1
ATOM 5691 C CA . ASN D 1 109 ? 80.651 -22.107 122.833 1.00 61.07 109 ASN D CA 1
ATOM 5692 C C . ASN D 1 109 ? 80.868 -23.613 122.624 1.00 59.40 109 ASN D C 1
ATOM 5693 O O . ASN D 1 109 ? 80.360 -24.203 121.663 1.00 59.82 109 ASN D O 1
ATOM 5698 N N . PRO D 1 110 ? 81.644 -24.248 123.515 1.00 56.13 110 PRO D N 1
ATOM 5699 C CA . PRO D 1 110 ? 81.943 -25.679 123.431 1.00 53.81 110 PRO D CA 1
ATOM 5700 C C . PRO D 1 110 ? 80.920 -26.650 124.030 1.00 51.04 110 PRO D C 1
ATOM 5701 O O . PRO D 1 110 ? 81.293 -27.736 124.469 1.00 52.07 110 PRO D O 1
ATOM 5705 N N . TYR D 1 111 ? 79.644 -26.282 124.050 1.00 46.69 111 TYR D N 1
ATOM 5706 C CA . TYR D 1 111 ? 78.635 -27.177 124.610 1.00 43.50 111 TYR D CA 1
ATOM 5707 C C . TYR D 1 111 ? 77.569 -27.564 123.591 1.00 40.30 111 TYR D C 1
ATOM 5708 O O . TYR D 1 111 ? 76.371 -27.525 123.877 1.00 38.49 111 TYR D O 1
ATOM 5717 N N . GLN D 1 112 ? 78.012 -27.948 122.401 1.00 37.59 112 GLN D N 1
ATOM 5718 C CA . GLN D 1 112 ? 77.088 -28.330 121.337 1.00 34.22 112 GLN D CA 1
ATOM 5719 C C . GLN D 1 112 ? 77.377 -29.739 120.820 1.00 32.81 112 GLN D C 1
ATOM 5720 O O . GLN D 1 112 ? 78.534 -30.089 120.548 1.00 28.68 112 GLN D O 1
ATOM 5726 N N . THR D 1 113 ? 76.318 -30.537 120.700 1.00 29.17 113 THR D N 1
ATOM 5727 C CA . THR D 1 113 ? 76.412 -31.904 120.194 1.00 31.17 113 THR D CA 1
ATOM 5728 C C . THR D 1 113 ? 76.552 -31.825 118.677 1.00 29.18 113 THR D C 1
ATOM 5729 O O . THR D 1 113 ? 77.033 -32.755 118.037 1.00 29.56 113 THR D O 1
ATOM 5733 N N . HIS D 1 114 ? 76.109 -30.701 118.120 1.00 26.13 114 HIS D N 1
ATOM 5734 C CA . HIS D 1 114 ? 76.167 -30.447 116.686 1.00 26.00 114 HIS D CA 1
ATOM 5735 C C . HIS D 1 114 ? 76.293 -28.947 116.478 1.00 25.96 114 HIS D C 1
ATOM 5736 O O . HIS D 1 114 ? 75.415 -28.190 116.889 1.00 25.15 114 HIS D O 1
ATOM 5743 N N . ALA D 1 115 ? 77.385 -28.524 115.842 1.00 26.51 115 ALA D N 1
ATOM 5744 C CA . ALA D 1 115 ? 77.641 -27.106 115.590 1.00 27.02 115 ALA D CA 1
ATOM 5745 C C . ALA D 1 115 ? 77.535 -26.740 114.117 1.00 26.94 115 ALA D C 1
ATOM 5746 O O . ALA D 1 115 ? 78.310 -27.218 113.298 1.00 24.50 115 ALA D O 1
ATOM 5748 N N . LEU D 1 116 ? 76.580 -25.880 113.786 1.00 27.51 116 LEU D N 1
ATOM 5749 C CA . LEU D 1 116 ? 76.403 -25.449 112.405 1.00 27.82 116 LEU D CA 1
ATOM 5750 C C . LEU D 1 116 ? 77.030 -24.081 112.198 1.00 27.52 116 LEU D C 1
ATOM 5751 O O . LEU D 1 116 ? 76.739 -23.134 112.926 1.00 26.70 116 LEU D O 1
ATOM 5756 N N . SER D 1 117 ? 77.906 -23.993 111.204 1.00 30.41 117 SER D N 1
ATOM 5757 C CA . SER D 1 117 ? 78.602 -22.749 110.872 1.00 31.57 117 SER D CA 1
ATOM 5758 C C . SER D 1 117 ? 77.778 -21.968 109.834 1.00 27.48 117 SER D C 1
ATOM 5759 O O . SER D 1 117 ? 77.748 -22.327 108.659 1.00 25.86 117 SER D O 1
ATOM 5762 N N . LEU D 1 118 ? 77.128 -20.897 110.280 1.00 26.72 118 LEU D N 1
ATOM 5763 C CA . LEU D 1 118 ? 76.267 -20.077 109.424 1.00 24.05 118 LEU D CA 1
ATOM 5764 C C . LEU D 1 118 ? 76.751 -18.651 109.228 1.00 25.25 118 LEU D C 1
ATOM 5765 O O . LEU D 1 118 ? 77.278 -18.025 110.146 1.00 26.32 118 LEU D O 1
ATOM 5770 N N . ARG D 1 119 ? 76.555 -18.119 108.033 1.00 25.10 119 ARG D N 1
ATOM 5771 C CA . ARG D 1 119 ? 76.983 -16.754 107.768 1.00 26.22 119 ARG D CA 1
ATOM 5772 C C . ARG D 1 119 ? 75.795 -15.882 107.467 1.00 23.13 119 ARG D C 1
ATOM 5773 O O . ARG D 1 119 ? 75.847 -14.669 107.645 1.00 23.16 119 ARG D O 1
ATOM 5781 N N . TYR D 1 120 ? 74.716 -16.514 107.025 1.00 23.05 120 TYR D N 1
ATOM 5782 C CA . TYR D 1 120 ? 73.527 -15.783 106.645 1.00 23.40 120 TYR D CA 1
ATOM 5783 C C . TYR D 1 120 ? 72.356 -15.833 107.619 1.00 21.45 120 TYR D C 1
ATOM 5784 O O . TYR D 1 120 ? 71.759 -16.881 107.869 1.00 21.23 120 TYR D O 1
ATOM 5793 N N . PHE D 1 121 ? 72.033 -14.662 108.153 1.00 18.38 121 PHE D N 1
ATOM 5794 C CA . PHE D 1 121 ? 70.955 -14.509 109.105 1.00 18.04 121 PHE D CA 1
ATOM 5795 C C . PHE D 1 121 ? 69.642 -15.138 108.639 1.00 18.74 121 PHE D C 1
ATOM 5796 O O . PHE D 1 121 ? 68.924 -15.718 109.451 1.00 19.38 121 PHE D O 1
ATOM 5804 N N . PHE D 1 122 ? 69.325 -15.053 107.344 1.00 16.59 122 PHE D N 1
ATOM 5805 C CA . PHE D 1 122 ? 68.065 -15.627 106.873 1.00 16.69 122 PHE D CA 1
ATOM 5806 C C . PHE D 1 122 ? 68.060 -17.158 106.798 1.00 19.54 122 PHE D C 1
ATOM 5807 O O . PHE D 1 122 ? 66.994 -17.787 106.841 1.00 16.93 122 PHE D O 1
ATOM 5815 N N . VAL D 1 123 ? 69.241 -17.767 106.708 1.00 16.35 123 VAL D N 1
ATOM 5816 C CA . VAL D 1 123 ? 69.303 -19.218 106.681 1.00 17.97 123 VAL D CA 1
ATOM 5817 C C . VAL D 1 123 ? 69.148 -19.688 108.124 1.00 19.80 123 VAL D C 1
ATOM 5818 O O . VAL D 1 123 ? 68.563 -20.745 108.409 1.00 19.86 123 VAL D O 1
ATOM 5822 N N . ARG D 1 124 ? 69.676 -18.890 109.040 1.00 17.88 124 ARG D N 1
ATOM 5823 C CA . ARG D 1 124 ? 69.602 -19.235 110.448 1.00 21.16 124 ARG D CA 1
ATOM 5824 C C . ARG D 1 124 ? 68.163 -19.153 110.924 1.00 21.03 124 ARG D C 1
ATOM 5825 O O . ARG D 1 124 ? 67.725 -19.983 111.717 1.00 19.74 124 ARG D O 1
ATOM 5833 N N . LYS D 1 125 ? 67.437 -18.150 110.433 1.00 21.63 125 LYS D N 1
ATOM 5834 C CA . LYS D 1 125 ? 66.041 -17.949 110.816 1.00 25.87 125 LYS D CA 1
ATOM 5835 C C . LYS D 1 125 ? 65.182 -19.130 110.374 1.00 25.34 125 LYS D C 1
ATOM 5836 O O . LYS D 1 125 ? 64.306 -19.579 111.111 1.00 29.64 125 LYS D O 1
ATOM 5842 N N . VAL D 1 126 ? 65.409 -19.619 109.159 1.00 23.80 126 VAL D N 1
ATOM 5843 C CA . VAL D 1 126 ? 64.638 -20.760 108.672 1.00 19.82 126 VAL D CA 1
ATOM 5844 C C . VAL D 1 126 ? 64.953 -21.986 109.547 1.00 18.65 126 VAL D C 1
ATOM 5845 O O . VAL D 1 126 ? 64.047 -22.653 110.040 1.00 20.46 126 VAL D O 1
ATOM 5849 N N . LEU D 1 127 ? 66.235 -22.262 109.763 1.00 14.19 127 LEU D N 1
ATOM 5850 C CA . LEU D 1 127 ? 66.627 -23.424 110.563 1.00 17.49 127 LEU D CA 1
ATOM 5851 C C . LEU D 1 127 ? 66.134 -23.372 112.004 1.00 17.80 127 LEU D C 1
ATOM 5852 O O . LEU D 1 127 ? 65.985 -24.407 112.646 1.00 21.01 127 LEU D O 1
ATOM 5857 N N . PHE D 1 128 ? 65.868 -22.173 112.511 1.00 18.62 128 PHE D N 1
ATOM 5858 C CA . PHE D 1 128 ? 65.380 -22.009 113.882 1.00 17.46 128 PHE D CA 1
ATOM 5859 C C . PHE D 1 128 ? 63.963 -22.566 114.055 1.00 15.25 128 PHE D C 1
ATOM 5860 O O . PHE D 1 128 ? 63.632 -23.115 115.100 1.00 16.86 128 PHE D O 1
ATOM 5868 N N . VAL D 1 129 ? 63.132 -22.437 113.028 1.00 13.32 129 VAL D N 1
ATOM 5869 C CA . VAL D 1 129 ? 61.742 -22.902 113.123 1.00 16.19 129 VAL D CA 1
ATOM 5870 C C . VAL D 1 129 ? 61.317 -24.129 112.299 1.00 16.13 129 VAL D C 1
ATOM 5871 O O . VAL D 1 129 ? 60.276 -24.728 112.564 1.00 15.44 129 VAL D O 1
ATOM 5875 N N . ARG D 1 130 ? 62.130 -24.503 111.318 1.00 19.78 130 ARG D N 1
ATOM 5876 C CA . ARG D 1 130 ? 61.831 -25.628 110.442 1.00 20.21 130 ARG D CA 1
ATOM 5877 C C . ARG D 1 130 ? 61.423 -26.914 111.142 1.00 23.56 130 ARG D C 1
ATOM 5878 O O . ARG D 1 130 ? 60.577 -27.655 110.637 1.00 25.25 130 ARG D O 1
ATOM 5886 N N . TYR D 1 131 ? 62.021 -27.188 112.294 1.00 24.15 131 TYR D N 1
ATOM 5887 C CA . TYR D 1 131 ? 61.719 -28.422 113.003 1.00 26.05 131 TYR D CA 1
ATOM 5888 C C . TYR D 1 131 ? 61.379 -28.172 114.474 1.00 27.32 131 TYR D C 1
ATOM 5889 O O . TYR D 1 131 ? 61.364 -29.104 115.286 1.00 26.49 131 TYR D O 1
ATOM 5898 N N . ALA D 1 132 ? 61.095 -26.922 114.814 1.00 26.08 132 ALA D N 1
ATOM 5899 C CA . ALA D 1 132 ? 60.803 -26.567 116.198 1.00 25.54 132 ALA D CA 1
ATOM 5900 C C . ALA D 1 132 ? 59.423 -27.005 116.664 1.00 24.90 132 ALA D C 1
ATOM 5901 O O . ALA D 1 132 ? 58.446 -26.873 115.934 1.00 23.25 132 ALA D O 1
ATOM 5903 N N . VAL D 1 133 ? 59.368 -27.541 117.881 1.00 22.65 133 VAL D N 1
ATOM 5904 C CA . VAL D 1 133 ? 58.116 -27.981 118.480 1.00 22.85 133 VAL D CA 1
ATOM 5905 C C . VAL D 1 133 ? 57.819 -27.027 119.620 1.00 21.16 133 VAL D C 1
ATOM 5906 O O . VAL D 1 133 ? 56.930 -27.260 120.420 1.00 23.77 133 VAL D O 1
ATOM 5910 N N . GLY D 1 134 ? 58.594 -25.953 119.683 1.00 23.58 134 GLY D N 1
ATOM 5911 C CA . GLY D 1 134 ? 58.433 -24.961 120.721 1.00 21.32 134 GLY D CA 1
ATOM 5912 C C . GLY D 1 134 ? 59.605 -24.005 120.651 1.00 23.55 134 GLY D C 1
ATOM 5913 O O . GLY D 1 134 ? 60.700 -24.375 120.218 1.00 22.59 134 GLY D O 1
ATOM 5914 N N . PHE D 1 135 ? 59.366 -22.766 121.058 1.00 22.64 135 PHE D N 1
ATOM 5915 C CA . PHE D 1 135 ? 60.398 -21.745 121.045 1.00 23.04 135 PHE D CA 1
ATOM 5916 C C . PHE D 1 135 ? 60.324 -20.979 122.369 1.00 23.02 135 PHE D C 1
ATOM 5917 O O . PHE D 1 135 ? 59.257 -20.494 122.766 1.00 20.16 135 PHE D O 1
ATOM 5925 N N . VAL D 1 136 ? 61.466 -20.895 123.047 1.00 22.17 136 VAL D N 1
ATOM 5926 C CA . VAL D 1 136 ? 61.569 -20.226 124.340 1.00 22.49 136 VAL D CA 1
ATOM 5927 C C . VAL D 1 136 ? 62.446 -18.987 124.268 1.00 24.22 136 VAL D C 1
ATOM 5928 O O . VAL D 1 136 ? 63.609 -19.047 123.826 1.00 22.29 136 VAL D O 1
ATOM 5932 N N . PHE D 1 137 ? 61.905 -17.869 124.729 1.00 21.12 137 PHE D N 1
ATOM 5933 C CA . PHE D 1 137 ? 62.663 -16.634 124.701 1.00 21.03 137 PHE D CA 1
ATOM 5934 C C . PHE D 1 137 ? 63.014 -16.103 126.090 1.00 24.38 137 PHE D C 1
ATOM 5935 O O . PHE D 1 137 ? 62.140 -15.828 126.924 1.00 21.73 137 PHE D O 1
ATOM 5943 N N . LEU D 1 138 ? 64.313 -15.972 126.330 1.00 22.59 138 LEU D N 1
ATOM 5944 C CA . LEU D 1 138 ? 64.812 -15.466 127.592 1.00 22.91 138 LEU D CA 1
ATOM 5945 C C . LEU D 1 138 ? 65.194 -13.997 127.418 1.00 22.91 138 LEU D C 1
ATOM 5946 O O . LEU D 1 138 ? 65.293 -13.494 126.294 1.00 26.27 138 LEU D O 1
ATOM 5951 N N . PRO D 1 139 ? 65.381 -13.278 128.529 1.00 21.22 139 PRO D N 1
ATOM 5952 C CA . PRO D 1 139 ? 65.758 -11.859 128.476 1.00 21.19 139 PRO D CA 1
ATOM 5953 C C . PRO D 1 139 ? 66.942 -11.634 127.537 1.00 18.92 139 PRO D C 1
ATOM 5954 O O . PRO D 1 139 ? 67.979 -12.276 127.676 1.00 22.80 139 PRO D O 1
ATOM 5958 N N . GLY D 1 140 ? 66.785 -10.724 126.580 1.00 20.89 140 GLY D N 1
ATOM 5959 C CA . GLY D 1 140 ? 67.862 -10.445 125.643 1.00 20.34 140 GLY D CA 1
ATOM 5960 C C . GLY D 1 140 ? 67.813 -9.019 125.129 1.00 20.04 140 GLY D C 1
ATOM 5961 O O . GLY D 1 140 ? 67.179 -8.160 125.752 1.00 22.65 140 GLY D O 1
ATOM 5962 N N . GLY D 1 141 ? 68.476 -8.764 124.002 1.00 17.25 141 GLY D N 1
ATOM 5963 C CA . GLY D 1 141 ? 68.505 -7.424 123.431 1.00 20.06 141 GLY D CA 1
ATOM 5964 C C . GLY D 1 141 ? 68.000 -7.370 121.991 1.00 22.38 141 GLY D C 1
ATOM 5965 O O . GLY D 1 141 ? 66.966 -7.969 121.679 1.00 18.65 141 GLY D O 1
ATOM 5966 N N . PHE D 1 142 ? 68.710 -6.669 121.102 1.00 20.34 142 PHE D N 1
ATOM 5967 C CA . PHE D 1 142 ? 68.252 -6.597 119.705 1.00 22.39 142 PHE D CA 1
ATOM 5968 C C . PHE D 1 142 ? 68.048 -7.998 119.099 1.00 24.61 142 PHE D C 1
ATOM 5969 O O . PHE D 1 142 ? 66.946 -8.326 118.616 1.00 25.75 142 PHE D O 1
ATOM 5977 N N . GLY D 1 143 ? 69.096 -8.822 119.145 1.00 19.63 143 GLY D N 1
ATOM 5978 C CA . GLY D 1 143 ? 69.009 -10.167 118.605 1.00 19.13 143 GLY D CA 1
ATOM 5979 C C . GLY D 1 143 ? 67.777 -10.950 119.040 1.00 22.04 143 GLY D C 1
ATOM 5980 O O . GLY D 1 143 ? 67.069 -11.532 118.211 1.00 24.34 143 GLY D O 1
ATOM 5981 N N . THR D 1 144 ? 67.517 -10.978 120.342 1.00 19.27 144 THR D N 1
ATOM 5982 C CA . THR D 1 144 ? 66.370 -11.708 120.881 1.00 15.70 144 THR D CA 1
ATOM 5983 C C . THR D 1 144 ? 65.029 -11.128 120.404 1.00 16.27 144 THR D C 1
ATOM 5984 O O . THR D 1 144 ? 64.102 -11.868 120.089 1.00 15.21 144 THR D O 1
ATOM 5988 N N . LEU D 1 145 ? 64.923 -9.804 120.357 1.00 14.58 145 LEU D N 1
ATOM 5989 C CA . LEU D 1 145 ? 63.699 -9.172 119.882 1.00 16.53 145 LEU D CA 1
ATOM 5990 C C . LEU D 1 145 ? 63.474 -9.523 118.401 1.00 17.86 145 LEU D C 1
ATOM 5991 O O . LEU D 1 145 ? 62.354 -9.808 117.969 1.00 19.37 145 LEU D O 1
ATOM 5996 N N . ASP D 1 146 ? 64.561 -9.498 117.637 1.00 19.85 146 ASP D N 1
ATOM 5997 C CA . ASP D 1 146 ? 64.533 -9.791 116.209 1.00 20.56 146 ASP D CA 1
ATOM 5998 C C . ASP D 1 146 ? 63.991 -11.190 115.968 1.00 19.86 146 ASP D C 1
ATOM 5999 O O . ASP D 1 146 ? 63.037 -11.371 115.219 1.00 23.48 146 ASP D O 1
ATOM 6004 N N . GLU D 1 147 ? 64.587 -12.170 116.632 1.00 20.14 147 GLU D N 1
ATOM 6005 C CA . GLU D 1 147 ? 64.160 -13.552 116.492 1.00 19.22 147 GLU D CA 1
ATOM 6006 C C . GLU D 1 147 ? 62.728 -13.779 116.979 1.00 20.72 147 GLU D C 1
ATOM 6007 O O . GLU D 1 147 ? 62.018 -14.634 116.444 1.00 18.17 147 GLU D O 1
ATOM 6013 N N . LEU D 1 148 ? 62.307 -13.020 117.990 1.00 18.94 148 LEU D N 1
ATOM 6014 C CA . LEU D 1 148 ? 60.959 -13.156 118.529 1.00 21.19 148 LEU D CA 1
ATOM 6015 C C . LEU D 1 148 ? 59.965 -12.623 117.497 1.00 20.20 148 LEU D C 1
ATOM 6016 O O . LEU D 1 148 ? 58.985 -13.289 117.177 1.00 17.97 148 LEU D O 1
ATOM 6021 N N . SER D 1 149 ? 60.230 -11.412 116.999 1.00 20.28 149 SER D N 1
ATOM 6022 C CA . SER D 1 149 ? 59.392 -10.776 115.978 1.00 23.87 149 SER D CA 1
ATOM 6023 C C . SER D 1 149 ? 59.223 -11.713 114.781 1.00 24.39 149 SER D C 1
ATOM 6024 O O . SER D 1 149 ? 58.125 -11.869 114.246 1.00 21.31 149 SER D O 1
ATOM 6027 N N . GLU D 1 150 ? 60.329 -12.318 114.356 1.00 24.37 150 GLU D N 1
ATOM 6028 C CA . GLU D 1 150 ? 60.307 -13.240 113.227 1.00 27.60 150 GLU D CA 1
ATOM 6029 C C . GLU D 1 150 ? 59.316 -14.363 113.481 1.00 25.85 150 GL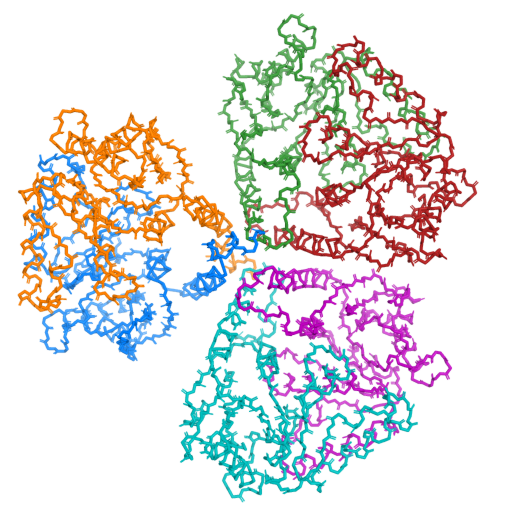U D C 1
ATOM 6030 O O . GLU D 1 150 ? 58.398 -14.596 112.692 1.00 26.08 150 GLU D O 1
ATOM 6036 N N . VAL D 1 151 ? 59.515 -15.062 114.590 1.00 25.59 151 VAL D N 1
ATOM 6037 C CA . VAL D 1 151 ? 58.647 -16.168 114.946 1.00 23.23 151 VAL D CA 1
ATOM 6038 C C . VAL D 1 151 ? 57.195 -15.740 114.970 1.00 23.76 151 VAL D C 1
ATOM 6039 O O . VAL D 1 151 ? 56.343 -16.400 114.381 1.00 22.71 151 VAL D O 1
ATOM 6043 N N . LEU D 1 152 ? 56.898 -14.630 115.629 1.00 20.12 152 LEU D N 1
ATOM 6044 C CA . LEU D 1 152 ? 55.510 -14.205 115.674 1.00 20.50 152 LEU D CA 1
ATOM 6045 C C . LEU D 1 152 ? 54.945 -13.986 114.275 1.00 19.33 152 LEU D C 1
ATOM 6046 O O . LEU D 1 152 ? 53.842 -14.426 113.990 1.00 21.38 152 LEU D O 1
ATOM 6051 N N . VAL D 1 153 ? 55.697 -13.352 113.382 1.00 19.30 153 VAL D N 1
ATOM 6052 C CA . VAL D 1 153 ? 55.171 -13.123 112.029 1.00 23.96 153 VAL D CA 1
ATOM 6053 C C . VAL D 1 153 ? 54.980 -14.396 111.202 1.00 22.60 153 VAL D C 1
ATOM 6054 O O . VAL D 1 153 ? 54.008 -14.515 110.443 1.00 25.00 153 VAL D O 1
ATOM 6058 N N . LEU D 1 154 ? 55.895 -15.346 111.351 1.00 21.36 154 LEU D N 1
ATOM 6059 C CA . LEU D 1 154 ? 55.807 -16.602 110.609 1.00 21.21 154 LEU D CA 1
ATOM 6060 C C . LEU D 1 154 ? 54.580 -17.385 111.095 1.00 20.40 154 LEU D C 1
ATOM 6061 O O . LEU D 1 154 ? 53.862 -17.989 110.294 1.00 20.12 154 LEU D O 1
ATOM 6066 N N . LEU D 1 155 ? 54.349 -17.369 112.411 1.00 20.09 155 LEU D N 1
ATOM 6067 C CA . LEU D 1 155 ? 53.222 -18.073 113.008 1.00 20.02 155 LEU D CA 1
ATOM 6068 C C . LEU D 1 155 ? 51.913 -17.370 112.632 1.00 19.56 155 LEU D C 1
ATOM 6069 O O . LEU D 1 155 ? 50.986 -17.995 112.146 1.00 21.46 155 LEU D O 1
ATOM 6074 N N . GLN D 1 156 ? 51.863 -16.063 112.856 1.00 20.42 156 GLN D N 1
ATOM 6075 C CA . GLN D 1 156 ? 50.693 -15.256 112.544 1.00 24.46 156 GLN D CA 1
ATOM 6076 C C . GLN D 1 156 ? 50.281 -15.438 111.087 1.00 26.84 156 GLN D C 1
ATOM 6077 O O . GLN D 1 156 ? 49.099 -15.586 110.763 1.00 26.47 156 GLN D O 1
ATOM 6083 N N . THR D 1 157 ? 51.292 -15.438 110.225 1.00 26.85 157 THR D N 1
ATOM 6084 C CA . THR D 1 157 ? 51.124 -15.539 108.785 1.00 26.62 157 THR D CA 1
ATOM 6085 C C . THR D 1 157 ? 51.053 -16.942 108.187 1.00 26.82 157 THR D C 1
ATOM 6086 O O . THR D 1 157 ? 50.810 -17.097 106.989 1.00 26.90 157 THR D O 1
ATOM 6090 N N . GLU D 1 158 ? 51.239 -17.960 109.018 1.00 28.56 158 GLU D N 1
ATOM 6091 C CA . GLU D 1 158 ? 51.206 -19.342 108.550 1.00 28.86 158 GLU D CA 1
ATOM 6092 C C . GLU D 1 158 ? 52.342 -19.645 107.579 1.00 28.43 158 GLU D C 1
ATOM 6093 O O . GLU D 1 158 ? 52.135 -20.336 106.589 1.00 30.58 158 GLU D O 1
ATOM 6099 N N . LYS D 1 159 ? 53.537 -19.125 107.831 1.00 28.66 159 LYS D N 1
ATOM 6100 C CA . LYS D 1 159 ? 54.646 -19.421 106.932 1.00 24.46 159 LYS D CA 1
ATOM 6101 C C . LYS D 1 159 ? 55.361 -20.665 107.430 1.00 25.15 159 LYS D C 1
ATOM 6102 O O . LYS D 1 159 ? 56.233 -21.223 106.749 1.00 28.82 159 LYS D O 1
ATOM 6108 N N . VAL D 1 160 ? 54.973 -21.103 108.624 1.00 22.66 160 VAL D N 1
ATOM 6109 C CA . VAL D 1 160 ? 55.567 -22.278 109.238 1.00 21.02 160 VAL D CA 1
ATOM 6110 C C . VAL D 1 160 ? 54.519 -22.942 110.113 1.00 21.94 160 VAL D C 1
ATOM 6111 O O . VAL D 1 160 ? 53.553 -22.302 110.511 1.00 24.70 160 VAL D O 1
ATOM 6115 N N . HIS D 1 161 ? 54.722 -24.224 110.407 1.00 22.13 161 HIS D N 1
ATOM 6116 C CA . HIS D 1 161 ? 53.810 -24.980 111.253 1.00 22.71 161 HIS D CA 1
ATOM 6117 C C . HIS D 1 161 ? 53.775 -24.306 112.620 1.00 23.87 161 HIS D C 1
ATOM 6118 O O . HIS D 1 161 ? 54.706 -23.586 112.989 1.00 25.98 161 HIS D O 1
ATOM 6125 N N . ARG D 1 162 ? 52.717 -24.555 113.381 1.00 21.70 162 ARG D N 1
ATOM 6126 C CA . ARG D 1 162 ? 52.575 -23.935 114.689 1.00 23.42 162 ARG D CA 1
ATOM 6127 C C . ARG D 1 162 ? 53.317 -24.625 115.830 1.00 21.33 162 ARG D C 1
ATOM 6128 O O . ARG D 1 162 ? 53.531 -25.829 115.815 1.00 24.03 162 ARG D O 1
ATOM 6136 N N . PHE D 1 163 ? 53.707 -23.837 116.824 1.00 21.43 163 PHE D N 1
ATOM 6137 C CA . PHE D 1 163 ? 54.400 -24.343 118.003 1.00 20.27 163 PHE D CA 1
ATOM 6138 C C . PHE D 1 163 ? 54.255 -23.322 119.124 1.00 19.76 163 PHE D C 1
ATOM 6139 O O . PHE D 1 163 ? 54.101 -22.126 118.878 1.00 17.66 163 PHE D O 1
ATOM 6147 N N . PRO D 1 164 ? 54.272 -23.785 120.375 1.00 21.82 164 PRO D N 1
ATOM 6148 C CA . PRO D 1 164 ? 54.139 -22.884 121.517 1.00 21.18 164 PRO D CA 1
ATOM 6149 C C . PRO D 1 164 ? 55.334 -21.946 121.574 1.00 21.64 164 PRO D C 1
ATOM 6150 O O . PRO D 1 164 ? 56.444 -22.319 121.172 1.00 23.63 164 PRO D O 1
ATOM 6154 N N . VAL D 1 165 ? 55.106 -20.732 122.064 1.00 20.65 165 VAL D N 1
ATOM 6155 C CA . VAL D 1 165 ? 56.174 -19.746 122.197 1.00 19.05 165 VAL D CA 1
ATOM 6156 C C . VAL D 1 165 ? 56.118 -19.249 123.630 1.00 22.50 165 VAL D C 1
ATOM 6157 O O . VAL D 1 165 ? 55.061 -18.827 124.106 1.00 22.09 165 VAL D O 1
ATOM 6161 N N . PHE D 1 166 ? 57.249 -19.304 124.325 1.00 23.86 166 PHE D N 1
ATOM 6162 C CA . PHE D 1 166 ? 57.270 -18.871 125.713 1.00 23.82 166 PHE D CA 1
ATOM 6163 C C . PHE D 1 166 ? 58.228 -17.735 125.985 1.00 26.24 166 PHE D C 1
ATOM 6164 O O . PHE D 1 166 ? 59.345 -17.695 125.454 1.00 25.97 166 PHE D O 1
ATOM 6172 N N . LEU D 1 167 ? 57.783 -16.814 126.831 1.00 27.23 167 LEU D N 1
ATOM 6173 C CA . LEU D 1 167 ? 58.612 -15.695 127.230 1.00 30.50 167 LEU D CA 1
ATOM 6174 C C . LEU D 1 167 ? 58.860 -15.805 128.732 1.00 31.60 167 LEU D C 1
ATOM 6175 O O . LEU D 1 167 ? 57.932 -15.687 129.536 1.00 29.90 167 LEU D O 1
ATOM 6180 N N . LEU D 1 168 ? 60.115 -16.057 129.097 1.00 32.09 168 LEU D N 1
ATOM 6181 C CA . LEU D 1 168 ? 60.509 -16.175 130.498 1.00 31.82 168 LEU D CA 1
ATOM 6182 C C . LEU D 1 168 ? 60.789 -14.793 131.086 1.00 30.94 168 LEU D C 1
ATOM 6183 O O . LEU D 1 168 ? 61.399 -13.951 130.423 1.00 28.30 168 LEU D O 1
ATOM 6188 N N . ASP D 1 169 ? 60.317 -14.575 132.318 1.00 32.51 169 ASP D N 1
ATOM 6189 C CA . ASP D 1 169 ? 60.485 -13.319 133.068 1.00 32.67 169 ASP D CA 1
ATOM 6190 C C . ASP D 1 169 ? 59.423 -12.281 132.710 1.00 34.49 169 ASP D C 1
ATOM 6191 O O . ASP D 1 169 ? 59.656 -11.417 131.863 1.00 36.33 169 ASP D O 1
ATOM 6196 N N . ARG D 1 170 ? 58.262 -12.366 133.361 1.00 33.06 170 ARG D N 1
ATOM 6197 C CA . ARG D 1 170 ? 57.160 -11.441 133.097 1.00 33.50 170 ARG D CA 1
ATOM 6198 C C . ARG D 1 170 ? 57.585 -9.988 133.280 1.00 33.50 170 ARG D C 1
ATOM 6199 O O . ARG D 1 170 ? 57.134 -9.102 132.552 1.00 34.56 170 ARG D O 1
ATOM 6207 N N . GLY D 1 171 ? 58.457 -9.748 134.252 1.00 29.93 171 GLY D N 1
ATOM 6208 C CA . GLY D 1 171 ? 58.918 -8.399 134.497 1.00 25.84 171 GLY D CA 1
ATOM 6209 C C . GLY D 1 171 ? 59.691 -7.828 133.321 1.00 26.42 171 GLY D C 1
ATOM 6210 O O . GLY D 1 171 ? 59.341 -6.767 132.810 1.00 23.28 171 GLY D O 1
ATOM 6211 N N . TYR D 1 172 ? 60.730 -8.534 132.879 1.00 24.57 172 TYR D N 1
ATOM 6212 C CA . TYR D 1 172 ? 61.558 -8.066 131.780 1.00 25.65 172 TYR D CA 1
ATOM 6213 C C . TYR D 1 172 ? 60.807 -7.738 130.488 1.00 26.73 172 TYR D C 1
ATOM 6214 O O . TYR D 1 172 ? 61.063 -6.700 129.874 1.00 27.02 172 TYR D O 1
ATOM 6223 N N . TRP D 1 173 ? 59.890 -8.618 130.083 1.00 24.71 173 TRP D N 1
ATOM 6224 C CA . TRP D 1 173 ? 59.113 -8.442 128.849 1.00 25.35 173 TRP D CA 1
ATOM 6225 C C . TRP D 1 173 ? 57.891 -7.531 128.984 1.00 26.49 173 TRP D C 1
ATOM 6226 O O . TRP D 1 173 ? 57.177 -7.287 128.005 1.00 23.21 173 TRP D O 1
ATOM 6237 N N . GLU D 1 174 ? 57.657 -7.043 130.194 1.00 26.41 174 GLU D N 1
ATOM 6238 C CA . GLU D 1 174 ? 56.510 -6.194 130.478 1.00 28.62 174 GLU D CA 1
ATOM 6239 C C . GLU D 1 174 ? 56.252 -5.084 129.471 1.00 25.36 174 GLU D C 1
ATOM 6240 O O . GLU D 1 174 ? 55.167 -5.001 128.894 1.00 23.95 174 GLU D O 1
ATOM 6246 N N . GLY D 1 175 ? 57.247 -4.231 129.266 1.00 25.57 175 GLY D N 1
ATOM 6247 C CA . GLY D 1 175 ? 57.083 -3.113 128.352 1.00 25.51 175 GLY D CA 1
ATOM 6248 C C . GLY D 1 175 ? 56.694 -3.485 126.942 1.00 26.36 175 GLY D C 1
ATOM 6249 O O . GLY D 1 175 ? 55.931 -2.773 126.294 1.00 25.87 175 GLY D O 1
ATOM 6250 N N . LEU D 1 176 ? 57.218 -4.610 126.467 1.00 29.48 176 LEU D N 1
ATOM 6251 C CA . LEU D 1 176 ? 56.943 -5.073 125.113 1.00 27.89 176 LEU D CA 1
ATOM 6252 C C . LEU D 1 176 ? 55.540 -5.657 124.930 1.00 26.71 176 LEU D C 1
ATOM 6253 O O . LEU D 1 176 ? 54.844 -5.311 123.982 1.00 25.45 176 LEU D O 1
ATOM 6258 N N . VAL D 1 177 ? 55.109 -6.525 125.840 1.00 28.24 177 VAL D N 1
ATOM 6259 C CA . VAL D 1 177 ? 53.800 -7.153 125.689 1.00 27.29 177 VAL D CA 1
ATOM 6260 C C . VAL D 1 177 ? 52.651 -6.164 125.798 1.00 29.50 177 VAL D C 1
ATOM 6261 O O . VAL D 1 177 ? 51.604 -6.352 125.178 1.00 28.76 177 VAL D O 1
ATOM 6265 N N . ARG D 1 178 ? 52.840 -5.111 126.588 1.00 32.02 178 ARG D N 1
ATOM 6266 C CA . ARG D 1 178 ? 51.807 -4.101 126.726 1.00 30.07 178 ARG D CA 1
ATOM 6267 C C . ARG D 1 178 ? 51.760 -3.310 125.438 1.00 28.18 178 ARG D C 1
ATOM 6268 O O . ARG D 1 178 ? 50.679 -2.996 124.930 1.00 32.02 178 ARG D O 1
ATOM 6276 N N . TRP D 1 179 ? 52.926 -3.004 124.884 1.00 26.89 179 TRP D N 1
ATOM 6277 C CA . TRP D 1 179 ? 52.944 -2.278 123.627 1.00 25.11 179 TRP D CA 1
ATOM 6278 C C . TRP D 1 179 ? 52.234 -3.140 122.580 1.00 22.72 179 TRP D C 1
ATOM 6279 O O . TRP D 1 179 ? 51.469 -2.628 121.772 1.00 21.21 179 TRP D O 1
ATOM 6290 N N . LEU D 1 180 ? 52.478 -4.449 122.610 1.00 22.32 180 LEU D N 1
ATOM 6291 C CA . LEU D 1 180 ? 51.842 -5.361 121.658 1.00 24.34 180 LEU D CA 1
ATOM 6292 C C . LEU D 1 180 ? 50.341 -5.366 121.880 1.00 25.82 180 LEU D C 1
ATOM 6293 O O . LEU D 1 180 ? 49.554 -5.558 120.945 1.00 24.96 180 LEU D O 1
ATOM 6298 N N . ALA D 1 181 ? 49.957 -5.163 123.136 1.00 26.76 181 ALA D N 1
ATOM 6299 C CA . ALA D 1 181 ? 48.553 -5.122 123.525 1.00 26.08 181 ALA D CA 1
ATOM 6300 C C . ALA D 1 181 ? 47.967 -3.859 122.920 1.00 25.75 181 ALA D C 1
ATOM 6301 O O . ALA D 1 181 ? 46.804 -3.828 122.498 1.00 25.63 181 ALA D O 1
ATOM 6303 N N . PHE D 1 182 ? 48.786 -2.810 122.898 1.00 25.51 182 PHE D N 1
ATOM 6304 C CA . PHE D 1 182 ? 48.389 -1.539 122.310 1.00 25.81 182 PHE D CA 1
ATOM 6305 C C . PHE D 1 182 ? 48.096 -1.777 120.822 1.00 26.04 182 PHE D C 1
ATOM 6306 O O . PHE D 1 182 ? 47.089 -1.302 120.286 1.00 23.03 182 PHE D O 1
ATOM 6314 N N . LEU D 1 183 ? 48.973 -2.531 120.166 1.00 25.53 183 LEU D N 1
ATOM 6315 C CA . LEU D 1 183 ? 48.802 -2.831 118.752 1.00 28.60 183 LEU D CA 1
ATOM 6316 C C . LEU D 1 183 ? 47.467 -3.510 118.489 1.00 31.93 183 LEU D C 1
ATOM 6317 O O . LEU D 1 183 ? 46.775 -3.177 117.523 1.00 32.52 183 LEU D O 1
ATOM 6322 N N . ARG D 1 184 ? 47.101 -4.466 119.339 1.00 33.64 184 ARG D N 1
ATOM 6323 C CA . ARG D 1 184 ? 45.832 -5.154 119.145 1.00 34.07 184 ARG D CA 1
ATOM 6324 C C . ARG D 1 184 ? 44.710 -4.168 119.368 1.00 32.84 184 ARG D C 1
ATOM 6325 O O . ARG D 1 184 ? 43.680 -4.249 118.716 1.00 32.96 184 ARG D O 1
ATOM 6333 N N . ASP D 1 185 ? 44.901 -3.243 120.304 1.00 33.49 185 ASP D N 1
ATOM 6334 C CA . ASP D 1 185 ? 43.876 -2.245 120.554 1.00 34.29 185 ASP D CA 1
ATOM 6335 C C . ASP D 1 185 ? 43.772 -1.410 119.289 1.00 33.68 185 ASP D C 1
ATOM 6336 O O . ASP D 1 185 ? 42.680 -1.033 118.866 1.00 34.56 185 ASP D O 1
ATOM 6341 N N . GLN D 1 186 ? 44.920 -1.146 118.676 1.00 31.59 186 GLN D N 1
ATOM 6342 C CA . GLN D 1 186 ? 44.972 -0.354 117.454 1.00 29.00 186 GLN D CA 1
ATOM 6343 C C . GLN D 1 186 ? 44.532 -1.122 116.209 1.00 27.75 186 GLN D C 1
ATOM 6344 O O . GLN D 1 186 ? 44.453 -0.546 115.128 1.00 24.56 186 GLN D O 1
ATOM 6350 N N . LYS D 1 187 ? 44.239 -2.410 116.364 1.00 28.86 187 LYS D N 1
ATOM 6351 C CA . LYS D 1 187 ? 43.816 -3.258 115.243 1.00 30.58 187 LYS D CA 1
ATOM 6352 C C . LYS D 1 187 ? 44.971 -3.531 114.281 1.00 29.57 187 LYS D C 1
ATOM 6353 O O . LYS D 1 187 ? 44.760 -3.985 113.158 1.00 29.08 187 LYS D O 1
ATOM 6359 N N . ALA D 1 188 ? 46.192 -3.235 114.719 1.00 33.02 188 ALA D N 1
ATOM 6360 C CA . ALA D 1 188 ? 47.376 -3.460 113.895 1.00 30.03 188 ALA D CA 1
ATOM 6361 C C . ALA D 1 188 ? 47.637 -4.957 113.862 1.00 32.08 188 ALA D C 1
ATOM 6362 O O . ALA D 1 188 ? 48.348 -5.463 112.996 1.00 33.15 188 ALA D O 1
ATOM 6364 N N . VAL D 1 189 ? 47.031 -5.660 114.812 1.00 31.78 189 VAL D N 1
ATOM 6365 C CA . VAL D 1 189 ? 47.174 -7.105 114.934 1.00 32.56 189 VAL D CA 1
ATOM 6366 C C . VAL D 1 189 ? 45.789 -7.699 115.116 1.00 33.26 189 VAL D C 1
ATOM 6367 O O . VAL D 1 189 ? 44.880 -7.014 115.570 1.00 34.36 189 VAL D O 1
ATOM 6371 N N . GLY D 1 190 ? 45.636 -8.975 114.778 1.00 36.12 190 GLY D N 1
ATOM 6372 C CA . GLY D 1 190 ? 44.347 -9.634 114.917 1.00 37.42 190 GLY D CA 1
ATOM 6373 C C . GLY D 1 190 ? 43.964 -10.008 116.343 1.00 39.66 190 GLY D C 1
ATOM 6374 O O . GLY D 1 190 ? 44.814 -10.075 117.228 1.00 36.62 190 GLY D O 1
ATOM 6375 N N . PRO D 1 191 ? 42.671 -10.281 116.584 1.00 42.61 191 PRO D N 1
ATOM 6376 C CA . PRO D 1 191 ? 42.068 -10.661 117.867 1.00 43.84 191 PRO D CA 1
ATOM 6377 C C . PRO D 1 191 ? 42.779 -11.764 118.654 1.00 44.53 191 PRO D C 1
ATOM 6378 O O . PRO D 1 191 ? 42.733 -11.771 119.884 1.00 45.61 191 PRO D O 1
ATOM 6382 N N . GLU D 1 192 ? 43.426 -12.692 117.954 1.00 43.10 192 GLU D N 1
ATOM 6383 C CA . GLU D 1 192 ? 44.123 -13.790 118.615 1.00 43.82 192 GLU D CA 1
ATOM 6384 C C . GLU D 1 192 ? 45.649 -13.827 118.459 1.00 43.14 192 GLU D C 1
ATOM 6385 O O . GLU D 1 192 ? 46.286 -14.776 118.914 1.00 44.19 192 GLU D O 1
ATOM 6391 N N . ASP D 1 193 ? 46.235 -12.805 117.837 1.00 39.26 193 ASP D N 1
ATOM 6392 C CA . ASP D 1 193 ? 47.681 -12.772 117.608 1.00 35.65 193 ASP D CA 1
ATOM 6393 C C . ASP D 1 193 ? 48.561 -12.692 118.858 1.00 35.71 193 ASP D C 1
ATOM 6394 O O . ASP D 1 193 ? 49.730 -13.075 118.829 1.00 36.22 193 ASP D O 1
ATOM 6399 N N . LEU D 1 194 ? 48.013 -12.195 119.957 1.00 35.53 194 LEU D N 1
ATOM 6400 C CA . LEU D 1 194 ? 48.779 -12.111 121.193 1.00 37.23 194 LEU D CA 1
ATOM 6401 C C . LEU D 1 194 ? 48.805 -13.490 121.834 1.00 38.36 194 LEU D C 1
ATOM 6402 O O . LEU D 1 194 ? 49.592 -13.764 122.744 1.00 37.44 194 LEU D O 1
ATOM 6407 N N . GLN D 1 195 ? 47.926 -14.353 121.337 1.00 39.40 195 GLN D N 1
ATOM 6408 C CA . GLN D 1 195 ? 47.809 -15.717 121.821 1.00 39.22 195 GLN D CA 1
ATOM 6409 C C . GLN D 1 195 ? 48.938 -16.593 121.284 1.00 36.58 195 GLN D C 1
ATOM 6410 O O . GLN D 1 195 ? 49.138 -17.707 121.754 1.00 32.96 195 GLN D O 1
ATOM 6416 N N . LEU D 1 196 ? 49.671 -16.092 120.293 1.00 35.66 196 LEU D N 1
ATOM 6417 C CA . LEU D 1 196 ? 50.788 -16.847 119.718 1.00 34.62 196 LEU D CA 1
ATOM 6418 C C . LEU D 1 196 ? 51.928 -17.055 120.718 1.00 32.50 196 LEU D C 1
ATOM 6419 O O . LEU D 1 196 ? 52.896 -17.758 120.422 1.00 34.15 196 LEU D O 1
ATOM 6424 N N . PHE D 1 197 ? 51.811 -16.446 121.897 1.00 30.56 197 PHE D N 1
ATOM 6425 C CA . PHE D 1 197 ? 52.838 -16.574 122.928 1.00 32.00 197 PHE D CA 1
ATOM 6426 C C . PHE D 1 197 ? 52.254 -16.476 124.337 1.00 32.88 197 PHE D C 1
ATOM 6427 O O . PHE D 1 197 ? 51.093 -16.096 124.519 1.00 33.88 197 PHE D O 1
ATOM 6435 N N . ARG D 1 198 ? 53.065 -16.823 125.331 1.00 33.04 198 ARG D N 1
ATOM 6436 C CA . ARG D 1 198 ? 52.650 -16.765 126.728 1.00 33.15 198 ARG D CA 1
ATOM 6437 C C . ARG D 1 198 ? 53.826 -16.480 127.647 1.00 30.81 198 ARG D C 1
ATOM 6438 O O . ARG D 1 198 ? 54.926 -16.974 127.429 1.00 29.68 198 ARG D O 1
ATOM 6446 N N . LEU D 1 199 ? 53.588 -15.666 128.668 1.00 29.10 199 LEU D N 1
ATOM 6447 C CA . LEU D 1 199 ? 54.624 -15.338 129.632 1.00 29.22 199 LEU D CA 1
ATOM 6448 C C . LEU D 1 199 ? 54.654 -16.429 130.692 1.00 28.89 199 LEU D C 1
ATOM 6449 O O . LEU D 1 199 ? 53.635 -17.058 130.988 1.00 29.83 199 LEU D O 1
ATOM 6454 N N . THR D 1 200 ? 55.832 -16.667 131.247 1.00 26.34 200 THR D N 1
ATOM 6455 C CA . THR D 1 200 ? 56.000 -17.650 132.306 1.00 28.95 200 THR D CA 1
ATOM 6456 C C . THR D 1 200 ? 57.252 -17.225 133.063 1.00 29.24 200 THR D C 1
ATOM 6457 O O . THR D 1 200 ? 58.173 -16.662 132.475 1.00 30.67 200 THR D O 1
ATOM 6461 N N . ASP D 1 201 ? 57.280 -17.479 134.366 1.00 29.47 201 ASP D N 1
ATOM 6462 C CA . ASP D 1 201 ? 58.411 -17.082 135.193 1.00 32.67 201 ASP D CA 1
ATOM 6463 C C . ASP D 1 201 ? 59.489 -18.133 135.420 1.00 32.51 201 ASP D C 1
ATOM 6464 O O . ASP D 1 201 ? 60.631 -17.790 135.727 1.00 31.87 201 ASP D O 1
ATOM 6469 N N . GLU D 1 202 ? 59.153 -19.408 135.269 1.00 29.64 202 GLU D N 1
ATOM 6470 C CA . GLU D 1 202 ? 60.160 -20.429 135.498 1.00 31.15 202 GLU D CA 1
ATOM 6471 C C . GLU D 1 202 ? 60.270 -21.445 134.370 1.00 30.57 202 GLU D C 1
ATOM 6472 O O . GLU D 1 202 ? 59.277 -21.804 133.736 1.00 28.99 202 GLU D O 1
ATOM 6478 N N . PRO D 1 203 ? 61.496 -21.925 134.112 1.00 26.89 203 PRO D N 1
ATOM 6479 C CA . PRO D 1 203 ? 61.782 -22.911 133.067 1.00 28.05 203 PRO D CA 1
ATOM 6480 C C . PRO D 1 203 ? 60.910 -24.156 133.242 1.00 29.75 203 PRO D C 1
ATOM 6481 O O . PRO D 1 203 ? 60.371 -24.718 132.283 1.00 28.15 203 PRO D O 1
ATOM 6485 N N . GLU D 1 204 ? 60.778 -24.577 134.491 1.00 30.91 204 GLU D N 1
ATOM 6486 C CA . GLU D 1 204 ? 60.011 -25.759 134.815 1.00 32.58 204 GLU D CA 1
ATOM 6487 C C . GLU D 1 204 ? 58.625 -25.753 134.193 1.00 30.99 204 GLU D C 1
ATOM 6488 O O . GLU D 1 204 ? 58.152 -26.777 133.705 1.00 29.12 204 GLU D O 1
ATOM 6494 N N . GLU D 1 205 ? 57.979 -24.594 134.214 1.00 30.97 205 GLU D N 1
ATOM 6495 C CA . GLU D 1 205 ? 56.641 -24.452 133.664 1.00 33.51 205 GLU D CA 1
ATOM 6496 C C . GLU D 1 205 ? 56.622 -24.722 132.171 1.00 35.77 205 GLU D C 1
ATOM 6497 O O . GLU D 1 205 ? 55.728 -25.409 131.671 1.00 38.29 205 GLU D O 1
ATOM 6503 N N . VAL D 1 206 ? 57.607 -24.175 131.463 1.00 33.93 206 VAL D N 1
ATOM 6504 C CA . VAL D 1 206 ? 57.708 -24.365 130.025 1.00 34.89 206 VAL D CA 1
ATOM 6505 C C . VAL D 1 206 ? 57.867 -25.841 129.684 1.00 35.11 206 VAL D C 1
ATOM 6506 O O . VAL D 1 206 ? 57.176 -26.352 128.804 1.00 37.18 206 VAL D O 1
ATOM 6510 N N . VAL D 1 207 ? 58.780 -26.522 130.371 1.00 34.75 207 VAL D N 1
ATOM 6511 C CA . VAL D 1 207 ? 58.996 -27.938 130.116 1.00 36.29 207 VAL D CA 1
ATOM 6512 C C . VAL D 1 207 ? 57.710 -28.706 130.432 1.00 38.13 207 VAL D C 1
ATOM 6513 O O . VAL D 1 207 ? 57.424 -29.747 129.837 1.00 36.85 207 VAL D O 1
ATOM 6517 N N . GLN D 1 208 ? 56.935 -28.170 131.367 1.00 39.66 208 GLN D N 1
ATOM 6518 C CA . GLN D 1 208 ? 55.680 -28.788 131.776 1.00 43.08 208 GLN D CA 1
ATOM 6519 C C . GLN D 1 208 ? 54.663 -28.692 130.640 1.00 41.67 208 GLN D C 1
ATOM 6520 O O . GLN D 1 208 ? 54.109 -29.699 130.199 1.00 41.38 208 GLN D O 1
ATOM 6526 N N . ALA D 1 209 ? 54.431 -27.472 130.168 1.00 39.04 209 ALA D N 1
ATOM 6527 C CA . ALA D 1 209 ? 53.485 -27.229 129.086 1.00 38.59 209 ALA D CA 1
ATOM 6528 C C . ALA D 1 209 ? 53.912 -27.939 127.805 1.00 39.43 209 ALA D C 1
ATOM 6529 O O . ALA D 1 209 ? 53.074 -28.292 126.973 1.00 38.82 209 ALA D O 1
ATOM 6531 N N . LEU D 1 210 ? 55.218 -28.134 127.643 1.00 41.22 210 LEU D N 1
ATOM 6532 C CA . LEU D 1 210 ? 55.735 -28.816 126.467 1.00 42.65 210 LEU D CA 1
ATOM 6533 C C . LEU D 1 210 ? 55.379 -30.287 126.515 1.00 44.69 210 LEU D C 1
ATOM 6534 O O . LEU D 1 210 ? 54.841 -30.825 125.550 1.00 45.31 210 LEU D O 1
ATOM 6539 N N . LYS D 1 211 ? 55.678 -30.936 127.639 1.00 47.88 211 LYS D N 1
ATOM 6540 C CA . LYS D 1 211 ? 55.383 -32.358 127.787 1.00 49.85 211 LYS D CA 1
ATOM 6541 C C . LYS D 1 211 ? 53.963 -32.678 127.346 1.00 52.16 211 LYS D C 1
ATOM 6542 O O . LYS D 1 211 ? 53.648 -33.828 127.043 1.00 54.96 211 LYS D O 1
ATOM 6548 N N . ALA D 1 212 ? 53.106 -31.661 127.311 1.00 54.36 212 ALA D N 1
ATOM 6549 C CA . ALA D 1 212 ? 51.738 -31.842 126.838 1.00 56.02 212 ALA D CA 1
ATOM 6550 C C . ALA D 1 212 ? 51.762 -31.502 125.341 1.00 58.68 212 ALA D C 1
ATOM 6551 O O . ALA D 1 212 ? 51.626 -30.341 124.952 1.00 57.86 212 ALA D O 1
ATOM 6553 N N . GLU D 1 213 ? 51.970 -32.523 124.510 1.00 63.07 213 GLU D N 1
ATOM 6554 C CA . GLU D 1 213 ? 52.031 -32.353 123.060 1.00 65.77 213 GLU D CA 1
ATOM 6555 C C . GLU D 1 213 ? 51.683 -33.667 122.341 1.00 67.52 213 GLU D C 1
ATOM 6556 O O . GLU D 1 213 ? 50.997 -34.522 122.901 1.00 66.89 213 GLU D O 1
ATOM 6562 N N . ALA D 1 214 ? 52.170 -33.818 121.107 1.00 70.14 214 ALA D N 1
ATOM 6563 C CA . ALA D 1 214 ? 51.919 -35.003 120.280 1.00 72.12 214 ALA D CA 1
ATOM 6564 C C . ALA D 1 214 ? 51.938 -36.318 121.058 1.00 73.87 214 ALA D C 1
ATOM 6565 O O . ALA D 1 214 ? 52.856 -36.573 121.837 1.00 75.04 214 ALA D O 1
ATOM 6567 N N . PRO D 1 215 ? 50.915 -37.172 120.852 1.00 75.73 215 PRO D N 1
ATOM 6568 C CA . PRO D 1 215 ? 50.786 -38.475 121.523 1.00 76.30 215 PRO D CA 1
ATOM 6569 C C . PRO D 1 215 ? 51.810 -39.514 121.059 1.00 76.79 215 PRO D C 1
ATOM 6570 O O . PRO D 1 215 ? 51.388 -40.655 120.773 1.00 76.22 215 PRO D O 1
ATOM 6574 N N . LYS E 1 4 ? 74.119 -48.374 108.264 1.00 35.06 4 LYS E N 1
ATOM 6575 C CA . LYS E 1 4 ? 74.476 -48.334 106.812 1.00 35.48 4 LYS E CA 1
ATOM 6576 C C . LYS E 1 4 ? 75.609 -47.335 106.575 1.00 30.90 4 LYS E C 1
ATOM 6577 O O . LYS E 1 4 ? 75.459 -46.136 106.805 1.00 31.87 4 LYS E O 1
ATOM 6583 N N . PRO E 1 5 ? 76.756 -47.826 106.093 1.00 28.93 5 PRO E N 1
ATOM 6584 C CA . PRO E 1 5 ? 77.950 -47.015 105.818 1.00 24.01 5 PRO E CA 1
ATOM 6585 C C . PRO E 1 5 ? 77.739 -45.850 104.858 1.00 22.63 5 PRO E C 1
ATOM 6586 O O . PRO E 1 5 ? 77.002 -45.954 103.868 1.00 22.65 5 PRO E O 1
ATOM 6590 N N . LEU E 1 6 ? 78.423 -44.751 105.170 1.00 22.67 6 LEU E N 1
ATOM 6591 C CA . LEU E 1 6 ? 78.401 -43.494 104.416 1.00 17.55 6 LEU E CA 1
ATOM 6592 C C . LEU E 1 6 ? 78.504 -43.698 102.904 1.00 17.56 6 LEU E C 1
ATOM 6593 O O . LEU E 1 6 ? 77.652 -43.241 102.136 1.00 14.61 6 LEU E O 1
ATOM 6598 N N . ILE E 1 7 ? 79.556 -44.382 102.474 1.00 15.63 7 ILE E N 1
ATOM 6599 C CA . ILE E 1 7 ? 79.771 -44.627 101.047 1.00 15.63 7 ILE E CA 1
ATOM 6600 C C . ILE E 1 7 ? 78.621 -45.389 100.403 1.00 14.29 7 ILE E C 1
ATOM 6601 O O . ILE E 1 7 ? 78.169 -45.051 99.310 1.00 15.90 7 ILE E O 1
ATOM 6606 N N . ASP E 1 8 ? 78.148 -46.415 101.091 1.00 15.93 8 ASP E N 1
ATOM 6607 C CA . ASP E 1 8 ? 77.066 -47.230 100.579 1.00 18.28 8 ASP E CA 1
ATOM 6608 C C . ASP E 1 8 ? 75.759 -46.449 100.490 1.00 18.87 8 ASP E C 1
ATOM 6609 O O . ASP E 1 8 ? 74.807 -46.902 99.867 1.00 20.44 8 ASP E O 1
ATOM 6614 N N . GLN E 1 9 ? 75.722 -45.268 101.093 1.00 20.27 9 GLN E N 1
ATOM 6615 C CA . GLN E 1 9 ? 74.529 -44.445 101.004 1.00 23.26 9 GLN E CA 1
ATOM 6616 C C . GLN E 1 9 ? 74.549 -43.592 99.752 1.00 22.47 9 GLN E C 1
ATOM 6617 O O . GLN E 1 9 ? 73.556 -42.939 99.423 1.00 23.11 9 GLN E O 1
ATOM 6623 N N . LEU E 1 10 ? 75.682 -43.595 99.055 1.00 19.92 10 LEU E N 1
ATOM 6624 C CA . LEU E 1 10 ? 75.809 -42.839 97.812 1.00 19.46 10 LEU E CA 1
ATOM 6625 C C . LEU E 1 10 ? 75.150 -43.616 96.676 1.00 20.49 10 LEU E C 1
ATOM 6626 O O . LEU E 1 10 ? 75.460 -44.793 96.442 1.00 17.64 10 LEU E O 1
ATOM 6631 N N . HIS E 1 11 ? 74.231 -42.948 95.986 1.00 19.51 11 HIS E N 1
ATOM 6632 C CA . HIS E 1 11 ? 73.520 -43.514 94.843 1.00 19.85 11 HIS E CA 1
ATOM 6633 C C . HIS E 1 11 ? 73.461 -42.419 93.782 1.00 22.91 11 HIS E C 1
ATOM 6634 O O . HIS E 1 11 ? 73.271 -41.241 94.114 1.00 23.48 11 HIS E O 1
ATOM 6641 N N . HIS E 1 12 ? 73.604 -42.793 92.513 1.00 21.52 12 HIS E N 1
ATOM 6642 C CA . HIS E 1 12 ? 73.575 -41.788 91.464 1.00 25.32 12 HIS E CA 1
ATOM 6643 C C . HIS E 1 12 ? 72.271 -40.975 91.437 1.00 26.21 12 HIS E C 1
ATOM 6644 O O . HIS E 1 12 ? 72.222 -39.901 90.851 1.00 27.61 12 HIS E O 1
ATOM 6651 N N . GLU E 1 13 ? 71.227 -41.465 92.095 1.00 28.09 13 GLU E N 1
ATOM 6652 C CA . GLU E 1 13 ? 69.955 -40.747 92.095 1.00 31.06 13 GLU E CA 1
ATOM 6653 C C . GLU E 1 13 ? 69.648 -39.869 93.317 1.00 28.80 13 GLU E C 1
ATOM 6654 O O . GLU E 1 13 ? 68.844 -38.949 93.223 1.00 31.85 13 GLU E O 1
ATOM 6660 N N . ASP E 1 14 ? 70.287 -40.132 94.453 1.00 29.08 14 ASP E N 1
ATOM 6661 C CA . ASP E 1 14 ? 70.051 -39.332 95.661 1.00 25.34 14 ASP E CA 1
ATOM 6662 C C . ASP E 1 14 ? 70.839 -38.025 95.615 1.00 25.61 14 ASP E C 1
ATOM 6663 O O . ASP E 1 14 ? 71.861 -37.872 96.293 1.00 27.49 14 ASP E O 1
ATOM 6668 N N . SER E 1 15 ? 70.352 -37.079 94.820 1.00 21.63 15 SER E N 1
ATOM 6669 C CA . SER E 1 15 ? 71.025 -35.802 94.654 1.00 18.84 15 SER E CA 1
ATOM 6670 C C . SER E 1 15 ? 71.460 -35.104 95.940 1.00 19.30 15 SER E C 1
ATOM 6671 O O . SER E 1 15 ? 72.549 -34.531 95.990 1.00 21.52 15 SER E O 1
ATOM 6674 N N . TRP E 1 16 ? 70.629 -35.153 96.979 1.00 19.04 16 TRP E N 1
ATOM 6675 C CA . TRP E 1 16 ? 70.949 -34.463 98.229 1.00 19.47 16 TRP E CA 1
ATOM 6676 C C . TRP E 1 16 ? 72.261 -34.886 98.877 1.00 18.35 16 TRP E C 1
ATOM 6677 O O . TRP E 1 16 ? 72.949 -34.074 99.499 1.00 17.97 16 TRP E O 1
ATOM 6688 N N . ARG E 1 17 ? 72.611 -36.155 98.728 1.00 18.24 17 ARG E N 1
ATOM 6689 C CA . ARG E 1 17 ? 73.852 -36.654 99.295 1.00 21.10 17 ARG E CA 1
ATOM 6690 C C . ARG E 1 17 ? 75.008 -36.043 98.494 1.00 21.54 17 ARG E C 1
ATOM 6691 O O . ARG E 1 17 ? 76.072 -35.722 99.044 1.00 22.67 17 ARG E O 1
ATOM 6699 N N . LEU E 1 18 ? 74.789 -35.863 97.195 1.00 19.85 18 LEU E N 1
ATOM 6700 C CA . LEU E 1 18 ? 75.798 -35.254 96.342 1.00 21.24 18 LEU E CA 1
ATOM 6701 C C . LEU E 1 18 ? 75.926 -33.750 96.664 1.00 20.62 18 LEU E C 1
ATOM 6702 O O . LEU E 1 18 ? 77.020 -33.183 96.587 1.00 14.88 18 LEU E O 1
ATOM 6707 N N . PHE E 1 19 ? 74.824 -33.106 97.052 1.00 15.91 19 PHE E N 1
ATOM 6708 C CA . PHE E 1 19 ? 74.907 -31.680 97.386 1.00 17.36 19 PHE E CA 1
ATOM 6709 C C . PHE E 1 19 ? 75.610 -31.472 98.720 1.00 15.15 19 PHE E C 1
ATOM 6710 O O . PHE E 1 19 ? 76.157 -30.402 98.974 1.00 17.92 19 PHE E O 1
ATOM 6718 N N . ARG E 1 20 ? 75.599 -32.487 99.576 1.00 10.28 20 ARG E N 1
ATOM 6719 C CA . ARG E 1 20 ? 76.306 -32.363 100.846 1.00 14.86 20 ARG E CA 1
ATOM 6720 C C . ARG E 1 20 ? 77.820 -32.334 100.539 1.00 15.39 20 ARG E C 1
ATOM 6721 O O . ARG E 1 20 ? 78.585 -31.625 101.189 1.00 19.51 20 ARG E O 1
ATOM 6729 N N . ILE E 1 21 ? 78.235 -33.110 99.542 1.00 15.37 21 ILE E N 1
ATOM 6730 C CA . ILE E 1 21 ? 79.637 -33.168 99.133 1.00 17.52 21 ILE E CA 1
ATOM 6731 C C . ILE E 1 21 ? 80.012 -31.805 98.596 1.00 18.58 21 ILE E C 1
ATOM 6732 O O . ILE E 1 21 ? 81.119 -31.310 98.834 1.00 20.70 21 ILE E O 1
ATOM 6737 N N . LEU E 1 22 ? 79.080 -31.216 97.851 1.00 18.05 22 LEU E N 1
ATOM 6738 C CA . LEU E 1 22 ? 79.286 -29.903 97.267 1.00 19.12 22 LEU E CA 1
ATOM 6739 C C . LEU E 1 22 ? 79.411 -28.870 98.381 1.00 16.29 22 LEU E C 1
ATOM 6740 O O . LEU E 1 22 ? 80.331 -28.055 98.392 1.00 15.00 22 LEU E O 1
ATOM 6745 N N . ALA E 1 23 ? 78.469 -28.912 99.312 1.00 17.54 23 ALA E N 1
ATOM 6746 C CA . ALA E 1 23 ? 78.467 -27.989 100.434 1.00 18.04 23 ALA E CA 1
ATOM 6747 C C . ALA E 1 23 ? 79.804 -28.007 101.199 1.00 17.07 23 ALA E C 1
ATOM 6748 O O . ALA E 1 23 ? 80.337 -26.954 101.553 1.00 18.71 23 ALA E O 1
ATOM 6750 N N . GLU E 1 24 ? 80.346 -29.193 101.454 1.00 18.00 24 GLU E N 1
ATOM 6751 C CA . GLU E 1 24 ? 81.616 -29.283 102.179 1.00 19.46 24 GLU E CA 1
ATOM 6752 C C . GLU E 1 24 ? 82.762 -28.713 101.366 1.00 19.29 24 GLU E C 1
ATOM 6753 O O . GLU E 1 24 ? 83.659 -28.092 101.921 1.00 23.60 24 GLU E O 1
ATOM 6759 N N . PHE E 1 25 ? 82.745 -28.915 100.052 1.00 20.57 25 PHE E N 1
ATOM 6760 C CA . PHE E 1 25 ? 83.798 -28.354 99.202 1.00 19.87 25 PHE E CA 1
ATOM 6761 C C . PHE E 1 25 ? 83.727 -26.825 99.253 1.00 20.73 25 PHE E C 1
ATOM 6762 O O . PHE E 1 25 ? 84.752 -26.139 99.353 1.00 19.66 25 PHE E O 1
ATOM 6770 N N . VAL E 1 26 ? 82.508 -26.299 99.194 1.00 18.75 26 VAL E N 1
ATOM 6771 C CA . VAL E 1 26 ? 82.295 -24.850 99.209 1.00 19.25 26 VAL E CA 1
ATOM 6772 C C . VAL E 1 26 ? 82.733 -24.188 100.510 1.00 18.70 26 VAL E C 1
ATOM 6773 O O . VAL E 1 26 ? 83.533 -23.255 100.490 1.00 19.47 26 VAL E O 1
ATOM 6777 N N . GLU E 1 27 ? 82.220 -24.669 101.639 1.00 18.28 27 GLU E N 1
ATOM 6778 C CA . GLU E 1 27 ? 82.572 -24.080 102.924 1.00 19.15 27 GLU E CA 1
ATOM 6779 C C . GLU E 1 27 ? 84.047 -24.253 103.297 1.00 19.58 27 GLU E C 1
ATOM 6780 O O . GLU E 1 27 ? 84.648 -23.368 103.918 1.00 19.01 27 GLU E O 1
ATOM 6786 N N . GLY E 1 28 ? 84.637 -25.371 102.889 1.00 19.01 28 GLY E N 1
ATOM 6787 C CA . GLY E 1 28 ? 86.034 -25.614 103.187 1.00 16.68 28 GLY E CA 1
ATOM 6788 C C . GLY E 1 28 ? 86.947 -24.711 102.376 1.00 19.13 28 GLY E C 1
ATOM 6789 O O . GLY E 1 28 ? 87.869 -24.112 102.923 1.00 16.41 28 GLY E O 1
ATOM 6790 N N . PHE E 1 29 ? 86.703 -24.604 101.072 1.00 19.28 29 PHE E N 1
ATOM 6791 C CA . PHE E 1 29 ? 87.531 -23.738 100.239 1.00 19.72 29 PHE E CA 1
ATOM 6792 C C . PHE E 1 29 ? 87.365 -22.286 100.675 1.00 20.73 29 PHE E C 1
ATOM 6793 O O . PHE E 1 29 ? 88.325 -21.512 100.679 1.00 19.49 29 PHE E O 1
ATOM 6801 N N . GLU E 1 30 ? 86.143 -21.913 101.039 1.00 18.51 30 GLU E N 1
ATOM 6802 C CA . GLU E 1 30 ? 85.889 -20.548 101.468 1.00 21.47 30 GLU E CA 1
ATOM 6803 C C . GLU E 1 30 ? 86.602 -20.222 102.771 1.00 22.35 30 GLU E C 1
ATOM 6804 O O . GLU E 1 30 ? 87.193 -19.155 102.906 1.00 26.16 30 GLU E O 1
ATOM 6810 N N . THR E 1 31 ? 86.552 -21.140 103.727 1.00 21.47 31 THR E N 1
ATOM 6811 C CA . THR E 1 31 ? 87.190 -20.921 105.015 1.00 20.78 31 THR E CA 1
ATOM 6812 C C . THR E 1 31 ? 88.707 -20.924 104.936 1.00 22.69 31 THR E C 1
ATOM 6813 O O . THR E 1 31 ? 89.363 -20.022 105.453 1.00 24.88 31 THR E O 1
ATOM 6817 N N . LEU E 1 32 ? 89.275 -21.938 104.297 1.00 20.80 32 LEU E N 1
ATOM 6818 C CA . LEU E 1 32 ? 90.720 -21.998 104.189 1.00 23.44 32 LEU E CA 1
ATOM 6819 C C . LEU E 1 32 ? 91.296 -20.853 103.336 1.00 23.04 32 LEU E C 1
ATOM 6820 O O . LEU E 1 32 ? 92.244 -20.201 103.750 1.00 24.54 32 LEU E O 1
ATOM 6825 N N . SER E 1 33 ? 90.711 -20.593 102.168 1.00 21.23 33 SER E N 1
ATOM 6826 C CA . SER E 1 33 ? 91.217 -19.545 101.282 1.00 21.37 33 SER E CA 1
ATOM 6827 C C . SER E 1 33 ? 91.333 -18.150 101.900 1.00 21.88 33 SER E C 1
ATOM 6828 O O . SER E 1 33 ? 92.203 -17.369 101.505 1.00 22.96 33 SER E O 1
ATOM 6831 N N . GLU E 1 34 ? 90.467 -17.821 102.850 1.00 24.36 34 GLU E N 1
ATOM 6832 C CA . GLU E 1 34 ? 90.531 -16.499 103.449 1.00 26.33 34 GLU E CA 1
ATOM 6833 C C . GLU E 1 34 ? 91.476 -16.370 104.623 1.00 24.62 34 GLU E C 1
ATOM 6834 O O . GLU E 1 34 ? 91.703 -15.271 105.109 1.00 25.91 34 GLU E O 1
ATOM 6840 N N . LEU E 1 35 ? 92.035 -17.482 105.082 1.00 25.37 35 LEU E N 1
ATOM 6841 C CA . LEU E 1 35 ? 92.992 -17.406 106.173 1.00 24.63 35 LEU E CA 1
ATOM 6842 C C . LEU E 1 35 ? 94.152 -16.606 105.593 1.00 26.41 35 LEU E C 1
ATOM 6843 O O . LEU E 1 35 ? 94.441 -16.719 104.402 1.00 24.36 35 LEU E O 1
ATOM 6848 N N . GLN E 1 36 ? 94.801 -15.788 106.419 1.00 25.66 36 GLN E N 1
ATOM 6849 C CA . GLN E 1 36 ? 95.882 -14.944 105.932 1.00 26.41 36 GLN E CA 1
ATOM 6850 C C . GLN E 1 36 ? 97.259 -15.285 106.471 1.00 25.78 36 GLN E C 1
ATOM 6851 O O . GLN E 1 36 ? 98.074 -14.393 106.698 1.00 25.84 36 GLN E O 1
ATOM 6857 N N . VAL E 1 37 ? 97.512 -16.568 106.691 1.00 23.65 37 VAL E N 1
ATOM 6858 C CA . VAL E 1 37 ? 98.808 -17.025 107.176 1.00 22.07 37 VAL E CA 1
ATOM 6859 C C . VAL E 1 37 ? 99.089 -18.302 106.399 1.00 20.90 37 VAL E C 1
ATOM 6860 O O . VAL E 1 37 ? 98.148 -19.001 106.006 1.00 18.98 37 VAL E O 1
ATOM 6864 N N . PRO E 1 38 ? 100.373 -18.608 106.130 1.00 19.81 38 PRO E N 1
ATOM 6865 C CA . PRO E 1 38 ? 100.679 -19.841 105.392 1.00 17.18 38 PRO E CA 1
ATOM 6866 C C . PRO E 1 38 ? 100.094 -20.967 106.230 1.00 15.89 38 PRO E C 1
ATOM 6867 O O . PRO E 1 38 ? 100.180 -20.914 107.450 1.00 18.16 38 PRO E O 1
ATOM 6871 N N . LEU E 1 39 ? 99.507 -21.978 105.598 1.00 17.42 39 LEU E N 1
ATOM 6872 C CA . LEU E 1 39 ? 98.8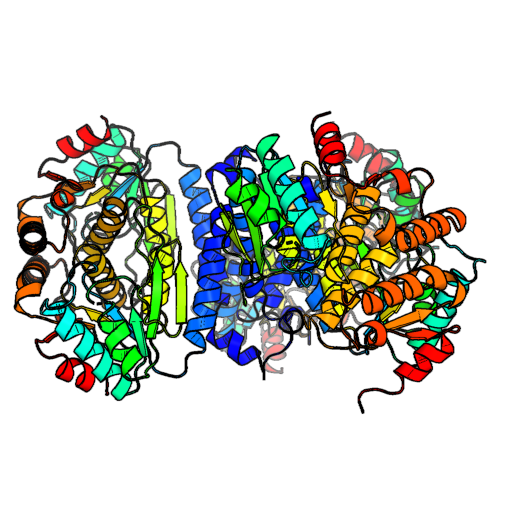99 -23.083 106.341 1.00 17.86 39 LEU E CA 1
ATOM 6873 C C . LEU E 1 39 ? 99.678 -24.399 106.321 1.00 18.94 39 LEU E C 1
ATOM 6874 O O . LEU E 1 39 ? 99.954 -24.960 105.252 1.00 19.83 39 LEU E O 1
ATOM 6879 N N . VAL E 1 40 ? 100.016 -24.907 107.504 1.00 19.65 40 VAL E N 1
ATOM 6880 C CA . VAL E 1 40 ? 100.725 -26.184 107.595 1.00 17.88 40 VAL E CA 1
ATOM 6881 C C . VAL E 1 40 ? 99.767 -27.265 108.113 1.00 18.31 40 VAL E C 1
ATOM 6882 O O . VAL E 1 40 ? 99.092 -27.080 109.126 1.00 20.10 40 VAL E O 1
ATOM 6886 N N . SER E 1 41 ? 99.685 -28.381 107.400 1.00 18.26 41 SER E N 1
ATOM 6887 C CA . SER E 1 41 ? 98.793 -29.461 107.808 1.00 16.70 41 SER E CA 1
ATOM 6888 C C . SER E 1 41 ? 99.563 -30.395 108.709 1.00 18.53 41 SER E C 1
ATOM 6889 O O . SER E 1 41 ? 100.762 -30.628 108.501 1.00 15.68 41 SER E O 1
ATOM 6892 N N . VAL E 1 42 ? 98.873 -30.926 109.706 1.00 16.32 42 VAL E N 1
ATOM 6893 C CA . VAL E 1 42 ? 99.484 -31.831 110.651 1.00 17.86 42 VAL E CA 1
ATOM 6894 C C . VAL E 1 42 ? 98.567 -33.017 110.934 1.00 20.97 42 VAL E C 1
ATOM 6895 O O . VAL E 1 42 ? 97.358 -32.857 111.131 1.00 18.24 42 VAL E O 1
ATOM 6899 N N . PHE E 1 43 ? 99.147 -34.211 110.954 1.00 21.39 43 PHE E N 1
ATOM 6900 C CA . PHE E 1 43 ? 98.370 -35.409 111.233 1.00 21.72 43 PHE E CA 1
ATOM 6901 C C . PHE E 1 43 ? 99.157 -36.267 112.213 1.00 20.66 43 PHE E C 1
ATOM 6902 O O . PHE E 1 43 ? 100.389 -36.286 112.203 1.00 23.12 43 PHE E O 1
ATOM 6910 N N . GLY E 1 44 ? 98.437 -36.958 113.081 1.00 20.75 44 GLY E N 1
ATOM 6911 C CA . GLY E 1 44 ? 99.074 -37.804 114.073 1.00 23.38 44 GLY E CA 1
ATOM 6912 C C . GLY E 1 44 ? 98.035 -38.654 114.776 1.00 22.29 44 GLY E C 1
ATOM 6913 O O . GLY E 1 44 ? 96.830 -38.477 114.555 1.00 23.02 44 GLY E O 1
ATOM 6914 N N . SER E 1 45 ? 98.493 -39.565 115.627 1.00 23.94 45 SER E N 1
ATOM 6915 C CA . SER E 1 45 ? 97.593 -40.465 116.357 1.00 22.72 45 SER E CA 1
ATOM 6916 C C . SER E 1 45 ? 96.455 -39.778 117.078 1.00 23.29 45 SER E C 1
ATOM 6917 O O . SER E 1 45 ? 96.658 -38.764 117.749 1.00 23.84 45 SER E O 1
ATOM 6920 N N . ALA E 1 46 ? 95.257 -40.340 116.946 1.00 19.12 46 ALA E N 1
ATOM 6921 C CA . ALA E 1 46 ? 94.099 -39.792 117.631 1.00 25.00 46 ALA E CA 1
ATOM 6922 C C . ALA E 1 46 ? 94.081 -40.384 119.043 1.00 27.59 46 ALA E C 1
ATOM 6923 O O . ALA E 1 46 ? 93.379 -39.897 119.914 1.00 30.71 46 ALA E O 1
ATOM 6925 N N . ARG E 1 47 ? 94.892 -41.417 119.263 1.00 32.07 47 ARG E N 1
ATOM 6926 C CA . ARG E 1 47 ? 94.944 -42.119 120.552 1.00 30.78 47 ARG E CA 1
ATOM 6927 C C . ARG E 1 47 ? 96.001 -41.702 121.583 1.00 30.05 47 ARG E C 1
ATOM 6928 O O . ARG E 1 47 ? 95.832 -41.968 122.775 1.00 28.95 47 ARG E O 1
ATOM 6936 N N . PHE E 1 48 ? 97.077 -41.059 121.145 1.00 27.25 48 PHE E N 1
ATOM 6937 C CA . PHE E 1 48 ? 98.136 -40.647 122.064 1.00 25.31 48 PHE E CA 1
ATOM 6938 C C . PHE E 1 48 ? 97.866 -39.317 122.784 1.00 27.30 48 PHE E C 1
ATOM 6939 O O . PHE E 1 48 ? 98.250 -38.243 122.305 1.00 25.78 48 PHE E O 1
ATOM 6947 N N . GLY E 1 49 ? 97.225 -39.415 123.951 1.00 29.03 49 GLY E N 1
ATOM 6948 C CA . GLY E 1 49 ? 96.877 -38.250 124.748 1.00 28.62 49 GLY E CA 1
ATOM 6949 C C . GLY E 1 49 ? 98.029 -37.682 125.547 1.00 29.50 49 GLY E C 1
ATOM 6950 O O . GLY E 1 49 ? 99.166 -38.140 125.413 1.00 28.43 49 GLY E O 1
ATOM 6951 N N . GLU E 1 50 ? 97.744 -36.686 126.383 1.00 29.75 50 GLU E N 1
ATOM 6952 C CA . GLU E 1 50 ? 98.793 -36.059 127.182 1.00 32.54 50 GLU E CA 1
ATOM 6953 C C . GLU E 1 50 ? 99.536 -37.099 128.008 1.00 29.94 50 GLU E C 1
ATOM 6954 O O . GLU E 1 50 ? 98.943 -38.050 128.524 1.00 29.44 50 GLU E O 1
ATOM 6960 N N . GLY E 1 51 ? 100.847 -36.919 128.098 1.00 27.46 51 GLY E N 1
ATOM 6961 C CA . GLY E 1 51 ? 101.687 -37.857 128.812 1.00 29.39 51 GLY E CA 1
ATOM 6962 C C . GLY E 1 51 ? 102.543 -38.603 127.797 1.00 31.46 51 GLY E C 1
ATOM 6963 O O . GLY E 1 51 ? 103.688 -38.972 128.074 1.00 29.68 51 GLY E O 1
ATOM 6964 N N . HIS E 1 52 ? 101.976 -38.821 126.611 1.00 32.04 52 HIS E N 1
ATOM 6965 C CA . HIS E 1 52 ? 102.667 -39.510 125.530 1.00 33.59 52 HIS E CA 1
ATOM 6966 C C . HIS E 1 52 ? 103.699 -38.611 124.863 1.00 32.49 52 HIS E C 1
ATOM 6967 O O . HIS E 1 52 ? 103.493 -37.410 124.716 1.00 34.78 52 HIS E O 1
ATOM 6974 N N . PRO E 1 53 ? 104.829 -39.187 124.446 1.00 29.98 53 PRO E N 1
ATOM 6975 C CA . PRO E 1 53 ? 105.887 -38.414 123.792 1.00 29.24 53 PRO E CA 1
ATOM 6976 C C . PRO E 1 53 ? 105.422 -37.767 122.483 1.00 30.94 53 PRO E C 1
ATOM 6977 O O . PRO E 1 53 ? 105.909 -36.702 122.107 1.00 32.74 53 PRO E O 1
ATOM 6981 N N . ALA E 1 54 ? 104.485 -38.404 121.785 1.00 30.84 54 ALA E N 1
ATOM 6982 C CA . ALA E 1 54 ? 103.993 -37.847 120.524 1.00 29.53 54 ALA E CA 1
ATOM 6983 C C . ALA E 1 54 ? 103.160 -36.604 120.802 1.00 29.78 54 ALA E C 1
ATOM 6984 O O . ALA E 1 54 ? 103.184 -35.643 120.025 1.00 28.29 54 ALA E O 1
ATOM 6986 N N . TYR E 1 55 ? 102.427 -36.632 121.913 1.00 27.17 55 TYR E N 1
ATOM 6987 C CA . TYR E 1 55 ? 101.577 -35.515 122.298 1.00 26.15 55 TYR E CA 1
ATOM 6988 C C . TYR E 1 55 ? 102.450 -34.314 122.642 1.00 26.99 55 TYR E C 1
ATOM 6989 O O . TYR E 1 55 ? 102.188 -33.199 122.202 1.00 24.52 55 TYR E O 1
ATOM 6998 N N . GLU E 1 56 ? 103.487 -34.537 123.434 1.00 27.98 56 GLU E N 1
ATOM 6999 C CA . GLU E 1 56 ? 104.380 -33.444 123.791 1.00 30.71 56 GLU E CA 1
ATOM 7000 C C . GLU E 1 56 ? 104.980 -32.882 122.503 1.00 28.69 56 GLU E C 1
ATOM 7001 O O . GLU E 1 56 ? 105.015 -31.668 122.296 1.00 28.99 56 GLU E O 1
ATOM 7007 N N . ALA E 1 57 ? 105.446 -33.774 121.635 1.00 28.40 57 ALA E N 1
ATOM 7008 C CA . ALA E 1 57 ? 106.038 -33.374 120.360 1.00 28.09 57 ALA E CA 1
ATOM 7009 C C . ALA E 1 57 ? 105.031 -32.570 119.544 1.00 27.96 57 ALA E C 1
ATOM 7010 O O . ALA E 1 57 ? 105.374 -31.564 118.934 1.00 29.52 57 ALA E O 1
ATOM 7012 N N . GLY E 1 58 ? 103.784 -33.024 119.537 1.00 25.82 58 GLY E N 1
ATOM 7013 C CA . GLY E 1 58 ? 102.757 -32.320 118.794 1.00 27.86 58 GLY E CA 1
ATOM 7014 C C . GLY E 1 58 ? 102.443 -30.959 119.384 1.00 28.33 58 GLY E C 1
ATOM 7015 O O . GLY E 1 58 ? 102.176 -30.009 118.652 1.00 31.94 58 GLY E O 1
ATOM 7016 N N . TYR E 1 59 ? 102.466 -30.865 120.711 1.00 29.77 59 TYR E N 1
ATOM 7017 C CA . TYR E 1 59 ? 102.181 -29.610 121.410 1.00 28.12 59 TYR E CA 1
ATOM 7018 C C . TYR E 1 59 ? 103.219 -28.567 121.056 1.00 27.85 59 TYR E C 1
ATOM 7019 O O . TYR E 1 59 ? 102.889 -27.428 120.761 1.00 26.99 59 TYR E O 1
ATOM 7028 N N . ARG E 1 60 ? 104.480 -28.976 121.121 1.00 26.88 60 ARG E N 1
ATOM 7029 C CA . ARG E 1 60 ? 105.604 -28.106 120.828 1.00 29.32 60 ARG E CA 1
ATOM 7030 C C . ARG E 1 60 ? 105.669 -27.681 119.364 1.00 30.12 60 ARG E C 1
ATOM 7031 O O . ARG E 1 60 ? 106.089 -26.560 119.054 1.00 26.89 60 ARG E O 1
ATOM 7039 N N . LEU E 1 61 ? 105.264 -28.584 118.472 1.00 28.66 61 LEU E N 1
ATOM 7040 C CA . LEU E 1 61 ? 105.248 -28.300 117.040 1.00 26.64 61 LEU E CA 1
ATOM 7041 C C . LEU E 1 61 ? 104.247 -27.185 116.711 1.00 27.07 61 LEU E C 1
ATOM 7042 O O . LEU E 1 61 ? 104.572 -26.253 115.973 1.00 24.42 61 LEU E O 1
ATOM 7047 N N . GLY E 1 62 ? 103.036 -27.292 117.262 1.00 25.31 62 GLY E N 1
ATOM 7048 C CA . GLY E 1 62 ? 102.004 -26.293 117.012 1.00 26.83 62 GLY E CA 1
ATOM 7049 C C . GLY E 1 62 ? 102.409 -24.946 117.564 1.00 28.50 62 GLY E C 1
ATOM 7050 O O . GLY E 1 62 ? 102.212 -23.905 116.932 1.00 26.25 62 GLY E O 1
ATOM 7051 N N . ARG E 1 63 ? 102.985 -24.982 118.761 1.00 28.87 63 ARG E N 1
ATOM 7052 C CA . ARG E 1 63 ? 103.463 -23.791 119.439 1.00 26.66 63 ARG E CA 1
ATOM 7053 C C . ARG E 1 63 ? 104.451 -23.058 118.542 1.00 23.33 63 ARG E C 1
ATOM 7054 O O . ARG E 1 63 ? 104.252 -21.897 118.195 1.00 21.51 63 ARG E O 1
ATOM 7062 N N . ALA E 1 64 ? 105.521 -23.751 118.172 1.00 23.76 64 ALA E N 1
ATOM 7063 C CA . ALA E 1 64 ? 106.559 -23.178 117.326 1.00 25.79 64 ALA E CA 1
ATOM 7064 C C . ALA E 1 64 ? 105.985 -22.732 115.986 1.00 27.18 64 ALA E C 1
ATOM 7065 O O . ALA E 1 64 ? 106.401 -21.705 115.436 1.00 28.90 64 ALA E O 1
ATOM 7067 N N . LEU E 1 65 ? 105.024 -23.503 115.475 1.00 26.50 65 LEU E N 1
ATOM 7068 C CA . LEU E 1 65 ? 104.375 -23.190 114.202 1.00 27.60 65 LEU E CA 1
ATOM 7069 C C . LEU E 1 65 ? 103.663 -21.844 114.329 1.00 27.09 65 LEU E C 1
ATOM 7070 O O . LEU E 1 65 ? 103.847 -20.955 113.498 1.00 25.70 65 LEU E O 1
ATOM 7075 N N . ALA E 1 66 ? 102.856 -21.706 115.378 1.00 28.68 66 ALA E N 1
ATOM 7076 C CA . ALA E 1 66 ? 102.119 -20.470 115.646 1.00 27.40 66 ALA E CA 1
ATOM 7077 C C . ALA E 1 66 ? 103.082 -19.304 115.824 1.00 29.50 66 ALA E C 1
ATOM 7078 O O . ALA E 1 66 ? 102.845 -18.200 115.322 1.00 30.74 66 ALA E O 1
ATOM 7080 N N . GLU E 1 67 ? 104.179 -19.551 116.531 1.00 29.02 67 GLU E N 1
ATOM 7081 C CA . GLU E 1 67 ? 105.163 -18.504 116.776 1.00 31.77 67 GLU E CA 1
ATOM 7082 C C . GLU E 1 67 ? 105.944 -18.067 115.534 1.00 30.71 67 GLU E C 1
ATOM 7083 O O . GLU E 1 67 ? 106.424 -16.933 115.472 1.00 29.90 67 GLU E O 1
ATOM 7089 N N . ALA E 1 68 ? 106.070 -18.958 114.551 1.00 27.97 68 ALA E N 1
ATOM 7090 C CA . ALA E 1 68 ? 106.767 -18.620 113.312 1.00 26.58 68 ALA E CA 1
ATOM 7091 C C . ALA E 1 68 ? 105.789 -17.995 112.308 1.00 24.78 68 ALA E C 1
ATOM 7092 O O . ALA E 1 68 ? 106.138 -17.756 111.153 1.00 25.02 68 ALA E O 1
ATOM 7094 N N . GLY E 1 69 ? 104.558 -17.750 112.749 1.00 22.28 69 GLY E N 1
ATOM 7095 C CA . GLY E 1 69 ? 103.581 -17.123 111.879 1.00 20.76 69 GLY E CA 1
ATOM 7096 C C . GLY E 1 69 ? 102.810 -18.024 110.936 1.00 21.95 69 GLY E C 1
ATOM 7097 O O . GLY E 1 69 ? 102.225 -17.542 109.959 1.00 21.80 69 GLY E O 1
ATOM 7098 N N . PHE E 1 70 ? 102.811 -19.323 111.213 1.00 20.55 70 PHE E N 1
ATOM 7099 C CA . PHE E 1 70 ? 102.081 -20.282 110.389 1.00 20.36 70 PHE E CA 1
ATOM 7100 C C . PHE E 1 70 ? 100.793 -20.639 111.087 1.00 20.89 70 PHE E C 1
ATOM 7101 O O . PHE E 1 70 ? 100.684 -20.523 112.303 1.00 19.63 70 PHE E O 1
ATOM 7109 N N . GLY E 1 71 ? 99.825 -21.083 110.304 1.00 19.23 71 GLY E N 1
ATOM 7110 C CA . GLY E 1 71 ? 98.578 -21.537 110.872 1.00 21.17 71 GLY E CA 1
ATOM 7111 C C . GLY E 1 71 ? 98.695 -23.051 110.799 1.00 21.36 71 GLY E C 1
ATOM 7112 O O . GLY E 1 71 ? 99.486 -23.564 110.008 1.00 21.32 71 GLY E O 1
ATOM 7113 N N . VAL E 1 72 ? 97.947 -23.776 111.622 1.00 23.43 72 VAL E N 1
ATOM 7114 C CA . VAL E 1 72 ? 98.013 -25.225 111.581 1.00 19.26 72 VAL E CA 1
ATOM 7115 C C . VAL E 1 72 ? 96.658 -25.766 111.218 1.00 21.01 72 VAL E C 1
ATOM 7116 O O . VAL E 1 72 ? 95.633 -25.192 111.599 1.00 18.76 72 VAL E O 1
ATOM 7120 N N . VAL E 1 73 ? 96.665 -26.865 110.468 1.00 19.44 73 VAL E N 1
ATOM 7121 C CA . VAL E 1 73 ? 95.448 -27.535 110.050 1.00 18.80 73 VAL E CA 1
ATOM 7122 C C . VAL E 1 73 ? 95.563 -29.019 110.433 1.00 19.94 73 VAL E C 1
ATOM 7123 O O . VAL E 1 73 ? 96.407 -29.748 109.916 1.00 17.83 73 VAL E O 1
ATOM 7127 N N . THR E 1 74 ? 94.707 -29.458 111.344 1.00 20.97 74 THR E N 1
ATOM 7128 C CA . THR E 1 74 ? 94.706 -30.845 111.797 1.00 22.10 74 THR E CA 1
ATOM 7129 C C . THR E 1 74 ? 93.344 -31.464 111.489 1.00 23.85 74 THR E C 1
ATOM 7130 O O . THR E 1 74 ? 92.474 -30.806 110.928 1.00 21.53 74 THR E O 1
ATOM 7134 N N . GLY E 1 75 ? 93.168 -32.726 111.881 1.00 26.02 75 GLY E N 1
ATOM 7135 C CA . GLY E 1 75 ? 91.901 -33.402 111.676 1.00 27.63 75 GLY E CA 1
ATOM 7136 C C . GLY E 1 75 ? 90.932 -33.012 112.780 1.00 31.35 75 GLY E C 1
ATOM 7137 O O . GLY E 1 75 ? 89.756 -33.385 112.762 1.00 33.32 75 GLY E O 1
ATOM 7138 N N . GLY E 1 76 ? 91.439 -32.271 113.760 1.00 30.33 76 GLY E N 1
ATOM 7139 C CA . GLY E 1 76 ? 90.605 -31.807 114.851 1.00 36.87 76 GLY E CA 1
ATOM 7140 C C . GLY E 1 76 ? 90.184 -32.792 115.928 1.00 40.01 76 GLY E C 1
ATOM 7141 O O . GLY E 1 76 ? 89.396 -32.434 116.811 1.00 43.45 76 GLY E O 1
ATOM 7142 N N . GLY E 1 77 ? 90.692 -34.018 115.887 1.00 38.06 77 GLY E N 1
ATOM 7143 C CA . GLY E 1 77 ? 90.303 -34.982 116.904 1.00 37.56 77 GLY E CA 1
ATOM 7144 C C . GLY E 1 77 ? 91.089 -34.902 118.206 1.00 34.42 77 GLY E C 1
ATOM 7145 O O . GLY E 1 77 ? 91.696 -33.877 118.523 1.00 34.13 77 GLY E O 1
ATOM 7146 N N . PRO E 1 78 ? 91.085 -35.983 118.997 1.00 31.74 78 PRO E N 1
ATOM 7147 C CA . PRO E 1 78 ? 91.815 -36.007 120.268 1.00 29.40 78 PRO E CA 1
ATOM 7148 C C . PRO E 1 78 ? 93.287 -36.323 120.019 1.00 27.99 78 PRO E C 1
ATOM 7149 O O . PRO E 1 78 ? 93.779 -36.234 118.887 1.00 28.08 78 PRO E O 1
ATOM 7153 N N . GLY E 1 79 ? 93.972 -36.702 121.089 1.00 24.90 79 GLY E N 1
ATOM 7154 C CA . GLY E 1 79 ? 95.359 -37.096 120.995 1.00 23.47 79 GLY E CA 1
ATOM 7155 C C . GLY E 1 79 ? 96.283 -36.070 120.404 1.00 27.20 79 GLY E C 1
ATOM 7156 O O . GLY E 1 79 ? 96.171 -34.873 120.681 1.00 28.59 79 GLY E O 1
ATOM 7157 N N . VAL E 1 80 ? 97.206 -36.543 119.578 1.00 26.18 80 VAL E N 1
ATOM 7158 C CA . VAL E 1 80 ? 98.185 -35.666 118.968 1.00 23.97 80 VAL E CA 1
ATOM 7159 C C . VAL E 1 80 ? 97.554 -34.501 118.226 1.00 23.76 80 VAL E C 1
ATOM 7160 O O . VAL E 1 80 ? 98.094 -33.399 118.237 1.00 21.29 80 VAL E O 1
ATOM 7172 N N . GLU E 1 82 ? 94.908 -32.955 119.013 1.00 28.89 82 GLU E N 1
ATOM 7173 C CA . GLU E 1 82 ? 94.535 -32.011 120.058 1.00 27.68 82 GLU E CA 1
ATOM 7174 C C . GLU E 1 82 ? 95.775 -31.222 120.446 1.00 24.83 82 GLU E C 1
ATOM 7175 O O . GLU E 1 82 ? 95.749 -29.996 120.513 1.00 22.78 82 GLU E O 1
ATOM 7181 N N . ALA E 1 83 ? 96.859 -31.947 120.704 1.00 22.96 83 ALA E N 1
ATOM 7182 C CA . ALA E 1 83 ? 98.130 -31.346 121.077 1.00 24.76 83 ALA E CA 1
ATOM 7183 C C . ALA E 1 83 ? 98.608 -30.298 120.077 1.00 23.72 83 ALA E C 1
ATOM 7184 O O . ALA E 1 83 ? 99.062 -29.230 120.477 1.00 26.47 83 ALA E O 1
ATOM 7186 N N . VAL E 1 84 ? 98.523 -30.599 118.785 1.00 23.90 84 VAL E N 1
ATOM 7187 C CA . VAL E 1 84 ? 98.960 -29.636 117.780 1.00 22.04 84 VAL E CA 1
ATOM 7188 C C . VAL E 1 84 ? 98.084 -28.378 117.794 1.00 24.04 84 VAL E C 1
ATOM 7189 O O . VAL E 1 84 ? 98.616 -27.262 117.864 1.00 24.65 84 VAL E O 1
ATOM 7193 N N . ASN E 1 85 ? 96.757 -28.552 117.730 1.00 21.26 85 ASN E N 1
ATOM 7194 C CA . ASN E 1 85 ? 95.838 -27.414 117.764 1.00 22.68 85 ASN E CA 1
ATOM 7195 C C . ASN E 1 85 ? 96.095 -26.607 119.033 1.00 23.17 85 ASN E C 1
ATOM 7196 O O . ASN E 1 85 ? 96.242 -25.386 118.998 1.00 22.80 85 ASN E O 1
ATOM 7201 N N . ARG E 1 86 ? 96.160 -27.311 120.157 1.00 24.03 86 ARG E N 1
ATOM 7202 C CA . ARG E 1 86 ? 96.388 -26.673 121.442 1.00 25.83 86 ARG E CA 1
ATOM 7203 C C . ARG E 1 86 ? 97.653 -25.816 121.447 1.00 24.50 86 ARG E C 1
ATOM 7204 O O . ARG E 1 86 ? 97.601 -24.636 121.802 1.00 24.37 86 ARG E O 1
ATOM 7212 N N . GLY E 1 87 ? 98.783 -26.409 121.061 1.00 25.33 87 GLY E N 1
ATOM 7213 C CA . GLY E 1 87 ? 100.040 -25.676 121.028 1.00 23.10 87 GLY E CA 1
ATOM 7214 C C . GLY E 1 87 ? 99.989 -24.424 120.158 1.00 27.41 87 GLY E C 1
ATOM 7215 O O . GLY E 1 87 ? 100.604 -23.398 120.482 1.00 24.56 87 GLY E O 1
ATOM 7216 N N . ALA E 1 88 ? 99.255 -24.502 119.050 1.00 23.36 88 ALA E N 1
ATOM 7217 C CA . ALA E 1 88 ? 99.130 -23.368 118.150 1.00 25.32 88 ALA E CA 1
ATOM 7218 C C . ALA E 1 88 ? 98.170 -22.348 118.744 1.00 25.10 88 ALA E C 1
ATOM 7219 O O . ALA E 1 88 ? 98.447 -21.147 118.761 1.00 26.17 88 ALA E O 1
ATOM 7221 N N . TYR E 1 89 ? 97.037 -22.850 119.219 1.00 25.08 89 TYR E N 1
ATOM 7222 C CA . TYR E 1 89 ? 95.985 -22.039 119.807 1.00 25.26 89 TYR E CA 1
ATOM 7223 C C . TYR E 1 89 ? 96.464 -21.222 120.994 1.00 27.47 89 TYR E C 1
ATOM 7224 O O . TYR E 1 89 ? 96.222 -20.023 121.065 1.00 28.00 89 TYR E O 1
ATOM 7233 N N . GLU E 1 90 ? 97.138 -21.883 121.930 1.00 29.21 90 GLU E N 1
ATOM 7234 C CA . GLU E 1 90 ? 97.638 -21.217 123.130 1.00 28.97 90 GLU E CA 1
ATOM 7235 C C . GLU E 1 90 ? 98.773 -20.237 122.843 1.00 28.40 90 GLU E C 1
ATOM 7236 O O . GLU E 1 90 ? 99.214 -19.509 123.740 1.00 28.48 90 GLU E O 1
ATOM 7242 N N . ALA E 1 91 ? 99.255 -20.205 121.606 1.00 22.29 91 ALA E N 1
ATOM 7243 C CA . ALA E 1 91 ? 100.327 -19.268 121.295 1.00 21.72 91 ALA E CA 1
ATOM 7244 C C . ALA E 1 91 ? 99.789 -18.103 120.460 1.00 22.21 91 ALA E C 1
ATOM 7245 O O . ALA E 1 91 ? 100.564 -17.332 119.880 1.00 24.15 91 ALA E O 1
ATOM 7247 N N . GLY E 1 92 ? 98.458 -17.983 120.411 1.00 16.31 92 GLY E N 1
ATOM 7248 C CA . GLY E 1 92 ? 97.815 -16.918 119.661 1.00 15.04 92 GLY E CA 1
ATOM 7249 C C . GLY E 1 92 ? 97.727 -17.171 118.162 1.00 18.91 92 GLY E C 1
ATOM 7250 O O . GLY E 1 92 ? 97.379 -16.280 117.379 1.00 17.64 92 GLY E O 1
ATOM 7251 N N . GLY E 1 93 ? 98.013 -18.394 117.747 1.00 19.74 93 GLY E N 1
ATOM 7252 C CA . GLY E 1 93 ? 97.980 -18.681 116.330 1.00 23.50 93 GLY E CA 1
ATOM 7253 C C . GLY E 1 93 ? 96.661 -19.155 115.774 1.00 25.11 93 GLY E C 1
ATOM 7254 O O . GLY E 1 93 ? 95.711 -19.460 116.508 1.00 26.59 93 GLY E O 1
ATOM 7255 N N . VAL E 1 94 ? 96.587 -19.194 114.449 1.00 25.31 94 VAL E N 1
ATOM 7256 C CA . VAL E 1 94 ? 95.387 -19.681 113.802 1.00 20.60 94 VAL E CA 1
ATOM 7257 C C . VAL E 1 94 ? 95.517 -21.194 113.936 1.00 21.08 94 VAL E C 1
ATOM 7258 O O . VAL E 1 94 ? 96.599 -21.751 113.723 1.00 15.23 94 VAL E O 1
ATOM 7262 N N . SER E 1 95 ? 94.420 -21.839 114.325 1.00 22.16 95 SER E N 1
ATOM 7263 C CA . SER E 1 95 ? 94.368 -23.282 114.537 1.00 21.88 95 SER E CA 1
ATOM 7264 C C . SER E 1 95 ? 93.084 -23.868 113.947 1.00 22.51 95 SER E C 1
ATOM 7265 O O . SER E 1 95 ? 91.991 -23.693 114.491 1.00 21.53 95 SER E O 1
ATOM 7268 N N . VAL E 1 96 ? 93.237 -24.575 112.832 1.00 21.38 96 VAL E N 1
ATOM 7269 C CA . VAL E 1 96 ? 92.120 -25.166 112.113 1.00 15.39 96 VAL E CA 1
ATOM 7270 C C . VAL E 1 96 ? 91.899 -26.656 112.382 1.00 15.53 96 VAL E C 1
ATOM 7271 O O . VAL E 1 96 ? 92.838 -27.436 112.493 1.00 16.40 96 VAL E O 1
ATOM 7275 N N . GLY E 1 97 ? 90.640 -27.048 112.470 1.00 12.66 97 GLY E N 1
ATOM 7276 C CA . GLY E 1 97 ? 90.342 -28.442 112.674 1.00 12.04 97 GLY E CA 1
ATOM 7277 C C . GLY E 1 97 ? 89.382 -28.884 111.592 1.00 20.09 97 GLY E C 1
ATOM 7278 O O . GLY E 1 97 ? 88.293 -28.315 111.466 1.00 20.13 97 GLY E O 1
ATOM 7279 N N . LEU E 1 98 ? 89.780 -29.867 110.787 1.00 20.90 98 LEU E N 1
ATOM 7280 C CA . LEU E 1 98 ? 88.884 -30.382 109.746 1.00 23.62 98 LEU E CA 1
ATOM 7281 C C . LEU E 1 98 ? 88.190 -31.593 110.351 1.00 24.45 98 LEU E C 1
ATOM 7282 O O . LEU E 1 98 ? 88.406 -32.723 109.935 1.00 23.93 98 LEU E O 1
ATOM 7287 N N . ASN E 1 99 ? 87.358 -31.329 111.350 1.00 29.52 99 ASN E N 1
ATOM 7288 C CA . ASN E 1 99 ? 86.632 -32.367 112.069 1.00 36.97 99 ASN E CA 1
ATOM 7289 C C . ASN E 1 99 ? 85.832 -33.299 111.161 1.00 39.10 99 ASN E C 1
ATOM 7290 O O . ASN E 1 99 ? 85.074 -32.849 110.297 1.00 39.85 99 ASN E O 1
ATOM 7295 N N . ILE E 1 100 ? 86.007 -34.603 111.356 1.00 40.45 100 ILE E N 1
ATOM 7296 C CA . ILE E 1 100 ? 85.291 -35.581 110.545 1.00 45.45 100 ILE E CA 1
ATOM 7297 C C . ILE E 1 100 ? 84.125 -36.182 111.342 1.00 47.12 100 ILE E C 1
ATOM 7298 O O . ILE E 1 100 ? 84.285 -36.566 112.498 1.00 47.23 100 ILE E O 1
ATOM 7303 N N . GLU E 1 101 ? 82.950 -36.237 110.722 1.00 51.59 101 GLU E N 1
ATOM 7304 C CA . GLU E 1 101 ? 81.750 -36.776 111.364 1.00 56.23 101 GLU E CA 1
ATOM 7305 C C . GLU E 1 101 ? 81.684 -38.302 111.303 1.00 58.30 101 GLU E C 1
ATOM 7306 O O . GLU E 1 101 ? 80.610 -38.884 111.120 1.00 59.79 101 GLU E O 1
ATOM 7312 N N . PRO E 1 108 ? 85.689 -33.109 119.190 1.00 56.67 108 PRO E N 1
ATOM 7313 C CA . PRO E 1 108 ? 86.487 -32.026 118.605 1.00 57.16 108 PRO E CA 1
ATOM 7314 C C . PRO E 1 108 ? 87.176 -31.208 119.698 1.00 57.92 108 PRO E C 1
ATOM 7315 O O . PRO E 1 108 ? 86.497 -30.559 120.500 1.00 60.27 108 PRO E O 1
ATOM 7319 N N . ASN E 1 109 ? 88.511 -31.230 119.729 1.00 55.45 109 ASN E N 1
ATOM 7320 C CA . ASN E 1 109 ? 89.256 -30.487 120.749 1.00 52.34 109 ASN E CA 1
ATOM 7321 C C . ASN E 1 109 ? 88.835 -29.014 120.831 1.00 49.58 109 ASN E C 1
ATOM 7322 O O . ASN E 1 109 ? 88.448 -28.403 119.833 1.00 48.68 109 ASN E O 1
ATOM 7327 N N . PRO E 1 110 ? 88.902 -28.430 122.035 1.00 46.73 110 PRO E N 1
ATOM 7328 C CA . PRO E 1 110 ? 88.533 -27.036 122.302 1.00 44.83 110 PRO E CA 1
ATOM 7329 C C . PRO E 1 110 ? 89.530 -26.001 121.801 1.00 41.57 110 PRO E C 1
ATOM 7330 O O . PRO E 1 110 ? 89.349 -24.809 122.038 1.00 42.39 110 PRO E O 1
ATOM 7334 N N . TYR E 1 111 ? 90.576 -26.439 121.114 1.00 36.69 111 TYR E N 1
ATOM 7335 C CA . TYR E 1 111 ? 91.585 -25.495 120.656 1.00 32.69 111 TYR E CA 1
ATOM 7336 C C . TYR E 1 111 ? 91.580 -25.195 119.156 1.00 32.19 111 TYR E C 1
ATOM 7337 O O . TYR E 1 111 ? 92.635 -25.208 118.510 1.00 29.95 111 TYR E O 1
ATOM 7346 N N . GLN E 1 112 ? 90.401 -24.909 118.611 1.00 29.37 112 GLN E N 1
ATOM 7347 C CA . GLN E 1 112 ? 90.277 -24.615 117.193 1.00 29.75 112 GLN E CA 1
ATOM 7348 C C . GLN E 1 112 ? 89.706 -23.231 116.942 1.00 28.09 112 GLN E C 1
ATOM 7349 O O . GLN E 1 112 ? 88.555 -22.972 117.268 1.00 29.76 112 GLN E O 1
ATOM 7355 N N . THR E 1 113 ? 90.511 -22.347 116.359 1.00 27.81 113 THR E N 1
ATOM 7356 C CA . THR E 1 113 ? 90.060 -21.000 116.041 1.00 28.06 113 THR E CA 1
ATOM 7357 C C . THR E 1 113 ? 89.061 -21.078 114.886 1.00 28.85 113 THR E C 1
ATOM 7358 O O . THR E 1 113 ? 88.233 -20.192 114.713 1.00 29.73 113 THR E O 1
ATOM 7362 N N . HIS E 1 114 ? 89.141 -22.156 114.110 1.00 30.94 114 HIS E N 1
ATOM 7363 C CA . HIS E 1 114 ? 88.240 -22.392 112.973 1.00 31.22 114 HIS E CA 1
ATOM 7364 C C . HIS E 1 114 ? 87.903 -23.887 112.976 1.00 33.56 114 HIS E C 1
ATOM 7365 O O . HIS E 1 114 ? 88.807 -24.725 112.962 1.00 32.88 114 HIS E O 1
ATOM 7372 N N . ALA E 1 115 ? 86.615 -24.223 112.986 1.00 35.36 115 ALA E N 1
ATOM 7373 C CA . ALA E 1 115 ? 86.195 -25.631 113.017 1.00 37.80 115 ALA E CA 1
ATOM 7374 C C . ALA E 1 115 ? 85.265 -26.030 111.873 1.00 38.87 115 ALA E C 1
ATOM 7375 O O . ALA E 1 115 ? 84.178 -25.473 111.723 1.00 41.04 115 ALA E O 1
ATOM 7377 N N . LEU E 1 116 ? 85.695 -26.999 111.070 1.00 39.37 116 LEU E N 1
ATOM 7378 C CA . LEU E 1 116 ? 84.897 -27.477 109.944 1.00 40.02 116 LEU E CA 1
ATOM 7379 C C . LEU E 1 116 ? 84.280 -28.833 110.285 1.00 39.99 116 LEU E C 1
ATOM 7380 O O . LEU E 1 116 ? 84.897 -29.645 110.974 1.00 41.39 116 LEU E O 1
ATOM 7385 N N . SER E 1 117 ? 83.055 -29.063 109.824 1.00 38.94 117 SER E N 1
ATOM 7386 C CA . SER E 1 117 ? 82.373 -30.334 110.056 1.00 40.01 117 SER E CA 1
ATOM 7387 C C . SER E 1 117 ? 82.198 -31.017 108.706 1.00 39.13 117 SER E C 1
ATOM 7388 O O . SER E 1 117 ? 81.476 -30.519 107.837 1.00 41.98 117 SER E O 1
ATOM 7391 N N . LEU E 1 118 ? 82.867 -32.151 108.528 1.00 36.22 118 LEU E N 1
ATOM 7392 C CA . LEU E 1 118 ? 82.800 -32.886 107.270 1.00 36.09 118 LEU E CA 1
ATOM 7393 C C . LEU E 1 118 ? 82.364 -34.330 107.478 1.00 34.90 118 LEU E C 1
ATOM 7394 O O . LEU E 1 118 ? 82.645 -34.927 108.510 1.00 39.50 118 LEU E O 1
ATOM 7399 N N . ARG E 1 119 ? 81.674 -34.892 106.498 1.00 33.09 119 ARG E N 1
ATOM 7400 C CA . ARG E 1 119 ? 81.253 -36.282 106.587 1.00 31.81 119 ARG E CA 1
ATOM 7401 C C . ARG E 1 119 ? 82.109 -37.077 105.622 1.00 30.09 119 ARG E C 1
ATOM 7402 O O . ARG E 1 119 ? 82.448 -38.230 105.873 1.00 35.73 119 ARG E O 1
ATOM 7410 N N . TYR E 1 120 ? 82.465 -36.451 104.513 1.00 28.00 120 TYR E N 1
ATOM 7411 C CA . TYR E 1 120 ? 83.241 -37.140 103.503 1.00 29.83 120 TYR E CA 1
ATOM 7412 C C . TYR E 1 120 ? 84.742 -36.978 103.626 1.00 29.27 120 TYR E C 1
ATOM 7413 O O . TYR E 1 120 ? 85.285 -35.877 103.517 1.00 29.19 120 TYR E O 1
ATOM 7422 N N . PHE E 1 121 ? 85.397 -38.111 103.856 1.00 29.21 121 PHE E N 1
ATOM 7423 C CA . PHE E 1 121 ? 86.839 -38.175 104.013 1.00 27.17 121 PHE E CA 1
ATOM 7424 C C . PHE E 1 121 ? 87.593 -37.597 102.811 1.00 25.30 121 PHE E C 1
ATOM 7425 O O . PHE E 1 121 ? 88.524 -36.818 102.990 1.00 23.66 121 PHE E O 1
ATOM 7433 N N . PHE E 1 122 ? 87.179 -37.944 101.594 1.00 24.63 122 PHE E N 1
ATOM 7434 C CA . PHE E 1 122 ? 87.865 -37.438 100.402 1.00 23.35 122 PHE E CA 1
ATOM 7435 C C . PHE E 1 122 ? 87.829 -35.916 100.276 1.00 25.73 122 PHE E C 1
ATOM 7436 O O . PHE E 1 122 ? 88.731 -35.324 99.675 1.00 26.17 122 PHE E O 1
ATOM 7444 N N . VAL E 1 123 ? 86.809 -35.277 100.847 1.00 23.26 123 VAL E N 1
ATOM 7445 C CA . VAL E 1 123 ? 86.743 -33.833 100.790 1.00 22.95 123 VAL E CA 1
ATOM 7446 C C . VAL E 1 123 ? 87.813 -33.284 101.723 1.00 23.52 123 VAL E C 1
ATOM 7447 O O . VAL E 1 123 ? 88.598 -32.403 101.349 1.00 21.07 123 VAL E O 1
ATOM 7451 N N . ARG E 1 124 ? 87.844 -33.819 102.942 1.00 24.79 124 ARG E N 1
ATOM 7452 C CA . ARG E 1 124 ? 88.821 -33.405 103.940 1.00 24.68 124 ARG E CA 1
ATOM 7453 C C . ARG E 1 124 ? 90.226 -33.573 103.379 1.00 24.28 124 ARG E C 1
ATOM 7454 O O . ARG E 1 124 ? 91.115 -32.756 103.620 1.00 24.87 124 ARG E O 1
ATOM 7462 N N . LYS E 1 125 ? 90.431 -34.645 102.633 1.00 23.98 125 LYS E N 1
ATOM 7463 C CA . LYS E 1 125 ? 91.738 -34.894 102.055 1.00 23.86 125 LYS E CA 1
ATOM 7464 C C . LYS E 1 125 ? 92.132 -33.830 101.041 1.00 21.32 125 LYS E C 1
ATOM 7465 O O . LYS E 1 125 ? 93.314 -33.514 100.903 1.00 26.22 125 LYS E O 1
ATOM 7471 N N . VAL E 1 126 ? 91.163 -33.274 100.323 1.00 18.26 126 VAL E N 1
ATOM 7472 C CA . VAL E 1 126 ? 91.488 -32.237 99.347 1.00 15.12 126 VAL E CA 1
ATOM 7473 C C . VAL E 1 126 ? 91.860 -30.966 100.111 1.00 15.77 126 VAL E C 1
ATOM 7474 O O . VAL E 1 126 ? 92.853 -30.309 99.798 1.00 19.00 126 VAL E O 1
ATOM 7478 N N . LEU E 1 127 ? 91.057 -30.639 101.120 1.00 16.62 127 LEU E N 1
ATOM 7479 C CA . LEU E 1 127 ? 91.262 -29.463 101.968 1.00 16.40 127 LEU E CA 1
ATOM 7480 C C . LEU E 1 127 ? 92.593 -29.497 102.731 1.00 16.88 127 LEU E C 1
ATOM 7481 O O . LEU E 1 127 ? 93.201 -28.450 102.982 1.00 14.07 127 LEU E O 1
ATOM 7486 N N . PHE E 1 128 ? 93.034 -30.696 103.101 1.00 14.46 128 PHE E N 1
ATOM 7487 C CA . PHE E 1 128 ? 94.309 -30.870 103.804 1.00 16.42 128 PHE E CA 1
ATOM 7488 C C . PHE E 1 128 ? 95.495 -30.431 102.942 1.00 17.16 128 PHE E C 1
ATOM 7489 O O . PHE E 1 128 ? 96.531 -29.980 103.461 1.00 17.23 128 PHE E O 1
ATOM 7497 N N . VAL E 1 129 ? 95.365 -30.572 101.627 1.00 15.93 129 VAL E N 1
ATOM 7498 C CA . VAL E 1 129 ? 96.475 -30.192 100.765 1.00 16.16 129 VAL E CA 1
ATOM 7499 C C . VAL E 1 129 ? 96.280 -28.951 99.882 1.00 16.04 129 VAL E C 1
ATOM 7500 O O . VAL E 1 129 ? 97.261 -28.315 99.487 1.00 20.66 129 VAL E O 1
ATOM 7504 N N . ARG E 1 130 ? 95.038 -28.586 99.585 1.00 15.30 130 ARG E N 1
ATOM 7505 C CA . ARG E 1 130 ? 94.787 -27.441 98.717 1.00 13.64 130 ARG E CA 1
ATOM 7506 C C . ARG E 1 130 ? 95.601 -26.166 98.991 1.00 16.58 130 ARG E C 1
ATOM 7507 O O . ARG E 1 130 ? 96.070 -25.530 98.050 1.00 19.04 130 ARG E O 1
ATOM 7515 N N . TYR E 1 131 ? 95.765 -25.789 100.260 1.00 17.11 131 TYR E N 1
ATOM 7516 C CA . TYR E 1 131 ? 96.525 -24.589 100.609 1.00 16.46 131 TYR E CA 1
ATOM 7517 C C . TYR E 1 131 ? 97.753 -24.899 101.458 1.00 18.27 131 TYR E C 1
ATOM 7518 O O . TYR E 1 131 ? 98.337 -24.000 102.081 1.00 18.61 131 TYR E O 1
ATOM 7527 N N . ALA E 1 132 ? 98.155 -26.166 101.468 1.00 17.50 132 ALA E N 1
ATOM 7528 C CA . ALA E 1 132 ? 99.298 -26.610 102.259 1.00 13.35 132 ALA E CA 1
ATOM 7529 C C . ALA E 1 132 ? 100.632 -26.030 101.797 1.00 18.92 132 ALA E C 1
ATOM 7530 O O . ALA E 1 132 ? 100.943 -26.011 100.604 1.00 18.19 132 ALA E O 1
ATOM 7532 N N . VAL E 1 133 ? 101.417 -25.571 102.762 1.00 16.03 133 VAL E N 1
ATOM 7533 C CA . VAL E 1 133 ? 102.725 -25.004 102.505 1.00 19.04 133 VAL E CA 1
ATOM 7534 C C . VAL E 1 133 ? 103.710 -26.022 103.061 1.00 18.40 133 VAL E C 1
ATOM 7535 O O . VAL E 1 133 ? 104.893 -25.998 102.770 1.00 17.03 133 VAL E O 1
ATOM 7539 N N . GLY E 1 134 ? 103.177 -26.933 103.860 1.00 19.20 134 GLY E N 1
ATOM 7540 C CA . GLY E 1 134 ? 103.981 -27.976 104.458 1.00 18.80 134 GLY E CA 1
ATOM 7541 C C . GLY E 1 134 ? 103.054 -29.003 105.080 1.00 21.33 134 GLY E C 1
ATOM 7542 O O . GLY E 1 134 ? 101.861 -28.736 105.278 1.00 18.92 134 GLY E O 1
ATOM 7543 N N . PHE E 1 135 ? 103.592 -30.182 105.374 1.00 21.75 135 PHE E N 1
ATOM 7544 C CA . PHE E 1 135 ? 102.809 -31.244 105.987 1.00 18.71 135 PHE E CA 1
ATOM 7545 C C . PHE E 1 135 ? 103.700 -32.033 106.956 1.00 18.02 135 PHE E C 1
ATOM 7546 O O . PHE E 1 135 ? 104.766 -32.535 106.582 1.00 20.23 135 PHE E O 1
ATOM 7554 N N . VAL E 1 136 ? 103.266 -32.131 108.209 1.00 17.68 136 VAL E N 1
ATOM 7555 C CA . VAL E 1 136 ? 104.036 -32.832 109.226 1.00 18.36 136 VAL E CA 1
ATOM 7556 C C . VAL E 1 136 ? 103.278 -34.027 109.769 1.00 18.09 136 VAL E C 1
ATOM 7557 O O . VAL E 1 136 ? 102.105 -33.917 110.110 1.00 14.11 136 VAL E O 1
ATOM 7561 N N . PHE E 1 137 ? 103.954 -35.167 109.859 1.00 17.20 137 PHE E N 1
ATOM 7562 C CA . PHE E 1 137 ? 103.312 -36.352 110.390 1.00 20.36 137 PHE E CA 1
ATOM 7563 C C . PHE E 1 137 ? 104.010 -36.810 111.655 1.00 22.71 137 PHE E C 1
ATOM 7564 O O . PHE E 1 137 ? 105.230 -37.001 111.677 1.00 21.14 137 PHE E O 1
ATOM 7572 N N . LEU E 1 138 ? 103.228 -36.970 112.717 1.00 21.92 138 LEU E N 1
ATOM 7573 C CA . LEU E 1 138 ? 103.763 -37.437 113.987 1.00 23.65 138 LEU E CA 1
ATOM 7574 C C . LEU E 1 138 ? 103.319 -38.901 114.154 1.00 23.63 138 LEU E C 1
ATOM 7575 O O . LEU E 1 138 ? 102.467 -39.381 113.411 1.00 22.77 138 LEU E O 1
ATOM 7580 N N . PRO E 1 139 ? 103.912 -39.636 115.110 1.00 24.48 139 PRO E N 1
ATOM 7581 C CA . PRO E 1 139 ? 103.547 -41.043 115.344 1.00 22.86 139 PRO E CA 1
ATOM 7582 C C . PRO E 1 139 ? 102.031 -41.259 115.352 1.00 22.32 139 PRO E C 1
ATOM 7583 O O . PRO E 1 139 ? 101.304 -40.511 116.004 1.00 19.86 139 PRO E O 1
ATOM 7587 N N . GLY E 1 140 ? 101.567 -42.287 114.636 1.00 21.05 140 GLY E N 1
ATOM 7588 C CA . GLY E 1 140 ? 100.140 -42.564 114.569 1.00 18.90 140 GLY E CA 1
ATOM 7589 C C . GLY E 1 140 ? 99.773 -43.962 114.100 1.00 19.11 140 GLY E C 1
ATOM 7590 O O . GLY E 1 140 ? 100.617 -44.861 114.070 1.00 21.01 140 GLY E O 1
ATOM 7591 N N . GLY E 1 141 ? 98.505 -44.140 113.727 1.00 18.84 141 GLY E N 1
ATOM 7592 C CA . GLY E 1 141 ? 98.021 -45.434 113.277 1.00 17.33 141 GLY E CA 1
ATOM 7593 C C . GLY E 1 141 ? 97.561 -45.450 111.827 1.00 18.54 141 GLY E C 1
ATOM 7594 O O . GLY E 1 141 ? 98.225 -44.865 110.968 1.00 17.70 141 GLY E O 1
ATOM 7595 N N . PHE E 1 142 ? 96.441 -46.120 111.544 1.00 14.33 142 PHE E N 1
ATOM 7596 C CA . PHE E 1 142 ? 95.930 -46.207 110.171 1.00 19.14 142 PHE E CA 1
ATOM 7597 C C . PHE E 1 142 ? 95.645 -44.836 109.540 1.00 21.10 142 PHE E C 1
ATOM 7598 O O . PHE E 1 142 ? 96.058 -44.568 108.402 1.00 19.83 142 PHE E O 1
ATOM 7606 N N . GLY E 1 143 ? 94.927 -43.984 110.276 1.00 21.70 143 GLY E N 1
ATOM 7607 C CA . GLY E 1 143 ? 94.587 -42.665 109.774 1.00 20.06 143 GLY E CA 1
ATOM 7608 C C . GLY E 1 143 ? 95.817 -41.899 109.335 1.00 21.25 143 GLY E C 1
ATOM 7609 O O . GLY E 1 143 ? 95.813 -41.243 108.292 1.00 22.64 143 GLY E O 1
ATOM 7610 N N . THR E 1 144 ? 96.881 -41.994 110.125 1.00 18.07 144 THR E N 1
ATOM 7611 C CA . THR E 1 144 ? 98.134 -41.303 109.815 1.00 15.74 144 THR E CA 1
ATOM 7612 C C . THR E 1 144 ? 98.873 -41.910 108.604 1.00 14.81 144 THR E C 1
ATOM 7613 O O . THR E 1 144 ? 99.460 -41.175 107.806 1.00 12.51 144 THR E O 1
ATOM 7617 N N . LEU E 1 145 ? 98.841 -43.237 108.475 1.00 12.31 145 LEU E N 1
ATOM 7618 C CA . LEU E 1 145 ? 99.499 -43.937 107.367 1.00 13.15 145 LEU E CA 1
ATOM 7619 C C . LEU E 1 145 ? 98.725 -43.606 106.092 1.00 15.96 145 LEU E C 1
ATOM 7620 O O . LEU E 1 145 ? 99.307 -43.371 105.024 1.00 9.83 145 LEU E O 1
ATOM 7625 N N . ASP E 1 146 ? 97.399 -43.583 106.239 1.00 16.68 146 ASP E N 1
ATOM 7626 C CA . ASP E 1 146 ? 96.464 -43.277 105.164 1.00 14.18 146 ASP E CA 1
ATOM 7627 C C . ASP E 1 146 ? 96.689 -41.895 104.577 1.00 14.74 146 ASP E C 1
ATOM 7628 O O . ASP E 1 146 ? 96.698 -41.731 103.371 1.00 18.71 146 ASP E O 1
ATOM 7633 N N . GLU E 1 147 ? 96.871 -40.899 105.434 1.00 18.35 147 GLU E N 1
ATOM 7634 C CA . GLU E 1 147 ? 97.087 -39.531 104.984 1.00 15.46 147 GLU E CA 1
ATOM 7635 C C . GLU E 1 147 ? 98.478 -39.312 104.390 1.00 14.39 147 GLU E C 1
ATOM 7636 O O . GLU E 1 147 ? 98.631 -38.690 103.333 1.00 10.94 147 GLU E O 1
ATOM 7642 N N . LEU E 1 148 ? 99.492 -39.815 105.084 1.00 14.44 148 LEU E N 1
ATOM 7643 C CA . LEU E 1 148 ? 100.869 -39.695 104.614 1.00 13.48 148 LEU E CA 1
ATOM 7644 C C . LEU E 1 148 ? 101.030 -40.312 103.219 1.00 11.28 148 LEU E C 1
ATOM 7645 O O . LEU E 1 148 ? 101.499 -39.654 102.293 1.00 14.37 148 LEU E O 1
ATOM 7650 N N . SER E 1 149 ? 100.643 -41.575 103.079 1.00 9.81 149 SER E N 1
ATOM 7651 C CA . SER E 1 149 ? 100.779 -42.265 101.806 1.00 13.20 149 SER E CA 1
ATOM 7652 C C . SER E 1 149 ? 99.996 -41.566 100.685 1.00 16.75 149 SER E C 1
ATOM 7653 O O . SER E 1 149 ? 100.381 -41.634 99.516 1.00 17.69 149 SER E O 1
ATOM 7656 N N . GLU E 1 150 ? 98.905 -40.886 101.020 1.00 19.03 150 GLU E N 1
ATOM 7657 C CA . GLU E 1 150 ? 98.169 -40.195 99.964 1.00 22.16 150 GLU E CA 1
ATOM 7658 C C . GLU E 1 150 ? 98.920 -38.942 99.542 1.00 18.89 150 GLU E C 1
ATOM 7659 O O . GLU E 1 150 ? 98.984 -38.611 98.365 1.00 18.43 150 GLU E O 1
ATOM 7665 N N . VAL E 1 151 ? 99.461 -38.228 100.520 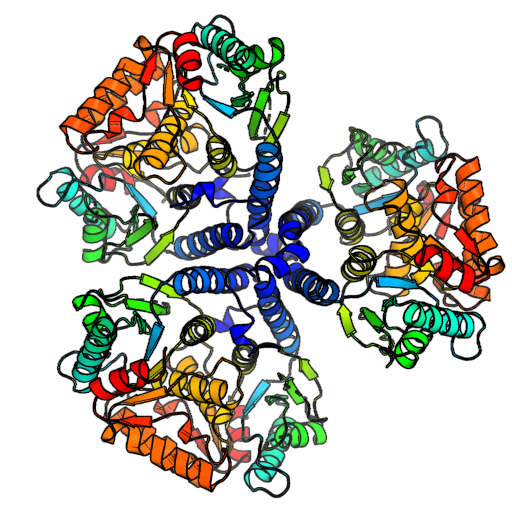1.00 18.45 151 VAL E N 1
ATOM 7666 C CA . VAL E 1 151 ? 100.220 -37.033 100.220 1.00 19.69 151 VAL E CA 1
ATOM 7667 C C . VAL E 1 151 ? 101.389 -37.395 99.304 1.00 18.11 151 VAL E C 1
ATOM 7668 O O . VAL E 1 151 ? 101.610 -36.728 98.298 1.00 16.76 151 VAL E O 1
ATOM 7672 N N . LEU E 1 152 ? 102.115 -38.463 99.634 1.00 15.48 152 LEU E N 1
ATOM 7673 C CA . LEU E 1 152 ? 103.250 -38.887 98.803 1.00 17.56 152 LEU E CA 1
ATOM 7674 C C . LEU E 1 152 ? 102.815 -39.243 97.382 1.00 16.18 152 LEU E C 1
ATOM 7675 O O . LEU E 1 152 ? 103.525 -38.958 96.434 1.00 13.64 152 LEU E O 1
ATOM 7680 N N . VAL E 1 153 ? 101.653 -39.875 97.229 1.00 14.82 153 VAL E N 1
ATOM 7681 C CA . VAL E 1 153 ? 101.194 -40.225 95.890 1.00 10.47 153 VAL E CA 1
ATOM 7682 C C . VAL E 1 153 ? 100.916 -38.955 95.099 1.00 9.87 153 VAL E C 1
ATOM 7683 O O . VAL E 1 153 ? 101.292 -38.841 93.922 1.00 9.01 153 VAL E O 1
ATOM 7687 N N . LEU E 1 154 ? 100.246 -38.011 95.755 1.00 11.77 154 LEU E N 1
ATOM 7688 C CA . LEU E 1 154 ? 99.889 -36.737 95.146 1.00 16.37 154 LEU E CA 1
ATOM 7689 C C . LEU E 1 154 ? 101.134 -35.923 94.803 1.00 18.46 154 LEU E C 1
ATOM 7690 O O . LEU E 1 154 ? 101.183 -35.260 93.765 1.00 22.22 154 LEU E O 1
ATOM 7695 N N . LEU E 1 155 ? 102.149 -35.970 95.659 1.00 18.53 155 LEU E N 1
ATOM 7696 C CA . LEU E 1 155 ? 103.367 -35.220 95.379 1.00 16.72 155 LEU E CA 1
ATOM 7697 C C . LEU E 1 155 ? 104.171 -35.910 94.285 1.00 18.32 155 LEU E C 1
ATOM 7698 O O . LEU E 1 155 ? 104.731 -35.259 93.400 1.00 16.95 155 LEU E O 1
ATOM 7703 N N . GLN E 1 156 ? 104.194 -37.237 94.342 1.00 17.41 156 GLN E N 1
ATOM 7704 C CA . GLN E 1 156 ? 104.912 -38.043 93.377 1.00 15.91 156 GLN E CA 1
ATOM 7705 C C . GLN E 1 156 ? 104.330 -37.886 91.979 1.00 18.83 156 GLN E C 1
ATOM 7706 O O . GLN E 1 156 ? 105.061 -37.634 91.021 1.00 21.78 156 GLN E O 1
ATOM 7712 N N . THR E 1 157 ? 103.017 -38.037 91.846 1.00 21.38 157 THR E N 1
ATOM 7713 C CA . THR E 1 157 ? 102.399 -37.886 90.531 1.00 20.26 157 THR E CA 1
ATOM 7714 C C . THR E 1 157 ? 102.026 -36.443 90.196 1.00 19.69 157 THR E C 1
ATOM 7715 O O . THR E 1 157 ? 101.411 -36.175 89.171 1.00 22.12 157 THR E O 1
ATOM 7719 N N . GLU E 1 158 ? 102.401 -35.518 91.067 1.00 20.61 158 GLU E N 1
ATOM 7720 C CA . GLU E 1 158 ? 102.130 -34.098 90.855 1.00 24.54 158 GLU E CA 1
ATOM 7721 C C . GLU E 1 158 ? 100.667 -33.675 90.711 1.00 23.16 158 GLU E C 1
ATOM 7722 O O . GLU E 1 158 ? 100.324 -32.915 89.808 1.00 25.76 158 GLU E O 1
ATOM 7728 N N . LYS E 1 159 ? 99.808 -34.151 91.604 1.00 21.81 159 LYS E N 1
ATOM 7729 C CA . LYS E 1 159 ? 98.403 -33.764 91.562 1.00 23.60 159 LYS E CA 1
ATOM 7730 C C . LYS E 1 159 ? 98.141 -32.506 92.406 1.00 22.99 159 LYS E C 1
ATOM 7731 O O . LYS E 1 159 ? 97.033 -31.982 92.434 1.00 22.55 159 LYS E O 1
ATOM 7737 N N . VAL E 1 160 ? 99.185 -32.025 93.084 1.00 22.76 160 VAL E N 1
ATOM 7738 C CA . VAL E 1 160 ? 99.122 -30.800 93.881 1.00 20.20 160 VAL E CA 1
ATOM 7739 C C . VAL E 1 160 ? 100.472 -30.114 93.781 1.00 20.32 160 VAL E C 1
ATOM 7740 O O . VAL E 1 160 ? 101.483 -30.758 93.502 1.00 14.87 160 VAL E O 1
ATOM 7744 N N . HIS E 1 161 ? 100.486 -28.808 94.017 1.00 19.20 161 HIS E N 1
ATOM 7745 C CA . HIS E 1 161 ? 101.735 -28.059 94.006 1.00 20.63 161 HIS E CA 1
ATOM 7746 C C . HIS E 1 161 ? 102.616 -28.753 95.027 1.00 20.97 161 HIS E C 1
ATOM 7747 O O . HIS E 1 161 ? 102.112 -29.356 95.983 1.00 23.08 161 HIS E O 1
ATOM 7754 N N . ARG E 1 162 ? 103.925 -28.645 94.845 1.00 22.57 162 ARG E N 1
ATOM 7755 C CA . ARG E 1 162 ? 104.875 -29.268 95.749 1.00 22.60 162 ARG E CA 1
ATOM 7756 C C . ARG E 1 162 ? 104.927 -28.556 97.100 1.00 20.75 162 ARG E C 1
ATOM 7757 O O . ARG E 1 162 ? 104.742 -27.344 97.183 1.00 20.86 162 ARG E O 1
ATOM 7765 N N . PHE E 1 163 ? 105.162 -29.315 98.164 1.00 16.42 163 PHE E N 1
ATOM 7766 C CA . PHE E 1 163 ? 105.278 -28.746 99.495 1.00 13.92 163 PHE E CA 1
ATOM 7767 C C . PHE E 1 163 ? 106.069 -29.722 100.334 1.00 16.76 163 PHE E C 1
ATOM 7768 O O . PHE E 1 163 ? 105.997 -30.924 100.111 1.00 19.30 163 PHE E O 1
ATOM 7776 N N . PRO E 1 164 ? 106.869 -29.221 101.288 1.00 18.45 164 PRO E N 1
ATOM 7777 C CA . PRO E 1 164 ? 107.670 -30.116 102.136 1.00 19.59 164 PRO E CA 1
ATOM 7778 C C . PRO E 1 164 ? 106.819 -31.046 102.991 1.00 16.74 164 PRO E C 1
ATOM 7779 O O . PRO E 1 164 ? 105.722 -30.684 103.406 1.00 19.21 164 PRO E O 1
ATOM 7783 N N . VAL E 1 165 ? 107.353 -32.236 103.252 1.00 17.00 165 VAL E N 1
ATOM 7784 C CA . VAL E 1 165 ? 106.721 -33.233 104.104 1.00 15.88 165 VAL E CA 1
ATOM 7785 C C . VAL E 1 165 ? 107.752 -33.660 105.157 1.00 19.91 165 VAL E C 1
ATOM 7786 O O . VAL E 1 165 ? 108.884 -34.017 104.815 1.00 18.88 165 VAL E O 1
ATOM 7790 N N . PHE E 1 166 ? 107.358 -33.620 106.429 1.00 20.08 166 PHE E N 1
ATOM 7791 C CA . PHE E 1 166 ? 108.239 -34.015 107.527 1.00 22.26 166 PHE E CA 1
ATOM 7792 C C . PHE E 1 166 ? 107.623 -35.109 108.394 1.00 22.28 166 PHE E C 1
ATOM 7793 O O . PHE E 1 166 ? 106.435 -35.058 108.711 1.00 25.68 166 PHE E O 1
ATOM 7801 N N . LEU E 1 167 ? 108.437 -36.090 108.782 1.00 23.38 167 LEU E N 1
ATOM 7802 C CA . LEU E 1 167 ? 107.986 -37.155 109.678 1.00 24.29 167 LEU E CA 1
ATOM 7803 C C . LEU E 1 167 ? 108.714 -36.937 111.008 1.00 26.10 167 LEU E C 1
ATOM 7804 O O . LEU E 1 167 ? 109.922 -36.694 111.037 1.00 23.69 167 LEU E O 1
ATOM 7809 N N . LEU E 1 168 ? 107.984 -36.997 112.111 1.00 27.35 168 LEU E N 1
ATOM 7810 C CA . LEU E 1 168 ? 108.612 -36.792 113.412 1.00 29.85 168 LEU E CA 1
ATOM 7811 C C . LEU E 1 168 ? 108.660 -38.048 114.258 1.00 29.55 168 LEU E C 1
ATOM 7812 O O . LEU E 1 168 ? 107.643 -38.730 114.422 1.00 30.44 168 LEU E O 1
ATOM 7817 N N . ASP E 1 169 ? 109.852 -38.324 114.789 1.00 26.36 169 ASP E N 1
ATOM 7818 C CA . ASP E 1 169 ? 110.150 -39.467 115.656 1.00 28.35 169 ASP E CA 1
ATOM 7819 C C . ASP E 1 169 ? 110.79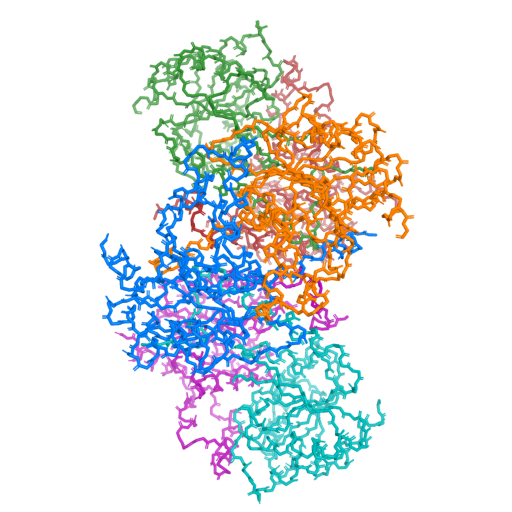2 -40.597 114.865 1.00 29.87 169 ASP E C 1
ATOM 7820 O O . ASP E 1 169 ? 110.114 -41.523 114.412 1.00 29.61 169 ASP E O 1
ATOM 7825 N N . ARG E 1 170 ? 112.111 -40.504 114.705 1.00 31.04 170 ARG E N 1
ATOM 7826 C CA . ARG E 1 170 ? 112.893 -41.481 113.956 1.00 31.26 170 ARG E CA 1
ATOM 7827 C C . ARG E 1 170 ? 112.630 -42.924 114.358 1.00 33.82 170 ARG E C 1
ATOM 7828 O O . ARG E 1 170 ? 112.453 -43.796 113.506 1.00 36.36 170 ARG E O 1
ATOM 7836 N N . GLY E 1 171 ? 112.607 -43.168 115.663 1.00 32.57 171 GLY E N 1
ATOM 7837 C CA . GLY E 1 171 ? 112.391 -44.509 116.157 1.00 30.33 171 GLY E CA 1
ATOM 7838 C C . GLY E 1 171 ? 111.048 -45.119 115.823 1.00 29.57 171 GLY E C 1
ATOM 7839 O O . GLY E 1 171 ? 110.962 -46.320 115.609 1.00 29.93 171 GLY E O 1
ATOM 7840 N N . TYR E 1 172 ? 109.999 -44.307 115.781 1.00 28.72 172 TYR E N 1
ATOM 7841 C CA . TYR E 1 172 ? 108.658 -44.810 115.488 1.00 27.13 172 TYR E CA 1
ATOM 7842 C C . TYR E 1 172 ? 108.429 -45.123 114.005 1.00 28.02 172 TYR E C 1
ATOM 7843 O O . TYR E 1 172 ? 107.811 -46.130 113.677 1.00 27.93 172 TYR E O 1
ATOM 7852 N N . TRP E 1 173 ? 108.909 -44.248 113.122 1.00 29.39 173 TRP E N 1
ATOM 7853 C CA . TRP E 1 173 ? 108.740 -44.421 111.674 1.00 29.31 173 TRP E CA 1
ATOM 7854 C C . TRP E 1 173 ? 109.796 -45.329 111.052 1.00 30.96 173 TRP E C 1
ATOM 7855 O O . TRP E 1 173 ? 109.834 -45.494 109.825 1.00 31.70 173 TRP E O 1
ATOM 7866 N N . GLU E 1 174 ? 110.656 -45.912 111.883 1.00 31.21 174 GLU E N 1
ATOM 7867 C CA . GLU E 1 174 ? 111.733 -46.742 111.361 1.00 31.63 174 GLU E CA 1
ATOM 7868 C C . GLU E 1 174 ? 111.316 -47.911 110.472 1.00 30.30 174 GLU E C 1
ATOM 7869 O O . GLU E 1 174 ? 111.927 -48.143 109.431 1.00 25.95 174 GLU E O 1
ATOM 7875 N N . GLY E 1 175 ? 110.289 -48.646 110.889 1.00 30.83 175 GLY E N 1
ATOM 7876 C CA . GLY E 1 175 ? 109.828 -49.785 110.114 1.00 29.35 175 GLY E CA 1
ATOM 7877 C C . GLY E 1 175 ? 109.269 -49.400 108.757 1.00 29.24 175 GLY E C 1
ATOM 7878 O O . GLY E 1 175 ? 109.548 -50.058 107.750 1.00 26.66 175 GLY E O 1
ATOM 7879 N N . LEU E 1 176 ? 108.478 -48.333 108.731 1.00 26.98 176 LEU E N 1
ATOM 7880 C CA . LEU E 1 176 ? 107.880 -47.858 107.491 1.00 25.94 176 LEU E CA 1
ATOM 7881 C C . LEU E 1 176 ? 108.925 -47.353 106.504 1.00 26.21 176 LEU E C 1
ATOM 7882 O O . LEU E 1 176 ? 108.875 -47.674 105.319 1.00 26.48 176 LEU E O 1
ATOM 7887 N N . VAL E 1 177 ? 109.867 -46.559 107.002 1.00 27.02 177 VAL E N 1
ATOM 7888 C CA . VAL E 1 177 ? 110.905 -45.982 106.162 1.00 26.73 177 VAL E CA 1
ATOM 7889 C C . VAL E 1 177 ? 111.812 -47.042 105.552 1.00 26.44 177 VAL E C 1
ATOM 7890 O O . VAL E 1 177 ? 111.997 -47.078 104.334 1.00 28.42 177 VAL E O 1
ATOM 7894 N N . ARG E 1 178 ? 112.380 -47.896 106.394 1.00 27.45 178 ARG E N 1
ATOM 7895 C CA . ARG E 1 178 ? 113.239 -48.980 105.926 1.00 27.31 178 ARG E CA 1
ATOM 7896 C C . ARG E 1 178 ? 112.554 -49.761 104.795 1.00 26.77 178 ARG E C 1
ATOM 7897 O O . ARG E 1 178 ? 113.206 -50.177 103.835 1.00 24.35 178 ARG E O 1
ATOM 7905 N N . TRP E 1 179 ? 111.239 -49.953 104.926 1.00 21.04 179 TRP E N 1
ATOM 7906 C CA . TRP E 1 179 ? 110.455 -50.689 103.941 1.00 24.28 179 TRP E CA 1
ATOM 7907 C C . TRP E 1 179 ? 110.295 -49.901 102.644 1.00 24.27 179 TRP E C 1
ATOM 7908 O O . TRP E 1 179 ? 110.283 -50.487 101.553 1.00 23.01 179 TRP E O 1
ATOM 7919 N N . LEU E 1 180 ? 110.156 -48.582 102.757 1.00 22.89 180 LEU E N 1
ATOM 7920 C CA . LEU E 1 180 ? 110.040 -47.752 101.563 1.00 21.86 180 LEU E CA 1
ATOM 7921 C C . LEU E 1 180 ? 111.378 -47.864 100.825 1.00 23.56 180 LEU E C 1
ATOM 7922 O O . LEU E 1 180 ? 111.433 -47.781 99.603 1.00 25.76 180 LEU E O 1
ATOM 7927 N N . ALA E 1 181 ? 112.458 -48.056 101.575 1.00 22.06 181 ALA E N 1
ATOM 7928 C CA . ALA E 1 181 ? 113.771 -48.219 100.969 1.00 24.49 181 ALA E CA 1
ATOM 7929 C C . ALA E 1 181 ? 113.729 -49.548 100.225 1.00 24.63 181 ALA E C 1
ATOM 7930 O O . ALA E 1 181 ? 114.309 -49.689 99.148 1.00 25.03 181 ALA E O 1
ATOM 7932 N N . PHE E 1 182 ? 113.041 -50.525 100.808 1.00 24.07 182 PHE E N 1
ATOM 7933 C CA . PHE E 1 182 ? 112.896 -51.829 100.167 1.00 24.84 182 PHE E CA 1
ATOM 7934 C C . PHE E 1 182 ? 112.191 -51.571 98.842 1.00 25.05 182 PHE E C 1
ATOM 7935 O O . PHE E 1 182 ? 112.649 -52.015 97.782 1.00 28.36 182 PHE E O 1
ATOM 7943 N N . LEU E 1 183 ? 111.091 -50.822 98.898 1.00 25.67 183 LEU E N 1
ATOM 7944 C CA . LEU E 1 183 ? 110.341 -50.515 97.687 1.00 25.02 183 LEU E CA 1
ATOM 7945 C C . LEU E 1 183 ? 111.234 -49.889 96.617 1.00 24.92 183 LEU E C 1
ATOM 7946 O O . LEU E 1 183 ? 111.221 -50.321 95.467 1.00 23.84 183 LEU E O 1
ATOM 7951 N N . ARG E 1 184 ? 112.010 -48.875 96.987 1.00 26.62 184 ARG E N 1
ATOM 7952 C CA . ARG E 1 184 ? 112.875 -48.218 96.012 1.00 29.42 184 ARG E CA 1
ATOM 7953 C C . ARG E 1 184 ? 113.832 -49.229 95.399 1.00 28.20 184 ARG E C 1
ATOM 7954 O O . ARG E 1 184 ? 114.041 -49.227 94.188 1.00 24.98 184 ARG E O 1
ATOM 7962 N N . ASP E 1 185 ? 114.402 -50.097 96.236 1.00 28.14 185 ASP E N 1
ATOM 7963 C CA . ASP E 1 185 ? 115.330 -51.103 95.746 1.00 31.11 185 ASP E CA 1
ATOM 7964 C C . ASP E 1 185 ? 114.588 -52.050 94.814 1.00 31.82 185 ASP E C 1
ATOM 7965 O O . ASP E 1 185 ? 115.121 -52.481 93.792 1.00 32.85 185 ASP E O 1
ATOM 7970 N N . GLN E 1 186 ? 113.348 -52.365 95.164 1.00 31.17 186 GLN E N 1
ATOM 7971 C CA . GLN E 1 186 ? 112.531 -53.228 94.323 1.00 27.28 186 GLN E CA 1
ATOM 7972 C C . GLN E 1 186 ? 112.185 -52.459 93.065 1.00 25.43 186 GLN E C 1
ATOM 7973 O O . GLN E 1 186 ? 111.734 -53.028 92.081 1.00 28.64 186 GLN E O 1
ATOM 7979 N N . LYS E 1 187 ? 112.420 -51.153 93.113 1.00 24.91 187 LYS E N 1
ATOM 7980 C CA . LYS E 1 187 ? 112.138 -50.255 92.003 1.00 25.53 187 LYS E CA 1
ATOM 7981 C C . LYS E 1 187 ? 110.646 -50.038 91.766 1.00 22.28 187 LYS E C 1
ATOM 7982 O O . LYS E 1 187 ? 110.225 -49.825 90.640 1.00 21.92 187 LYS E O 1
ATOM 7988 N N . ALA E 1 188 ? 109.849 -50.100 92.825 1.00 21.79 188 ALA E N 1
ATOM 7989 C CA . ALA E 1 188 ? 108.410 -49.864 92.695 1.00 24.14 188 ALA E CA 1
ATOM 7990 C C . ALA E 1 188 ? 108.210 -48.368 92.890 1.00 25.48 188 ALA E C 1
ATOM 7991 O O . ALA E 1 188 ? 107.099 -47.843 92.782 1.00 23.23 188 ALA E O 1
ATOM 7993 N N . VAL E 1 189 ? 109.320 -47.693 93.172 1.00 26.60 189 VAL E N 1
ATOM 7994 C CA . VAL E 1 189 ? 109.335 -46.263 93.427 1.00 25.77 189 VAL E CA 1
ATOM 7995 C C . VAL E 1 189 ? 110.567 -45.640 92.778 1.00 28.22 189 VAL E C 1
ATOM 7996 O O . VAL E 1 189 ? 111.628 -46.273 92.675 1.00 28.23 189 VAL E O 1
ATOM 8000 N N . GLY E 1 190 ? 110.414 -44.396 92.339 1.00 29.44 190 GLY E N 1
ATOM 8001 C CA . GLY E 1 190 ? 111.494 -43.685 91.687 1.00 28.70 190 GLY E CA 1
ATOM 8002 C C . GLY E 1 190 ? 112.680 -43.415 92.588 1.00 32.64 190 GLY E C 1
ATOM 8003 O O . GLY E 1 190 ? 112.554 -43.460 93.817 1.00 30.60 190 GLY E O 1
ATOM 8004 N N . PRO E 1 191 ? 113.851 -43.123 91.994 1.00 32.80 191 PRO E N 1
ATOM 8005 C CA . PRO E 1 191 ? 115.109 -42.832 92.690 1.00 36.41 191 PRO E CA 1
ATOM 8006 C C . PRO E 1 191 ? 114.963 -41.823 93.827 1.00 36.29 191 PRO E C 1
ATOM 8007 O O . PRO E 1 191 ? 115.261 -42.133 94.980 1.00 40.39 191 PRO E O 1
ATOM 8011 N N . GLU E 1 192 ? 114.490 -40.622 93.513 1.00 36.80 192 GLU E N 1
ATOM 8012 C CA . GLU E 1 192 ? 114.340 -39.602 94.544 1.00 36.21 192 GLU E CA 1
ATOM 8013 C C . GLU E 1 192 ? 112.934 -39.391 95.091 1.00 31.84 192 GLU E C 1
ATOM 8014 O O . GLU E 1 192 ? 112.607 -38.295 95.544 1.00 29.51 192 GLU E O 1
ATOM 8020 N N . ASP E 1 193 ? 112.114 -40.440 95.065 1.00 27.30 193 ASP E N 1
ATOM 8021 C CA . ASP E 1 193 ? 110.753 -40.346 95.591 1.00 22.89 193 ASP E CA 1
ATOM 8022 C C . ASP E 1 193 ? 110.772 -40.398 97.121 1.00 22.41 193 ASP E C 1
ATOM 8023 O O . ASP E 1 193 ? 109.902 -39.837 97.793 1.00 22.16 193 ASP E O 1
ATOM 8028 N N . LEU E 1 194 ? 111.775 -41.068 97.672 1.00 20.20 194 LEU E N 1
ATOM 8029 C CA . LEU E 1 194 ? 111.914 -41.145 99.117 1.00 22.71 194 LEU E CA 1
ATOM 8030 C C . LEU E 1 194 ? 112.301 -39.771 99.648 1.00 24.12 194 LEU E C 1
ATOM 8031 O O . LEU E 1 194 ? 112.124 -39.481 100.827 1.00 25.15 194 LEU E O 1
ATOM 8036 N N . GLN E 1 195 ? 112.828 -38.933 98.759 1.00 24.10 195 GLN E N 1
ATOM 8037 C CA . GLN E 1 195 ? 113.271 -37.582 99.100 1.00 25.49 195 GLN E CA 1
ATOM 8038 C C . GLN E 1 195 ? 112.099 -36.622 99.266 1.00 24.93 195 GLN E C 1
ATOM 8039 O O . GLN E 1 195 ? 112.272 -35.451 99.620 1.00 25.06 195 GLN E O 1
ATOM 8045 N N . LEU E 1 196 ? 110.901 -37.117 98.999 1.00 24.73 196 LEU E N 1
ATOM 8046 C CA . LEU E 1 196 ? 109.701 -36.305 99.112 1.00 21.91 196 LEU E CA 1
ATOM 8047 C C . LEU E 1 196 ? 109.443 -35.906 100.577 1.00 22.10 196 LEU E C 1
ATOM 8048 O O . LEU E 1 196 ? 108.715 -34.958 100.850 1.00 22.62 196 LEU E O 1
ATOM 8053 N N . PHE E 1 197 ? 110.056 -36.626 101.512 1.00 23.31 197 PHE E N 1
ATOM 8054 C CA . PHE E 1 197 ? 109.894 -36.343 102.939 1.00 23.04 197 PHE E CA 1
ATOM 8055 C C . PHE E 1 197 ? 111.225 -36.447 103.685 1.00 23.98 197 PHE E C 1
ATOM 8056 O O . PHE E 1 197 ? 112.182 -37.057 103.198 1.00 17.81 197 PHE E O 1
ATOM 8064 N N . ARG E 1 198 ? 111.267 -35.864 104.876 1.00 22.68 198 ARG E N 1
ATOM 8065 C CA . ARG E 1 198 ? 112.459 -35.927 105.709 1.00 27.66 198 ARG E CA 1
ATOM 8066 C C . ARG E 1 198 ? 112.051 -36.393 107.099 1.00 28.13 198 ARG E C 1
ATOM 8067 O O . ARG E 1 198 ? 111.097 -35.870 107.678 1.00 24.55 198 ARG E O 1
ATOM 8075 N N . LEU E 1 199 ? 112.770 -37.393 107.609 1.00 30.21 199 LEU E N 1
ATOM 8076 C CA . LEU E 1 199 ? 112.524 -37.966 108.935 1.00 33.18 199 LEU E CA 1
ATOM 8077 C C . LEU E 1 199 ? 113.280 -37.120 109.958 1.00 33.17 199 LEU E C 1
ATOM 8078 O O . LEU E 1 199 ? 114.441 -36.782 109.744 1.00 33.76 199 LEU E O 1
ATOM 8083 N N . THR E 1 200 ? 112.638 -36.790 111.071 1.00 34.92 200 THR E N 1
ATOM 8084 C CA . THR E 1 200 ? 113.292 -35.960 112.074 1.00 37.92 200 THR E CA 1
ATOM 8085 C C . THR E 1 200 ? 112.835 -36.276 113.490 1.00 38.27 200 THR E C 1
ATOM 8086 O O . THR E 1 200 ? 111.905 -37.053 113.693 1.00 36.97 200 THR E O 1
ATOM 8090 N N . ASP E 1 201 ? 113.517 -35.670 114.462 1.00 40.39 201 ASP E N 1
ATOM 8091 C CA . ASP E 1 201 ? 113.203 -35.832 115.877 1.00 40.04 201 ASP E CA 1
ATOM 8092 C C . ASP E 1 201 ? 112.840 -34.485 116.482 1.00 39.03 201 ASP E C 1
ATOM 8093 O O . ASP E 1 201 ? 112.068 -34.415 117.434 1.00 41.75 201 ASP E O 1
ATOM 8098 N N . GLU E 1 202 ? 113.382 -33.410 115.922 1.00 38.77 202 GLU E N 1
ATOM 8099 C CA . GLU E 1 202 ? 113.132 -32.089 116.482 1.00 38.92 202 GLU E CA 1
ATOM 8100 C C . GLU E 1 202 ? 112.102 -31.243 115.751 1.00 35.37 202 GLU E C 1
ATOM 8101 O O . GLU E 1 202 ? 112.304 -30.848 114.608 1.00 35.89 202 GLU E O 1
ATOM 8107 N N . PRO E 1 203 ? 110.978 -30.949 116.416 1.00 35.34 203 PRO E N 1
ATOM 8108 C CA . PRO E 1 203 ? 109.888 -30.139 115.864 1.00 32.92 203 PRO E CA 1
ATOM 8109 C C . PRO E 1 203 ? 110.382 -28.742 115.480 1.00 34.01 203 PRO E C 1
ATOM 8110 O O . PRO E 1 203 ? 109.923 -28.156 114.499 1.00 33.80 203 PRO E O 1
ATOM 8114 N N . GLU E 1 204 ? 111.318 -28.209 116.260 1.00 33.45 204 GLU E N 1
ATOM 8115 C CA . GLU E 1 204 ? 111.848 -26.883 115.981 1.00 35.98 204 GLU E CA 1
ATOM 8116 C C . GLU E 1 204 ? 112.556 -26.786 114.636 1.00 34.89 204 GLU E C 1
ATOM 8117 O O . GLU E 1 204 ? 112.524 -25.733 113.998 1.00 34.69 204 GLU E O 1
ATOM 8123 N N . GLU E 1 205 ? 113.199 -27.865 114.192 1.00 33.42 205 GLU E N 1
ATOM 8124 C CA . GLU E 1 205 ? 113.871 -27.806 112.899 1.00 32.34 205 GLU E CA 1
ATOM 8125 C C . GLU E 1 205 ? 112.844 -27.902 111.786 1.00 29.24 205 GLU E C 1
ATOM 8126 O O . GLU E 1 205 ? 113.038 -27.351 110.701 1.00 29.87 205 GLU E O 1
ATOM 8132 N N . VAL E 1 206 ? 111.748 -28.604 112.051 1.00 24.78 206 VAL E N 1
ATOM 8133 C CA . VAL E 1 206 ? 110.690 -28.720 111.055 1.00 25.89 206 VAL E CA 1
ATOM 8134 C C . VAL E 1 206 ? 110.250 -27.293 110.721 1.00 25.34 206 VAL E C 1
ATOM 8135 O O . VAL E 1 206 ? 110.220 -26.888 109.554 1.00 24.57 206 VAL E O 1
ATOM 8139 N N . VAL E 1 207 ? 109.938 -26.531 111.765 1.00 24.40 207 VAL E N 1
ATOM 8140 C CA . VAL E 1 207 ? 109.519 -25.145 111.610 1.00 23.91 207 VAL E CA 1
ATOM 8141 C C . VAL E 1 207 ? 110.612 -24.312 110.948 1.00 23.70 207 VAL E C 1
ATOM 8142 O O . VAL E 1 207 ? 110.331 -23.505 110.062 1.00 20.17 207 VAL E O 1
ATOM 8146 N N . GLN E 1 208 ? 111.860 -24.506 111.374 1.00 24.84 208 GLN E N 1
ATOM 8147 C CA . GLN E 1 208 ? 112.968 -23.750 110.796 1.00 24.85 208 GLN E CA 1
ATOM 8148 C C . GLN E 1 208 ? 113.045 -23.997 109.292 1.00 25.11 208 GLN E C 1
ATOM 8149 O O . GLN E 1 208 ? 113.147 -23.053 108.510 1.00 26.81 208 GLN E O 1
ATOM 8155 N N . ALA E 1 209 ? 112.996 -25.268 108.896 1.00 25.07 209 ALA E N 1
ATOM 8156 C CA . ALA E 1 209 ? 113.061 -25.651 107.484 1.00 24.71 209 ALA E CA 1
ATOM 8157 C C . ALA E 1 209 ? 111.873 -25.096 106.704 1.00 24.74 209 ALA E C 1
ATOM 8158 O O . ALA E 1 209 ? 112.003 -24.748 105.536 1.00 26.07 209 ALA E O 1
ATOM 8160 N N . LEU E 1 210 ? 110.715 -25.005 107.346 1.00 26.77 210 LEU E N 1
ATOM 8161 C CA . LEU E 1 210 ? 109.531 -24.476 106.672 1.00 31.00 210 LEU E CA 1
ATOM 8162 C C . LEU E 1 210 ? 109.716 -22.984 106.418 1.00 34.57 210 LEU E C 1
ATOM 8163 O O . LEU E 1 210 ? 109.376 -22.480 105.348 1.00 34.92 210 LEU E O 1
ATOM 8168 N N . LYS E 1 211 ? 110.260 -22.274 107.402 1.00 38.04 211 LYS E N 1
ATOM 8169 C CA . LYS E 1 211 ? 110.487 -20.843 107.244 1.00 41.16 211 LYS E CA 1
ATOM 8170 C C . LYS E 1 211 ? 111.470 -20.636 106.102 1.00 42.34 211 LYS E C 1
ATOM 8171 O O . LYS E 1 211 ? 111.312 -19.711 105.305 1.00 42.25 211 LYS E O 1
ATOM 8177 N N . ALA E 1 212 ? 112.474 -21.510 106.021 1.00 43.96 212 ALA E N 1
ATOM 8178 C CA . ALA E 1 212 ? 113.493 -21.414 104.981 1.00 48.06 212 ALA E CA 1
ATOM 8179 C C . ALA E 1 212 ? 112.884 -21.589 103.595 1.00 51.58 212 ALA E C 1
ATOM 8180 O O . ALA E 1 212 ? 113.359 -21.008 102.622 1.00 52.72 212 ALA E O 1
ATOM 8182 N N . GLU E 1 213 ? 111.828 -22.390 103.514 1.00 56.40 213 GLU E N 1
ATOM 8183 C CA . GLU E 1 213 ? 111.136 -22.640 102.252 1.00 61.21 213 GLU E CA 1
ATOM 8184 C C . GLU E 1 213 ? 109.813 -21.866 102.247 1.00 63.98 213 GLU E C 1
ATOM 8185 O O . GLU E 1 213 ? 108.742 -22.474 102.358 1.00 65.24 213 GLU E O 1
ATOM 8191 N N . ALA E 1 214 ? 109.865 -20.542 102.113 1.00 65.19 214 ALA E N 1
ATOM 8192 C CA . ALA E 1 214 ? 108.619 -19.783 102.144 1.00 68.03 214 ALA E CA 1
ATOM 8193 C C . ALA E 1 214 ? 108.574 -18.393 101.504 1.00 70.62 214 ALA E C 1
ATOM 8194 O O . ALA E 1 214 ? 107.566 -18.027 100.885 1.00 70.69 214 ALA E O 1
ATOM 8196 N N . PRO E 1 215 ? 109.647 -17.594 101.653 1.00 72.26 215 PRO E N 1
ATOM 8197 C CA . PRO E 1 215 ? 109.678 -16.242 101.077 1.00 73.74 215 PRO E CA 1
ATOM 8198 C C . PRO E 1 215 ? 109.327 -16.142 99.585 1.00 75.24 215 PRO E C 1
ATOM 8199 O O . PRO E 1 215 ? 109.657 -15.093 98.980 1.00 75.58 215 PRO E O 1
ATOM 8203 N N . PRO F 1 2 ? 101.796 -22.691 82.956 1.00 47.90 2 PRO F N 1
ATOM 8204 C CA . PRO F 1 2 ? 100.893 -23.586 82.198 1.00 46.89 2 PRO F CA 1
ATOM 8205 C C . PRO F 1 2 ? 99.773 -24.132 83.081 1.00 47.75 2 PRO F C 1
ATOM 8206 O O . PRO F 1 2 ? 99.390 -23.508 84.075 1.00 48.35 2 PRO F O 1
ATOM 8210 N N . LYS F 1 3 ? 99.247 -25.297 82.715 1.00 48.27 3 LYS F N 1
ATOM 8211 C CA . LYS F 1 3 ? 98.173 -25.915 83.486 1.00 48.65 3 LYS F CA 1
ATOM 8212 C C . LYS F 1 3 ? 98.745 -26.410 84.816 1.00 46.52 3 LYS F C 1
ATOM 8213 O O . LYS F 1 3 ? 99.827 -27.010 84.865 1.00 47.48 3 LYS F O 1
ATOM 8219 N N . LYS F 1 4 ? 98.012 -26.147 85.891 1.00 41.37 4 LYS F N 1
ATOM 8220 C CA . LYS F 1 4 ? 98.442 -26.518 87.231 1.00 34.80 4 LYS F CA 1
ATOM 8221 C C . LYS F 1 4 ? 98.047 -27.936 87.630 1.00 30.58 4 LYS F C 1
ATOM 8222 O O . LYS F 1 4 ? 97.335 -28.625 86.908 1.00 24.65 4 LYS F O 1
ATOM 8228 N N . PRO F 1 5 ? 98.552 -28.408 88.781 1.00 28.85 5 PRO F N 1
ATOM 8229 C CA . PRO F 1 5 ? 98.169 -29.758 89.193 1.00 25.94 5 PRO F CA 1
ATOM 8230 C C . PRO F 1 5 ? 96.640 -29.749 89.347 1.00 23.32 5 PRO F C 1
ATOM 8231 O O . PRO F 1 5 ? 96.042 -28.696 89.609 1.00 22.56 5 PRO F O 1
ATOM 8235 N N . LEU F 1 6 ? 96.016 -30.910 89.178 1.00 20.77 6 LEU F N 1
ATOM 8236 C CA . LEU F 1 6 ? 94.568 -31.036 89.278 1.00 20.65 6 LEU F CA 1
ATOM 8237 C C . LEU F 1 6 ? 93.928 -30.292 90.462 1.00 19.92 6 LEU F C 1
ATOM 8238 O O . LEU F 1 6 ? 93.100 -29.413 90.270 1.00 17.09 6 LEU F O 1
ATOM 8243 N N . ILE F 1 7 ? 94.313 -30.657 91.679 1.00 21.25 7 ILE F N 1
ATOM 8244 C CA . ILE F 1 7 ? 93.784 -30.045 92.898 1.00 19.72 7 ILE F CA 1
ATOM 8245 C C . ILE F 1 7 ? 93.886 -28.516 92.918 1.00 18.67 7 ILE F C 1
ATOM 8246 O O . ILE F 1 7 ? 92.950 -27.834 93.332 1.00 18.80 7 ILE F O 1
ATOM 8251 N N . ASP F 1 8 ? 95.022 -27.988 92.469 1.00 18.53 8 ASP F N 1
ATOM 8252 C CA . ASP F 1 8 ? 95.252 -26.549 92.413 1.00 17.08 8 ASP F CA 1
ATOM 8253 C C . ASP F 1 8 ? 94.395 -25.819 91.370 1.00 16.32 8 ASP F C 1
ATOM 8254 O O . ASP F 1 8 ? 94.325 -24.596 91.389 1.00 18.07 8 ASP F O 1
ATOM 8259 N N . GLN F 1 9 ? 93.768 -26.546 90.446 1.00 15.33 9 GLN F N 1
ATOM 8260 C CA . GLN F 1 9 ? 92.920 -25.899 89.451 1.00 15.15 9 GLN F CA 1
ATOM 8261 C C . GLN F 1 9 ? 91.569 -25.583 90.085 1.00 18.82 9 GLN F C 1
ATOM 8262 O O . GLN F 1 9 ? 90.703 -24.987 89.453 1.00 18.24 9 GLN F O 1
ATOM 8268 N N . LEU F 1 10 ? 91.383 -26.000 91.336 1.00 19.26 10 LEU F N 1
ATOM 8269 C CA . LEU F 1 10 ? 90.142 -25.709 92.050 1.00 21.61 10 LEU F CA 1
ATOM 8270 C C . LEU F 1 10 ? 90.373 -24.432 92.843 1.00 21.68 10 LEU F C 1
ATOM 8271 O O . LEU F 1 10 ? 91.374 -24.327 93.544 1.00 19.85 10 LEU F O 1
ATOM 8276 N N . HIS F 1 11 ? 89.467 -23.465 92.711 1.00 20.91 11 HIS F N 1
ATOM 8277 C CA . HIS F 1 11 ? 89.556 -22.176 93.423 1.00 23.06 11 HIS F CA 1
ATOM 8278 C C . HIS F 1 11 ? 88.189 -21.909 94.058 1.00 23.00 11 HIS F C 1
ATOM 8279 O O . HIS F 1 11 ? 87.161 -22.145 93.422 1.00 22.61 11 HIS F O 1
ATOM 8286 N N . HIS F 1 12 ? 88.165 -21.397 95.286 1.00 25.20 12 HIS F N 1
ATOM 8287 C CA . HIS F 1 12 ? 86.888 -21.150 95.964 1.00 27.09 12 HIS F CA 1
ATOM 8288 C C . HIS F 1 12 ? 85.932 -20.268 95.157 1.00 26.57 12 HIS F C 1
ATOM 8289 O O . HIS F 1 12 ? 84.718 -20.324 95.347 1.00 23.28 12 HIS F O 1
ATOM 8296 N N . GLU F 1 13 ? 86.483 -19.485 94.234 1.00 26.25 13 GLU F N 1
ATOM 8297 C CA . GLU F 1 13 ? 85.684 -18.605 93.377 1.00 29.67 13 GLU F CA 1
ATOM 8298 C C . GLU F 1 13 ? 84.923 -19.414 92.330 1.00 28.97 13 GLU F C 1
ATOM 8299 O O . GLU F 1 13 ? 83.757 -19.153 92.036 1.00 29.20 13 GLU F O 1
ATOM 8305 N N . ASP F 1 14 ? 85.616 -20.388 91.759 1.00 27.53 14 ASP F N 1
ATOM 8306 C CA . ASP F 1 14 ? 85.074 -21.216 90.700 1.00 28.00 14 ASP F CA 1
ATOM 8307 C C . ASP F 1 14 ? 84.204 -22.359 91.203 1.00 26.60 14 ASP F C 1
ATOM 8308 O O . ASP F 1 14 ? 84.553 -23.523 91.050 1.00 27.57 14 ASP F O 1
ATOM 8313 N N . SER F 1 15 ? 83.056 -22.019 91.774 1.00 24.19 15 SER F N 1
ATOM 8314 C CA . SER F 1 15 ? 82.146 -23.018 92.319 1.00 23.38 15 SER F CA 1
ATOM 8315 C C . SER F 1 15 ? 81.499 -23.952 91.306 1.00 20.31 15 SER F C 1
ATOM 8316 O O . SER F 1 15 ? 81.348 -25.139 91.578 1.00 19.97 15 SER F O 1
ATOM 8319 N N . TRP F 1 16 ? 81.113 -23.434 90.146 1.00 16.75 16 TRP F N 1
ATOM 8320 C CA . TRP F 1 16 ? 80.469 -24.278 89.139 1.00 17.31 16 TRP F CA 1
ATOM 8321 C C . TRP F 1 16 ? 81.331 -25.453 88.684 1.00 18.14 16 TRP F C 1
ATOM 8322 O O . TRP F 1 16 ? 80.814 -26.513 88.316 1.00 15.47 16 TRP F O 1
ATOM 8333 N N . ARG F 1 17 ? 82.645 -25.259 88.708 1.00 15.11 17 ARG F N 1
ATOM 8334 C CA . ARG F 1 17 ? 83.568 -26.303 88.315 1.00 19.61 17 ARG F CA 1
ATOM 8335 C C . ARG F 1 17 ? 83.312 -27.550 89.166 1.00 19.40 17 ARG F C 1
ATOM 8336 O O . ARG F 1 17 ? 83.518 -28.675 88.711 1.00 18.62 17 ARG F O 1
ATOM 8344 N N . LEU F 1 18 ? 82.844 -27.345 90.396 1.00 20.06 18 LEU F N 1
ATOM 8345 C CA . LEU F 1 18 ? 82.576 -28.452 91.304 1.00 19.39 18 LEU F CA 1
ATOM 8346 C C . LEU F 1 18 ? 81.557 -29.466 90.772 1.00 22.32 18 LEU F C 1
ATOM 8347 O O . LEU F 1 18 ? 81.600 -30.636 91.159 1.00 18.69 18 LEU F O 1
ATOM 8352 N N . PHE F 1 19 ? 80.653 -29.040 89.886 1.00 20.64 19 PHE F N 1
ATOM 8353 C CA . PHE F 1 19 ? 79.675 -29.973 89.345 1.00 19.53 19 PHE F CA 1
ATOM 8354 C C . PHE F 1 19 ? 80.338 -31.010 88.447 1.00 17.68 19 PHE F C 1
ATOM 8355 O O . PHE F 1 19 ? 79.755 -32.045 88.154 1.00 17.93 19 PHE F O 1
ATOM 8363 N N . ARG F 1 20 ? 81.553 -30.739 87.998 1.00 19.34 20 ARG F N 1
ATOM 8364 C CA . ARG F 1 20 ? 82.250 -31.711 87.161 1.00 21.38 20 ARG F CA 1
ATOM 8365 C C . ARG F 1 20 ? 82.640 -32.924 88.014 1.00 23.03 20 ARG F C 1
ATOM 8366 O O . ARG F 1 20 ? 82.743 -34.052 87.515 1.00 22.69 20 ARG F O 1
ATOM 8374 N N . ILE F 1 21 ? 82.844 -32.687 89.306 1.00 22.41 21 ILE F N 1
ATOM 8375 C CA . ILE F 1 21 ? 83.200 -33.751 90.229 1.00 23.30 21 ILE F CA 1
ATOM 8376 C C . ILE F 1 21 ? 81.953 -34.579 90.530 1.00 22.73 21 ILE F C 1
ATOM 8377 O O . ILE F 1 21 ? 81.984 -35.812 90.520 1.00 23.13 21 ILE F O 1
ATOM 8382 N N . LEU F 1 22 ? 80.857 -33.885 90.808 1.00 21.37 22 LEU F N 1
ATOM 8383 C CA . LEU F 1 22 ? 79.593 -34.542 91.125 1.00 18.78 22 LEU F CA 1
ATOM 8384 C C . LEU F 1 22 ? 79.091 -35.418 89.986 1.00 16.01 22 LEU F C 1
ATOM 8385 O O . LEU F 1 22 ? 78.606 -36.532 90.217 1.00 15.59 22 LEU F O 1
ATOM 8390 N N . ALA F 1 23 ? 79.211 -34.918 88.759 1.00 14.70 23 ALA F N 1
ATOM 8391 C CA . ALA F 1 23 ? 78.771 -35.662 87.588 1.00 18.13 23 ALA F CA 1
ATOM 8392 C C . ALA F 1 23 ? 79.634 -36.913 87.371 1.00 18.17 23 ALA F C 1
ATOM 8393 O O . ALA F 1 23 ? 79.149 -37.935 86.869 1.00 19.24 23 ALA F O 1
ATOM 8395 N N . GLU F 1 24 ? 80.903 -36.837 87.761 1.00 19.10 24 GLU F N 1
ATOM 8396 C CA . GLU F 1 24 ? 81.805 -37.967 87.619 1.00 19.09 24 GLU F CA 1
ATOM 8397 C C . GLU F 1 24 ? 81.346 -39.083 88.566 1.00 22.16 24 GLU F C 1
ATOM 8398 O O . GLU F 1 24 ? 81.426 -40.270 88.223 1.00 19.46 24 GLU F O 1
ATOM 8404 N N . PHE F 1 25 ? 80.868 -38.701 89.753 1.00 18.38 25 PHE F N 1
ATOM 8405 C CA . PHE F 1 25 ? 80.365 -39.676 90.709 1.00 19.46 25 PHE F CA 1
ATOM 8406 C C . PHE F 1 25 ? 79.095 -40.292 90.141 1.00 19.78 25 PHE F C 1
ATOM 8407 O O . PHE F 1 25 ? 78.933 -41.511 90.108 1.00 21.08 25 PHE F O 1
ATOM 8415 N N . VAL F 1 26 ? 78.175 -39.444 89.711 1.00 19.45 26 VAL F N 1
ATOM 8416 C CA . VAL F 1 26 ? 76.925 -39.940 89.149 1.00 17.70 26 VAL F CA 1
ATOM 8417 C C . VAL F 1 26 ? 77.210 -40.971 88.067 1.00 16.88 26 VAL F C 1
ATOM 8418 O O . VAL F 1 26 ? 76.767 -42.112 88.143 1.00 15.56 26 VAL F O 1
ATOM 8422 N N . GLU F 1 27 ? 77.952 -40.559 87.053 1.00 20.37 27 GLU F N 1
ATOM 8423 C CA . GLU F 1 27 ? 78.300 -41.457 85.965 1.00 22.54 27 GLU F CA 1
ATOM 8424 C C . GLU F 1 27 ? 78.975 -42.744 86.466 1.00 23.37 27 GLU F C 1
ATOM 8425 O O . GLU F 1 27 ? 78.589 -43.842 86.073 1.00 24.21 27 GLU F O 1
ATOM 8431 N N . GLY F 1 28 ? 79.952 -42.610 87.357 1.00 22.43 28 GLY F N 1
ATOM 8432 C CA . GLY F 1 28 ? 80.641 -43.776 87.880 1.00 18.44 28 GLY F CA 1
ATOM 8433 C C . GLY F 1 28 ? 79.728 -44.778 88.565 1.00 19.99 28 GLY F C 1
ATOM 8434 O O . GLY F 1 28 ? 79.878 -45.997 88.378 1.00 16.47 28 GLY F O 1
ATOM 8435 N N . PHE F 1 29 ? 78.787 -44.271 89.360 1.00 17.91 29 PHE F N 1
ATOM 8436 C CA . PHE F 1 29 ? 77.838 -45.117 90.077 1.00 18.83 29 PHE F CA 1
ATOM 8437 C C . PHE F 1 29 ? 76.900 -45.841 89.112 1.00 19.87 29 PHE F C 1
ATOM 8438 O O . PHE F 1 29 ? 76.544 -46.997 89.337 1.00 20.66 29 PHE F O 1
ATOM 8446 N N . GLU F 1 30 ? 76.484 -45.169 88.045 1.00 19.67 30 GLU F N 1
ATOM 8447 C CA . GLU F 1 30 ? 75.591 -45.815 87.088 1.00 21.34 30 GLU F CA 1
ATOM 8448 C C . GLU F 1 30 ? 76.342 -46.927 86.380 1.00 20.08 30 GLU F C 1
ATOM 8449 O O . GLU F 1 30 ? 75.871 -48.058 86.284 1.00 19.99 30 GLU F O 1
ATOM 8455 N N . THR F 1 31 ? 77.519 -46.590 85.871 1.00 19.67 31 THR F N 1
ATOM 8456 C CA . THR F 1 31 ? 78.319 -47.560 85.150 1.00 18.70 31 THR F CA 1
ATOM 8457 C C . THR F 1 31 ? 78.629 -48.821 85.961 1.00 16.08 31 THR F C 1
ATOM 8458 O O . THR F 1 31 ? 78.387 -49.922 85.495 1.00 19.19 31 THR F O 1
ATOM 8462 N N . LEU F 1 32 ? 79.110 -48.671 87.187 1.00 18.12 32 LEU F N 1
ATOM 8463 C CA . LEU F 1 32 ? 79.450 -49.842 87.982 1.00 17.47 32 LEU F CA 1
ATOM 8464 C C . LEU F 1 32 ? 78.249 -50.546 88.593 1.00 17.96 32 LEU F C 1
ATOM 8465 O O . LEU F 1 32 ? 78.237 -51.776 88.674 1.00 15.46 32 LEU F O 1
ATOM 8470 N N . SER F 1 33 ? 77.230 -49.789 89.006 1.00 17.81 33 SER F N 1
ATOM 8471 C CA . SER F 1 33 ? 76.064 -50.419 89.631 1.00 18.10 33 SER F CA 1
ATOM 8472 C C . SER F 1 33 ? 75.196 -51.231 88.671 1.00 17.94 33 SER F C 1
ATOM 8473 O O . SER F 1 33 ? 74.467 -52.125 89.107 1.00 16.71 33 SER F O 1
ATOM 8476 N N . GLU F 1 34 ? 75.269 -50.936 87.376 1.00 19.44 34 GLU F N 1
ATOM 8477 C CA . GLU F 1 34 ? 74.468 -51.674 86.398 1.00 22.37 34 GLU F CA 1
ATOM 8478 C C . GLU F 1 34 ? 75.075 -53.055 86.151 1.00 21.62 34 GLU F C 1
ATOM 8479 O O . GLU F 1 34 ? 74.381 -53.985 85.744 1.00 20.56 34 GLU F O 1
ATOM 8485 N N . LEU F 1 35 ? 76.372 -53.184 86.396 1.00 18.53 35 LEU F N 1
ATOM 8486 C CA . LEU F 1 35 ? 77.052 -54.459 86.201 1.00 17.95 35 LEU F CA 1
ATOM 8487 C C . LEU F 1 35 ? 76.494 -55.459 87.188 1.00 20.30 35 LEU F C 1
ATOM 8488 O O . LEU F 1 35 ? 76.148 -55.109 88.321 1.00 20.91 35 LEU F O 1
ATOM 8493 N N . GLN F 1 36 ? 76.397 -56.712 86.773 1.00 21.83 36 GLN F N 1
ATOM 8494 C CA . GLN F 1 36 ? 75.885 -57.702 87.689 1.00 22.62 36 GLN F CA 1
ATOM 8495 C C . GLN F 1 36 ? 76.917 -58.684 88.230 1.00 20.13 36 GLN F C 1
ATOM 8496 O O . GLN F 1 36 ? 76.724 -59.242 89.304 1.00 21.19 36 GLN F O 1
ATOM 8502 N N . VAL F 1 37 ? 78.020 -58.879 87.521 1.00 17.29 37 VAL F N 1
ATOM 8503 C CA . VAL F 1 37 ? 79.054 -59.774 88.033 1.00 20.42 37 VAL F CA 1
ATOM 8504 C C . VAL F 1 37 ? 79.596 -59.193 89.351 1.00 20.41 37 VAL F C 1
ATOM 8505 O O . VAL F 1 37 ? 79.565 -57.979 89.563 1.00 20.56 37 VAL F O 1
ATOM 8509 N N . PRO F 1 38 ? 80.067 -60.055 90.265 1.00 19.08 38 PRO F N 1
ATOM 8510 C CA . PRO F 1 38 ? 80.610 -59.572 91.543 1.00 17.68 38 PRO F CA 1
ATOM 8511 C C . PRO F 1 38 ? 81.899 -58.854 91.206 1.00 17.69 38 PRO F C 1
ATOM 8512 O O . PRO F 1 38 ? 82.728 -59.393 90.460 1.00 15.01 38 PRO F O 1
ATOM 8516 N N . LEU F 1 39 ? 82.075 -57.660 91.760 1.00 17.23 39 LEU F N 1
ATOM 8517 C CA . LEU F 1 39 ? 83.252 -56.843 91.467 1.00 16.69 39 LEU F CA 1
ATOM 8518 C C . LEU F 1 39 ? 84.345 -56.878 92.504 1.00 17.17 39 LEU F C 1
ATOM 8519 O O . LEU F 1 39 ? 84.146 -56.467 93.649 1.00 15.64 39 LEU F O 1
ATOM 8524 N N . VAL F 1 40 ? 85.516 -57.350 92.082 1.00 17.16 40 VAL F N 1
ATOM 8525 C CA . VAL F 1 40 ? 86.675 -57.430 92.955 1.00 15.22 40 VAL F CA 1
ATOM 8526 C C . VAL F 1 40 ? 87.695 -56.403 92.475 1.00 17.45 40 VAL F C 1
ATOM 8527 O O . VAL F 1 40 ? 88.031 -56.348 91.288 1.00 16.45 40 VAL F O 1
ATOM 8531 N N . SER F 1 41 ? 88.171 -55.583 93.404 1.00 15.37 41 SER F N 1
ATOM 8532 C CA . SER F 1 41 ? 89.143 -54.558 93.088 1.00 18.96 41 SER F CA 1
ATOM 8533 C C . SER F 1 41 ? 90.556 -55.066 93.293 1.00 17.56 41 SER F C 1
ATOM 8534 O O . SER F 1 41 ? 90.832 -55.804 94.235 1.00 18.15 41 SER F O 1
ATOM 8537 N N . VAL F 1 42 ? 91.449 -54.662 92.403 1.00 16.49 42 VAL F N 1
ATOM 8538 C CA . VAL F 1 42 ? 92.837 -55.090 92.483 1.00 15.77 42 VAL F CA 1
ATOM 8539 C C . VAL F 1 42 ? 93.758 -53.912 92.213 1.00 19.03 42 VAL F C 1
ATOM 8540 O O . VAL F 1 42 ? 93.537 -53.122 91.284 1.00 16.70 42 VAL F O 1
ATOM 8544 N N . PHE F 1 43 ? 94.792 -53.781 93.031 1.00 19.50 43 PHE F N 1
ATOM 8545 C CA . PHE F 1 43 ? 95.733 -52.689 92.845 1.00 19.28 43 PHE F CA 1
ATOM 8546 C C . PHE F 1 43 ? 97.116 -53.282 92.948 1.00 20.87 43 PHE F C 1
ATOM 8547 O O . PHE F 1 43 ? 97.333 -54.261 93.672 1.00 22.03 43 PHE F O 1
ATOM 8555 N N . GLY F 1 44 ? 98.052 -52.692 92.218 1.00 19.60 44 GLY F N 1
ATOM 8556 C CA . GLY F 1 44 ? 99.411 -53.181 92.226 1.00 18.97 44 GLY F CA 1
ATOM 8557 C C . GLY F 1 44 ? 100.291 -52.240 91.434 1.00 19.92 44 GLY F C 1
ATOM 8558 O O . GLY F 1 44 ? 99.802 -51.322 90.784 1.00 23.19 44 GLY F O 1
ATOM 8559 N N . SER F 1 45 ? 101.592 -52.492 91.484 1.00 17.97 45 SER F N 1
ATOM 8560 C CA . SER F 1 45 ? 102.596 -51.692 90.805 1.00 17.07 45 SER F CA 1
ATOM 8561 C C . SER F 1 45 ? 102.303 -51.332 89.360 1.00 18.29 45 SER F C 1
ATOM 8562 O O . SER F 1 45 ? 101.889 -52.173 88.565 1.00 17.71 45 SER F O 1
ATOM 8565 N N . ALA F 1 46 ? 102.543 -50.069 89.027 1.00 16.70 46 ALA F N 1
ATOM 8566 C CA . ALA F 1 46 ? 102.365 -49.596 87.666 1.00 18.49 46 ALA F CA 1
ATOM 8567 C C . ALA F 1 46 ? 103.706 -49.717 86.918 1.00 18.20 46 ALA F C 1
ATOM 8568 O O . ALA F 1 46 ? 103.794 -49.388 85.743 1.00 22.21 46 ALA F O 1
ATOM 8570 N N . ARG F 1 47 ? 104.744 -50.213 87.585 1.00 19.58 47 ARG F N 1
ATOM 8571 C CA . ARG F 1 47 ? 106.053 -50.316 86.937 1.00 19.04 47 ARG F CA 1
ATOM 8572 C C . ARG F 1 47 ? 106.557 -51.726 86.684 1.00 22.97 47 ARG F C 1
ATOM 8573 O O . ARG F 1 47 ? 107.528 -51.916 85.951 1.00 27.39 47 ARG F O 1
ATOM 8581 N N . PHE F 1 48 ? 105.923 -52.719 87.292 1.00 21.37 48 PHE F N 1
ATOM 8582 C CA . PHE F 1 48 ? 106.345 -54.099 87.073 1.00 21.27 48 PHE F CA 1
ATOM 8583 C C . PHE F 1 48 ? 105.711 -54.604 85.778 1.00 21.70 48 PHE F C 1
ATOM 8584 O O . PHE F 1 48 ? 104.497 -54.848 85.724 1.00 23.95 48 PHE F O 1
ATOM 8592 N N . GLY F 1 49 ? 106.533 -54.749 84.738 1.00 21.10 49 GLY F N 1
ATOM 8593 C CA . GLY F 1 49 ? 106.039 -55.193 83.441 1.00 18.67 49 GLY F CA 1
ATOM 8594 C C . GLY F 1 49 ? 106.138 -56.688 83.189 1.00 20.02 49 GLY F C 1
ATOM 8595 O O . GLY F 1 49 ? 106.371 -57.475 84.118 1.00 17.51 49 GLY F O 1
ATOM 8596 N N . GLU F 1 50 ? 105.969 -57.082 81.928 1.00 19.27 50 GLU F N 1
ATOM 8597 C CA . GLU F 1 50 ? 106.015 -58.495 81.547 1.00 21.50 50 GLU F CA 1
ATOM 8598 C C . GLU F 1 50 ? 107.244 -59.243 82.034 1.00 18.22 50 GLU F C 1
ATOM 8599 O O . GLU F 1 50 ? 108.373 -58.796 81.858 1.00 18.41 50 GLU F O 1
ATOM 8605 N N . GLY F 1 51 ? 107.015 -60.392 82.658 1.00 20.39 51 GLY F N 1
ATOM 8606 C CA . GLY F 1 51 ? 108.131 -61.180 83.157 1.00 23.45 51 GLY F CA 1
ATOM 8607 C C . GLY F 1 51 ? 108.447 -60.938 84.625 1.00 25.28 51 GLY F C 1
ATOM 8608 O O . GLY F 1 51 ? 109.189 -61.700 85.238 1.00 24.64 51 GLY F O 1
ATOM 8609 N N . HIS F 1 52 ? 107.894 -59.875 85.200 1.00 25.24 52 HIS F N 1
ATOM 8610 C CA . HIS F 1 52 ? 108.141 -59.592 86.604 1.00 21.95 52 HIS F CA 1
ATOM 8611 C C . HIS F 1 52 ? 107.234 -60.511 87.401 1.00 22.67 52 HIS F C 1
ATOM 8612 O O . HIS F 1 52 ? 106.101 -60.785 87.006 1.00 17.71 52 HIS F O 1
ATOM 8619 N N . PRO F 1 53 ? 107.732 -61.022 88.528 1.00 20.93 53 PRO F N 1
ATOM 8620 C CA . PRO F 1 53 ? 106.924 -61.913 89.351 1.00 21.55 53 PRO F CA 1
ATOM 8621 C C . PRO F 1 53 ? 105.522 -61.362 89.630 1.00 20.96 53 PRO F C 1
ATOM 8622 O O . PRO F 1 53 ? 104.535 -62.073 89.497 1.00 20.54 53 PRO F O 1
ATOM 8626 N N . ALA F 1 54 ? 105.450 -60.095 90.023 1.00 20.61 54 ALA F N 1
ATOM 8627 C CA . ALA F 1 54 ? 104.179 -59.460 90.334 1.00 19.64 54 ALA F CA 1
ATOM 8628 C C . ALA F 1 54 ? 103.259 -59.384 89.102 1.00 19.87 54 ALA F C 1
ATOM 8629 O O . ALA F 1 54 ? 102.033 -59.464 89.225 1.00 19.01 54 ALA F O 1
ATOM 8631 N N . TYR F 1 55 ? 103.847 -59.242 87.918 1.00 19.98 55 TYR F N 1
ATOM 8632 C CA . TYR F 1 55 ? 103.060 -59.182 86.689 1.00 17.09 55 TYR F CA 1
ATOM 8633 C C . TYR F 1 55 ? 102.443 -60.555 86.399 1.00 20.65 55 TYR F C 1
ATOM 8634 O O . TYR F 1 55 ? 101.246 -60.672 86.077 1.00 18.41 55 TYR F O 1
ATOM 8643 N N . GLU F 1 56 ? 103.271 -61.590 86.499 1.00 15.93 56 GLU F N 1
ATOM 8644 C CA . GLU F 1 56 ? 102.838 -62.961 86.261 1.00 18.05 56 GLU F CA 1
ATOM 8645 C C . GLU F 1 56 ? 101.741 -63.337 87.257 1.00 18.16 56 GLU F C 1
ATOM 8646 O O . GLU F 1 56 ? 100.744 -63.982 86.898 1.00 17.60 56 GLU F O 1
ATOM 8652 N N . ALA F 1 57 ? 101.936 -62.944 88.511 1.00 16.47 57 ALA F N 1
ATOM 8653 C CA . ALA F 1 57 ? 100.959 -63.233 89.550 1.00 18.90 57 ALA F CA 1
ATOM 8654 C C . ALA F 1 57 ? 99.665 -62.482 89.225 1.00 20.26 57 ALA F C 1
ATOM 8655 O O . ALA F 1 57 ? 98.570 -63.023 89.370 1.00 22.48 57 ALA F O 1
ATOM 8657 N N . GLY F 1 58 ? 99.811 -61.23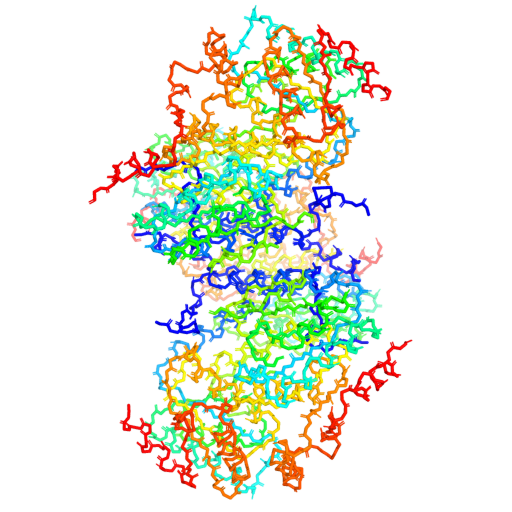8 88.772 1.00 19.06 58 GLY F N 1
ATOM 8658 C CA . GLY F 1 58 ? 98.661 -60.441 88.403 1.00 15.79 58 GLY F CA 1
ATOM 8659 C C . GLY F 1 58 ? 97.871 -61.106 87.292 1.00 17.00 58 GLY F C 1
ATOM 8660 O O . GLY F 1 58 ? 96.630 -61.117 87.304 1.00 15.67 58 GLY F O 1
ATOM 8661 N N . TYR F 1 59 ? 98.579 -61.663 86.320 1.00 14.62 59 TYR F N 1
ATOM 8662 C CA . TYR F 1 59 ? 97.909 -62.337 85.220 1.00 17.80 59 TYR F CA 1
ATOM 8663 C C . TYR F 1 59 ? 97.127 -63.570 85.704 1.00 17.69 59 TYR F C 1
ATOM 8664 O O . TYR F 1 59 ? 95.968 -63.763 85.338 1.00 15.91 59 TYR F O 1
ATOM 8673 N N . ARG F 1 60 ? 97.756 -64.391 86.536 1.00 16.57 60 ARG F N 1
ATOM 8674 C CA . ARG F 1 60 ? 97.105 -65.583 87.051 1.00 20.18 60 ARG F CA 1
ATOM 8675 C C . ARG F 1 60 ? 95.877 -65.213 87.872 1.00 19.66 60 ARG F C 1
ATOM 8676 O O . ARG F 1 60 ? 94.868 -65.901 87.814 1.00 22.30 60 ARG F O 1
ATOM 8684 N N . LEU F 1 61 ? 95.963 -64.122 88.629 1.00 21.16 61 LEU F N 1
ATOM 8685 C CA . LEU F 1 61 ? 94.849 -63.666 89.468 1.00 19.11 61 LEU F CA 1
ATOM 8686 C C . LEU F 1 61 ? 93.638 -63.228 88.640 1.00 17.28 61 LEU F C 1
ATOM 8687 O O . LEU F 1 61 ? 92.505 -63.651 88.897 1.00 16.66 61 LEU F O 1
ATOM 8692 N N . GLY F 1 62 ? 93.881 -62.379 87.648 1.00 12.86 62 GLY F N 1
ATOM 8693 C CA . GLY F 1 62 ? 92.795 -61.919 86.807 1.00 18.35 62 GLY F CA 1
ATOM 8694 C C . GLY F 1 62 ? 92.099 -63.106 86.170 1.00 18.84 62 GLY F C 1
ATOM 8695 O O . GLY F 1 62 ? 90.877 -63.177 86.133 1.00 19.93 62 GLY F O 1
ATOM 8696 N N . ARG F 1 63 ? 92.893 -64.050 85.677 1.00 20.69 63 ARG F N 1
ATOM 8697 C CA . ARG F 1 63 ? 92.357 -65.231 85.031 1.00 19.24 63 ARG F CA 1
ATOM 8698 C C . ARG F 1 63 ? 91.478 -66.026 85.986 1.00 20.24 63 ARG F C 1
ATOM 8699 O O . ARG F 1 63 ? 90.319 -66.321 85.674 1.00 16.57 63 ARG F O 1
ATOM 8707 N N . ALA F 1 64 ? 92.038 -66.374 87.141 1.00 16.26 64 ALA F N 1
ATOM 8708 C CA . ALA F 1 64 ? 91.313 -67.132 88.163 1.00 19.12 64 ALA F CA 1
ATOM 8709 C C . ALA F 1 64 ? 90.007 -66.449 88.584 1.00 18.71 64 ALA F C 1
ATOM 8710 O O . ALA F 1 64 ? 88.976 -67.104 88.743 1.00 20.01 64 ALA F O 1
ATOM 8712 N N . LEU F 1 65 ? 90.067 -65.135 88.787 1.00 17.58 65 LEU F N 1
ATOM 8713 C CA . LEU F 1 65 ? 88.898 -64.375 89.192 1.00 15.46 65 LEU F CA 1
ATOM 8714 C C . LEU F 1 65 ? 87.822 -64.460 88.115 1.00 17.28 65 LEU F C 1
ATOM 8715 O O . LEU F 1 65 ? 86.654 -64.703 88.425 1.00 17.46 65 LEU F O 1
ATOM 8720 N N . ALA F 1 66 ? 88.216 -64.272 86.853 1.00 14.09 66 ALA F N 1
ATOM 8721 C CA . ALA F 1 66 ? 87.275 -64.368 85.736 1.00 14.88 66 ALA F CA 1
ATOM 8722 C C . ALA F 1 66 ? 86.706 -65.785 85.664 1.00 17.85 66 ALA F C 1
ATOM 8723 O O . ALA F 1 66 ? 85.484 -65.979 85.611 1.00 17.62 66 ALA F O 1
ATOM 8725 N N . GLU F 1 67 ? 87.595 -66.776 85.660 1.00 16.89 67 GLU F N 1
ATOM 8726 C CA . GLU F 1 67 ? 87.179 -68.168 85.620 1.00 19.87 67 GLU F CA 1
ATOM 8727 C C . GLU F 1 67 ? 86.110 -68.433 86.691 1.00 20.06 67 GLU F C 1
ATOM 8728 O O . GLU F 1 67 ? 85.226 -69.253 86.492 1.00 22.03 67 GLU F O 1
ATOM 8734 N N . ALA F 1 68 ? 86.214 -67.731 87.819 1.00 19.35 68 ALA F N 1
ATOM 8735 C CA . ALA F 1 68 ? 85.304 -67.877 88.950 1.00 18.65 68 ALA F CA 1
ATOM 8736 C C . ALA F 1 68 ? 84.004 -67.075 88.850 1.00 20.48 68 ALA F C 1
ATOM 8737 O O . ALA F 1 68 ? 83.140 -67.195 89.706 1.00 19.17 68 ALA F O 1
ATOM 8739 N N . GLY F 1 69 ? 83.862 -66.260 87.811 1.00 23.05 69 GLY F N 1
ATOM 8740 C CA . GLY F 1 69 ? 82.636 -65.493 87.652 1.00 21.36 69 GLY F CA 1
ATOM 8741 C C . GLY F 1 69 ? 82.677 -64.092 88.229 1.00 21.53 69 GLY F C 1
ATOM 8742 O O . GLY F 1 69 ? 81.663 -63.386 88.236 1.00 21.04 69 GLY F O 1
ATOM 8743 N N . PHE F 1 70 ? 83.838 -63.687 88.729 1.00 15.77 70 PHE F N 1
ATOM 8744 C CA . PHE F 1 70 ? 83.961 -62.354 89.283 1.00 16.20 70 PHE F CA 1
ATOM 8745 C C . PHE F 1 70 ? 84.374 -61.376 88.191 1.00 13.15 70 PHE F C 1
ATOM 8746 O O . PHE F 1 70 ? 84.817 -61.771 87.123 1.00 14.03 70 PHE F O 1
ATOM 8754 N N . GLY F 1 71 ? 84.177 -60.093 88.452 1.00 13.73 71 GLY F N 1
ATOM 8755 C CA . GLY F 1 71 ? 84.604 -59.069 87.517 1.00 10.59 71 GLY F CA 1
ATOM 8756 C C . GLY F 1 71 ? 85.782 -58.412 88.238 1.00 13.38 71 GLY F C 1
ATOM 8757 O O . GLY F 1 71 ? 85.816 -58.397 89.470 1.00 9.35 71 GLY F O 1
ATOM 8758 N N . VAL F 1 72 ? 86.755 -57.891 87.503 1.00 11.63 72 VAL F N 1
ATOM 8759 C CA . VAL F 1 72 ? 87.892 -57.242 88.147 1.00 13.81 72 VAL F CA 1
ATOM 8760 C C . VAL F 1 72 ? 87.887 -55.745 87.874 1.00 12.55 72 VAL F C 1
ATOM 8761 O O . VAL F 1 72 ? 87.552 -55.310 86.772 1.00 16.16 72 VAL F O 1
ATOM 8765 N N . VAL F 1 73 ? 88.253 -54.964 88.884 1.00 14.86 73 VAL F N 1
ATOM 8766 C CA . VAL F 1 73 ? 88.300 -53.510 88.773 1.00 15.16 73 VAL F CA 1
ATOM 8767 C C . VAL F 1 73 ? 89.701 -53.038 89.139 1.00 18.57 73 VAL F C 1
ATOM 8768 O O . VAL F 1 73 ? 90.145 -53.203 90.287 1.00 17.90 73 VAL F O 1
ATOM 8772 N N . THR F 1 74 ? 90.392 -52.450 88.167 1.00 17.25 74 THR F N 1
ATOM 8773 C CA . THR F 1 74 ? 91.742 -51.943 88.390 1.00 17.09 74 THR F CA 1
ATOM 8774 C C . THR F 1 74 ? 91.802 -50.445 88.111 1.00 17.81 74 THR F C 1
ATOM 8775 O O . THR F 1 74 ? 90.778 -49.808 87.824 1.00 13.28 74 THR F O 1
ATOM 8779 N N . GLY F 1 75 ? 93.008 -49.889 88.186 1.00 16.63 75 GLY F N 1
ATOM 8780 C CA . GLY F 1 75 ? 93.185 -48.472 87.913 1.00 18.90 75 GLY F CA 1
ATOM 8781 C C . GLY F 1 75 ? 93.311 -48.240 86.417 1.00 20.23 75 GLY F C 1
ATOM 8782 O O . GLY F 1 75 ? 93.462 -47.103 85.965 1.00 21.72 75 GLY F O 1
ATOM 8783 N N . GLY F 1 76 ? 93.268 -49.332 85.655 1.00 19.59 76 GLY F N 1
ATOM 8784 C CA . GLY F 1 76 ? 93.359 -49.262 84.206 1.00 20.65 76 GLY F CA 1
ATOM 8785 C C . GLY F 1 76 ? 94.695 -48.842 83.616 1.00 22.15 76 GLY F C 1
ATOM 8786 O O . GLY F 1 76 ? 94.758 -48.461 82.452 1.00 23.98 76 GLY F O 1
ATOM 8787 N N . GLY F 1 77 ? 95.765 -48.906 84.397 1.00 22.40 77 GLY F N 1
ATOM 8788 C CA . GLY F 1 77 ? 97.056 -48.512 83.864 1.00 24.64 77 GLY F CA 1
ATOM 8789 C C . GLY F 1 77 ? 97.951 -49.671 83.447 1.00 22.74 77 GLY F C 1
ATOM 8790 O O . GLY F 1 77 ? 97.481 -50.788 83.279 1.00 25.91 77 GLY F O 1
ATOM 8791 N N . PRO F 1 78 ? 99.257 -49.427 83.279 1.00 22.30 78 PRO F N 1
ATOM 8792 C CA . PRO F 1 78 ? 100.246 -50.433 82.883 1.00 20.75 78 PRO F CA 1
ATOM 8793 C C . PRO F 1 78 ? 100.658 -51.274 84.071 1.00 19.36 78 PRO F C 1
ATOM 8794 O O . PRO F 1 78 ? 100.021 -51.228 85.123 1.00 19.34 78 PRO F O 1
ATOM 8798 N N . GLY F 1 79 ? 101.729 -52.041 83.899 1.00 20.25 79 GLY F N 1
ATOM 8799 C CA . GLY F 1 79 ? 102.227 -52.861 84.983 1.00 18.59 79 GLY F CA 1
ATOM 8800 C C . GLY F 1 79 ? 101.294 -53.968 85.414 1.00 20.45 79 GLY F C 1
ATOM 8801 O O . GLY F 1 79 ? 100.504 -54.476 84.605 1.00 20.73 79 GLY F O 1
ATOM 8802 N N . VAL F 1 80 ? 101.379 -54.338 86.695 1.00 19.26 80 VAL F N 1
ATOM 8803 C CA . VAL F 1 80 ? 100.557 -55.414 87.241 1.00 18.69 80 VAL F CA 1
ATOM 8804 C C . VAL F 1 80 ? 99.071 -55.123 87.047 1.00 18.88 80 VAL F C 1
ATOM 8805 O O . VAL F 1 80 ? 98.252 -56.034 87.054 1.00 14.88 80 VAL F O 1
ATOM 8817 N N . GLU F 1 82 ? 97.761 -53.749 84.282 1.00 17.76 82 GLU F N 1
ATOM 8818 C CA . GLU F 1 82 ? 97.526 -54.257 82.952 1.00 19.84 82 GLU F CA 1
ATOM 8819 C C . GLU F 1 82 ? 97.533 -55.780 82.974 1.00 17.51 82 GLU F C 1
ATOM 8820 O O . GLU F 1 82 ? 96.815 -56.417 82.220 1.00 22.06 82 GLU F O 1
ATOM 8826 N N . ALA F 1 83 ? 98.342 -56.360 83.849 1.00 19.95 83 ALA F N 1
ATOM 8827 C CA . ALA F 1 83 ? 98.440 -57.814 83.922 1.00 17.13 83 ALA F CA 1
ATOM 8828 C C . ALA F 1 83 ? 97.121 -58.400 84.366 1.00 16.00 83 ALA F C 1
ATOM 8829 O O . ALA F 1 83 ? 96.635 -59.387 83.799 1.00 17.83 83 ALA F O 1
ATOM 8831 N N . VAL F 1 84 ? 96.541 -57.781 85.386 1.00 15.89 84 VAL F N 1
ATOM 8832 C CA . VAL F 1 84 ? 95.281 -58.233 85.930 1.00 14.44 84 VAL F CA 1
ATOM 8833 C C . VAL F 1 84 ? 94.127 -58.059 84.939 1.00 16.14 84 VAL F C 1
ATOM 8834 O O . VAL F 1 84 ? 93.342 -58.986 84.737 1.00 15.13 84 VAL F O 1
ATOM 8838 N N . ASN F 1 85 ? 94.006 -56.884 84.326 1.00 14.86 85 ASN F N 1
ATOM 8839 C CA . ASN F 1 85 ? 92.938 -56.700 83.347 1.00 16.25 85 ASN F CA 1
ATOM 8840 C C . ASN F 1 85 ? 93.175 -57.711 82.226 1.00 17.15 85 ASN F C 1
ATOM 8841 O O . ASN F 1 85 ? 92.234 -58.341 81.745 1.00 12.01 85 ASN F O 1
ATOM 8846 N N . ARG F 1 86 ? 94.443 -57.884 81.833 1.00 17.29 86 ARG F N 1
ATOM 8847 C CA . ARG F 1 86 ? 94.766 -58.816 80.754 1.00 18.07 86 ARG F CA 1
ATOM 8848 C C . ARG F 1 86 ? 94.396 -60.254 81.084 1.00 17.99 86 ARG F C 1
ATOM 8849 O O . ARG F 1 86 ? 93.769 -60.944 80.274 1.00 19.00 86 ARG F O 1
ATOM 8857 N N . GLY F 1 87 ? 94.787 -60.712 82.266 1.00 11.87 87 GLY F N 1
ATOM 8858 C CA . GLY F 1 87 ? 94.457 -62.073 82.640 1.00 15.37 87 GLY F CA 1
ATOM 8859 C C . GLY F 1 87 ? 92.949 -62.323 82.657 1.00 14.49 87 GLY F C 1
ATOM 8860 O O . GLY F 1 87 ? 92.476 -63.374 82.212 1.00 12.80 87 GLY F O 1
ATOM 8861 N N . ALA F 1 88 ? 92.190 -61.366 83.179 1.00 12.45 88 ALA F N 1
ATOM 8862 C CA . ALA F 1 88 ? 90.727 -61.516 83.257 1.00 12.02 88 ALA F CA 1
ATOM 8863 C C . ALA F 1 88 ? 90.131 -61.426 81.867 1.00 12.69 88 ALA F C 1
ATOM 8864 O O . ALA F 1 88 ? 89.337 -62.267 81.446 1.00 14.98 88 ALA F O 1
ATOM 8866 N N . TYR F 1 89 ? 90.528 -60.376 81.166 1.00 13.62 89 TYR F N 1
ATOM 8867 C CA . TYR F 1 89 ? 90.078 -60.107 79.817 1.00 17.40 89 TYR F CA 1
ATOM 8868 C C . TYR F 1 89 ? 90.255 -61.292 78.880 1.00 16.66 89 TYR F C 1
ATOM 8869 O O . TYR F 1 89 ? 89.341 -61.661 78.157 1.00 12.42 89 TYR F O 1
ATOM 8878 N N . GLU F 1 90 ? 91.435 -61.895 78.891 1.00 16.77 90 GLU F N 1
ATOM 8879 C CA . GLU F 1 90 ? 91.680 -62.990 77.968 1.00 17.81 90 GLU F CA 1
ATOM 8880 C C . GLU F 1 90 ? 90.983 -64.277 78.359 1.00 18.37 90 GLU F C 1
ATOM 8881 O O . GLU F 1 90 ? 90.850 -65.181 77.545 1.00 20.84 90 GLU F O 1
ATOM 8887 N N . ALA F 1 91 ? 90.496 -64.350 79.591 1.00 17.45 91 ALA F N 1
ATOM 8888 C CA . ALA F 1 91 ? 89.796 -65.542 80.041 1.00 15.84 91 ALA F CA 1
ATOM 8889 C C . ALA F 1 91 ? 88.281 -65.393 79.800 1.00 15.68 91 ALA F C 1
ATOM 8890 O O . ALA F 1 91 ? 87.501 -66.266 80.155 1.00 15.78 91 ALA F O 1
ATOM 8892 N N . GLY F 1 92 ? 87.874 -64.288 79.188 1.00 16.60 92 GLY F N 1
ATOM 8893 C CA . GLY F 1 92 ? 86.458 -64.075 78.922 1.00 15.38 92 GLY F CA 1
ATOM 8894 C C . GLY F 1 92 ? 85.716 -63.391 80.061 1.00 17.61 92 GLY F C 1
ATOM 8895 O O . GLY F 1 92 ? 84.486 -63.306 80.044 1.00 21.77 92 GLY F O 1
ATOM 8896 N N . GLY F 1 93 ? 86.450 -62.888 81.049 1.00 16.09 93 GLY F N 1
ATOM 8897 C CA . GLY F 1 93 ? 85.815 -62.216 82.172 1.00 11.00 93 GLY F CA 1
ATOM 8898 C C . GLY F 1 93 ? 85.492 -60.761 81.894 1.00 10.59 93 GLY F C 1
ATOM 8899 O O . GLY F 1 93 ? 85.883 -60.208 80.861 1.00 14.62 93 GLY F O 1
ATOM 8900 N N . VAL F 1 94 ? 84.749 -60.137 82.800 1.00 12.07 94 VAL F N 1
ATOM 8901 C CA . VAL F 1 94 ? 84.403 -58.730 82.655 1.00 12.41 94 VAL F CA 1
ATOM 8902 C C . VAL F 1 94 ? 85.567 -57.941 83.268 1.00 13.63 94 VAL F C 1
ATOM 8903 O O . VAL F 1 94 ? 85.880 -58.097 84.452 1.00 17.54 94 VAL F O 1
ATOM 8907 N N . SER F 1 95 ? 86.208 -57.102 82.461 1.00 14.59 95 SER F N 1
ATOM 8908 C CA . SER F 1 95 ? 87.354 -56.320 82.914 1.00 13.24 95 SER F CA 1
ATOM 8909 C C . SER F 1 95 ? 87.018 -54.834 82.993 1.00 12.92 95 SER F C 1
ATOM 8910 O O . SER F 1 95 ? 86.646 -54.232 81.997 1.00 12.26 95 SER F O 1
ATOM 8913 N N . VAL F 1 96 ? 87.158 -54.251 84.179 1.00 11.78 96 VAL F N 1
ATOM 8914 C CA . VAL F 1 96 ? 86.862 -52.839 84.382 1.00 12.26 96 VAL F CA 1
ATOM 8915 C C . VAL F 1 96 ? 88.116 -52.036 84.728 1.00 15.59 96 VAL F C 1
ATOM 8916 O O . VAL F 1 96 ? 88.965 -52.490 85.492 1.00 18.00 96 VAL F O 1
ATOM 8920 N N . GLY F 1 97 ? 88.211 -50.832 84.178 1.00 16.29 97 GLY F N 1
ATOM 8921 C CA . GLY F 1 97 ? 89.348 -49.975 84.461 1.00 17.55 97 GLY F CA 1
ATOM 8922 C C . GLY F 1 97 ? 88.885 -48.586 84.865 1.00 20.23 97 GLY F C 1
ATOM 8923 O O . GLY F 1 97 ? 88.102 -47.951 84.154 1.00 22.96 97 GLY F O 1
ATOM 8924 N N . LEU F 1 98 ? 89.334 -48.119 86.024 1.00 20.14 98 LEU F N 1
ATOM 8925 C CA . LEU F 1 98 ? 88.971 -46.791 86.494 1.00 18.74 98 LEU F CA 1
ATOM 8926 C C . LEU F 1 98 ? 90.152 -45.904 86.101 1.00 18.72 98 LEU F C 1
ATOM 8927 O O . LEU F 1 98 ? 91.005 -45.592 86.932 1.00 19.89 98 LEU F O 1
ATOM 8932 N N . ASN F 1 99 ? 90.181 -45.513 84.827 1.00 18.98 99 ASN F N 1
ATOM 8933 C CA . ASN F 1 99 ? 91.258 -44.712 84.223 1.00 19.93 99 ASN F CA 1
ATOM 8934 C C . ASN F 1 99 ? 91.346 -43.225 84.544 1.00 21.09 99 ASN F C 1
ATOM 8935 O O . ASN F 1 99 ? 90.405 -42.475 84.310 1.00 23.02 99 ASN F O 1
ATOM 8940 N N . ILE F 1 100 ? 92.498 -42.791 85.033 1.00 24.02 100 ILE F N 1
ATOM 8941 C CA . ILE F 1 100 ? 92.695 -41.379 85.333 1.00 25.48 100 ILE F CA 1
ATOM 8942 C C . ILE F 1 100 ? 93.353 -40.707 84.136 1.00 24.54 100 ILE F C 1
ATOM 8943 O O . ILE F 1 100 ? 94.422 -41.123 83.698 1.00 26.74 100 ILE F O 1
ATOM 8948 N N . PRO F 1 108 ? 95.456 -45.936 78.568 1.00 29.43 108 PRO F N 1
ATOM 8949 C CA . PRO F 1 108 ? 94.702 -47.020 79.216 1.00 31.98 108 PRO F CA 1
ATOM 8950 C C . PRO F 1 108 ? 95.070 -48.359 78.590 1.00 31.39 108 PRO F C 1
ATOM 8951 O O . PRO F 1 108 ? 95.138 -48.456 77.362 1.00 35.68 108 PRO F O 1
ATOM 8955 N N . ASN F 1 109 ? 95.311 -49.388 79.404 1.00 29.88 109 ASN F N 1
ATOM 8956 C CA . ASN F 1 109 ? 95.656 -50.692 78.836 1.00 29.41 109 ASN F CA 1
ATOM 8957 C C . ASN F 1 109 ? 94.489 -51.153 77.940 1.00 24.66 109 ASN F C 1
ATOM 8958 O O . ASN F 1 109 ? 93.340 -50.775 78.165 1.00 25.48 109 ASN F O 1
ATOM 8963 N N . PRO F 1 110 ? 94.768 -51.956 76.898 1.00 22.84 110 PRO F N 1
ATOM 8964 C CA . PRO F 1 110 ? 93.701 -52.415 75.990 1.00 18.62 110 PRO F CA 1
ATOM 8965 C C . PRO F 1 110 ? 93.012 -53.705 76.377 1.00 18.61 110 PRO F C 1
ATOM 8966 O O . PRO F 1 110 ? 92.634 -54.491 75.511 1.00 22.37 110 PRO F O 1
ATOM 8970 N N . TYR F 1 111 ? 92.833 -53.929 77.668 1.00 19.02 111 TYR F N 1
ATOM 8971 C CA . TYR F 1 111 ? 92.202 -55.160 78.122 1.00 17.21 111 TYR F CA 1
ATOM 8972 C C . TYR F 1 111 ? 91.065 -54.823 79.056 1.00 16.15 111 TYR F C 1
ATOM 8973 O O . TYR F 1 111 ? 90.956 -55.374 80.152 1.00 18.42 111 TYR F O 1
ATOM 8982 N N . GLN F 1 112 ? 90.218 -53.900 78.616 1.00 15.07 112 GLN F N 1
ATOM 8983 C CA . GLN F 1 112 ? 89.099 -53.464 79.426 1.00 15.34 112 GLN F CA 1
ATOM 8984 C C . GLN F 1 112 ? 87.771 -53.620 78.716 1.00 18.89 112 GLN F C 1
ATOM 8985 O O . GLN F 1 112 ? 87.612 -53.193 77.570 1.00 18.87 112 GLN F O 1
ATOM 8991 N N . THR F 1 113 ? 86.827 -54.264 79.396 1.00 17.16 113 THR F N 1
ATOM 8992 C CA . THR F 1 113 ? 85.497 -54.454 78.859 1.00 14.20 113 THR F CA 1
ATOM 8993 C C . THR F 1 113 ? 84.798 -53.111 79.042 1.00 16.24 113 THR F C 1
ATOM 8994 O O . THR F 1 113 ? 84.052 -52.665 78.175 1.00 15.16 113 THR F O 1
ATOM 8998 N N . HIS F 1 114 ? 85.039 -52.484 80.191 1.00 13.93 114 HIS F N 1
ATOM 8999 C CA . HIS F 1 114 ? 84.468 -51.174 80.502 1.00 15.63 114 HIS F CA 1
ATOM 9000 C C . HIS F 1 114 ? 85.580 -50.287 81.024 1.00 14.51 114 HIS F C 1
ATOM 9001 O O . HIS F 1 114 ? 86.105 -50.512 82.123 1.00 12.28 114 HIS F O 1
ATOM 9008 N N . ALA F 1 115 ? 85.936 -49.281 80.237 1.00 14.40 115 ALA F N 1
ATOM 9009 C CA . ALA F 1 115 ? 86.973 -48.340 80.638 1.00 17.84 115 ALA F CA 1
ATOM 9010 C C . ALA F 1 115 ? 86.306 -47.044 81.072 1.00 16.12 115 ALA F C 1
ATOM 9011 O O . ALA F 1 115 ? 85.714 -46.361 80.246 1.00 16.04 115 ALA F O 1
ATOM 9013 N N . LEU F 1 116 ? 86.393 -46.718 82.359 1.00 18.79 116 LEU F N 1
ATOM 9014 C CA . LEU F 1 116 ? 85.813 -45.480 82.895 1.00 23.10 116 LEU F CA 1
ATOM 9015 C C . LEU F 1 116 ? 86.860 -44.386 82.743 1.00 24.83 116 LEU F C 1
ATOM 9016 O O . LEU F 1 116 ? 88.038 -44.614 83.021 1.00 28.65 116 LEU F O 1
ATOM 9021 N N . SER F 1 117 ? 86.444 -43.204 82.304 1.00 28.73 117 SER F N 1
ATOM 9022 C CA . SER F 1 117 ? 87.374 -42.086 82.167 1.00 28.75 117 SER F CA 1
ATOM 9023 C C . SER F 1 117 ? 87.069 -41.097 83.271 1.00 30.03 117 SER F C 1
ATOM 9024 O O . SER F 1 117 ? 86.019 -40.442 83.280 1.00 28.51 117 SER F O 1
ATOM 9027 N N . LEU F 1 118 ? 87.997 -41.015 84.214 1.00 29.98 118 LEU F N 1
ATOM 9028 C CA . LEU F 1 118 ? 87.848 -40.156 85.371 1.00 32.26 118 LEU F CA 1
ATOM 9029 C C . LEU F 1 118 ? 88.886 -39.037 85.430 1.00 32.90 118 LEU F C 1
ATOM 9030 O O . LEU F 1 118 ? 90.066 -39.240 85.138 1.00 38.83 118 LEU F O 1
ATOM 9035 N N . ARG F 1 119 ? 88.426 -37.856 85.817 1.00 33.80 119 ARG F N 1
ATOM 9036 C CA . ARG F 1 119 ? 89.266 -36.675 85.923 1.00 35.33 119 ARG F CA 1
ATOM 9037 C C . ARG F 1 119 ? 89.850 -36.543 87.331 1.00 35.17 119 ARG F C 1
ATOM 9038 O O . ARG F 1 119 ? 90.985 -36.099 87.499 1.00 34.66 119 ARG F O 1
ATOM 9046 N N . TYR F 1 120 ? 89.077 -36.953 88.335 1.00 33.61 120 TYR F N 1
ATOM 9047 C CA . TYR F 1 120 ? 89.499 -36.848 89.725 1.00 32.24 120 TYR F CA 1
ATOM 9048 C C . TYR F 1 120 ? 89.824 -38.171 90.399 1.00 32.94 120 TYR F C 1
ATOM 9049 O O . TYR F 1 120 ? 89.029 -39.106 90.399 1.00 36.45 120 TYR F O 1
ATOM 9058 N N . PHE F 1 121 ? 91.004 -38.223 90.999 1.00 32.77 121 PHE F N 1
ATOM 9059 C CA . PHE F 1 121 ? 91.485 -39.410 91.685 1.00 30.10 121 PHE F CA 1
ATOM 9060 C C . PHE F 1 121 ? 90.621 -39.824 92.871 1.00 28.27 121 PHE F C 1
ATOM 9061 O O . PHE F 1 121 ? 90.432 -41.019 93.112 1.00 29.31 121 PHE F O 1
ATOM 9069 N N . PHE F 1 122 ? 90.102 -38.858 93.620 1.00 23.53 122 PHE F N 1
ATOM 9070 C CA . PHE F 1 122 ? 89.271 -39.222 94.760 1.00 23.34 122 PHE F CA 1
ATOM 9071 C C . PHE F 1 122 ? 87.930 -39.861 94.365 1.00 22.66 122 PHE F C 1
ATOM 9072 O O . PHE F 1 122 ? 87.367 -40.637 95.134 1.00 22.24 122 PHE F O 1
ATOM 9080 N N . VAL F 1 123 ? 87.414 -39.553 93.178 1.00 20.13 123 VAL F N 1
ATOM 9081 C CA . VAL F 1 123 ? 86.171 -40.189 92.753 1.00 19.32 123 VAL F CA 1
ATOM 9082 C C . VAL F 1 123 ? 86.537 -41.660 92.530 1.00 19.49 123 VAL F C 1
ATOM 9083 O O . VAL F 1 123 ? 85.797 -42.561 92.914 1.00 18.51 123 VAL F O 1
ATOM 9087 N N . ARG F 1 124 ? 87.699 -41.896 91.924 1.00 17.81 124 ARG F N 1
ATOM 9088 C CA . ARG F 1 124 ? 88.152 -43.259 91.686 1.00 17.30 124 ARG F CA 1
ATOM 9089 C C . ARG F 1 124 ? 88.224 -44.030 93.011 1.00 17.57 124 ARG F C 1
ATOM 9090 O O . ARG F 1 124 ? 87.719 -45.154 93.127 1.00 17.76 124 ARG F O 1
ATOM 9098 N N . LYS F 1 125 ? 88.855 -43.429 94.014 1.00 17.49 125 LYS F N 1
ATOM 9099 C CA . LYS F 1 125 ? 88.956 -44.077 95.311 1.00 15.34 125 LYS F CA 1
ATOM 9100 C C . LYS F 1 125 ? 87.566 -44.542 95.789 1.00 17.37 125 LYS F C 1
ATOM 9101 O O . LYS F 1 125 ? 87.413 -45.672 96.250 1.00 17.76 125 LYS F O 1
ATOM 9107 N N . VAL F 1 126 ? 86.545 -43.694 95.667 1.00 15.73 126 VAL F N 1
ATOM 9108 C CA . VAL F 1 126 ? 85.194 -44.108 96.074 1.00 14.53 126 VAL F CA 1
ATOM 9109 C C . VAL F 1 126 ? 84.701 -45.274 95.197 1.00 14.51 126 VAL F C 1
ATOM 9110 O O . VAL F 1 126 ? 84.144 -46.258 95.703 1.00 16.03 126 VAL F O 1
ATOM 9114 N N . LEU F 1 127 ? 84.916 -45.164 93.885 1.00 14.97 127 LEU F N 1
ATOM 9115 C CA . LEU F 1 127 ? 84.465 -46.191 92.953 1.00 14.61 127 LEU F CA 1
ATOM 9116 C C . LEU F 1 127 ? 85.124 -47.547 93.152 1.00 15.82 127 LEU F C 1
ATOM 9117 O O . LEU F 1 127 ? 84.531 -48.580 92.837 1.00 16.33 127 LEU F O 1
ATOM 9122 N N . PHE F 1 128 ? 86.340 -47.555 93.682 1.00 16.33 128 PHE F N 1
ATOM 9123 C CA . PHE F 1 128 ? 87.043 -48.811 93.938 1.00 18.82 128 PHE F CA 1
ATOM 9124 C C . PHE F 1 128 ? 86.366 -49.627 95.037 1.00 18.63 128 PHE F C 1
ATOM 9125 O O . PHE F 1 128 ? 86.478 -50.849 95.061 1.00 18.67 128 PHE F O 1
ATOM 9133 N N . VAL F 1 129 ? 85.677 -48.952 95.951 1.00 16.36 129 VAL F N 1
ATOM 9134 C CA . VAL F 1 129 ? 85.047 -49.651 97.059 1.00 16.93 129 VAL F CA 1
ATOM 9135 C C . VAL F 1 129 ? 83.526 -49.634 97.135 1.00 19.83 129 VAL F C 1
ATOM 9136 O O . VAL F 1 129 ? 82.954 -50.475 97.820 1.00 22.28 129 VAL F O 1
ATOM 9140 N N . ARG F 1 130 ? 82.865 -48.698 96.461 1.00 16.84 130 ARG F N 1
ATOM 9141 C CA . ARG F 1 130 ? 81.404 -48.635 96.565 1.00 17.95 130 ARG F CA 1
ATOM 9142 C C . ARG F 1 130 ? 80.700 -49.958 96.289 1.00 15.78 130 ARG F C 1
ATOM 9143 O O . ARG F 1 130 ? 79.732 -50.276 96.961 1.00 15.29 130 ARG F O 1
ATOM 9151 N N . TYR F 1 131 ? 81.186 -50.717 95.309 1.00 16.10 131 TYR F N 1
ATOM 9152 C CA . TYR F 1 131 ? 80.587 -52.007 94.953 1.00 14.47 131 TYR F CA 1
ATOM 9153 C C . TYR F 1 131 ? 81.547 -53.194 95.128 1.00 17.54 131 TYR F C 1
ATOM 9154 O O . TYR F 1 131 ? 81.323 -54.256 94.544 1.00 19.72 131 TYR F O 1
ATOM 9163 N N . ALA F 1 132 ? 82.601 -53.031 95.931 1.00 17.09 132 ALA F N 1
ATOM 9164 C CA . ALA F 1 132 ? 83.582 -54.106 96.117 1.00 18.30 132 ALA F CA 1
ATOM 9165 C C . ALA F 1 132 ? 83.109 -55.277 96.970 1.00 20.12 132 ALA F C 1
ATOM 9166 O O . ALA F 1 132 ? 82.528 -55.096 98.039 1.00 20.54 132 ALA F O 1
ATOM 9168 N N . VAL F 1 133 ? 83.395 -56.479 96.475 1.00 19.22 133 VAL F N 1
ATOM 9169 C CA . VAL F 1 133 ? 83.032 -57.726 97.118 1.00 19.35 133 VAL F CA 1
ATOM 9170 C C . VAL F 1 133 ? 84.317 -58.310 97.718 1.00 20.38 133 VAL F C 1
ATOM 9171 O O . VAL F 1 133 ? 84.302 -59.328 98.425 1.00 20.17 133 VAL F O 1
ATOM 9175 N N . GLY F 1 134 ? 85.421 -57.617 97.441 1.00 19.63 134 GLY F N 1
ATOM 9176 C CA . GLY F 1 134 ? 86.738 -58.005 97.914 1.00 14.72 134 GLY F CA 1
ATOM 9177 C C . GLY F 1 134 ? 87.766 -57.057 97.320 1.00 17.61 134 GLY F C 1
ATOM 9178 O O . GLY F 1 134 ? 87.453 -56.333 96.376 1.00 19.51 134 GLY F O 1
ATOM 9179 N N . PHE F 1 135 ? 88.983 -57.047 97.856 1.00 14.95 135 PHE F N 1
ATOM 9180 C CA . PHE F 1 135 ? 90.034 -56.162 97.349 1.00 16.11 135 PHE F CA 1
ATOM 9181 C C . PHE F 1 135 ? 91.387 -56.872 97.489 1.00 15.56 135 PHE F C 1
ATOM 9182 O O . PHE F 1 135 ? 91.752 -57.314 98.580 1.00 14.96 135 PHE F O 1
ATOM 9190 N N . VAL F 1 136 ? 92.120 -56.992 96.384 1.00 17.67 136 VAL F N 1
ATOM 9191 C CA . VAL F 1 136 ? 93.420 -57.681 96.381 1.00 16.48 136 VAL F CA 1
ATOM 9192 C C . VAL F 1 136 ? 94.586 -56.739 96.082 1.00 16.88 136 VAL F C 1
ATOM 9193 O O . VAL F 1 136 ? 94.538 -55.968 95.134 1.00 21.32 136 VAL F O 1
ATOM 9197 N N . PHE F 1 137 ? 95.634 -56.797 96.891 1.00 15.85 137 PHE F N 1
ATOM 9198 C CA . PHE F 1 137 ? 96.793 -55.945 96.670 1.00 15.70 137 PHE F CA 1
ATOM 9199 C C . PHE F 1 137 ? 98.019 -56.788 96.356 1.00 17.14 137 PHE F C 1
ATOM 9200 O O . PHE F 1 137 ? 98.318 -57.740 97.073 1.00 17.54 137 PHE F O 1
ATOM 9208 N N . LEU F 1 138 ? 98.705 -56.426 95.273 1.00 17.70 138 LEU F N 1
ATOM 9209 C CA . LEU F 1 138 ? 99.927 -57.091 94.808 1.00 18.23 138 LEU F CA 1
ATOM 9210 C C . LEU F 1 138 ? 101.112 -56.120 94.979 1.00 14.84 138 LEU F C 1
ATOM 9211 O O . LEU F 1 138 ? 100.908 -54.932 95.189 1.00 13.51 138 LEU F O 1
ATOM 9216 N N . PRO F 1 139 ? 102.364 -56.609 94.874 1.00 15.31 139 PRO F N 1
ATOM 9217 C CA . PRO F 1 139 ? 103.523 -55.718 95.031 1.00 15.07 139 PRO F CA 1
ATOM 9218 C C . PRO F 1 139 ? 103.479 -54.409 94.223 1.00 16.49 139 PRO F C 1
ATOM 9219 O O . PRO F 1 139 ? 103.347 -54.417 92.997 1.00 18.33 139 PRO F O 1
ATOM 9223 N N . GLY F 1 140 ? 103.620 -53.281 94.914 1.00 17.69 140 GLY F N 1
ATOM 9224 C CA . GLY F 1 140 ? 103.596 -51.992 94.243 1.00 15.08 140 GLY F CA 1
ATOM 9225 C C . GLY F 1 140 ? 104.297 -50.940 95.069 1.00 16.46 140 GLY F C 1
ATOM 9226 O O . GLY F 1 140 ? 104.980 -51.272 96.033 1.00 19.71 140 GLY F O 1
ATOM 9227 N N . GLY F 1 141 ? 104.129 -49.671 94.708 1.00 16.47 141 GLY F N 1
ATOM 9228 C CA . GLY F 1 141 ? 104.778 -48.604 95.447 1.00 13.26 141 GLY F CA 1
ATOM 9229 C C . GLY F 1 141 ? 103.864 -47.689 96.241 1.00 13.81 141 GLY F C 1
ATOM 9230 O O . GLY F 1 141 ? 103.082 -48.139 97.074 1.00 15.92 141 GLY F O 1
ATOM 9231 N N . PHE F 1 142 ? 103.979 -46.389 95.996 1.00 15.82 142 PHE F N 1
ATOM 9232 C CA . PHE F 1 142 ? 103.170 -45.400 96.702 1.00 13.91 142 PHE F CA 1
ATOM 9233 C C . PHE F 1 142 ? 101.682 -45.532 96.384 1.00 15.37 142 PHE F C 1
ATOM 9234 O O . PHE F 1 142 ? 100.852 -45.556 97.287 1.00 16.37 142 PHE F O 1
ATOM 9242 N N . GLY F 1 143 ? 101.341 -45.621 95.106 1.00 13.22 143 GLY F N 1
ATOM 9243 C CA . GLY F 1 143 ? 99.940 -45.747 94.741 1.00 14.16 143 GLY F CA 1
ATOM 9244 C C . GLY F 1 143 ? 99.264 -46.924 95.420 1.00 16.17 143 GLY F C 1
ATOM 9245 O O . GLY F 1 143 ? 98.137 -46.814 95.924 1.00 16.63 143 GLY F O 1
ATOM 9246 N N . THR F 1 144 ? 99.959 -48.056 95.449 1.00 15.08 144 THR F N 1
ATOM 9247 C CA . THR F 1 144 ? 99.420 -49.261 96.062 1.00 13.55 144 THR F CA 1
ATOM 9248 C C . THR F 1 144 ? 99.340 -49.104 97.565 1.00 14.92 144 THR F C 1
ATOM 9249 O O . THR F 1 144 ? 98.363 -49.530 98.179 1.00 16.63 144 THR F O 1
ATOM 9253 N N . LEU F 1 145 ? 100.350 -48.486 98.168 1.00 13.84 145 LEU F N 1
ATOM 9254 C CA . LEU F 1 145 ? 100.321 -48.279 99.611 1.00 13.73 145 LEU F CA 1
ATOM 9255 C C . LEU F 1 145 ? 99.181 -47.287 99.893 1.00 16.38 145 LEU F C 1
ATOM 9256 O O . LEU F 1 145 ? 98.392 -47.452 100.826 1.00 11.41 145 LEU F O 1
ATOM 9261 N N . ASP F 1 146 ? 99.101 -46.258 99.065 1.00 17.02 146 ASP F N 1
ATOM 9262 C CA . ASP F 1 146 ? 98.062 -45.255 99.205 1.00 17.57 146 ASP F CA 1
ATOM 9263 C C . ASP F 1 146 ? 96.714 -45.947 99.270 1.00 17.90 146 ASP F C 1
ATOM 9264 O O . ASP F 1 146 ? 95.987 -45.805 100.251 1.00 21.74 146 ASP F O 1
ATOM 9269 N N . GLU F 1 147 ? 96.398 -46.727 98.240 1.00 18.73 147 GLU F N 1
ATOM 9270 C CA . GLU F 1 147 ? 95.122 -47.421 98.187 1.00 17.54 147 GLU F CA 1
ATOM 9271 C C . GLU F 1 147 ? 94.879 -48.399 99.344 1.00 17.31 147 GLU F C 1
ATOM 9272 O O . GLU F 1 147 ? 93.788 -48.423 99.913 1.00 18.19 147 GLU F O 1
ATOM 9278 N N . LEU F 1 148 ? 95.878 -49.201 99.701 1.00 18.35 148 LEU F N 1
ATOM 9279 C CA . LEU F 1 148 ? 95.715 -50.147 100.810 1.00 18.16 148 LEU F CA 1
ATOM 9280 C C . LEU F 1 148 ? 95.427 -49.388 102.099 1.00 18.65 148 LEU F C 1
ATOM 9281 O O . LEU F 1 148 ? 94.542 -49.770 102.873 1.00 17.79 148 LEU F O 1
ATOM 9286 N N . SER F 1 149 ? 96.181 -48.314 102.318 1.00 17.52 149 SER F N 1
ATOM 9287 C CA . SER F 1 149 ? 96.036 -47.482 103.514 1.00 20.60 149 SER F CA 1
ATOM 9288 C C . SER F 1 149 ? 94.622 -46.945 103.675 1.00 19.73 149 SER F C 1
ATOM 9289 O O . SER F 1 149 ? 94.054 -46.968 104.767 1.00 17.80 149 SER F O 1
ATOM 9292 N N . GLU F 1 150 ? 94.068 -46.435 102.585 1.00 19.27 150 GLU F N 1
ATOM 9293 C CA . GLU F 1 150 ? 92.732 -45.868 102.631 1.00 21.08 150 GLU F CA 1
ATOM 9294 C C . GLU F 1 150 ? 91.709 -46.959 102.879 1.00 19.48 150 GLU F C 1
ATOM 9295 O O . GLU F 1 150 ? 90.748 -46.760 103.627 1.00 14.59 150 GLU F O 1
ATOM 9301 N N . VAL F 1 151 ? 91.913 -48.117 102.258 1.00 19.78 151 VAL F N 1
ATOM 9302 C CA . VAL F 1 151 ? 90.978 -49.217 102.456 1.00 19.77 151 VAL F CA 1
ATOM 9303 C C . VAL F 1 151 ? 90.972 -49.630 103.934 1.00 20.90 151 VAL F C 1
ATOM 9304 O O . VAL F 1 151 ? 89.909 -49.812 104.526 1.00 18.83 151 VAL F O 1
ATOM 9308 N N . LEU F 1 152 ? 92.151 -49.764 104.539 1.00 16.56 152 LEU F N 1
ATOM 9309 C CA . LEU F 1 152 ? 92.196 -50.153 105.944 1.00 16.91 152 LEU F CA 1
ATOM 9310 C C . LEU F 1 152 ? 91.437 -49.128 106.798 1.00 15.11 152 LEU F C 1
ATOM 9311 O O . LEU F 1 152 ? 90.610 -49.508 107.629 1.00 19.96 152 LEU F O 1
ATOM 9316 N N . VAL F 1 153 ? 91.691 -47.839 106.584 1.00 14.23 153 VAL F N 1
ATOM 9317 C CA . VAL F 1 153 ? 90.998 -46.795 107.339 1.00 13.60 153 VAL F CA 1
ATOM 9318 C C . VAL F 1 153 ? 89.484 -46.887 107.146 1.00 16.59 153 VAL F C 1
ATOM 9319 O O . VAL F 1 153 ? 88.716 -46.918 108.117 1.00 17.59 153 VAL F O 1
ATOM 9323 N N . LEU F 1 154 ? 89.064 -46.926 105.890 1.00 14.93 154 LEU F N 1
ATOM 9324 C CA . LEU F 1 154 ? 87.653 -47.013 105.536 1.00 15.91 154 LEU F CA 1
ATOM 9325 C C . LEU F 1 154 ? 86.959 -48.187 106.230 1.00 19.65 154 LEU F C 1
ATOM 9326 O O . LEU F 1 154 ? 85.870 -48.030 106.788 1.00 19.85 154 LEU F O 1
ATOM 9331 N N . LEU F 1 155 ? 87.582 -49.362 106.217 1.00 21.82 155 LEU F N 1
ATOM 9332 C CA . LEU F 1 155 ? 86.986 -50.521 106.886 1.00 23.33 155 LEU F CA 1
ATOM 9333 C C . LEU F 1 155 ? 87.121 -50.374 108.406 1.00 25.21 155 LEU F C 1
ATOM 9334 O O . LEU F 1 155 ? 86.155 -50.557 109.150 1.00 25.65 155 LEU F O 1
ATOM 9339 N N . GLN F 1 156 ? 88.323 -50.040 108.862 1.00 25.54 156 GLN F N 1
ATOM 9340 C CA . GLN F 1 156 ? 88.556 -49.873 110.289 1.00 26.24 156 GLN F CA 1
ATOM 9341 C C . GLN F 1 156 ? 87.513 -48.961 110.929 1.00 28.37 156 GLN F C 1
ATOM 9342 O O . GLN F 1 156 ? 87.049 -49.232 112.040 1.00 29.87 156 GLN F O 1
ATOM 9348 N N . THR F 1 157 ? 87.154 -47.884 110.232 1.00 28.04 157 THR F N 1
ATOM 9349 C CA . THR F 1 157 ? 86.184 -46.935 110.754 1.00 26.73 157 THR F CA 1
ATOM 9350 C C . THR F 1 157 ? 84.793 -47.165 110.198 1.00 24.70 157 THR F C 1
ATOM 9351 O O . THR F 1 157 ? 83.910 -46.350 110.404 1.00 26.00 157 THR F O 1
ATOM 9355 N N . GLU F 1 158 ? 84.615 -48.258 109.468 1.00 23.48 158 GLU F N 1
ATOM 9356 C CA . GLU F 1 158 ? 83.317 -48.623 108.908 1.00 23.88 158 GLU F CA 1
ATOM 9357 C C . GLU F 1 158 ? 82.639 -47.580 108.032 1.00 22.44 158 GLU F C 1
ATOM 9358 O O . GLU F 1 158 ? 81.441 -47.368 108.152 1.00 19.59 158 GLU F O 1
ATOM 9364 N N . LYS F 1 159 ? 83.400 -46.932 107.153 1.00 24.56 159 LYS F N 1
ATOM 9365 C CA . LYS F 1 159 ? 82.832 -45.935 106.248 1.00 24.16 159 LYS F CA 1
ATOM 9366 C C . LYS F 1 159 ? 82.244 -46.612 105.012 1.00 24.14 159 LYS F C 1
ATOM 9367 O O . LYS F 1 159 ? 81.615 -45.964 104.182 1.00 26.70 159 LYS F O 1
ATOM 9373 N N . VAL F 1 160 ? 82.457 -47.920 104.896 1.00 22.72 160 VAL F N 1
ATOM 9374 C CA . VAL F 1 160 ? 81.947 -48.688 103.766 1.00 18.22 160 VAL F CA 1
ATOM 9375 C C . VAL F 1 160 ? 81.642 -50.102 104.247 1.00 18.97 160 VAL F C 1
ATOM 9376 O O . VAL F 1 160 ? 82.117 -50.523 105.305 1.00 18.79 160 VAL F O 1
ATOM 9380 N N . HIS F 1 161 ? 80.835 -50.830 103.489 1.00 20.28 161 HIS F N 1
ATOM 9381 C CA . HIS F 1 161 ? 80.496 -52.194 103.870 1.00 22.94 161 HIS F CA 1
ATOM 9382 C C . HIS F 1 161 ? 81.804 -52.974 103.954 1.00 25.21 161 HIS F C 1
ATOM 9383 O O . HIS F 1 161 ? 82.751 -52.684 103.215 1.00 23.95 161 HIS F O 1
ATOM 9390 N N . ARG F 1 162 ? 81.861 -53.947 104.854 1.00 24.41 162 ARG F N 1
ATOM 9391 C CA . ARG F 1 162 ? 83.056 -54.755 105.012 1.00 27.49 162 ARG F CA 1
ATOM 9392 C C . ARG F 1 162 ? 83.241 -55.726 103.842 1.00 25.40 162 ARG F C 1
ATOM 9393 O O . ARG F 1 162 ? 82.275 -56.203 103.244 1.00 22.60 162 ARG F O 1
ATOM 9401 N N . PHE F 1 163 ? 84.501 -55.989 103.512 1.00 23.11 163 PHE F N 1
ATOM 9402 C CA . PHE F 1 163 ? 84.864 -56.939 102.464 1.00 21.83 163 PHE F CA 1
ATOM 9403 C C . PHE F 1 163 ? 86.260 -57.433 102.793 1.00 24.43 163 PHE F C 1
ATOM 9404 O O . PHE F 1 163 ? 87.007 -56.779 103.530 1.00 24.57 163 PHE F O 1
ATOM 9412 N N . PRO F 1 164 ? 86.621 -58.617 102.283 1.00 23.15 164 PRO F N 1
ATOM 9413 C CA . PRO F 1 164 ? 87.946 -59.177 102.548 1.00 19.05 164 PRO F CA 1
ATOM 9414 C C . PRO F 1 164 ? 89.013 -58.401 101.787 1.00 20.98 164 PRO F C 1
ATOM 9415 O O . PRO F 1 164 ? 88.759 -57.882 100.690 1.00 20.44 164 PRO F O 1
ATOM 9419 N N . VAL F 1 165 ? 90.202 -58.335 102.376 1.00 18.35 165 VAL F N 1
ATOM 9420 C CA . VAL F 1 165 ? 91.338 -57.648 101.783 1.00 16.73 165 VAL F CA 1
ATOM 9421 C C . VAL F 1 165 ? 92.530 -58.600 101.810 1.00 18.83 165 VAL F C 1
ATOM 9422 O O . VAL F 1 165 ? 92.917 -59.103 102.870 1.00 18.11 165 VAL F O 1
ATOM 9426 N N . PHE F 1 166 ? 93.097 -58.854 100.636 1.00 18.77 166 PHE F N 1
ATOM 9427 C CA . PHE F 1 166 ? 94.225 -59.759 100.531 1.00 17.81 166 PHE F CA 1
ATOM 9428 C C . PHE F 1 166 ? 95.473 -59.082 100.021 1.00 20.06 166 PHE F C 1
ATOM 9429 O O . PHE F 1 166 ? 95.415 -58.248 99.117 1.00 19.32 166 PHE F O 1
ATOM 9437 N N . LEU F 1 167 ? 96.605 -59.457 100.607 1.00 19.31 167 LEU F N 1
ATOM 9438 C CA . LEU F 1 167 ? 97.891 -58.935 100.184 1.00 20.63 167 LEU F CA 1
ATOM 9439 C C . LEU F 1 167 ? 98.622 -60.146 99.628 1.00 19.22 167 LEU F C 1
ATOM 9440 O O . LEU F 1 167 ? 98.858 -61.104 100.345 1.00 20.03 167 LEU F O 1
ATOM 9445 N N . LEU F 1 168 ? 98.951 -60.112 98.344 1.00 20.30 168 LEU F N 1
ATOM 9446 C CA . LEU F 1 168 ? 99.655 -61.213 97.707 1.00 21.09 168 LEU F CA 1
ATOM 9447 C C . LEU F 1 168 ? 101.161 -60.996 97.748 1.00 21.33 168 LEU F C 1
ATOM 9448 O O . LEU F 1 168 ? 101.636 -59.904 97.432 1.00 21.08 168 LEU F O 1
ATOM 9453 N N . ASP F 1 169 ? 101.893 -62.045 98.135 1.00 23.43 169 ASP F N 1
ATOM 9454 C CA . ASP F 1 169 ? 103.363 -62.060 98.231 1.00 21.38 169 ASP F CA 1
ATOM 9455 C C . ASP F 1 169 ? 103.899 -61.677 99.613 1.00 20.97 169 ASP F C 1
ATOM 9456 O O . ASP F 1 169 ? 104.247 -60.518 99.861 1.00 20.10 169 ASP F O 1
ATOM 9461 N N . ARG F 1 170 ? 103.975 -62.667 100.501 1.00 20.13 170 ARG F N 1
ATOM 9462 C CA . ARG F 1 170 ? 104.436 -62.475 101.873 1.00 22.29 170 ARG F CA 1
ATOM 9463 C C . ARG F 1 170 ? 105.781 -61.782 102.049 1.00 23.83 170 ARG F C 1
ATOM 9464 O O . ARG F 1 170 ? 105.922 -60.884 102.880 1.00 24.77 170 ARG F O 1
ATOM 9472 N N . GLY F 1 171 ? 106.769 -62.219 101.279 1.00 23.92 171 GLY F N 1
ATOM 9473 C CA . GLY F 1 171 ? 108.092 -61.646 101.388 1.00 24.84 171 GLY F CA 1
ATOM 9474 C C . GLY F 1 171 ? 108.085 -60.172 101.085 1.00 25.80 171 GLY F C 1
ATOM 9475 O O . GLY F 1 171 ? 108.777 -59.386 101.740 1.00 27.30 171 GLY F O 1
ATOM 9476 N N . TYR F 1 172 ? 107.279 -59.792 100.099 1.00 24.02 172 TYR F N 1
ATOM 9477 C CA . TYR F 1 172 ? 107.197 -58.401 99.689 1.00 19.83 172 TYR F CA 1
ATOM 9478 C C . TYR F 1 172 ? 106.502 -57.507 100.707 1.00 19.83 172 TYR F C 1
ATOM 9479 O O . TYR F 1 172 ? 106.998 -56.423 101.024 1.00 20.13 172 TYR F O 1
ATOM 9488 N N . TRP F 1 173 ? 105.359 -57.951 101.226 1.00 21.40 173 TRP F N 1
ATOM 9489 C CA . TRP F 1 173 ? 104.609 -57.151 102.196 1.00 19.01 173 TRP F CA 1
ATOM 9490 C C . TRP F 1 173 ? 105.215 -57.190 103.597 1.00 20.67 173 TRP F C 1
ATOM 9491 O O . TRP F 1 173 ? 104.929 -56.331 104.435 1.00 20.09 173 TRP F O 1
ATOM 9502 N N . GLU F 1 174 ? 106.039 -58.203 103.834 1.00 24.18 174 GLU F N 1
ATOM 9503 C CA . GLU F 1 174 ? 106.732 -58.413 105.105 1.00 29.20 174 GLU F CA 1
ATOM 9504 C C . GLU F 1 174 ? 106.933 -57.168 105.985 1.00 28.49 174 GLU F C 1
ATOM 9505 O O . GLU F 1 174 ? 106.275 -56.998 107.019 1.00 28.78 174 GLU F O 1
ATOM 9511 N N . GLY F 1 175 ? 107.862 -56.312 105.566 1.00 25.75 175 GLY F N 1
ATOM 9512 C CA . GLY F 1 175 ? 108.176 -55.104 106.311 1.00 24.29 175 GLY F CA 1
ATOM 9513 C C . GLY F 1 175 ? 106.990 -54.284 106.773 1.00 22.21 175 GLY F C 1
ATOM 9514 O O . GLY F 1 175 ? 106.928 -53.872 107.931 1.00 24.35 175 GLY F O 1
ATOM 9515 N N . LEU F 1 176 ? 106.048 -54.036 105.873 1.00 19.53 176 LEU F N 1
ATOM 9516 C CA . LEU F 1 176 ? 104.866 -53.260 106.222 1.00 18.75 176 LEU F CA 1
ATOM 9517 C C . LEU F 1 176 ? 104.007 -53.997 107.255 1.00 16.80 176 LEU F C 1
ATOM 9518 O O . LEU F 1 176 ? 103.594 -53.421 108.252 1.00 16.25 176 LEU F O 1
ATOM 9523 N N . VAL F 1 177 ? 103.736 -55.274 107.019 1.00 17.88 177 VAL F N 1
ATOM 9524 C CA . VAL F 1 177 ? 102.915 -56.028 107.948 1.00 22.50 177 VAL F CA 1
ATOM 9525 C C . VAL F 1 177 ? 103.530 -56.009 109.342 1.00 22.97 177 VAL F C 1
ATOM 9526 O O . VAL F 1 177 ? 102.822 -55.874 110.342 1.00 20.34 177 VAL F O 1
ATOM 9530 N N . ARG F 1 178 ? 104.850 -56.130 109.404 1.00 23.40 178 ARG F N 1
ATOM 9531 C CA . ARG F 1 178 ? 105.531 -56.110 110.685 1.00 26.43 178 ARG F CA 1
ATOM 9532 C C . ARG F 1 178 ? 105.435 -54.740 111.333 1.00 26.69 178 ARG F C 1
ATOM 9533 O O . ARG F 1 178 ? 105.180 -54.632 112.529 1.00 31.56 178 ARG F O 1
ATOM 9541 N N . TRP F 1 179 ? 105.613 -53.685 110.550 1.00 24.91 179 TRP F N 1
ATOM 9542 C CA . TRP F 1 179 ? 105.516 -52.352 111.112 1.00 23.00 179 TRP F CA 1
ATOM 9543 C C . TRP F 1 179 ? 104.105 -52.160 111.689 1.00 24.78 179 TRP F C 1
ATOM 9544 O O . TRP F 1 179 ? 103.933 -51.516 112.729 1.00 25.76 179 TRP F O 1
ATOM 9555 N N . LEU F 1 180 ? 103.097 -52.723 111.018 1.00 22.42 180 LEU F N 1
ATOM 9556 C CA . LEU F 1 180 ? 101.718 -52.603 111.480 1.00 22.16 180 LEU F CA 1
ATOM 9557 C C . LEU F 1 180 ? 101.537 -53.336 112.800 1.00 24.93 180 LEU F C 1
ATOM 9558 O O . LEU F 1 180 ? 100.761 -52.901 113.651 1.00 24.40 180 LEU F O 1
ATOM 9563 N N . ALA F 1 181 ? 102.251 -54.452 112.957 1.00 25.14 181 ALA F N 1
ATOM 9564 C CA . ALA F 1 181 ? 102.215 -55.225 114.194 1.00 22.06 181 ALA F CA 1
ATOM 9565 C C . ALA F 1 181 ? 102.818 -54.304 115.258 1.00 22.97 181 ALA F C 1
ATOM 9566 O O . ALA F 1 181 ? 102.368 -54.259 116.406 1.00 24.49 181 ALA F O 1
ATOM 9568 N N . PHE F 1 182 ? 103.846 -53.563 114.866 1.00 21.44 182 PHE F N 1
ATOM 9569 C CA . PHE F 1 182 ? 104.470 -52.621 115.789 1.00 23.66 182 PHE F CA 1
ATOM 9570 C C . PHE F 1 182 ? 103.434 -51.571 116.215 1.00 22.56 182 PHE F C 1
ATOM 9571 O O . PHE F 1 182 ? 103.287 -51.285 117.405 1.00 25.71 182 PHE F O 1
ATOM 9579 N N . LEU F 1 183 ? 102.719 -51.001 115.247 1.00 22.78 183 LEU F N 1
ATOM 9580 C CA . LEU F 1 183 ? 101.694 -49.993 115.550 1.00 22.50 183 LEU F CA 1
ATOM 9581 C C . LEU F 1 183 ? 100.687 -50.577 116.525 1.00 22.99 183 LEU F C 1
ATOM 9582 O O . LEU F 1 183 ? 100.161 -49.878 117.393 1.00 23.15 183 LEU F O 1
ATOM 9587 N N . ARG F 1 184 ? 100.412 -51.868 116.389 1.00 25.08 184 ARG F N 1
ATOM 9588 C CA . ARG F 1 184 ? 99.465 -52.482 117.299 1.00 28.77 184 ARG F CA 1
ATOM 9589 C C . ARG F 1 184 ? 100.124 -52.606 118.674 1.00 28.65 184 ARG F C 1
ATOM 9590 O O . ARG F 1 184 ? 99.457 -52.454 119.688 1.00 26.84 184 ARG F O 1
ATOM 9598 N N . ASP F 1 185 ? 101.431 -52.863 118.716 1.00 27.12 185 ASP F N 1
ATOM 9599 C CA . ASP F 1 185 ? 102.106 -52.970 120.009 1.00 26.35 185 ASP F CA 1
ATOM 9600 C C . ASP F 1 185 ? 102.027 -51.627 120.719 1.00 27.01 185 ASP F C 1
ATOM 9601 O O . ASP F 1 185 ? 101.818 -51.563 121.930 1.00 27.23 185 ASP F O 1
ATOM 9606 N N . GLN F 1 186 ? 102.195 -50.559 119.946 1.00 24.58 186 GLN F N 1
ATOM 9607 C CA . GLN F 1 186 ? 102.167 -49.195 120.456 1.00 22.50 186 GLN F CA 1
ATOM 9608 C C . GLN F 1 186 ? 100.775 -48.724 120.842 1.00 22.96 186 GLN F C 1
ATOM 9609 O O . GLN F 1 186 ? 100.625 -47.694 121.485 1.00 24.63 186 GLN F O 1
ATOM 9615 N N . LYS F 1 187 ? 99.768 -49.471 120.422 1.00 21.51 187 LYS F N 1
ATOM 9616 C CA . LYS F 1 187 ? 98.370 -49.148 120.683 1.00 25.41 187 LYS F CA 1
ATOM 9617 C C . LYS F 1 187 ? 97.834 -48.036 119.785 1.00 26.15 187 LYS F C 1
ATOM 9618 O O . LYS F 1 187 ? 96.879 -47.351 120.142 1.00 26.40 187 LYS F O 1
ATOM 9624 N N . ALA F 1 188 ? 98.449 -47.854 118.619 1.00 26.18 188 ALA F N 1
ATOM 9625 C CA . ALA F 1 188 ? 97.975 -46.844 117.680 1.00 25.73 188 ALA F CA 1
ATOM 9626 C C . ALA F 1 188 ? 96.764 -47.432 116.960 1.00 25.60 188 ALA F C 1
ATOM 9627 O O . ALA F 1 188 ? 95.906 -46.697 116.483 1.00 24.84 188 ALA F O 1
ATOM 9629 N N . VAL F 1 189 ? 96.704 -48.761 116.886 1.00 24.87 189 VAL F N 1
ATOM 9630 C CA . VAL F 1 189 ? 95.578 -49.434 116.243 1.00 25.81 189 VAL F CA 1
ATOM 9631 C C . VAL F 1 189 ? 94.924 -50.428 117.193 1.00 28.21 189 VAL F C 1
ATOM 9632 O O . VAL F 1 189 ? 95.542 -50.894 118.147 1.00 28.48 189 VAL F O 1
ATOM 9636 N N . GLY F 1 190 ? 93.667 -50.745 116.912 1.00 28.88 190 GLY F N 1
ATOM 9637 C CA . GLY F 1 190 ? 92.910 -51.663 117.735 1.00 30.10 190 GLY F CA 1
ATOM 9638 C C . GLY F 1 190 ? 93.389 -53.099 117.722 1.00 33.42 190 GLY F C 1
ATOM 9639 O O . GLY F 1 190 ? 94.037 -53.542 116.770 1.00 30.27 190 GLY F O 1
ATOM 9640 N N . PRO F 1 191 ? 93.054 -53.861 118.780 1.00 36.62 191 PRO F N 1
ATOM 9641 C CA . PRO F 1 191 ? 93.409 -55.268 118.984 1.00 39.28 191 PRO F CA 1
ATOM 9642 C C . PRO F 1 191 ? 93.269 -56.129 117.738 1.00 40.13 191 PRO F C 1
ATOM 9643 O O . PRO F 1 191 ? 94.148 -56.936 117.431 1.00 41.20 191 PRO F O 1
ATOM 9647 N N . GLU F 1 192 ? 92.168 -55.948 117.018 1.00 41.77 192 GLU F N 1
ATOM 9648 C CA . GLU F 1 192 ? 91.921 -56.742 115.827 1.00 43.48 192 GLU F CA 1
ATOM 9649 C C . GLU F 1 192 ? 91.810 -55.955 114.522 1.00 40.42 192 GLU F C 1
ATOM 9650 O O . GLU F 1 192 ? 91.074 -56.340 113.608 1.00 38.80 192 GLU F O 1
ATOM 9656 N N . ASP F 1 193 ? 92.554 -54.860 114.422 1.00 37.94 193 ASP F N 1
ATOM 9657 C CA . ASP F 1 193 ? 92.519 -54.073 113.203 1.00 34.01 193 ASP F CA 1
ATOM 9658 C C . ASP F 1 193 ? 93.393 -54.700 112.127 1.00 32.84 193 ASP F C 1
ATOM 9659 O O . ASP F 1 193 ? 93.148 -54.500 110.942 1.00 30.46 193 ASP F O 1
ATOM 9664 N N . LEU F 1 194 ? 94.396 -55.475 112.541 1.00 29.28 194 LEU F N 1
ATOM 9665 C CA . LEU F 1 194 ? 95.278 -56.147 111.596 1.00 29.20 194 LEU F CA 1
ATOM 9666 C C . LEU F 1 194 ? 94.574 -57.374 111.003 1.00 31.12 194 LEU F C 1
ATOM 9667 O O . LEU F 1 194 ? 95.098 -58.049 110.099 1.00 27.62 194 LEU F O 1
ATOM 9672 N N . GLN F 1 195 ? 93.382 -57.654 111.520 1.00 29.07 195 GLN F N 1
ATOM 9673 C CA . GLN F 1 195 ? 92.582 -58.773 111.037 1.00 30.88 195 GLN F CA 1
ATOM 9674 C C . GLN F 1 195 ? 91.732 -58.330 109.854 1.00 28.58 195 GLN F C 1
ATOM 9675 O O . GLN F 1 195 ? 90.924 -59.093 109.334 1.00 30.14 195 GLN F O 1
ATOM 9681 N N . LEU F 1 196 ? 91.924 -57.085 109.438 1.00 25.54 196 LEU F N 1
ATOM 9682 C CA . LEU F 1 196 ? 91.188 -56.527 108.317 1.00 25.19 196 LEU F CA 1
ATOM 9683 C C . LEU F 1 196 ? 91.728 -57.051 106.991 1.00 23.28 196 LEU F C 1
ATOM 9684 O O . LEU F 1 196 ? 91.009 -57.091 106.000 1.00 25.89 196 LEU F O 1
ATOM 9689 N N . PHE F 1 197 ? 92.991 -57.460 106.977 1.00 23.31 197 PHE F N 1
ATOM 9690 C CA . PHE F 1 197 ? 93.601 -57.971 105.757 1.00 22.80 197 PHE F CA 1
ATOM 9691 C C . PHE F 1 197 ? 94.173 -59.350 105.990 1.00 22.94 197 PHE F C 1
ATOM 9692 O O . PHE F 1 197 ? 94.463 -59.719 107.122 1.00 18.16 197 PHE F O 1
ATOM 9700 N N . ARG F 1 198 ?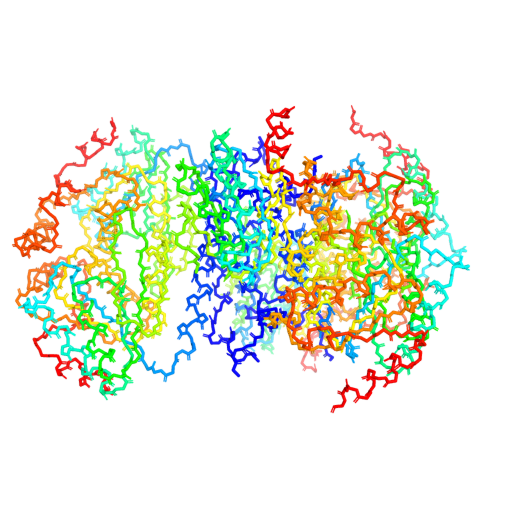 94.338 -60.100 104.904 1.00 23.68 198 ARG F N 1
ATOM 9701 C CA . ARG F 1 198 ? 94.864 -61.460 104.951 1.00 25.66 198 ARG F CA 1
ATOM 9702 C C . ARG F 1 198 ? 96.101 -61.551 104.052 1.00 25.88 198 ARG F C 1
ATOM 9703 O O . ARG F 1 198 ? 96.176 -60.889 103.017 1.00 27.66 198 ARG F O 1
ATOM 9711 N N . LEU F 1 199 ? 97.061 -62.380 104.430 1.00 24.06 199 LEU F N 1
ATOM 9712 C CA . LEU F 1 199 ? 98.262 -62.540 103.623 1.00 26.54 199 LEU F CA 1
ATOM 9713 C C . LEU F 1 199 ? 98.304 -63.905 102.935 1.00 26.43 199 LEU F C 1
ATOM 9714 O O . LEU F 1 199 ? 98.020 -64.925 103.549 1.00 26.86 199 LEU F O 1
ATOM 9719 N N . THR F 1 200 ? 98.650 -63.914 101.652 1.00 30.08 200 THR F N 1
ATOM 9720 C CA . THR F 1 200 ? 98.750 -65.159 100.888 1.00 33.25 200 THR F CA 1
ATOM 9721 C C . THR F 1 200 ? 99.718 -65.057 99.716 1.00 33.24 200 THR F C 1
ATOM 9722 O O . THR F 1 200 ? 100.017 -63.965 99.228 1.00 29.66 200 THR F O 1
ATOM 9726 N N . ASP F 1 201 ? 100.205 -66.206 99.263 1.00 35.52 201 ASP F N 1
ATOM 9727 C CA . ASP F 1 201 ? 101.114 -66.229 98.125 1.00 38.72 201 ASP F CA 1
ATOM 9728 C C . ASP F 1 201 ? 100.437 -66.854 96.920 1.00 37.67 201 ASP F C 1
ATOM 9729 O O . ASP F 1 201 ? 101.012 -66.903 95.837 1.00 40.98 201 ASP F O 1
ATOM 9734 N N . GLU F 1 202 ? 99.202 -67.303 97.104 1.00 36.90 202 GLU F N 1
ATOM 9735 C CA . GLU F 1 202 ? 98.483 -67.964 96.028 1.00 37.27 202 GLU F CA 1
ATOM 9736 C C . GLU F 1 202 ? 97.202 -67.316 95.528 1.00 35.93 202 GLU F C 1
ATOM 9737 O O . GLU F 1 202 ? 96.246 -67.137 96.277 1.00 35.69 202 GLU F O 1
ATOM 9743 N N . PRO F 1 203 ? 97.165 -66.960 94.237 1.00 36.15 203 PRO F N 1
ATOM 9744 C CA . PRO F 1 203 ? 95.951 -66.343 93.698 1.00 36.70 203 PRO F CA 1
ATOM 9745 C C . PRO F 1 203 ? 94.758 -67.281 93.860 1.00 38.61 203 PRO F C 1
ATOM 9746 O O . PRO F 1 203 ? 93.603 -66.845 93.873 1.00 41.62 203 PRO F O 1
ATOM 9750 N N . GLU F 1 204 ? 95.037 -68.573 94.003 1.00 39.32 204 GLU F N 1
ATOM 9751 C CA . GLU F 1 204 ? 93.969 -69.553 94.166 1.00 40.49 204 GLU F CA 1
ATOM 9752 C C . GLU F 1 204 ? 93.342 -69.453 95.549 1.00 38.51 204 GLU F C 1
ATOM 9753 O O . GLU F 1 204 ? 92.146 -69.684 95.712 1.00 35.88 204 GLU F O 1
ATOM 9759 N N . GLU F 1 205 ? 94.154 -69.121 96.549 1.00 36.53 205 GLU F N 1
ATOM 9760 C CA . GLU F 1 205 ? 93.646 -68.999 97.910 1.00 35.24 205 GLU F CA 1
ATOM 9761 C C . GLU F 1 205 ? 92.746 -67.782 97.982 1.00 32.39 205 GLU F C 1
ATOM 9762 O O . GLU F 1 205 ? 91.821 -67.728 98.791 1.00 31.31 205 GLU F O 1
ATOM 9768 N N . VAL F 1 206 ? 93.015 -66.800 97.132 1.00 28.40 206 VAL F N 1
ATOM 9769 C CA . VAL F 1 206 ? 92.190 -65.599 97.109 1.00 28.27 206 VAL F CA 1
ATOM 9770 C C . VAL F 1 206 ? 90.819 -65.938 96.520 1.00 29.50 206 VAL F C 1
ATOM 9771 O O . VAL F 1 206 ? 89.775 -65.575 97.073 1.00 29.05 206 VAL F O 1
ATOM 9775 N N . VAL F 1 207 ? 90.823 -66.652 95.403 1.00 29.72 207 VAL F N 1
ATOM 9776 C CA . VAL F 1 207 ? 89.572 -67.010 94.764 1.00 31.72 207 VAL F CA 1
ATOM 9777 C C . VAL F 1 207 ? 88.752 -67.921 95.656 1.00 33.63 207 VAL F C 1
ATOM 9778 O O . VAL F 1 207 ? 87.542 -67.749 95.779 1.00 31.38 207 VAL F O 1
ATOM 9782 N N . GLN F 1 208 ? 89.404 -68.887 96.292 1.00 37.45 208 GLN F N 1
ATOM 9783 C CA . GLN F 1 208 ? 88.671 -69.790 97.170 1.00 40.27 208 GLN F CA 1
ATOM 9784 C C . GLN F 1 208 ? 87.990 -68.991 98.266 1.00 38.98 208 GLN F C 1
ATOM 9785 O O . GLN F 1 208 ? 86.786 -69.132 98.490 1.00 38.56 208 GLN F O 1
ATOM 9791 N N . ALA F 1 209 ? 88.760 -68.137 98.933 1.00 35.55 209 ALA F N 1
ATOM 9792 C CA . ALA F 1 209 ? 88.224 -67.315 100.005 1.00 35.18 209 ALA F CA 1
ATOM 9793 C C . ALA F 1 209 ? 86.972 -66.551 99.566 1.00 35.91 209 ALA F C 1
ATOM 9794 O O . ALA F 1 209 ? 85.940 -66.626 100.226 1.00 38.58 209 ALA F O 1
ATOM 9796 N N . LEU F 1 210 ? 87.065 -65.829 98.449 1.00 37.97 210 LEU F N 1
ATOM 9797 C CA . LEU F 1 210 ? 85.944 -65.043 97.929 1.00 36.73 210 LEU F CA 1
ATOM 9798 C C . LEU F 1 210 ? 84.726 -65.878 97.581 1.00 38.94 210 LEU F C 1
ATOM 9799 O O . LEU F 1 210 ? 83.598 -65.480 97.862 1.00 39.99 210 LEU F O 1
ATOM 9804 N N . LYS F 1 211 ? 84.944 -67.024 96.947 1.00 39.21 211 LYS F N 1
ATOM 9805 C CA . LYS F 1 211 ? 83.828 -67.886 96.577 1.00 40.64 211 LYS F CA 1
ATOM 9806 C C . LYS F 1 211 ? 83.103 -68.325 97.842 1.00 41.50 211 LYS F C 1
ATOM 9807 O O . LYS F 1 211 ? 81.884 -68.444 97.863 1.00 41.37 211 LYS F O 1
ATOM 9813 N N . ALA F 1 212 ? 83.868 -68.534 98.907 1.00 43.60 212 ALA F N 1
ATOM 9814 C CA . ALA F 1 212 ? 83.322 -68.977 100.182 1.00 43.54 212 ALA F CA 1
ATOM 9815 C C . ALA F 1 212 ? 82.515 -67.909 100.917 1.00 44.19 212 ALA F C 1
ATOM 9816 O O . ALA F 1 212 ? 82.119 -68.114 102.063 1.00 42.94 212 ALA F O 1
ATOM 9818 N N . GLU F 1 213 ? 82.259 -66.780 100.263 1.00 46.49 213 GLU F N 1
ATOM 9819 C CA . GLU F 1 213 ? 81.506 -65.696 100.896 1.00 48.90 213 GLU F CA 1
ATOM 9820 C C . GLU F 1 213 ? 80.381 -65.143 100.020 1.00 50.58 213 GLU F C 1
ATOM 9821 O O . GLU F 1 213 ? 80.255 -65.578 98.854 1.00 51.79 213 GLU F O 1
#

Foldseek 3Di:
DCVVVVVVVVCVVVVQVVVQLVVLCVVVVPDDFQEEEEEEALPAAPPGPLLVQLLVLLLLCLVLTYEYEYQQHHGSLSNLNSVQVNPGAYEHVHEDDPPDGDGRPRHPYYHYDPDPVSSLCSSAVRHLEYEYEYYPPVRVVSVVVVLVCVQVVVDDLHAYEYEDCVRCVVVLVVVVVCVVVVVGDPCSSVSYYYYHDSVVVSVSSSD/DVVVVVVVVCVVVVQVVVQLVVLCVVPVPDDFAEEEEEAALPAAPPRPLLVQLLVLLLLQQVLGYAYEYCQHHHSLSNLNSVQVSPGAYEHNHEDDPPDDDGSPRHPYYHYYPDPVSVLCSSAVRHQEYEYEYYDDVRVVSVVVVLVCVLVVVDPQHEYEYEDCVSCVVVLVVVVVCVVVVVGDPCSSVSYYYDHHSNVVSVVSSD/DDDDDVVVDDPVPVVVVVVVVVLLVVLCVVPVVDDFQEEEEEEAQPAAPPRPLLCQLLQLLLLQLVLGHEYEYQAHHHSLSNLNNVQVNVGAYHHVYQPCHRPRHNYYHYHPDVVSVLCSRAARHQEYEYEYYDDVRVVSVVVVLVCVLVVVGDQHEYEYEDCPRCVVVLVVVVVCVVVVVDDPCSSVSYDYYHHSVVVSVVSVD/DDDLVRVDDPPPVVSVVVVVVLLVCLCVVVVPDPFQEEEEEEAQPAAPPDPLLCLLLVLLQLCLVLGHEYEYCAHHHVLNNLQNVQVNVGAYEHVYAPCHNPRHPYYRYHPDPVSSLCSRAARHQEYEYTYHPPVRVVSVVSVLCCQLVVVGDAHEYEYEDCPRCVVVLVVVVVCVVVVVGDPCSSVSYDYDHHSNVVSVVSSPDDD/DDLVVVDDPPPVVSVVLLVVQLVVLCVVVVPDDFQEEEEEEALPAAPPHPLLCQLLCLLLLCLVLGYEYEYQAHHHSLSNLNSVQVNVGAYEHVHECHRPRHPYYHYHPDPVSVLCSSAARHQEYEYEYYDDVRVVNVVVVLVCQQVVVGDQHEYEYEDCVRCVVVLVVVVVCVVVVVDDPCSSVSYYYYHHSNVVSVVSSVRDD/DDDDLVVVDDPVPPVVVVLVVVLLVVLCVVVVVDDFQEEEEEEALPAAPPRPLLCQLLVLLQLCLVLRHEYEYQAHHHSLSNLQSVQVNVGAYEHVYVHSPSHNHYRNDVDPVSVLCSRAQRHQEYEYEYYDDVRCVSVVVVLVCVLVVVGDAHEYEYADCVRCVVVLVVVVVCVVVVVGDPCSSVSYDYYHHSVVVSVVSVVD

Nearest PDB structures (foldseek):
  1wek-assembly1_B  TM=1.005E+00  e=2.820E-41  Thermus thermophilus
  1wek-assembly1_E  TM=9.642E-01  e=6.349E-36  Thermus thermophilus
  1wek-assembly1_C  TM=9.566E-01  e=1.316E-35  Thermus thermophilus
  5zi9-assembly1_A  TM=9.644E-01  e=5.559E-25  Streptomyces coelicolor A3(2)
  5zi9-assembly1_B  TM=9.651E-01  e=3.897E-23  Streptomyces coelicolor A3(2)

Sequence (1234 aa):
PLIDQLHHEDSWRLFRILAEFVEGFETLSELQVPLVSVFGSARFGEGHPAYEAGYRLGRALAEAGFGVVTGGGPGVEAVNRGAYEAGGVSVGLNIELPHEQKPNPYQTHALSLRYFFVRKVLFVRYAVGFVFLPGGFGTLDELSEVLVLLQTEKVHRFPVFLLDRGYWEGLVRWLAFLRDQKAVGPEDLQLFRLTDEPEEVVQALKALIDQLHHEDSWRLFRILAEFVEGFETLSELQVPLVSVFGSARFGEGHPAYEAGYRLGRALAEAGFGVVTGGGPGVEAVNRGAYEAGGVSVGLNIELPHEQKPNPYQTHALSLRYFFVRKVLFVRYAVGFVFLPGGFGTLDELSEVLVLLQTEKVHRFPVFLLDRGYWEGLVRWLAFLRDQKAVGPEDLQLFRLTDEPEEVVQALKAPKKPLIDQLHHEDSWRLFRILAEFVEGFETLSELQVPLVSVFGSARFGEGHPAYEAGYRLGRALAEAGFGVVTGGGPGVEAVNRGAYEAGGVSVGLNIELPNPYQTHALSLRYFFVRKVLFVRYAVGFVFLPGGFGTLDELSEVLVLLQTEKVHRFPVFLLDRGYWEGLVRWLAFLRDQKAVGPEDLQLFRLTDEPEEVVQALKAKKPLIDQLHHEDSWRLFRILAEFVEGFETLSELQVPLVSVFGSARFGEGHPAYEAGYRLGRALAEAGFGVVTGGGPGVEAVNRGAYEAGGVSVGLNIELPNPYQTHALSLRYFFVRKVLFVRYAVGFVFLPGGFGTLDELSEVLVLLQTEKVHRFPVFLLDRGYWEGLVRWLAFLRDQKAVGPEDLQLFRLTDEPEEVVQALKAEAPKPLIDQLHHEDSWRLFRILAEFVEGFETLSELQVPLVSVFGSARFGEGHPAYEAGYRLGRALAEAGFGVVTGGGPGVEAVNRGAYEAGGVSVGLNIEPNPYQTHALSLRYFFVRKVLFVRYAVGFVFLPGGFGTLDELSEVLVLLQTEKVHRFPVFLLDRGYWEGLVRWLAFLRDQKAVGPEDLQLFRLTDEPEEVVQALKAEAPPKKPLIDQLHHEDSWRLFRILAEFVEGFETLSELQVPLVSVFGSARFGEGHPAYEAGYRLGRALAEAGFGVVTGGGPGVEAVNRGAYEAGGVSVGLNIPNPYQTHALSLRYFFVRKVLFVRYAVGFVFLPGGFGTLDELSEVLVLLQTEKVHRFPVFLLDRGYWEGLVRWLAFLRDQKAVGPEDLQLFRLTDEPEEVVQALKAE

InterPro domains:
  IPR005269 Cytokinin riboside 5'-monophosphate phosphoribohydrolase LOG [TIGR00730] (39-211)
  IPR031100 LOG family [PF03641] (81-210)
  IPR052341 LOG family pyrimidine/purine nucleotide 5'-monophosphatases [PTHR43393] (9-212)

Radius of gyration: 34.2 Å; Cα contacts (8 Å, |Δi|>4): 2635; chains: 6; bounding box: 78×86×94 Å

B-factor: mean 26.74, std 11.37, range [1.34, 76.79]

CATH classification: 3.40.50.450